Protein AF-A0A840FWU9-F1 (afdb_monomer)

Solvent-accessible surface area (backbone atoms only — not comparable to full-atom values): 63266 Å² total; per-residue (Å²): 133,86,79,81,81,83,75,70,73,48,68,44,84,84,71,54,86,64,38,44,60,66,53,86,59,51,76,35,62,38,34,20,49,49,28,60,60,25,28,55,56,52,47,47,51,52,36,50,74,71,72,44,57,54,36,37,37,37,24,20,29,78,29,62,57,50,25,51,41,68,56,54,53,60,69,53,39,69,68,47,50,71,66,46,37,46,79,50,84,28,61,31,33,34,58,11,31,47,50,49,42,55,42,22,47,41,53,78,40,94,83,47,93,43,60,14,30,28,30,38,35,37,23,14,31,74,33,48,68,68,13,41,69,38,47,36,52,33,32,56,48,17,13,18,67,63,17,7,23,33,38,39,36,15,22,35,42,70,32,63,72,48,97,55,60,40,76,55,66,67,58,36,56,77,49,67,30,36,30,34,30,48,53,40,49,60,33,43,37,49,51,48,48,46,25,31,56,50,4,28,67,14,10,30,30,21,37,32,55,39,43,34,72,38,33,50,15,32,35,59,34,58,38,49,66,42,53,54,58,65,68,68,49,72,53,69,66,57,36,27,69,76,62,70,58,71,78,57,96,89,56,53,38,45,69,83,92,73,73,98,51,72,61,54,58,55,45,45,55,52,24,50,52,38,44,53,39,46,38,73,72,49,57,73,50,40,77,76,26,72,38,94,77,23,43,35,35,36,38,25,32,24,47,41,39,29,25,50,51,43,29,36,55,60,52,70,48,49,64,68,56,41,20,74,76,13,32,30,32,38,38,41,27,44,52,32,75,61,60,60,71,61,52,52,60,67,40,53,62,25,59,34,32,43,40,43,54,59,36,70,75,56,55,60,54,51,50,50,61,68,34,71,81,39,57,77,83,56,39,44,48,76,29,25,56,30,42,95,88,66,47,84,59,43,64,53,69,57,59,84,47,33,62,77,40,35,58,59,52,42,52,53,41,22,71,79,29,64,89,36,80,91,54,32,76,38,64,75,45,39,68,68,29,45,76,60,80,73,75,85,56,86,39,78,76,56,56,62,48,58,49,66,54,29,53,28,46,61,64,58,69,57,59,63,46,91,97,48,44,33,35,26,18,72,65,76,46,43,49,38,55,80,60,87,33,56,33,43,76,80,62,59,87,32,45,51,58,42,64,49,55,64,50,48,77,79,49,88,63,78,48,44,34,27,37,37,41,47,56,44,34,68,43,35,26,51,56,18,51,43,51,32,38,76,68,57,28,40,34,34,40,37,33,37,38,28,84,42,41,54,91,57,75,49,46,71,49,80,73,95,82,48,74,43,56,50,48,40,53,47,46,76,59,59,43,74,41,46,36,41,31,17,88,61,48,73,74,45,68,89,49,53,87,64,35,52,91,79,54,44,82,37,50,52,87,48,48,58,63,54,49,54,58,56,60,74,43,80,28,28,31,38,36,39,39,40,45,64,36,34,69,52,54,50,50,33,34,74,72,66,78,35,89,72,75,57,55,47,73,45,48,43,44,86,62,37,53,32,56,39,47,34,26,67,62,28,58,30,72,25,59,37,81,37,84,47,101,91,46,60,18,44,39,59,42,78,87,61,48,60,76,66,64,48,43,70,70,18,70,49,70,24,35,32,37,36,31,59,41,42,75,43,78,50,74,12,55,46,70,87,40,48,68,63,50,52,53,54,48,68,67,48,80,77,52,77,86,74,83,82,86,61,61,48,30,34,37,39,21,15,44,27,79,52,48,53,64,55,51,40,51,29,54,36,44,14,33,45,26,44,63,27,23,23,28,33,24,57,49,63,38,85,16,74,37,60,5,43,26,45,24,21,30,36,36,26,81,46,60,89,66,61,51,54,57,68,71,50,37,32,51,28,48,22,34,44,13,65,22,41,67,43,38,48,27,70,85,46,47,28,16,38,25,63,79,63,16,35,33,44,32,20,69,58,88,72,86,45,61,56,47,50,73,36,66,80,60,71,72,45,63,69,56,33,49,48,37,45,26,70,41,17,31,66,94,30,52,47,76,48,51,35,42,63,50,21,34,53,40,63,40,43,54,74,48,12,53,40,17,45,50,19,23,37,32,48,70,50,64,44,87,64,60,68,68,25,44,55,48,25,43,49,72,69,64,63,64,38,72,60,48,56,50,27,23,47,49,14,25,30,54,61,70,38,48,70,64,48,56,70,53,54,71,79,84,80,85,83,73,87,60,70,84,83,72,62,58,68,67,58,55,50,53,52,46,33,55,50,32,28,70,64,69,33,61,69,62,17,49,54,52,51,54,52,42,51,55,42,40,59,56,58,72,68,37,78,87,38,72,90,84,39,58,37,41,54,24,34,46,54,22,48,46,52,48,77,59,56,83,42,76,32,48,47,18,32,61,62,56,74,48,63,45,56,50,55,47,56,67,49,30,37,74,70,69,44,47,31,40,34,32,55,56,78,92,78,33,67,55,60,96,92,42,78,56,58,68,44,80,40,59,56,70,51,54,64,53,24,47,57,41,28,70,48,40,81,34,63,88,42,97,77,24,75,70,53,72,40,72,69,48,46,50,48,56,50,48,40,56,50,48,54,52,48,53,55,56,45,62,76,71,63,40,48,91,38,38,70,55,47,17,53,57,31,37,42,60,64,63,48,20,54,39,72,71,54,21,51,50,29,40,55,43,39,50,56,53,44,44,52,50,43,18,71,60,40,57,91,80,29,67,79,66,80,78,68,79,80,68,68,78,59,84,90,45,73,69,76,84,74,78,130

InterPro domains:
  IPR002869 Pyruvate-flavodoxin oxidoreductase, central domain [G3DSA:3.40.920.10] (742-946)
  IPR002869 Pyruvate-flavodoxin oxidoreductase, central domain [SSF53323] (744-942)
  IPR002880 Pyruvate flavodoxin/ferredoxin oxidoreductase, pyrimidine binding domain [cd07034] (32-203)
  IPR009014 Transketolase C-terminal/Pyruvate-ferredoxin oxidoreductase domain II [SSF52922] (284-412)
  IPR019752 Pyruvate/ketoisovalerate oxidoreductase, catalytic domain [PF01558] (746-939)
  IPR029061 Thiamin diphosphate-binding fold [SSF52518] (27-226)
  IPR029061 Thiamin diphosphate-binding fold [SSF52518] (453-635)
  IPR046667 Domain of unknown function DUF6537 [PF20169] (970-1168)
  IPR051457 2-oxoacid:ferredoxin oxidoreductase [PTHR48084] (434-1137)

Organism: NCBI:txid1775474

Mean predicted aligned error: 9.03 Å

Sequence (1202 aa):
MNAPLNATAIRRPGYQLSDNIWAESGSVFLTGTQALIRVLVMQGRRDAQRGLHTQGFISGYRGSPLGMVDQAIWKAGERFKQTGIRFVPAVNEELAATQVLGTQRVESDPERTVDGVFAMWYGKGPGVDRAGDALKHGNAYGSSPHGGVLVVAGDDHGCVSSSMPHQSDHAFMAWRMPILQPSSVAEYLEFGLYGYELSRYSGAWVGMAALSEVVESAGTVDLDAINARVSAWEDADAVSAATGHHAPPDGLHYRWPDLPSLRIESRLEDKLAAVAAFTRRNSIDRHVIVSEHAKVGIVTCGKAHHDLMEVLRRLELSPEQLARAGVRLYKVGLSFPVEQTRIKAFAQGLEEILIVEEKGAVVETQLRDIFYNAPPDARPVLVGKHDREGQPLVSALGELRPSRLIELVAHWLAVHFPDNHDLGDHLQHVRDFTPPELLANASDAVKRLPYFCAGCPHNTSTKVPEGSTARAGIGCHFMANWMDRSTAGLIQMGGEGVDWISHAMFTKTPHVFQNLGDGTYYHSGYLAIRQAVAAKATLTYKILFNDAVAMTGGQPVDGVISVDAIARQVESEGVSKVVVVSDAIGKYDAIKDRFPSGTEFHDRAALDEVQRRLREMAGVTVLIYEQTCAAEKRRRRKKGELADPPKRLFINEAVCEGCGDCTVQSNCVAVLPHETPMGRKRKIDQTSCNKDYSCAKGFCPSFVGVTGGKLRRKSGALASGRDAFLHRVAALPYPAEHAWTAPYDLLVTGVGGTGVVTVGAVIAMAAHLEGKAASVLDFMGFAQKGGSVLSFVRLADSRERLHQVRIDTQQADAILACDVVVGASADALQTVRHGRTRVLANVHEIPVAESLRNPDADLHVDLLLEKMRFVAGDEQVETFDAQSLAEEFLGDTLAANIVAAGYAWQRGLVPLSLEALMHAIELNGVAVAANQSAFSLGRLAAGNPDALDALRAAPADAQASSLDERPLDVLIAEARRHLTGYQDAAWADRFEARIRSLREREATLQGGDASLPFTRNAARSLLKLMSYKDEYEVARLYTDGAFLQKLNEQFEGELKLEFHMAPPVLSRGAHGKAPAKIRIGSWMLPAMRWLAHGKRLRGTAFDIFGRTAERRMERELISHFDGLLEAMAGELSAGNQATAARIAALPLSIRGFGHVKLANFEAAKMQESELLHRFAPARYPKPERAPSAGQIRGIAIVAGAR

Nearest PDB structures (foldseek):
  5b46-assembly1_A  TM=6.171E-01  e=6.783E-09  Sulfurisphaera tokodaii str. 7
  5b48-assembly1_A  TM=6.187E-01  e=3.556E-08  Sulfurisphaera tokodaii str. 7
  3g2e-assembly1_D  TM=8.100E-01  e=2.684E-05  Campylobacter jejuni
  5b48-assembly1_B  TM=6.824E-01  e=2.692E-02  Sulfurisphaera tokodaii str. 7
  6gq0-assembly1_A  TM=2.709E-01  e=3.364E+00  Geobacillus stearothermophilus

pLDDT: mean 89.82, std 11.7, range [26.53, 98.81]

Structure (mmCIF, N/CA/C/O backbone):
data_AF-A0A840FWU9-F1
#
_entry.id   AF-A0A840FWU9-F1
#
loop_
_atom_site.group_PDB
_atom_site.id
_atom_site.type_symbol
_atom_site.label_atom_id
_atom_site.label_alt_id
_atom_site.label_comp_id
_atom_site.label_asym_id
_atom_site.label_entity_id
_atom_site.label_seq_id
_atom_site.pdbx_PDB_ins_code
_atom_site.Cartn_x
_atom_site.Cartn_y
_atom_site.Cartn_z
_atom_site.occupancy
_atom_site.B_iso_or_equiv
_atom_site.auth_seq_id
_atom_site.auth_comp_id
_atom_site.auth_asym_id
_atom_site.auth_atom_id
_atom_site.pdbx_PDB_model_num
ATOM 1 N N . MET A 1 1 ? -37.856 -26.104 -26.132 1.00 31.44 1 MET A N 1
ATOM 2 C CA . MET A 1 1 ? -38.905 -26.069 -25.095 1.00 31.44 1 MET A CA 1
ATOM 3 C C . MET A 1 1 ? -38.589 -24.909 -24.166 1.00 31.44 1 MET A C 1
ATOM 5 O O . MET A 1 1 ? -37.551 -24.934 -23.529 1.00 31.44 1 MET A O 1
ATOM 9 N N . ASN A 1 2 ? -39.420 -23.869 -24.256 1.00 32.81 2 ASN A N 1
ATOM 10 C CA . ASN A 1 2 ? -39.582 -22.669 -23.421 1.00 32.81 2 ASN A CA 1
ATOM 11 C C . ASN A 1 2 ? -38.426 -22.265 -22.485 1.00 32.81 2 ASN A C 1
ATOM 13 O O . ASN A 1 2 ? -38.410 -22.634 -21.315 1.00 32.81 2 ASN A O 1
ATOM 17 N N . ALA A 1 3 ? -37.529 -21.412 -22.992 1.00 28.97 3 ALA A N 1
ATOM 18 C CA . ALA A 1 3 ? -36.712 -20.537 -22.154 1.00 28.97 3 ALA A CA 1
ATOM 19 C C . ALA A 1 3 ? -37.634 -19.526 -21.438 1.00 28.97 3 ALA A C 1
ATOM 21 O O . ALA A 1 3 ? -38.495 -18.940 -22.105 1.00 28.97 3 ALA A O 1
ATOM 22 N N . PRO A 1 4 ? -37.510 -19.314 -20.117 1.00 43.06 4 PRO A N 1
ATOM 23 C CA . PRO A 1 4 ? -38.292 -18.294 -19.445 1.00 43.06 4 PRO A CA 1
ATOM 24 C C . PRO A 1 4 ? -37.805 -16.901 -19.863 1.00 43.06 4 PRO A C 1
ATOM 26 O O . PRO A 1 4 ? -36.611 -16.617 -19.906 1.00 43.06 4 PRO A O 1
ATOM 29 N N . LEU A 1 5 ? -38.773 -16.043 -20.183 1.00 37.81 5 LEU A N 1
ATOM 30 C CA . LEU A 1 5 ? -38.622 -14.611 -20.415 1.00 37.81 5 LEU A CA 1
ATOM 31 C C . LEU A 1 5 ? -37.963 -13.924 -19.201 1.00 37.81 5 LEU A C 1
ATOM 33 O O . LEU A 1 5 ? -38.525 -13.944 -18.111 1.00 37.81 5 LEU A O 1
ATOM 37 N N . ASN A 1 6 ? -36.795 -13.315 -19.432 1.00 40.97 6 ASN A N 1
ATOM 38 C CA . ASN A 1 6 ? -36.141 -12.211 -18.710 1.00 40.97 6 ASN A CA 1
ATOM 39 C C . ASN A 1 6 ? -36.716 -11.816 -17.331 1.00 40.97 6 ASN A C 1
ATOM 41 O O . ASN A 1 6 ? -37.368 -10.779 -17.198 1.00 40.97 6 ASN A O 1
ATOM 45 N N . ALA A 1 7 ? -36.374 -12.562 -16.280 1.00 49.09 7 ALA A N 1
ATOM 46 C CA . ALA A 1 7 ? -36.156 -11.949 -14.972 1.00 49.09 7 ALA A CA 1
ATOM 47 C C . ALA A 1 7 ? -34.676 -11.545 -14.921 1.00 49.09 7 ALA A C 1
ATOM 49 O O . ALA A 1 7 ? -33.810 -12.412 -15.008 1.00 49.09 7 ALA A O 1
ATOM 50 N N . THR A 1 8 ? -34.379 -10.246 -14.854 1.00 64.69 8 THR A N 1
ATOM 51 C CA . THR A 1 8 ? -32.996 -9.742 -14.808 1.00 64.69 8 THR A CA 1
ATOM 52 C C . THR A 1 8 ? -32.253 -10.362 -13.626 1.00 64.69 8 THR A C 1
ATOM 54 O O . THR A 1 8 ? -32.772 -10.345 -12.506 1.00 64.69 8 THR A O 1
ATOM 57 N N . ALA A 1 9 ? -31.035 -10.871 -13.836 1.00 79.62 9 ALA A N 1
ATOM 58 C CA . ALA A 1 9 ? -30.234 -11.460 -12.754 1.00 79.62 9 ALA A CA 1
ATOM 59 C C . ALA A 1 9 ? -29.844 -10.413 -11.688 1.00 79.62 9 ALA A C 1
ATOM 61 O O . ALA A 1 9 ? -29.590 -10.736 -10.525 1.00 79.62 9 ALA A O 1
ATOM 62 N N . ILE A 1 10 ? -29.843 -9.137 -12.081 1.00 91.06 10 ILE A N 1
ATOM 63 C CA . ILE A 1 10 ? -29.605 -7.981 -11.219 1.00 91.06 10 ILE A CA 1
ATOM 64 C C . ILE A 1 10 ? -30.772 -7.811 -10.231 1.00 91.06 10 ILE A C 1
ATOM 66 O O . ILE A 1 10 ? -31.902 -7.511 -10.617 1.00 91.06 10 ILE A O 1
ATOM 70 N N . ARG A 1 11 ? -30.481 -7.938 -8.931 1.00 93.50 11 ARG A N 1
ATOM 71 C CA . ARG A 1 11 ? -31.425 -7.713 -7.819 1.00 93.50 11 ARG A CA 1
ATOM 72 C C . ARG A 1 11 ? -31.440 -6.265 -7.331 1.00 93.50 11 ARG A C 1
ATOM 74 O O . ARG A 1 11 ? -32.389 -5.867 -6.663 1.00 93.50 11 ARG A O 1
ATOM 81 N N . ARG A 1 12 ? -30.403 -5.481 -7.649 1.00 91.62 12 ARG A N 1
ATOM 82 C CA . ARG A 1 12 ? -30.236 -4.079 -7.223 1.00 91.62 12 ARG A CA 1
ATOM 83 C C . ARG A 1 12 ? -30.043 -3.122 -8.419 1.00 91.62 12 ARG A C 1
ATOM 85 O O . ARG A 1 12 ? -29.027 -2.437 -8.479 1.00 91.62 12 ARG A O 1
ATOM 92 N N . PRO A 1 13 ? -30.989 -3.041 -9.377 1.00 88.75 13 PRO A N 1
ATOM 93 C CA . PRO A 1 13 ? -30.803 -2.278 -10.621 1.00 88.75 13 PRO A CA 1
ATOM 94 C C . PRO A 1 13 ? -30.761 -0.752 -10.433 1.00 88.75 13 PRO A C 1
ATOM 96 O O . PRO A 1 13 ? -30.300 -0.040 -11.316 1.00 88.75 13 PRO A O 1
ATOM 99 N N . GLY A 1 14 ? -31.256 -0.238 -9.301 1.00 90.69 14 GLY A N 1
ATOM 100 C CA . GLY A 1 14 ? -31.235 1.193 -8.973 1.00 90.69 14 GLY A CA 1
ATOM 101 C C . GLY A 1 14 ? -30.020 1.648 -8.158 1.00 90.69 14 GLY A C 1
ATOM 102 O O . GLY A 1 14 ? -29.966 2.821 -7.795 1.00 90.69 14 GLY A O 1
ATOM 103 N N . TYR A 1 15 ? -29.088 0.744 -7.834 1.00 94.12 15 TYR A N 1
ATOM 104 C CA . TYR A 1 15 ? -27.953 1.054 -6.965 1.00 94.12 15 TYR A CA 1
ATOM 105 C C . TYR A 1 15 ? -26.983 2.034 -7.629 1.00 94.12 15 TYR A C 1
ATOM 107 O O . TYR A 1 15 ? -26.571 1.851 -8.775 1.00 94.12 15 TYR A O 1
ATOM 115 N N . GLN A 1 16 ? -26.561 3.050 -6.882 1.00 94.12 16 GLN A N 1
ATOM 116 C CA . GLN A 1 16 ? -25.537 4.002 -7.296 1.00 94.12 16 GLN A CA 1
ATOM 117 C C . GLN A 1 16 ? -24.310 3.877 -6.399 1.00 94.12 16 GLN A C 1
ATOM 119 O O . GLN A 1 16 ? -24.413 3.641 -5.200 1.00 94.12 16 GLN A O 1
ATOM 124 N N . LEU A 1 17 ? -23.114 4.137 -6.939 1.00 92.38 17 LEU A N 1
ATOM 125 C CA . LEU A 1 17 ? -21.884 4.084 -6.136 1.00 92.38 17 LEU A CA 1
ATOM 126 C C . LEU A 1 17 ? -21.913 5.012 -4.916 1.00 92.38 17 LEU A C 1
ATOM 128 O O . LEU A 1 17 ? -21.218 4.742 -3.947 1.00 92.38 17 LEU A O 1
ATOM 132 N N . SER A 1 18 ? -22.683 6.100 -4.962 1.00 93.69 18 SER A N 1
ATOM 133 C CA . SER A 1 18 ? -22.841 7.038 -3.850 1.00 93.69 18 SER A CA 1
ATOM 134 C C . SER A 1 18 ? -23.669 6.478 -2.685 1.00 93.69 18 SER A C 1
ATOM 136 O O . SER A 1 18 ? -23.584 6.993 -1.569 1.00 93.69 18 SER A O 1
ATOM 138 N N . ASP A 1 19 ? -24.456 5.427 -2.911 1.00 95.62 19 ASP A N 1
ATOM 139 C CA . ASP A 1 19 ? -25.310 4.818 -1.885 1.00 95.62 19 ASP A CA 1
ATOM 140 C C . ASP A 1 19 ? -24.485 4.218 -0.744 1.00 95.62 19 ASP A C 1
ATOM 142 O O . ASP A 1 19 ? -24.936 4.204 0.403 1.00 95.62 19 ASP A O 1
ATOM 146 N N . ASN A 1 20 ? -23.225 3.863 -1.023 1.00 95.19 20 ASN A N 1
ATOM 147 C CA . ASN A 1 20 ? -22.248 3.424 -0.032 1.00 95.19 20 ASN A CA 1
ATOM 148 C C . ASN A 1 20 ? -22.148 4.355 1.190 1.00 95.19 20 ASN A C 1
ATOM 150 O O . ASN A 1 20 ? -22.031 3.871 2.312 1.00 95.19 20 ASN A O 1
ATOM 154 N N . ILE A 1 21 ? -22.256 5.674 1.007 1.00 95.88 21 ILE A N 1
ATOM 155 C CA . ILE A 1 21 ? -22.213 6.686 2.072 1.00 95.88 21 ILE A CA 1
ATOM 156 C C . ILE A 1 21 ? -23.624 7.174 2.406 1.00 95.88 21 ILE A C 1
ATOM 158 O O . ILE A 1 21 ? -23.925 7.438 3.569 1.00 95.88 21 ILE A O 1
ATOM 162 N N . TRP A 1 22 ? -24.494 7.307 1.402 1.00 96.31 22 TRP A N 1
ATOM 163 C CA . TRP A 1 22 ? -25.696 8.127 1.544 1.00 96.31 22 TRP A CA 1
ATOM 164 C C . TRP A 1 22 ? -26.998 7.369 1.765 1.00 96.31 22 TRP A C 1
ATOM 166 O O . TRP A 1 22 ? -27.897 7.959 2.373 1.00 96.31 22 TRP A O 1
ATOM 176 N N . ALA A 1 23 ? -27.107 6.113 1.317 1.00 96.12 23 ALA A N 1
ATOM 177 C CA . ALA A 1 23 ? -28.317 5.319 1.530 1.00 96.12 23 ALA A CA 1
ATOM 178 C C . ALA A 1 23 ? -28.631 5.219 3.025 1.00 96.12 23 ALA A C 1
ATOM 180 O O . ALA A 1 23 ? -27.715 5.182 3.845 1.00 96.12 23 ALA A O 1
ATOM 181 N N . GLU A 1 24 ? -29.905 5.217 3.393 1.00 94.44 24 GLU A N 1
ATOM 182 C CA . GLU A 1 24 ? -30.337 5.199 4.800 1.00 94.44 24 GLU A CA 1
ATOM 183 C C . GLU A 1 24 ? -30.674 3.789 5.293 1.00 94.44 24 GLU A C 1
ATOM 185 O O . GLU A 1 24 ? -30.497 3.495 6.474 1.00 94.44 24 GLU A O 1
ATOM 190 N N . SER A 1 25 ? -31.068 2.916 4.369 1.00 95.62 25 SER A N 1
ATOM 191 C CA . SER A 1 25 ? -31.527 1.547 4.596 1.00 95.62 25 SER A CA 1
ATOM 192 C C . SER A 1 25 ? -31.026 0.606 3.496 1.00 95.62 25 SER A C 1
ATOM 194 O O . SER A 1 25 ? -30.443 1.044 2.497 1.00 95.62 25 SER A O 1
ATOM 196 N N . GLY A 1 26 ? -31.262 -0.693 3.676 1.00 95.00 26 GLY A N 1
ATOM 197 C CA . GLY A 1 26 ? -30.932 -1.736 2.710 1.00 95.00 26 GLY A CA 1
ATOM 198 C C . GLY A 1 26 ? -29.462 -2.163 2.698 1.00 95.00 26 GLY A C 1
ATOM 199 O O . GLY A 1 26 ? -28.660 -1.815 3.566 1.00 95.00 26 GLY A O 1
ATOM 200 N N . SER A 1 27 ? -29.099 -2.969 1.695 1.00 95.31 27 SER A N 1
ATOM 201 C CA . SER A 1 27 ? -27.721 -3.442 1.523 1.00 95.31 27 SER A CA 1
ATOM 202 C C . SER A 1 27 ? -26.894 -2.470 0.686 1.00 95.31 27 SER A C 1
ATOM 204 O O . SER A 1 27 ? -27.303 -2.102 -0.412 1.00 95.31 27 SER A O 1
ATOM 206 N N . VAL A 1 28 ? -25.687 -2.153 1.147 1.00 97.06 28 VAL A N 1
ATOM 207 C CA . VAL A 1 28 ? -24.710 -1.315 0.436 1.00 97.06 28 VAL A CA 1
ATOM 208 C C . VAL A 1 28 ? -23.377 -2.037 0.275 1.00 97.06 28 VAL A C 1
ATOM 210 O O . VAL A 1 28 ? -23.066 -2.947 1.040 1.00 97.06 28 VAL A O 1
ATOM 213 N N . PHE A 1 29 ? -22.569 -1.620 -0.696 1.00 96.56 29 PHE A N 1
ATOM 214 C CA . PHE A 1 29 ? -21.186 -2.072 -0.848 1.00 96.56 29 PHE A CA 1
ATOM 215 C C . PHE A 1 29 ? -20.225 -0.917 -0.573 1.00 96.56 29 PHE A C 1
ATOM 217 O O . PHE A 1 29 ? -20.228 0.081 -1.300 1.00 96.56 29 PHE A O 1
ATOM 224 N N . LEU A 1 30 ? -19.411 -1.038 0.476 1.00 96.50 30 LEU A N 1
ATOM 225 C CA . LEU A 1 30 ? -18.507 0.024 0.921 1.00 96.50 30 LEU A CA 1
ATOM 226 C C . LEU A 1 30 ? -17.166 -0.514 1.424 1.00 96.50 30 LEU A C 1
ATOM 228 O O . LEU A 1 30 ? -17.070 -1.651 1.883 1.00 96.50 30 LEU A O 1
ATOM 232 N N . THR A 1 31 ? -16.139 0.331 1.347 1.00 96.19 31 THR A N 1
ATOM 233 C CA . THR A 1 31 ? -14.806 0.063 1.909 1.00 96.19 31 THR A CA 1
ATOM 234 C C . THR A 1 31 ? -14.752 0.379 3.405 1.00 96.19 31 THR A C 1
ATOM 236 O O . THR A 1 31 ? -15.536 1.197 3.893 1.00 96.19 31 THR A O 1
ATOM 239 N N . GLY A 1 32 ? -13.773 -0.171 4.130 1.00 95.75 32 GLY A N 1
ATOM 240 C CA . GLY A 1 32 ? -13.512 0.208 5.524 1.00 95.75 32 GLY A CA 1
ATOM 241 C C . GLY A 1 32 ? -13.265 1.714 5.694 1.00 95.75 32 GLY A C 1
ATOM 242 O O . GLY A 1 32 ? -13.830 2.344 6.586 1.00 95.75 32 GLY A O 1
ATOM 243 N N . THR A 1 33 ? -12.525 2.339 4.770 1.00 95.50 33 THR A N 1
ATOM 244 C CA . THR A 1 33 ? -12.352 3.808 4.739 1.00 95.50 33 THR A CA 1
ATOM 245 C C . THR A 1 33 ? -13.687 4.555 4.587 1.00 95.50 33 THR A C 1
ATOM 247 O O . THR A 1 33 ? -13.923 5.558 5.260 1.00 95.50 33 THR A O 1
ATOM 250 N N . GLN A 1 34 ? -14.576 4.084 3.705 1.00 97.19 34 GLN A N 1
ATOM 251 C CA . GLN A 1 34 ? -15.900 4.687 3.508 1.00 97.19 34 GLN A CA 1
ATOM 252 C C . GLN A 1 34 ? -16.805 4.483 4.728 1.00 97.19 34 GLN A C 1
ATOM 254 O O . GLN A 1 34 ? -17.596 5.368 5.047 1.00 97.19 34 GLN A O 1
ATOM 259 N N . ALA A 1 35 ? -16.670 3.359 5.434 1.00 97.94 35 ALA A N 1
ATOM 260 C CA . ALA A 1 35 ? -17.413 3.101 6.659 1.00 97.94 35 ALA A CA 1
ATOM 261 C C . ALA A 1 35 ? -17.079 4.122 7.761 1.00 97.94 35 ALA A C 1
ATOM 263 O O . ALA A 1 35 ? -17.999 4.635 8.393 1.00 97.94 35 ALA A O 1
ATOM 264 N N . LEU A 1 36 ? -15.807 4.511 7.927 1.00 97.38 36 LEU A N 1
ATOM 265 C CA . LEU A 1 36 ? -15.404 5.520 8.921 1.00 97.38 36 LEU A CA 1
ATOM 266 C C . LEU A 1 36 ? -16.085 6.879 8.692 1.00 97.38 36 LEU A C 1
ATOM 268 O O . LEU A 1 36 ? -16.639 7.466 9.618 1.00 97.38 36 LEU A O 1
ATOM 272 N N . ILE A 1 37 ? -16.119 7.370 7.451 1.00 97.00 37 ILE A N 1
ATOM 273 C CA . ILE A 1 37 ? -16.797 8.645 7.158 1.00 97.00 37 ILE A CA 1
ATOM 274 C C . ILE A 1 37 ? -18.324 8.512 7.234 1.00 97.00 37 ILE A C 1
ATOM 276 O O . ILE A 1 37 ? -19.016 9.467 7.588 1.00 97.00 37 ILE A O 1
ATOM 280 N N . ARG A 1 38 ? -18.860 7.325 6.929 1.00 97.75 38 ARG A N 1
ATOM 281 C CA . ARG A 1 38 ? -20.291 7.033 7.006 1.00 97.75 38 ARG A CA 1
ATOM 282 C C . ARG A 1 38 ? -20.789 7.011 8.450 1.00 97.75 38 ARG A C 1
ATOM 284 O O . ARG A 1 38 ? -21.890 7.499 8.687 1.00 97.75 38 ARG A O 1
ATOM 291 N N . VAL A 1 39 ? -19.996 6.512 9.402 1.00 98.19 39 VAL A N 1
ATOM 292 C CA . VAL A 1 39 ? -20.317 6.549 10.842 1.00 98.19 39 VAL A CA 1
ATOM 293 C C . VAL A 1 39 ? -20.695 7.963 11.285 1.00 98.19 39 VAL A C 1
ATOM 295 O O . VAL A 1 39 ? -21.719 8.136 11.936 1.00 98.19 39 VAL A O 1
ATOM 298 N N . LEU A 1 40 ? -19.938 8.982 10.868 1.00 98.19 40 LEU A N 1
ATOM 299 C CA . LEU A 1 40 ? -20.226 10.382 11.206 1.00 98.19 40 LEU A CA 1
ATOM 300 C C . LEU A 1 40 ? -21.565 10.859 10.621 1.00 98.19 40 LEU A C 1
ATOM 302 O O . LEU A 1 40 ? -22.330 11.549 11.291 1.00 98.19 40 LEU A O 1
ATOM 306 N N . VAL A 1 41 ? -21.868 10.476 9.375 1.00 97.69 41 VAL A N 1
ATOM 307 C CA . VAL A 1 41 ? -23.148 10.805 8.722 1.00 97.69 41 VAL A CA 1
ATOM 308 C C . VAL A 1 41 ? -24.312 10.117 9.438 1.00 97.69 41 VAL A C 1
ATOM 310 O O . VAL A 1 41 ? -25.358 10.729 9.651 1.00 97.69 41 VAL A O 1
ATOM 313 N N . MET A 1 42 ? -24.137 8.852 9.825 1.00 97.88 42 MET A N 1
ATOM 314 C CA . MET A 1 42 ? -25.137 8.102 10.585 1.00 97.88 42 MET A CA 1
ATOM 315 C C . MET A 1 42 ? -25.349 8.707 11.976 1.00 97.88 42 MET A C 1
ATOM 317 O O . MET A 1 42 ? -26.497 8.850 12.388 1.00 97.88 42 MET A O 1
ATOM 321 N N . GLN A 1 43 ? -24.282 9.124 12.660 1.00 98.06 43 GLN A N 1
ATOM 322 C CA . GLN A 1 43 ? -24.372 9.769 13.969 1.00 98.06 43 GLN A CA 1
ATOM 323 C C . GLN A 1 43 ? -25.157 11.083 13.895 1.00 98.06 43 GLN A C 1
ATOM 325 O O . GLN A 1 43 ? -26.145 11.241 14.606 1.00 98.06 43 GLN A O 1
ATOM 330 N N . GLY A 1 44 ? -24.806 11.979 12.965 1.00 97.19 44 GLY A N 1
ATOM 331 C CA . GLY A 1 44 ? -25.519 13.252 12.806 1.00 97.19 44 GLY A CA 1
ATOM 332 C C . GLY A 1 44 ? -27.007 13.077 12.473 1.00 97.19 44 GLY A C 1
ATOM 333 O O . GLY A 1 44 ? -27.852 13.807 12.986 1.00 97.19 44 GLY A O 1
ATOM 334 N N . ARG A 1 45 ? -27.358 12.064 11.668 1.00 95.75 45 ARG A N 1
ATOM 335 C CA . ARG A 1 45 ? -28.764 11.709 11.397 1.00 95.75 45 ARG A CA 1
ATOM 336 C C . ARG A 1 45 ? -29.495 11.237 12.655 1.00 95.75 45 ARG A C 1
ATOM 338 O O . ARG A 1 45 ? -30.637 11.634 12.868 1.00 95.75 45 ARG A O 1
ATOM 345 N N . ARG A 1 46 ? -28.853 10.404 13.477 1.00 95.56 46 ARG A N 1
ATOM 346 C CA . ARG A 1 46 ? -29.430 9.912 14.738 1.00 95.56 46 ARG A CA 1
ATOM 347 C C . ARG A 1 46 ? -29.653 11.039 15.737 1.00 95.56 46 ARG A C 1
ATOM 349 O O . ARG A 1 46 ? -30.696 11.077 16.379 1.00 95.56 46 ARG A O 1
ATOM 356 N N . ASP A 1 47 ? -28.717 11.975 15.823 1.00 96.94 47 ASP A N 1
ATOM 357 C CA . ASP A 1 47 ? -28.854 13.141 16.693 1.00 96.94 47 ASP A CA 1
ATOM 358 C C . ASP A 1 47 ? -30.012 14.037 16.251 1.00 96.94 47 ASP A C 1
ATOM 360 O O . ASP A 1 47 ? -30.865 14.384 17.068 1.00 96.94 47 ASP A O 1
ATOM 364 N N . ALA A 1 48 ? -30.138 14.295 14.946 1.00 96.00 48 ALA A N 1
ATOM 365 C CA . ALA A 1 48 ? -31.278 15.025 14.398 1.00 96.00 48 ALA A CA 1
ATOM 366 C C . ALA A 1 48 ? -32.621 14.318 14.680 1.00 96.00 48 ALA A C 1
ATOM 368 O O . ALA A 1 48 ? -33.602 14.976 15.020 1.00 96.00 48 ALA A O 1
ATOM 369 N N . GLN A 1 49 ? -32.671 12.982 14.599 1.00 95.19 49 GLN A N 1
ATOM 370 C CA . GLN A 1 49 ? -33.864 12.192 14.945 1.00 95.19 49 GLN A CA 1
ATOM 371 C C . GLN A 1 49 ? -34.226 12.273 16.436 1.00 95.19 49 GLN A C 1
ATOM 373 O O . GLN A 1 49 ? -35.401 12.173 16.781 1.00 95.19 49 GLN A O 1
ATOM 378 N N . ARG A 1 50 ? -33.236 12.480 17.312 1.00 94.75 50 ARG A N 1
ATOM 379 C CA . ARG A 1 50 ? -33.425 12.717 18.752 1.00 94.75 50 ARG A CA 1
ATOM 380 C C . ARG A 1 50 ? -33.708 14.185 19.094 1.00 94.75 50 ARG A C 1
ATOM 382 O O . ARG A 1 50 ? -33.882 14.505 20.264 1.00 94.75 50 ARG A O 1
ATOM 389 N N . GLY A 1 51 ? -33.758 15.072 18.098 1.00 96.44 51 GLY A N 1
ATOM 390 C CA . GLY A 1 51 ? -33.970 16.507 18.296 1.00 96.44 51 GLY A CA 1
ATOM 391 C C . GLY A 1 51 ? -32.746 17.263 18.822 1.00 96.44 51 GLY A C 1
ATOM 392 O O . GLY A 1 51 ? -32.901 18.388 19.287 1.00 96.44 51 GLY A O 1
ATOM 393 N N . LEU A 1 52 ? -31.548 16.673 18.751 1.00 95.69 52 LEU A N 1
ATOM 394 C CA . LEU A 1 52 ? -30.297 17.311 19.163 1.00 95.69 52 LEU A CA 1
ATOM 395 C C . LEU A 1 52 ? -29.712 18.145 18.016 1.00 95.69 52 LEU A C 1
ATOM 397 O O . LEU A 1 52 ? -29.551 17.659 16.893 1.00 95.69 52 LEU A O 1
ATOM 401 N N . HIS A 1 53 ? -29.324 19.387 18.303 1.00 96.50 53 HIS A N 1
ATOM 402 C CA . HIS A 1 53 ? -28.636 20.266 17.363 1.00 96.50 53 HIS A CA 1
ATOM 403 C C . HIS A 1 53 ? -27.112 20.131 17.510 1.00 96.50 53 HIS A C 1
ATOM 405 O O . HIS A 1 53 ? -26.406 21.063 17.898 1.00 96.50 53 HIS A O 1
ATOM 411 N N . THR A 1 54 ? -26.591 18.941 17.207 1.00 97.56 54 THR A N 1
ATOM 412 C CA . THR A 1 54 ? -25.149 18.641 17.226 1.00 97.56 54 THR A CA 1
ATOM 413 C C . THR A 1 54 ? -24.499 18.823 15.859 1.00 97.56 54 THR A C 1
ATOM 415 O O . THR A 1 54 ? -25.155 18.698 14.826 1.00 97.56 54 THR A O 1
ATOM 418 N N . GLN A 1 55 ? -23.181 19.021 15.842 1.00 97.69 55 GLN A N 1
ATOM 419 C CA . GLN A 1 55 ? -22.366 18.990 14.620 1.00 97.69 55 GLN A CA 1
ATOM 420 C C . GLN A 1 55 ? -21.291 17.905 14.704 1.00 97.69 55 GLN A C 1
ATOM 422 O O . GLN A 1 55 ? -20.944 17.445 15.790 1.00 97.69 55 GLN A O 1
ATOM 427 N N . GLY A 1 56 ? -20.739 17.517 13.554 1.00 97.81 56 GLY A N 1
ATOM 428 C CA . GLY A 1 56 ? -19.647 16.547 13.488 1.00 97.81 56 GLY A CA 1
ATOM 429 C C . GLY A 1 56 ? -18.292 17.210 13.264 1.00 97.81 56 GLY A C 1
ATOM 430 O O . GLY A 1 56 ? -18.190 18.192 12.529 1.00 97.81 56 GLY A O 1
ATOM 431 N N . PHE A 1 57 ? -17.231 16.638 13.823 1.00 98.56 57 PHE A N 1
ATOM 432 C CA . PHE A 1 57 ? -15.855 17.045 13.555 1.00 98.56 57 PHE A CA 1
ATOM 433 C C . PHE A 1 57 ? -14.962 15.839 13.271 1.00 98.56 57 PHE A C 1
ATOM 435 O O . PHE A 1 57 ? -15.068 14.800 13.914 1.00 98.56 57 PHE A O 1
ATOM 442 N N . ILE A 1 58 ? -14.054 15.972 12.313 1.00 98.25 58 ILE A N 1
ATOM 443 C CA . ILE A 1 58 ? -13.048 14.953 12.027 1.00 98.25 58 ILE A CA 1
ATOM 444 C C . ILE A 1 58 ? -11.698 15.614 11.774 1.00 98.25 58 ILE A C 1
ATOM 446 O O . ILE A 1 58 ? -11.598 16.589 11.025 1.00 98.25 58 ILE A O 1
ATOM 450 N N . SER A 1 59 ? -10.660 15.079 12.413 1.00 97.81 59 SER A N 1
ATOM 451 C CA . SER A 1 59 ? -9.275 15.500 12.220 1.00 97.81 59 SER A CA 1
ATOM 452 C C . SER A 1 59 ? -8.330 14.325 12.441 1.00 97.81 59 SER A C 1
ATOM 454 O O . SER A 1 59 ? -8.610 13.417 13.217 1.00 97.81 59 SER A O 1
ATOM 456 N N . GLY A 1 60 ? -7.202 14.330 11.749 1.00 95.81 60 GLY A N 1
ATOM 457 C CA . GLY A 1 60 ? -6.219 13.261 11.807 1.00 95.81 60 GLY A CA 1
ATOM 458 C C . GLY A 1 60 ? -5.048 13.562 10.893 1.00 95.81 60 GLY A C 1
ATOM 459 O O . GLY A 1 60 ? -5.006 14.618 10.251 1.00 95.81 60 GLY A O 1
ATOM 460 N N . TYR A 1 61 ? -4.109 12.623 10.837 1.00 93.25 61 TYR A N 1
ATOM 461 C CA . TYR A 1 61 ? -3.032 12.652 9.858 1.00 93.25 61 TYR A CA 1
ATOM 462 C C . TYR A 1 61 ? -2.989 11.351 9.065 1.00 93.25 61 TYR A C 1
ATOM 464 O O . TYR A 1 61 ? -3.162 10.244 9.579 1.00 93.25 61 TYR A O 1
ATOM 472 N N . ARG A 1 62 ? -2.755 11.505 7.767 1.00 87.62 62 ARG A N 1
ATOM 473 C CA . ARG A 1 62 ? -2.770 10.425 6.787 1.00 87.62 62 ARG A CA 1
ATOM 474 C C . ARG A 1 62 ? -1.605 9.449 6.994 1.00 87.62 62 ARG A C 1
ATOM 476 O O . ARG A 1 62 ? -0.434 9.814 6.943 1.00 87.62 62 ARG A O 1
ATOM 483 N N . GLY A 1 63 ? -1.922 8.166 7.095 1.00 87.19 63 GLY A N 1
ATOM 484 C CA . GLY A 1 63 ? -0.939 7.086 7.120 1.00 87.19 63 GLY A CA 1
ATOM 485 C C . GLY A 1 63 ? -1.616 5.754 6.840 1.00 87.19 63 GLY A C 1
ATOM 486 O O . GLY A 1 63 ? -2.734 5.549 7.294 1.00 87.19 63 GLY A O 1
ATOM 487 N N . SER A 1 64 ? -0.975 4.874 6.068 1.00 85.19 64 SER A N 1
ATOM 488 C CA . SER A 1 64 ? -1.513 3.533 5.789 1.00 85.19 64 SER A CA 1
ATOM 489 C C . SER A 1 64 ? -1.746 2.765 7.101 1.00 85.19 64 SER A C 1
ATOM 491 O O . SER A 1 64 ? -0.869 2.847 7.967 1.00 85.19 64 SER A O 1
ATOM 493 N N . PRO A 1 65 ? -2.893 2.081 7.286 1.00 89.62 65 PRO A N 1
ATOM 494 C CA . PRO A 1 65 ? -3.958 1.827 6.300 1.00 89.62 65 PRO A CA 1
ATOM 495 C C . PRO A 1 65 ? -5.009 2.954 6.157 1.00 89.62 65 PRO A C 1
ATOM 497 O O . PRO A 1 65 ? -5.793 2.970 5.214 1.00 89.62 65 PRO A O 1
ATOM 500 N N . LEU A 1 66 ? -5.017 3.958 7.038 1.00 92.56 66 LEU A N 1
ATOM 501 C CA . LEU A 1 66 ? -5.989 5.069 7.055 1.00 92.56 66 LEU A CA 1
ATOM 502 C C . LEU A 1 66 ? -5.672 6.213 6.069 1.00 92.56 66 LEU A C 1
ATOM 504 O O . LEU A 1 66 ? -6.303 7.269 6.096 1.00 92.56 66 LEU A O 1
ATOM 508 N N . GLY A 1 67 ? -4.706 6.028 5.164 1.00 87.69 67 GLY A N 1
ATOM 509 C CA . GLY A 1 67 ? -4.212 7.083 4.272 1.00 87.69 67 GLY A CA 1
ATOM 510 C C . GLY A 1 67 ? -5.254 7.637 3.292 1.00 87.69 67 GLY A C 1
ATOM 511 O O . GLY A 1 67 ? -5.047 8.712 2.733 1.00 87.69 67 GLY A O 1
ATOM 512 N N . MET A 1 68 ? -6.368 6.930 3.083 1.00 90.69 68 MET A N 1
ATOM 513 C CA . MET A 1 68 ? -7.411 7.290 2.117 1.00 90.69 68 MET A CA 1
ATOM 514 C C . MET A 1 68 ? -8.610 8.032 2.729 1.00 90.69 68 MET A C 1
ATOM 516 O O . MET A 1 68 ? -9.482 8.463 1.971 1.00 90.69 68 MET A O 1
ATOM 520 N N . VAL A 1 69 ? -8.658 8.219 4.055 1.00 93.88 69 VAL A N 1
ATOM 521 C CA . VAL A 1 69 ? -9.784 8.871 4.758 1.00 93.88 69 VAL A CA 1
ATOM 522 C C . VAL A 1 69 ? -10.028 10.284 4.221 1.00 93.88 69 VAL A C 1
ATOM 524 O O . VAL A 1 69 ? -11.124 10.576 3.742 1.00 93.88 69 VAL A O 1
ATOM 527 N N . ASP A 1 70 ? -8.994 11.124 4.171 1.00 92.56 70 ASP A N 1
ATOM 528 C CA . ASP A 1 70 ? -9.058 12.500 3.659 1.00 92.56 70 ASP A CA 1
ATOM 529 C C . ASP A 1 70 ? -9.605 12.545 2.227 1.00 92.56 70 ASP A C 1
ATOM 531 O O . ASP A 1 70 ? -10.459 13.364 1.885 1.00 92.56 70 ASP A O 1
ATOM 535 N N . GLN A 1 71 ? -9.139 11.623 1.377 1.00 90.19 71 GLN A N 1
ATOM 536 C CA . GLN A 1 71 ? -9.573 11.552 -0.016 1.00 90.19 71 GLN A CA 1
ATOM 537 C C . GLN A 1 71 ? -11.042 11.160 -0.134 1.00 90.19 71 GLN A C 1
ATOM 539 O O . GLN A 1 71 ? -11.735 11.679 -1.008 1.00 90.19 71 GLN A O 1
ATOM 544 N N . ALA A 1 72 ? -11.520 10.253 0.720 1.00 93.31 72 ALA A N 1
ATOM 545 C CA . ALA A 1 72 ? -12.923 9.866 0.745 1.00 93.31 72 ALA A CA 1
ATOM 546 C C . ALA A 1 72 ? -13.813 11.061 1.130 1.00 93.31 72 ALA A C 1
ATOM 548 O O . ALA A 1 72 ? -14.826 11.294 0.468 1.00 93.31 72 ALA A O 1
ATOM 549 N N . ILE A 1 73 ? -13.386 11.871 2.105 1.00 93.94 73 ILE A N 1
ATOM 550 C CA . ILE A 1 73 ? -14.079 13.103 2.509 1.00 93.94 73 ILE A CA 1
ATOM 551 C C . ILE A 1 73 ? -14.077 14.130 1.370 1.00 93.94 73 ILE A C 1
ATOM 553 O O . ILE A 1 73 ? -15.132 14.635 0.984 1.00 93.94 73 ILE A O 1
ATOM 557 N N . TRP A 1 74 ? -12.917 14.417 0.770 1.00 92.25 74 TRP A N 1
ATOM 558 C CA . TRP A 1 74 ? -12.829 15.372 -0.340 1.00 92.25 74 TRP A CA 1
ATOM 559 C C . TRP A 1 74 ? -13.634 14.928 -1.563 1.00 92.25 74 TRP A C 1
ATOM 561 O O . TRP A 1 74 ? -14.242 15.767 -2.226 1.00 92.25 74 TRP A O 1
ATOM 571 N N . LYS A 1 75 ? -13.686 13.620 -1.848 1.00 91.19 75 LYS A N 1
ATOM 572 C CA . LYS A 1 75 ? -14.511 13.058 -2.927 1.00 91.19 75 LYS A CA 1
ATOM 573 C C . LYS A 1 75 ? -16.007 13.182 -2.630 1.00 91.19 75 LYS A C 1
ATOM 575 O O . LYS A 1 75 ? -16.777 13.412 -3.558 1.00 91.19 75 LYS A O 1
ATOM 580 N N . ALA A 1 76 ? -16.419 13.040 -1.369 1.00 91.94 76 ALA A N 1
ATOM 581 C CA . ALA A 1 76 ? -17.802 13.267 -0.950 1.00 91.94 76 ALA A CA 1
ATOM 582 C C . ALA A 1 76 ? -18.220 14.746 -1.095 1.00 91.94 76 ALA A C 1
ATOM 584 O O . ALA A 1 76 ? -19.397 15.042 -1.317 1.00 91.94 76 ALA A O 1
ATOM 585 N N . GLY A 1 77 ? -17.249 15.664 -1.049 1.00 89.81 77 GLY A N 1
ATOM 586 C CA . GLY A 1 77 ? -17.397 17.045 -1.495 1.00 89.81 77 GLY A CA 1
ATOM 587 C C . GLY A 1 77 ? -18.406 17.846 -0.672 1.00 89.81 77 GLY A C 1
ATOM 588 O O . GLY A 1 77 ? -18.465 17.742 0.552 1.00 89.81 77 GLY A O 1
ATOM 589 N N . GLU A 1 78 ? -19.199 18.678 -1.348 1.00 90.56 78 GLU A N 1
ATOM 590 C CA . GLU A 1 78 ? -20.105 19.619 -0.679 1.00 90.56 78 GLU A CA 1
ATOM 591 C C . GLU A 1 78 ? -21.249 18.923 0.070 1.00 90.56 78 GLU A C 1
ATOM 593 O O . GLU A 1 78 ? -21.642 19.373 1.144 1.00 90.56 78 GLU A O 1
ATOM 598 N N . ARG A 1 79 ? -21.714 17.767 -0.423 1.00 92.25 79 ARG A N 1
ATOM 599 C CA . ARG A 1 79 ? -22.762 16.977 0.243 1.00 92.25 79 ARG A CA 1
ATOM 600 C C . ARG A 1 79 ? -22.346 16.550 1.655 1.00 92.25 79 ARG A C 1
ATOM 602 O O . ARG A 1 79 ? -23.185 16.528 2.545 1.00 92.25 79 ARG A O 1
ATOM 609 N N . PHE A 1 80 ? -21.057 16.280 1.881 1.00 92.62 80 PHE A N 1
ATOM 610 C CA . PHE A 1 80 ? -20.517 15.975 3.212 1.00 92.62 80 PHE A CA 1
ATOM 611 C C . PHE A 1 80 ? -20.458 17.194 4.132 1.00 92.62 80 PHE A C 1
ATOM 613 O O . PHE A 1 80 ? -20.727 17.083 5.320 1.00 92.62 80 PHE A O 1
ATOM 620 N N . LYS A 1 81 ? -20.182 18.389 3.605 1.00 88.88 81 LYS A N 1
ATOM 621 C CA . LYS A 1 81 ? -20.219 19.612 4.424 1.00 88.88 81 LYS A CA 1
ATOM 622 C C . LYS A 1 81 ? -21.640 20.013 4.818 1.00 88.88 81 LYS A C 1
ATOM 624 O O . LYS A 1 81 ? -21.830 20.604 5.883 1.00 88.88 81 LYS A O 1
ATOM 629 N N . GLN A 1 82 ? -22.617 19.708 3.963 1.00 92.56 82 GLN A N 1
ATOM 630 C CA . GLN A 1 82 ? -24.038 19.989 4.185 1.00 92.56 82 GLN A CA 1
ATOM 631 C C . GLN A 1 82 ? -24.653 19.133 5.297 1.00 92.56 82 GLN A C 1
ATOM 633 O O . GLN A 1 82 ? -25.650 19.546 5.877 1.00 92.56 82 GLN A O 1
ATOM 638 N N . THR A 1 83 ? -24.049 17.994 5.655 1.00 92.81 83 THR A N 1
ATOM 639 C CA . THR A 1 83 ? -24.498 17.202 6.814 1.00 92.81 83 THR A CA 1
ATOM 640 C C . THR A 1 83 ? -24.062 17.785 8.154 1.00 92.81 83 THR A C 1
ATOM 642 O O . THR A 1 83 ? -24.247 17.133 9.176 1.00 92.81 83 THR A O 1
ATOM 645 N N . GLY A 1 84 ? -23.417 18.957 8.165 1.00 92.81 84 GLY A N 1
ATOM 646 C CA . GLY A 1 84 ? -22.944 19.565 9.403 1.00 92.81 84 GLY A CA 1
ATOM 647 C C . GLY A 1 84 ? -21.596 19.036 9.907 1.00 92.81 84 GLY A C 1
ATOM 648 O O . GLY A 1 84 ? -21.094 19.444 10.952 1.00 92.81 84 GLY A O 1
ATOM 649 N N . ILE A 1 85 ? -20.945 18.155 9.146 1.00 96.50 85 ILE A N 1
ATOM 650 C CA . ILE A 1 85 ? -19.640 17.614 9.522 1.00 96.50 85 ILE A CA 1
ATOM 651 C C . ILE A 1 85 ? -18.537 18.547 9.008 1.00 96.50 85 ILE A C 1
ATOM 653 O O . ILE A 1 85 ? -18.520 18.965 7.844 1.00 96.50 85 ILE A O 1
ATOM 657 N N . ARG A 1 86 ? -17.598 18.895 9.887 1.00 96.56 86 ARG A N 1
ATOM 658 C CA . ARG A 1 86 ? -16.419 19.709 9.585 1.00 96.56 86 ARG A CA 1
ATOM 659 C C . ARG A 1 86 ? -15.176 18.832 9.593 1.00 96.56 86 ARG A C 1
ATOM 661 O O . ARG A 1 86 ? -14.868 18.182 10.583 1.00 96.56 86 ARG A O 1
ATOM 668 N N . PHE A 1 87 ? -14.461 18.828 8.474 1.00 95.75 87 PHE A N 1
ATOM 669 C CA . PHE A 1 87 ? -13.175 18.155 8.348 1.00 95.75 87 PHE A CA 1
ATOM 670 C C . PHE A 1 87 ? -12.058 19.190 8.346 1.00 95.75 87 PHE A C 1
ATOM 672 O O . PHE A 1 87 ? -12.062 20.091 7.503 1.00 95.75 87 PHE A O 1
ATOM 679 N N . VAL A 1 88 ? -11.107 19.039 9.267 1.00 94.50 88 VAL A N 1
ATOM 680 C CA . VAL A 1 88 ? -9.875 19.831 9.292 1.00 94.50 88 VAL A CA 1
ATOM 681 C C . VAL A 1 88 ? -8.690 18.867 9.314 1.00 94.50 88 VAL A C 1
ATOM 683 O O . VAL A 1 88 ? -8.423 18.270 10.361 1.00 94.50 88 VAL A O 1
ATOM 686 N N . PRO A 1 89 ? -7.981 18.673 8.188 1.00 91.75 89 PRO A N 1
ATOM 687 C CA . PRO A 1 89 ? -6.774 17.859 8.194 1.00 91.75 89 PRO A CA 1
ATOM 688 C C . PRO A 1 89 ? -5.719 18.534 9.077 1.00 91.75 89 PRO A C 1
ATOM 690 O O . PRO A 1 89 ? -5.547 19.756 9.033 1.00 91.75 89 PRO A O 1
ATOM 693 N N . ALA A 1 90 ? -5.043 17.755 9.918 1.00 92.75 90 ALA A N 1
ATOM 694 C CA . ALA A 1 90 ? -4.005 18.284 10.791 1.00 92.75 90 ALA A CA 1
ATOM 695 C C . ALA A 1 90 ? -2.627 18.172 10.140 1.00 92.75 90 ALA A C 1
ATOM 697 O O . ALA A 1 90 ? -2.409 17.370 9.241 1.00 92.75 90 ALA A O 1
ATOM 698 N N . VAL A 1 91 ? -1.671 18.951 10.643 1.00 92.12 91 VAL A N 1
ATOM 699 C CA . VAL A 1 91 ? -0.267 18.866 10.213 1.00 92.12 91 VAL A CA 1
ATOM 700 C C . VAL A 1 91 ? 0.403 17.586 10.721 1.00 92.12 91 VAL A C 1
ATOM 702 O O . VAL A 1 91 ? 1.281 17.046 10.055 1.00 92.12 91 VAL A O 1
ATOM 705 N N . ASN A 1 92 ? -0.018 17.096 11.889 1.00 93.56 92 ASN A N 1
ATOM 706 C CA . ASN A 1 92 ? 0.387 15.824 12.477 1.00 93.56 92 ASN A CA 1
ATOM 707 C C . ASN A 1 92 ? -0.717 15.280 13.407 1.00 93.56 92 ASN A C 1
ATOM 709 O O . ASN A 1 92 ? -1.714 15.950 13.688 1.00 93.56 92 ASN A O 1
ATOM 713 N N . GLU A 1 93 ? -0.527 14.057 13.888 1.00 95.75 93 GLU A N 1
ATOM 714 C CA . GLU A 1 93 ? -1.482 13.314 14.710 1.00 95.75 93 GLU A CA 1
ATOM 715 C C . GLU A 1 93 ? -1.774 13.969 16.073 1.00 95.75 93 GLU A C 1
ATOM 717 O O . GLU A 1 93 ? -2.911 13.954 16.550 1.00 95.75 93 GLU A O 1
ATOM 722 N N . GLU A 1 94 ? -0.764 14.584 16.686 1.00 96.31 94 GLU A N 1
ATOM 723 C CA . GLU A 1 94 ? -0.851 15.241 17.996 1.00 96.31 94 GLU A CA 1
ATOM 724 C C . GLU A 1 94 ? -1.727 16.505 17.942 1.00 96.31 94 GLU A C 1
ATOM 726 O O . GLU A 1 94 ? -2.617 16.715 18.774 1.00 96.31 94 GLU A O 1
ATOM 731 N N . LEU A 1 95 ? -1.543 17.325 16.903 1.00 96.88 95 LEU A N 1
ATOM 732 C CA . LEU A 1 95 ? -2.347 18.525 16.680 1.00 96.88 95 LEU A CA 1
ATOM 733 C C . LEU A 1 95 ? -3.781 18.180 16.260 1.00 96.88 95 LEU A C 1
ATOM 735 O O . LEU A 1 95 ? -4.703 18.926 16.586 1.00 96.88 95 LEU A O 1
ATOM 739 N N . ALA A 1 96 ? -4.005 17.044 15.590 1.00 97.62 96 ALA A N 1
ATOM 740 C CA . ALA A 1 96 ? -5.359 16.530 15.370 1.00 97.62 96 ALA A CA 1
ATOM 741 C C . ALA A 1 96 ? -6.061 16.208 16.697 1.00 97.62 96 ALA A C 1
ATOM 743 O O . ALA A 1 96 ? -7.199 16.627 16.907 1.00 97.62 96 ALA A O 1
ATOM 744 N N . ALA A 1 97 ? -5.385 15.503 17.612 1.00 98.31 97 ALA A N 1
ATOM 745 C CA . ALA A 1 97 ? -5.948 15.154 18.919 1.00 98.31 97 ALA A CA 1
ATOM 746 C C . ALA A 1 97 ? -6.272 16.412 19.740 1.00 98.31 97 ALA A C 1
ATOM 748 O O . ALA A 1 97 ? -7.340 16.517 20.344 1.00 98.31 97 ALA A O 1
ATOM 749 N N . THR A 1 98 ? -5.396 17.415 19.678 1.00 98.19 98 THR A N 1
ATOM 750 C CA . THR A 1 98 ? -5.616 18.714 20.329 1.00 98.19 98 THR A CA 1
ATOM 751 C C . THR A 1 98 ? -6.831 19.454 19.759 1.00 98.19 98 THR A C 1
ATOM 753 O O . THR A 1 98 ? -7.620 20.022 20.516 1.00 98.19 98 THR A O 1
ATOM 756 N N . GLN A 1 99 ? -7.032 19.423 18.437 1.00 98.12 99 GLN A N 1
ATOM 757 C CA . GLN A 1 99 ? -8.229 19.997 17.813 1.00 98.12 99 GLN A CA 1
ATOM 758 C C . GLN A 1 99 ? -9.507 19.280 18.261 1.00 98.12 99 GLN A C 1
ATOM 760 O O . GLN A 1 99 ? -10.489 19.941 18.598 1.00 98.12 99 GLN A O 1
ATOM 765 N N . VAL A 1 100 ? -9.481 17.944 18.328 1.00 98.50 100 VAL A N 1
ATOM 766 C CA . VAL A 1 100 ? -10.604 17.146 18.841 1.00 98.50 100 VAL A CA 1
ATOM 767 C C . VAL A 1 100 ? -10.929 17.530 20.284 1.00 98.50 100 VAL A C 1
ATOM 769 O O . VAL A 1 100 ? -12.092 17.795 20.578 1.00 98.50 100 VAL A O 1
ATOM 772 N N . LEU A 1 101 ? -9.932 17.691 21.159 1.00 97.56 101 LEU A N 1
ATOM 773 C CA . LEU A 1 101 ? -10.152 18.210 22.514 1.00 97.56 101 LEU A CA 1
ATOM 774 C C . LEU A 1 101 ? -10.823 19.590 22.506 1.00 97.56 101 LEU A C 1
ATOM 776 O O . LEU A 1 101 ? -11.728 19.825 23.301 1.00 97.56 101 LEU A O 1
ATOM 780 N N . GLY A 1 102 ? -10.438 20.480 21.589 1.00 97.12 102 GLY A N 1
ATOM 781 C CA . GLY A 1 102 ? -11.085 21.784 21.415 1.00 97.12 102 GLY A CA 1
ATOM 782 C C . GLY A 1 102 ? -12.594 21.683 21.168 1.00 97.12 102 GLY A C 1
ATOM 783 O O . GLY A 1 102 ? -13.363 22.433 21.765 1.00 97.12 102 GLY A O 1
ATOM 784 N N . THR A 1 103 ? -13.038 20.711 20.367 1.00 97.81 103 THR A N 1
ATOM 785 C CA . THR A 1 103 ? -14.472 20.511 20.083 1.00 97.81 103 THR A CA 1
ATOM 786 C C . THR A 1 103 ? -15.284 20.085 21.302 1.00 97.81 103 THR A C 1
ATOM 788 O O . THR A 1 103 ? -16.444 20.464 21.431 1.00 97.81 103 THR A O 1
ATOM 791 N N . GLN A 1 104 ? -14.668 19.364 22.242 1.00 97.62 104 GLN A N 1
ATOM 792 C CA . GLN A 1 104 ? -15.353 18.889 23.448 1.00 97.62 104 GLN A CA 1
ATOM 793 C C . GLN A 1 104 ? -15.602 20.008 24.466 1.00 97.62 104 GLN A C 1
ATOM 795 O O . GLN A 1 104 ? -16.393 19.838 25.389 1.00 97.62 104 GLN A O 1
ATOM 800 N N . ARG A 1 105 ? -14.978 21.177 24.268 1.00 95.75 105 ARG A N 1
ATOM 801 C CA . ARG A 1 105 ? -15.191 22.377 25.088 1.00 95.75 105 ARG A CA 1
ATOM 802 C C . ARG A 1 105 ? -16.459 23.138 24.712 1.00 95.75 105 ARG A C 1
ATOM 804 O O . ARG A 1 105 ? -16.970 23.883 25.543 1.00 95.75 105 ARG A O 1
ATOM 811 N N . VAL A 1 106 ? -16.960 22.952 23.487 1.00 96.38 106 VAL A N 1
ATOM 812 C CA . VAL A 1 106 ? -18.034 23.770 22.897 1.00 96.38 106 VAL A CA 1
ATOM 813 C C . VAL A 1 106 ? -19.288 23.771 23.761 1.00 96.38 106 VAL A C 1
ATOM 815 O O . VAL A 1 106 ? -19.861 24.823 23.990 1.00 96.38 106 VAL A O 1
ATOM 818 N N . GLU A 1 107 ? -19.695 22.625 24.302 1.00 94.81 107 GLU A N 1
ATOM 819 C CA . GLU A 1 107 ? -20.917 22.543 25.112 1.00 94.81 107 GLU A CA 1
ATOM 820 C C . GLU A 1 107 ? -20.845 23.390 26.401 1.00 94.81 107 GLU A C 1
ATOM 822 O O . GLU A 1 107 ? -21.856 23.925 26.856 1.00 94.81 107 GLU A O 1
ATOM 827 N N . SER A 1 108 ? -19.640 23.582 26.951 1.00 91.94 108 SER A N 1
ATOM 828 C CA . SER A 1 108 ? -19.406 24.435 28.126 1.00 91.94 108 SER A CA 1
ATOM 829 C C . SER A 1 108 ? -19.295 25.932 27.805 1.00 91.94 108 SER A C 1
ATOM 831 O O . SER A 1 108 ? -19.255 26.744 28.728 1.00 91.94 108 SER A O 1
ATOM 833 N N . ASP A 1 109 ? -19.251 26.303 26.524 1.00 94.06 109 ASP A N 1
ATOM 834 C CA . ASP A 1 109 ? -19.163 27.693 26.082 1.00 94.06 109 ASP A CA 1
ATOM 835 C C . ASP A 1 109 ? -20.548 28.375 26.159 1.00 94.06 109 ASP A C 1
ATOM 837 O O . ASP A 1 109 ? -21.507 27.880 25.554 1.00 94.06 109 ASP A O 1
ATOM 841 N N . PRO A 1 110 ? -20.698 29.502 26.883 1.00 94.06 110 PRO A N 1
ATOM 842 C CA . PRO A 1 110 ? -21.947 30.265 26.911 1.00 94.06 110 PRO A CA 1
ATOM 843 C C . PRO A 1 110 ? -22.390 30.792 25.537 1.00 94.06 110 PRO A C 1
ATOM 845 O O . PRO A 1 110 ? -23.583 31.011 25.336 1.00 94.06 110 PRO A O 1
ATOM 848 N N . GLU A 1 111 ? -21.456 30.986 24.600 1.00 96.06 111 GLU A N 1
ATOM 849 C CA . GLU A 1 111 ? -21.712 31.454 23.230 1.00 96.06 111 GLU A CA 1
ATOM 850 C C . GLU A 1 111 ? -21.779 30.299 22.214 1.00 96.06 111 GLU A C 1
ATOM 852 O O . GLU A 1 111 ? -21.683 30.509 20.999 1.00 96.06 111 GLU A O 1
ATOM 857 N N . ARG A 1 112 ? -21.953 29.056 22.687 1.00 95.81 112 ARG A N 1
ATOM 858 C CA . ARG A 1 112 ? -22.093 27.888 21.812 1.00 95.81 112 ARG A CA 1
ATOM 859 C C . ARG A 1 112 ? -23.238 28.062 20.815 1.00 95.81 112 ARG A C 1
ATOM 861 O O . ARG A 1 112 ? -24.318 28.551 21.132 1.00 95.81 112 ARG A O 1
ATOM 868 N N . THR A 1 113 ? -23.014 27.579 19.600 1.00 96.06 113 THR A N 1
ATOM 869 C CA . THR A 1 113 ? -24.005 27.619 18.509 1.00 96.06 113 THR A CA 1
ATOM 870 C C . THR A 1 113 ? -24.720 26.284 18.300 1.00 96.06 113 THR A C 1
ATOM 872 O O . THR A 1 113 ? -25.627 26.187 17.474 1.00 96.06 113 THR A O 1
ATOM 875 N N . VAL A 1 114 ? -24.290 25.247 19.018 1.00 97.44 114 VAL A N 1
ATOM 876 C CA . VAL A 1 114 ? -24.701 23.846 18.877 1.00 97.44 114 VAL A CA 1
ATOM 877 C C . VAL A 1 114 ? -24.710 23.198 20.259 1.00 97.44 114 VAL A C 1
ATOM 879 O O . VAL A 1 114 ? -23.991 23.654 21.150 1.00 97.44 114 VAL A O 1
ATOM 882 N N . ASP A 1 115 ? -25.489 22.133 20.434 1.00 96.88 115 ASP A N 1
ATOM 883 C CA . ASP A 1 115 ? -25.613 21.444 21.727 1.00 96.88 115 ASP A CA 1
ATOM 884 C C . ASP A 1 115 ? -24.336 20.678 22.096 1.00 96.88 115 ASP A C 1
ATOM 886 O O . ASP A 1 115 ? -23.970 20.582 23.261 1.00 96.88 115 ASP A O 1
ATOM 890 N N . GLY A 1 116 ? -23.621 20.176 21.090 1.00 97.06 116 GLY A N 1
ATOM 891 C CA . GLY A 1 116 ? -22.364 19.455 21.245 1.00 97.06 116 GLY A CA 1
ATOM 892 C C . GLY A 1 116 ? -21.732 19.143 19.892 1.00 97.06 116 GLY A C 1
ATOM 893 O O . GLY A 1 116 ? -22.351 19.316 18.836 1.00 97.06 116 GLY A O 1
ATOM 894 N N . VAL A 1 117 ? -20.479 18.688 19.918 1.00 98.50 117 VAL A N 1
ATOM 895 C CA . VAL A 1 117 ? -19.739 18.308 18.707 1.00 98.50 117 VAL A CA 1
ATOM 896 C C . VAL A 1 117 ? -19.217 16.886 18.853 1.00 98.50 117 VAL A C 1
ATOM 898 O O . VAL A 1 117 ? -18.312 16.638 19.652 1.00 98.50 117 VAL A O 1
ATOM 901 N N . PHE A 1 118 ? -19.779 15.945 18.091 1.00 98.69 118 PHE A N 1
ATOM 902 C CA . PHE A 1 118 ? -19.252 14.582 18.040 1.00 98.69 118 PHE A CA 1
ATOM 903 C C . PHE A 1 118 ? -17.999 14.561 17.170 1.00 98.69 118 PHE A C 1
ATOM 905 O O . PHE A 1 118 ? -17.989 15.119 16.070 1.00 98.69 118 PHE A O 1
ATOM 912 N N . ALA A 1 119 ? -16.922 13.953 17.664 1.00 98.56 119 ALA A N 1
ATOM 913 C CA . ALA A 1 119 ? -15.617 14.065 17.024 1.00 98.56 119 ALA A CA 1
ATOM 914 C C . ALA A 1 119 ? -14.964 12.713 16.720 1.00 98.56 119 ALA A C 1
ATOM 916 O O . ALA A 1 119 ? -15.061 11.764 17.496 1.00 98.56 119 ALA A O 1
ATOM 917 N N . MET A 1 120 ? -14.276 12.628 15.581 1.00 98.75 120 MET A N 1
ATOM 918 C CA . MET A 1 120 ? -13.417 11.502 15.217 1.00 98.75 120 MET A CA 1
ATOM 919 C C . MET A 1 120 ? -11.968 11.969 15.087 1.00 98.75 120 MET A C 1
ATOM 921 O O . MET A 1 120 ? -11.662 12.853 14.283 1.00 98.75 120 MET A O 1
ATOM 925 N N . TRP A 1 121 ? -11.079 11.333 15.845 1.00 98.62 121 TRP A N 1
ATOM 926 C CA . TRP A 1 121 ? -9.643 11.365 15.597 1.00 98.62 121 TRP A CA 1
ATOM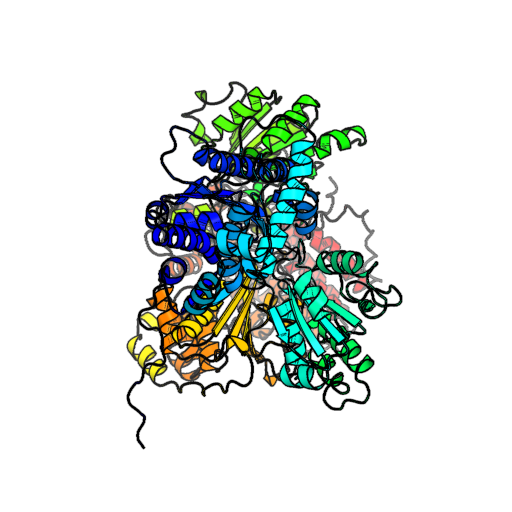 927 C C . TRP A 1 121 ? -9.232 10.133 14.788 1.00 98.62 121 TRP A C 1
ATOM 929 O O . TRP A 1 121 ? -9.744 9.044 15.047 1.00 98.62 121 TRP A O 1
ATOM 939 N N . TYR A 1 122 ? -8.299 10.273 13.845 1.00 98.06 122 TYR A N 1
ATOM 940 C CA . TYR A 1 122 ? -7.691 9.124 13.168 1.00 98.06 122 TYR A CA 1
ATOM 941 C C . TYR A 1 122 ? -6.176 9.275 12.987 1.00 98.06 122 TYR A C 1
ATOM 943 O O . TYR A 1 122 ? -5.666 10.351 12.665 1.00 98.06 122 TYR A O 1
ATOM 951 N N . GLY A 1 123 ? -5.456 8.166 13.139 1.00 96.00 123 GLY A N 1
ATOM 952 C CA . GLY A 1 123 ? -4.015 8.089 12.911 1.00 96.00 123 GLY A CA 1
ATOM 953 C C . GLY A 1 123 ? -3.556 6.639 12.795 1.00 96.00 123 GLY A C 1
ATOM 954 O O . GLY A 1 123 ? -4.173 5.738 13.359 1.00 96.00 123 GLY A O 1
ATOM 955 N N . LYS A 1 124 ? -2.485 6.386 12.036 1.00 92.75 124 LYS A N 1
ATOM 956 C CA . LYS A 1 124 ? -1.876 5.044 11.998 1.00 92.75 124 LYS A CA 1
ATOM 957 C C . LYS A 1 124 ? -1.207 4.713 13.337 1.00 92.75 124 LYS A C 1
ATOM 959 O O . LYS A 1 124 ? -0.903 5.633 14.090 1.00 92.75 124 LYS A O 1
ATOM 964 N N . GLY A 1 125 ? -0.861 3.449 13.561 1.00 92.00 125 GLY A N 1
ATOM 965 C CA . GLY A 1 125 ? -0.199 2.961 14.776 1.00 92.00 125 GLY A CA 1
ATOM 966 C C . GLY A 1 125 ? 0.892 3.885 15.353 1.00 92.00 125 GLY A C 1
ATOM 967 O O . GLY A 1 125 ? 0.662 4.501 16.387 1.00 92.00 125 GLY A O 1
ATOM 968 N N . PRO A 1 126 ? 2.016 4.136 14.651 1.00 91.62 126 PRO A N 1
ATOM 969 C CA . PRO A 1 126 ? 3.054 5.058 15.146 1.00 91.62 126 PRO A CA 1
ATOM 970 C C . PRO A 1 126 ? 2.588 6.509 15.377 1.00 91.62 126 PRO A C 1
ATOM 972 O O . PRO A 1 126 ? 3.239 7.284 16.073 1.00 91.62 126 PRO A O 1
ATOM 975 N N . GLY A 1 127 ? 1.485 6.908 14.746 1.00 93.44 127 GLY A N 1
ATOM 976 C CA . GLY A 1 127 ? 0.824 8.185 14.982 1.00 93.44 127 GLY A CA 1
ATOM 977 C C . GLY A 1 127 ? 0.091 8.236 16.327 1.00 93.44 127 GLY A C 1
ATOM 978 O O . GLY A 1 127 ? 0.034 9.299 16.939 1.00 93.44 127 GLY A O 1
ATOM 979 N N . VAL A 1 128 ? -0.402 7.092 16.818 1.00 95.81 128 VAL A N 1
ATOM 980 C CA . VAL A 1 128 ? -0.937 6.925 18.181 1.00 95.81 128 VAL A CA 1
ATOM 981 C C . VAL A 1 128 ? 0.176 7.128 19.206 1.00 95.81 128 VAL A C 1
ATOM 983 O O . VAL A 1 128 ? 0.003 7.931 20.120 1.00 95.81 128 VAL A O 1
ATOM 986 N N . ASP A 1 129 ? 1.340 6.499 19.007 1.00 94.62 129 ASP A N 1
ATOM 987 C CA . ASP A 1 129 ? 2.514 6.700 19.871 1.00 94.62 129 ASP A CA 1
ATOM 988 C C . ASP A 1 129 ? 2.930 8.174 19.912 1.00 94.62 129 ASP A C 1
ATOM 990 O O . ASP A 1 129 ? 3.181 8.743 20.974 1.00 94.62 129 ASP A O 1
ATOM 994 N N . ARG A 1 130 ? 2.957 8.818 18.739 1.00 92.94 130 ARG A N 1
ATOM 995 C CA . ARG A 1 130 ? 3.310 10.233 18.604 1.00 92.94 130 ARG A CA 1
ATOM 996 C C . ARG A 1 130 ? 2.308 11.160 19.298 1.00 92.94 130 ARG A C 1
ATOM 998 O O . ARG A 1 130 ? 2.717 12.149 19.894 1.00 92.94 130 ARG A O 1
ATOM 1005 N N . ALA A 1 131 ? 1.013 10.869 19.202 1.00 96.62 131 ALA A N 1
ATOM 1006 C CA . ALA A 1 131 ? -0.056 11.697 19.758 1.00 96.62 131 ALA A CA 1
ATOM 1007 C C . ALA A 1 131 ? -0.408 11.355 21.215 1.00 96.62 131 ALA A C 1
ATOM 1009 O O . ALA A 1 131 ? -1.365 11.918 21.751 1.00 96.62 131 ALA A O 1
ATOM 1010 N N . GLY A 1 132 ? 0.327 10.438 21.854 1.00 97.31 132 GLY A N 1
ATOM 1011 C CA . GLY A 1 132 ? -0.076 9.837 23.122 1.00 97.31 132 GLY A CA 1
ATOM 1012 C C . GLY A 1 132 ? -0.331 10.834 24.250 1.00 97.31 132 GLY A C 1
ATOM 1013 O O . GLY A 1 132 ? -1.292 10.668 25.000 1.00 97.31 132 GLY A O 1
ATOM 1014 N N . ASP A 1 133 ? 0.458 11.908 24.341 1.00 97.12 133 ASP A N 1
ATOM 1015 C CA . ASP A 1 133 ? 0.237 12.950 25.349 1.00 97.12 133 ASP A CA 1
ATOM 1016 C C . ASP A 1 133 ? -1.086 13.703 25.123 1.00 97.12 133 ASP A C 1
ATOM 1018 O O . ASP A 1 133 ? -1.908 13.814 26.036 1.00 97.12 133 ASP A O 1
ATOM 1022 N N . ALA A 1 134 ? -1.342 14.146 23.889 1.00 97.88 134 ALA A N 1
ATOM 1023 C CA . ALA A 1 134 ? -2.565 14.859 23.527 1.00 97.88 134 ALA A CA 1
ATOM 1024 C C . ALA A 1 134 ? -3.819 13.975 23.660 1.00 97.88 134 ALA A C 1
ATOM 1026 O O . ALA A 1 134 ? -4.849 14.435 24.157 1.00 97.88 134 ALA A O 1
ATOM 1027 N N . LEU A 1 135 ? -3.735 12.697 23.270 1.00 98.38 135 LEU A N 1
ATOM 1028 C CA . LEU A 1 135 ? -4.826 11.726 23.419 1.00 98.38 135 LEU A CA 1
ATOM 1029 C C . LEU A 1 135 ? -5.128 11.429 24.893 1.00 98.38 135 LEU A C 1
ATOM 1031 O O . LEU A 1 135 ? -6.296 11.407 25.289 1.00 98.38 135 LEU A O 1
ATOM 1035 N N . LYS A 1 136 ? -4.092 11.256 25.725 1.00 97.50 136 LYS A N 1
ATOM 1036 C CA . LYS A 1 136 ? -4.249 11.037 27.168 1.00 97.50 136 LYS A CA 1
ATOM 1037 C C . LYS A 1 136 ? -4.884 12.245 27.853 1.00 97.50 136 LYS A C 1
ATOM 1039 O O . LYS A 1 136 ? -5.818 12.066 28.632 1.00 97.50 136 LYS A O 1
ATOM 1044 N N . HIS A 1 137 ? -4.434 13.462 27.539 1.00 96.56 137 HIS A N 1
ATOM 1045 C CA . HIS A 1 137 ? -5.064 14.689 28.037 1.00 96.56 137 HIS A CA 1
ATOM 1046 C C . HIS A 1 137 ? -6.520 14.806 27.580 1.00 96.56 137 HIS A C 1
ATOM 1048 O O . HIS A 1 137 ? -7.389 15.146 28.382 1.00 96.56 137 HIS A O 1
ATOM 1054 N N . GLY A 1 138 ? -6.794 14.474 26.316 1.00 96.38 138 GLY A N 1
ATOM 1055 C CA . GLY A 1 138 ? -8.144 1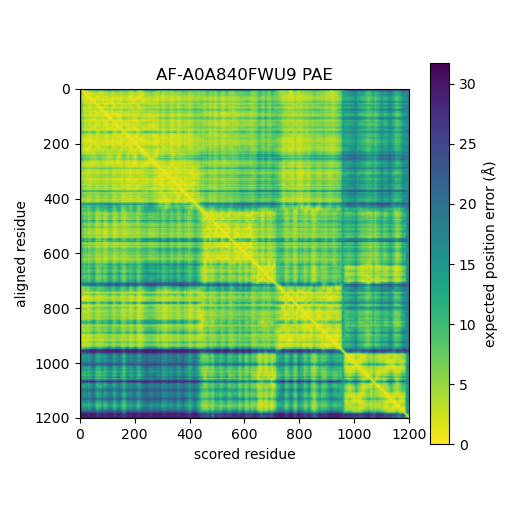4.400 25.768 1.00 96.38 138 GLY A CA 1
ATOM 1056 C C . GLY A 1 138 ? -9.067 13.514 26.604 1.00 96.38 138 GLY A C 1
ATOM 1057 O O . GLY A 1 138 ? -10.090 13.983 27.106 1.00 96.38 138 GLY A O 1
ATOM 1058 N N . ASN A 1 139 ? -8.664 12.258 26.825 1.00 97.69 139 ASN A N 1
ATOM 1059 C CA . ASN A 1 139 ? -9.438 11.313 27.629 1.00 97.69 139 ASN A CA 1
ATOM 1060 C C . ASN A 1 139 ? -9.571 11.753 29.094 1.00 97.69 139 ASN A C 1
ATOM 1062 O O . ASN A 1 139 ? -10.643 11.617 29.680 1.00 97.69 139 ASN A O 1
ATOM 1066 N N . ALA A 1 140 ? -8.508 12.299 29.690 1.00 96.00 140 ALA A N 1
ATOM 1067 C CA . ALA A 1 140 ? -8.508 12.739 31.082 1.00 96.00 140 ALA A CA 1
ATOM 1068 C C . ALA A 1 140 ? -9.540 13.849 31.335 1.00 96.00 140 ALA A C 1
ATOM 1070 O O . ALA A 1 140 ? -10.404 13.691 32.203 1.00 96.00 140 ALA A O 1
ATOM 1071 N N . TYR A 1 141 ? -9.529 14.914 30.525 1.00 95.31 141 TYR A N 1
ATOM 1072 C CA . TYR A 1 141 ? -10.526 15.985 30.637 1.00 95.31 141 TYR A CA 1
ATOM 1073 C C . TYR A 1 141 ? -11.926 15.507 30.239 1.00 95.31 141 TYR A C 1
ATOM 1075 O O . TYR A 1 141 ? -12.899 15.809 30.923 1.00 95.31 141 TYR A O 1
ATOM 1083 N N . GLY A 1 142 ? -12.022 14.672 29.203 1.00 95.81 142 GLY A N 1
ATOM 1084 C CA . GLY A 1 142 ? -13.246 13.983 28.807 1.00 95.81 142 GLY A CA 1
ATOM 1085 C C . GLY A 1 142 ? -13.947 14.550 27.582 1.00 95.81 142 GLY A C 1
ATOM 1086 O O . GLY A 1 142 ? -13.550 15.561 27.004 1.00 95.81 142 GLY A O 1
ATOM 1087 N N . SER A 1 143 ? -14.981 13.833 27.155 1.00 97.38 143 SER A N 1
ATOM 1088 C CA . SER A 1 143 ? -15.886 14.212 26.067 1.00 97.38 143 SER A CA 1
ATOM 1089 C C . SER A 1 143 ? -17.006 15.136 26.555 1.00 97.38 143 SER A C 1
ATOM 1091 O O . SER A 1 143 ? -17.282 15.210 27.755 1.00 97.38 143 SER A O 1
ATOM 1093 N N . SER A 1 144 ? -17.673 15.823 25.626 1.00 96.44 144 SER A N 1
ATOM 1094 C CA . SER A 1 144 ? -18.922 16.545 25.900 1.00 96.44 144 SER A CA 1
ATOM 1095 C C . SER A 1 144 ? -20.110 15.564 25.990 1.00 96.44 144 SER A C 1
ATOM 1097 O O . SER A 1 144 ? -20.107 14.569 25.254 1.00 96.44 144 SER A O 1
ATOM 1099 N N . PRO A 1 145 ? -21.112 15.823 26.858 1.00 95.19 145 PRO A N 1
ATOM 1100 C CA . PRO A 1 145 ? -22.300 14.974 27.008 1.00 95.19 145 PRO A CA 1
ATOM 1101 C C . PRO A 1 145 ? -23.069 14.722 25.705 1.00 95.19 145 PRO A C 1
ATOM 1103 O O . PRO A 1 145 ? -23.537 13.610 25.478 1.00 95.19 145 PRO A O 1
ATOM 1106 N N . HIS A 1 146 ? -23.172 15.723 24.824 1.00 96.81 146 HIS A N 1
ATOM 1107 C CA . HIS A 1 146 ? -23.857 15.598 23.529 1.00 96.81 146 HIS A CA 1
ATOM 1108 C C . HIS A 1 146 ? -22.893 15.442 22.343 1.00 96.81 146 HIS A C 1
ATOM 1110 O O . HIS A 1 146 ? -23.311 15.201 21.213 1.00 96.81 146 HIS A O 1
ATOM 1116 N N . GLY A 1 147 ? -21.588 15.568 22.573 1.00 95.88 147 GLY A N 1
ATOM 1117 C CA . GLY A 1 147 ? -20.548 15.373 21.573 1.00 95.88 147 GLY A CA 1
ATOM 1118 C C . GLY A 1 147 ? -20.143 13.909 21.480 1.00 95.88 147 GLY A C 1
ATOM 1119 O O . GLY A 1 147 ? -20.626 13.176 20.619 1.00 95.88 147 GLY A O 1
ATOM 1120 N N . GLY A 1 148 ? -19.286 13.467 22.398 1.00 97.62 148 GLY A N 1
ATOM 1121 C CA . GLY A 1 148 ? -18.628 12.162 22.330 1.00 97.62 148 GLY A CA 1
ATOM 1122 C C . GLY A 1 148 ? -17.417 12.153 21.384 1.00 97.62 148 GLY A C 1
ATOM 1123 O O . GLY A 1 148 ? -17.342 12.923 20.423 1.00 97.62 148 GLY A O 1
ATOM 1124 N N . VAL A 1 149 ? -16.452 11.267 21.653 1.00 98.75 149 VAL A N 1
ATOM 1125 C CA . VAL A 1 149 ? -15.202 11.153 20.883 1.00 98.75 149 VAL A CA 1
ATOM 1126 C C . VAL A 1 149 ? -14.865 9.705 20.552 1.00 98.75 149 VAL A C 1
ATOM 1128 O O . VAL A 1 149 ? -14.797 8.855 21.441 1.00 98.75 149 VAL A O 1
ATOM 1131 N N . LEU A 1 150 ? -14.558 9.472 19.275 1.00 98.69 150 LEU A N 1
ATOM 1132 C CA . LEU A 1 150 ? -14.039 8.215 18.745 1.00 98.69 150 LEU A CA 1
ATOM 1133 C C . LEU A 1 150 ? -12.583 8.396 18.281 1.00 98.69 150 LEU A C 1
ATOM 1135 O O . LEU A 1 150 ? -12.284 9.281 17.477 1.00 98.69 150 LEU A O 1
ATOM 1139 N N . VAL A 1 151 ? -11.675 7.557 18.777 1.00 98.75 151 VAL A N 1
ATOM 1140 C CA . VAL A 1 151 ? -10.231 7.576 18.496 1.00 98.75 151 VAL A CA 1
ATOM 1141 C C . VAL A 1 151 ? -9.876 6.347 17.660 1.00 98.75 151 VAL A C 1
ATOM 1143 O O . VAL A 1 151 ? -9.784 5.240 18.179 1.00 98.75 151 VAL A O 1
ATOM 1146 N N . VAL A 1 152 ? -9.689 6.528 16.354 1.00 98.44 152 VAL A N 1
ATOM 1147 C CA . VAL A 1 152 ? -9.479 5.431 15.397 1.00 98.44 152 VAL A CA 1
ATOM 1148 C C . VAL A 1 152 ? -7.986 5.188 15.162 1.00 98.44 152 VAL A C 1
ATOM 1150 O O . VAL A 1 152 ? -7.311 6.018 14.548 1.00 98.44 152 VAL A O 1
ATOM 1153 N N . ALA A 1 153 ? -7.478 4.038 15.609 1.00 97.19 153 ALA A N 1
ATOM 1154 C CA . ALA A 1 153 ? -6.083 3.628 15.425 1.00 97.19 153 ALA A CA 1
ATOM 1155 C C . ALA A 1 153 ? -5.920 2.661 14.247 1.00 97.19 153 ALA A C 1
ATOM 1157 O O . ALA A 1 153 ? -6.425 1.544 14.275 1.00 97.19 153 ALA A O 1
ATOM 1158 N N . GLY A 1 154 ? -5.197 3.085 13.211 1.00 95.19 154 GLY A N 1
ATOM 1159 C CA . GLY A 1 154 ? -4.895 2.272 12.033 1.00 95.19 154 GLY A CA 1
ATOM 1160 C C . GLY A 1 154 ? -3.718 1.329 12.268 1.00 95.19 154 GLY A C 1
ATOM 1161 O O . GLY A 1 154 ? -2.575 1.739 12.053 1.00 95.19 154 GLY A O 1
ATOM 1162 N N . ASP A 1 155 ? -3.989 0.091 12.674 1.00 93.31 155 ASP A N 1
ATOM 1163 C CA . ASP A 1 155 ? -2.965 -0.895 13.036 1.00 93.31 155 ASP A CA 1
ATOM 1164 C C . ASP A 1 155 ? -2.613 -1.850 11.886 1.00 93.31 155 ASP A C 1
ATOM 1166 O O . ASP A 1 155 ? -3.480 -2.426 11.227 1.00 93.31 155 ASP A O 1
ATOM 1170 N N . ASP A 1 156 ? -1.307 -2.049 11.676 1.00 90.69 156 ASP A N 1
ATOM 1171 C CA . ASP A 1 156 ? -0.735 -2.925 10.647 1.00 90.69 156 ASP A CA 1
ATOM 1172 C C . ASP A 1 156 ? 0.056 -4.066 11.302 1.00 90.69 156 ASP A C 1
ATOM 1174 O O . ASP A 1 156 ? 1.274 -3.996 11.483 1.00 90.69 156 ASP A O 1
ATOM 1178 N N . HIS A 1 157 ? -0.651 -5.131 11.682 1.00 91.12 157 HIS A N 1
ATOM 1179 C CA . HIS A 1 157 ? -0.062 -6.298 12.349 1.00 91.12 157 HIS A CA 1
ATOM 1180 C C . HIS A 1 157 ? 0.916 -7.063 11.446 1.00 91.12 157 HIS A C 1
ATOM 1182 O O . HIS A 1 157 ? 1.916 -7.605 11.927 1.00 91.12 157 HIS A O 1
ATOM 1188 N N . GLY A 1 158 ? 0.627 -7.101 10.141 1.00 86.44 158 GLY A N 1
ATOM 1189 C CA . GLY A 1 158 ? 1.425 -7.787 9.127 1.00 86.44 158 GLY A CA 1
ATOM 1190 C C . GLY A 1 158 ? 2.634 -6.990 8.633 1.00 86.44 158 GLY A C 1
ATOM 1191 O O . GLY A 1 158 ? 3.485 -7.563 7.957 1.00 86.44 158 GLY A O 1
ATOM 1192 N N . CYS A 1 159 ? 2.735 -5.698 8.976 1.00 87.56 159 CYS A N 1
ATOM 1193 C CA . CYS A 1 159 ? 3.776 -4.787 8.489 1.00 87.56 159 CYS A CA 1
ATOM 1194 C C . CYS A 1 159 ? 3.852 -4.753 6.949 1.00 87.56 159 CYS A C 1
ATOM 1196 O O . CYS A 1 159 ? 4.934 -4.758 6.358 1.00 87.56 159 CYS A O 1
ATOM 1198 N N . VAL A 1 160 ? 2.692 -4.736 6.287 1.00 79.12 160 VAL A N 1
ATOM 1199 C CA . VAL A 1 160 ? 2.611 -4.741 4.816 1.00 79.12 160 VAL A CA 1
ATOM 1200 C C . VAL A 1 160 ? 2.929 -3.358 4.242 1.00 79.12 160 VAL A C 1
ATOM 1202 O O . VAL A 1 160 ? 3.554 -3.233 3.186 1.00 79.12 160 VAL A O 1
ATOM 1205 N N . SER A 1 161 ? 2.519 -2.308 4.956 1.00 76.31 161 SER A N 1
ATOM 1206 C CA . SER A 1 161 ? 2.638 -0.908 4.526 1.00 76.31 161 SER A CA 1
ATOM 1207 C C . SER A 1 161 ? 3.312 -0.000 5.565 1.00 76.31 161 SER A C 1
ATOM 1209 O O . SER A 1 161 ? 3.606 1.166 5.282 1.00 76.31 161 SER A O 1
ATOM 1211 N N . SER A 1 162 ? 3.597 -0.537 6.754 1.00 80.56 162 SER A N 1
ATOM 1212 C CA . SER A 1 162 ? 4.265 0.149 7.862 1.00 80.56 162 SER A CA 1
ATOM 1213 C C . SER A 1 162 ? 5.770 -0.131 7.937 1.00 80.56 162 SER A C 1
ATOM 1215 O O . SER A 1 162 ? 6.303 -1.019 7.280 1.00 80.56 162 SER A O 1
ATOM 1217 N N . SER A 1 163 ? 6.480 0.668 8.739 1.00 79.62 163 SER A N 1
ATOM 1218 C CA . SER A 1 163 ? 7.914 0.490 9.022 1.00 79.62 163 SER A CA 1
ATOM 1219 C C . SER A 1 163 ? 8.201 -0.647 10.006 1.00 79.62 163 SER A C 1
ATOM 1221 O O . SER A 1 163 ? 9.330 -1.124 10.070 1.00 79.62 163 SER A O 1
ATOM 1223 N N . MET A 1 164 ? 7.201 -1.034 10.797 1.00 85.88 164 MET A N 1
ATOM 1224 C CA . MET A 1 164 ? 7.236 -2.132 11.759 1.00 85.88 164 MET A CA 1
ATOM 1225 C C . MET A 1 164 ? 5.802 -2.612 12.049 1.00 85.88 164 MET A C 1
ATOM 1227 O O . MET A 1 164 ? 4.872 -1.820 11.862 1.00 85.88 164 MET A O 1
ATOM 1231 N N . PRO A 1 165 ? 5.611 -3.859 12.526 1.00 91.50 165 PRO A N 1
ATOM 1232 C CA . PRO A 1 165 ? 4.334 -4.306 13.077 1.00 91.50 165 PRO A CA 1
ATOM 1233 C C . PRO A 1 165 ? 3.906 -3.418 14.251 1.00 91.50 165 PRO A C 1
ATOM 1235 O O . PRO A 1 165 ? 4.752 -3.061 15.074 1.00 91.50 165 PRO A O 1
ATOM 1238 N N . HIS A 1 166 ? 2.617 -3.105 14.362 1.00 92.00 166 HIS A N 1
ATOM 1239 C CA . HIS A 1 166 ? 2.094 -2.220 15.411 1.00 92.00 166 HIS A CA 1
ATOM 1240 C C . HIS A 1 166 ? 0.834 -2.787 16.081 1.00 92.00 166 HIS A C 1
ATOM 1242 O O . HIS A 1 166 ? 0.136 -3.573 15.453 1.00 92.00 166 HIS A O 1
ATOM 1248 N N . GLN A 1 167 ? 0.575 -2.407 17.336 1.00 93.75 167 GLN A N 1
ATOM 1249 C CA . GLN A 1 167 ? -0.664 -2.674 18.076 1.00 93.75 167 GLN A CA 1
ATOM 1250 C C . GLN A 1 167 ? -0.921 -1.515 19.054 1.00 93.75 167 GLN A C 1
ATOM 1252 O O . GLN A 1 167 ? -0.090 -1.258 19.926 1.00 93.75 167 GLN A O 1
ATOM 1257 N N . SER A 1 168 ? -2.058 -0.830 18.936 1.00 96.00 168 SER A N 1
ATOM 1258 C CA . SER A 1 168 ? -2.383 0.359 19.738 1.00 96.00 168 SER A CA 1
ATOM 1259 C C . SER A 1 168 ? -3.103 0.071 21.059 1.00 96.00 168 SER A C 1
ATOM 1261 O O . SER A 1 168 ? -3.129 0.946 21.927 1.00 96.00 168 SER A O 1
ATOM 1263 N N . ASP A 1 169 ? -3.652 -1.131 21.257 1.00 95.56 169 ASP A N 1
ATOM 1264 C CA . ASP A 1 169 ? -4.517 -1.445 22.406 1.00 95.56 169 ASP A CA 1
ATOM 1265 C C . ASP A 1 169 ? -3.858 -1.135 23.761 1.00 95.56 169 ASP A C 1
ATOM 1267 O O . ASP A 1 169 ? -4.443 -0.496 24.636 1.00 95.56 169 ASP A O 1
ATOM 1271 N N . HIS A 1 170 ? -2.592 -1.525 23.928 1.00 96.12 170 HIS A N 1
ATOM 1272 C CA . HIS A 1 170 ? -1.855 -1.305 25.172 1.00 96.12 170 HIS A CA 1
ATOM 1273 C C . HIS A 1 170 ? -1.666 0.185 25.504 1.00 96.12 170 HIS A C 1
ATOM 1275 O O . HIS A 1 170 ? -1.680 0.555 26.682 1.00 96.12 170 HIS A O 1
ATOM 1281 N N . ALA A 1 171 ? -1.532 1.049 24.492 1.00 96.81 171 ALA A N 1
ATOM 1282 C CA . ALA A 1 171 ? -1.447 2.493 24.697 1.00 96.81 171 ALA A CA 1
ATOM 1283 C C . ALA A 1 171 ? -2.780 3.045 25.223 1.00 96.81 171 ALA A C 1
ATOM 1285 O O . ALA A 1 171 ? -2.805 3.765 26.222 1.00 96.81 171 ALA A O 1
ATOM 1286 N N . PHE A 1 172 ? -3.900 2.629 24.626 1.00 97.81 172 PHE A N 1
ATOM 1287 C CA . PHE A 1 172 ? -5.237 3.012 25.084 1.00 97.81 172 PHE A CA 1
ATOM 1288 C C . PHE A 1 172 ? -5.522 2.555 26.522 1.00 97.81 172 PHE A C 1
ATOM 1290 O O . PHE A 1 172 ? -6.013 3.349 27.332 1.00 97.81 172 PHE A O 1
ATOM 1297 N N . MET A 1 173 ? -5.132 1.328 26.890 1.00 97.44 173 MET A N 1
ATOM 1298 C CA . MET A 1 173 ? -5.248 0.828 28.269 1.00 97.44 173 MET A CA 1
ATOM 1299 C C . MET A 1 173 ? -4.457 1.691 29.263 1.00 97.44 173 MET A C 1
ATOM 1301 O O . MET A 1 173 ? -4.960 2.028 30.340 1.00 97.44 173 MET A O 1
ATOM 1305 N N . ALA A 1 174 ? -3.235 2.095 28.897 1.00 96.75 174 ALA A N 1
ATOM 1306 C CA . ALA A 1 174 ? -2.398 2.972 29.719 1.00 96.75 174 ALA A CA 1
ATOM 1307 C C . ALA A 1 174 ? -3.017 4.368 29.926 1.00 96.75 174 ALA A C 1
ATOM 1309 O O . ALA A 1 174 ? -2.678 5.067 30.883 1.00 96.75 174 ALA A O 1
ATOM 1310 N N . TRP A 1 175 ? -3.943 4.775 29.055 1.00 96.62 175 TRP A N 1
ATOM 1311 C CA . TRP A 1 175 ? -4.688 6.031 29.161 1.00 96.62 175 TRP A CA 1
ATOM 1312 C C . TRP A 1 175 ? -6.073 5.870 29.788 1.00 96.62 175 TRP A C 1
ATOM 1314 O O . TRP A 1 175 ? -6.799 6.861 29.854 1.00 96.62 175 TRP A O 1
ATOM 1324 N N . ARG A 1 176 ? -6.442 4.664 30.250 1.00 97.56 176 ARG A N 1
ATOM 1325 C CA . ARG A 1 176 ? -7.789 4.333 30.756 1.00 97.56 176 ARG A CA 1
ATOM 1326 C C . ARG A 1 176 ? -8.889 4.615 29.721 1.00 97.56 176 ARG A C 1
ATOM 1328 O O . ARG A 1 176 ? -9.977 5.071 30.062 1.00 97.56 176 ARG A O 1
ATOM 1335 N N . MET A 1 177 ? -8.585 4.401 28.444 1.00 98.12 177 MET A N 1
ATOM 1336 C CA . MET A 1 177 ? -9.501 4.633 27.329 1.00 98.12 177 MET A CA 1
ATOM 1337 C C . MET A 1 177 ? -10.180 3.310 26.945 1.00 98.12 177 MET A C 1
ATOM 1339 O O . MET A 1 177 ? -9.451 2.359 26.673 1.00 98.12 177 MET A O 1
ATOM 1343 N N . PRO A 1 178 ? -11.524 3.209 26.913 1.00 98.50 178 PRO A N 1
ATOM 1344 C CA . PRO A 1 178 ? -12.216 2.012 26.439 1.00 98.50 178 PRO A CA 1
ATOM 1345 C C . PRO A 1 178 ? -11.851 1.668 24.993 1.00 98.50 178 PRO A C 1
ATOM 1347 O O . PRO A 1 178 ? -11.634 2.580 24.198 1.00 98.50 178 PRO A O 1
ATOM 1350 N N . ILE A 1 179 ? -11.805 0.380 24.646 1.00 98.50 179 ILE A N 1
ATOM 1351 C CA . ILE A 1 179 ? -11.289 -0.100 23.356 1.00 98.50 179 ILE A CA 1
ATOM 1352 C C . ILE A 1 179 ? -12.305 -1.001 22.664 1.00 98.50 179 ILE A C 1
ATOM 1354 O O . ILE A 1 179 ? -12.670 -2.062 23.168 1.00 98.50 179 ILE A O 1
ATOM 1358 N N . LEU A 1 180 ? -12.731 -0.581 21.478 1.00 98.56 180 LEU A N 1
ATOM 1359 C CA . LEU A 1 180 ? -13.601 -1.334 20.587 1.00 98.56 180 LEU A CA 1
ATOM 1360 C C . LEU A 1 180 ? -12.768 -2.114 19.572 1.00 98.56 180 LEU A C 1
ATOM 1362 O O . LEU A 1 180 ? -11.917 -1.532 18.895 1.00 98.56 180 LEU A O 1
ATOM 1366 N N . GLN A 1 181 ? -13.080 -3.402 19.411 1.00 96.75 181 GLN A N 1
ATOM 1367 C CA . GLN A 1 181 ? -12.379 -4.306 18.498 1.00 96.75 181 GLN A CA 1
ATOM 1368 C C . GLN A 1 181 ? -13.297 -4.807 17.371 1.00 96.75 181 GLN A C 1
ATOM 1370 O O . GLN A 1 181 ? -13.743 -5.958 17.384 1.00 96.75 181 GLN A O 1
ATOM 1375 N N . PRO A 1 182 ? -13.622 -3.965 16.376 1.00 96.88 182 PRO A N 1
ATOM 1376 C CA . PRO A 1 182 ? -14.396 -4.408 15.225 1.00 96.88 182 PRO A CA 1
ATOM 1377 C C . PRO A 1 182 ? -13.642 -5.471 14.418 1.00 96.88 182 PRO A C 1
ATOM 1379 O O . PRO A 1 182 ? -12.429 -5.413 14.226 1.00 96.88 182 PRO A O 1
ATOM 1382 N N . SER A 1 183 ? -14.387 -6.442 13.900 1.00 94.94 183 SER A N 1
ATOM 1383 C CA . SER A 1 183 ? -13.846 -7.555 13.106 1.00 94.94 183 SER A CA 1
ATOM 1384 C C . SER A 1 183 ? -14.184 -7.471 11.614 1.00 94.94 183 SER A C 1
ATOM 1386 O O . SER A 1 183 ? -13.638 -8.228 10.816 1.00 94.94 183 SER A O 1
ATOM 1388 N N . SER A 1 184 ? -15.080 -6.559 11.219 1.00 95.12 184 SER A N 1
ATOM 1389 C CA . SER A 1 184 ? -15.544 -6.399 9.835 1.00 95.12 184 SER A CA 1
ATOM 1390 C C . SER A 1 184 ? -15.950 -4.955 9.521 1.00 95.12 184 SER A C 1
ATOM 1392 O O . SER A 1 184 ? -16.215 -4.161 10.423 1.00 95.12 184 SER A O 1
ATOM 1394 N N . VAL A 1 185 ? -16.090 -4.631 8.228 1.00 95.44 185 VAL A N 1
ATOM 1395 C CA . VAL A 1 185 ? -16.566 -3.313 7.755 1.00 95.44 185 VAL A CA 1
ATOM 1396 C C . VAL A 1 185 ? -17.953 -2.966 8.315 1.00 95.44 185 VAL A C 1
ATOM 1398 O O . VAL A 1 185 ? -18.231 -1.810 8.621 1.00 95.44 185 VAL A O 1
ATOM 1401 N N . ALA A 1 186 ? -18.827 -3.959 8.501 1.00 95.38 186 ALA A N 1
ATOM 1402 C CA . ALA A 1 186 ? -20.138 -3.742 9.113 1.00 95.38 186 ALA A CA 1
ATOM 1403 C C . ALA A 1 186 ? -20.026 -3.314 10.585 1.00 95.38 186 ALA A C 1
ATOM 1405 O O . ALA A 1 186 ? -20.795 -2.474 11.048 1.00 95.38 186 ALA A O 1
ATOM 1406 N N . GLU A 1 187 ? -19.057 -3.870 11.313 1.00 97.19 187 GLU A N 1
ATOM 1407 C CA . GLU A 1 187 ? -18.819 -3.516 12.711 1.00 97.19 187 GLU A CA 1
ATOM 1408 C C . GLU A 1 187 ? -18.143 -2.158 12.863 1.00 97.19 187 GLU A C 1
ATOM 1410 O O . GLU A 1 187 ? -18.352 -1.533 13.889 1.00 97.19 187 GLU A O 1
ATOM 1415 N N . TYR A 1 188 ? -17.450 -1.617 11.852 1.00 97.81 188 TYR A N 1
ATOM 1416 C CA . TYR A 1 188 ? -17.044 -0.202 11.894 1.00 97.81 188 TYR A CA 1
ATOM 1417 C C . TYR A 1 188 ? -18.249 0.728 12.045 1.00 97.81 188 TYR A C 1
ATOM 1419 O O . TYR A 1 188 ? -18.172 1.702 12.787 1.00 97.81 188 TYR A O 1
ATOM 1427 N N . LEU A 1 189 ? -19.368 0.419 11.377 1.00 98.31 189 LEU A N 1
ATOM 1428 C CA . LEU A 1 189 ? -20.591 1.214 11.493 1.00 98.31 189 LEU A CA 1
ATOM 1429 C C . LEU A 1 189 ? -21.235 1.056 12.874 1.00 98.31 189 LEU A C 1
ATOM 1431 O O . LEU A 1 189 ? -21.503 2.043 13.551 1.00 98.31 189 LEU A O 1
ATOM 1435 N N . GLU A 1 190 ? -21.466 -0.188 13.294 1.00 98.06 190 GLU A N 1
ATOM 1436 C CA . GLU A 1 190 ? -22.115 -0.503 14.571 1.00 98.06 190 GLU A CA 1
ATOM 1437 C C . GLU A 1 190 ? -21.269 -0.055 15.768 1.00 98.06 190 GLU A C 1
ATOM 1439 O O . GLU A 1 190 ? -21.760 0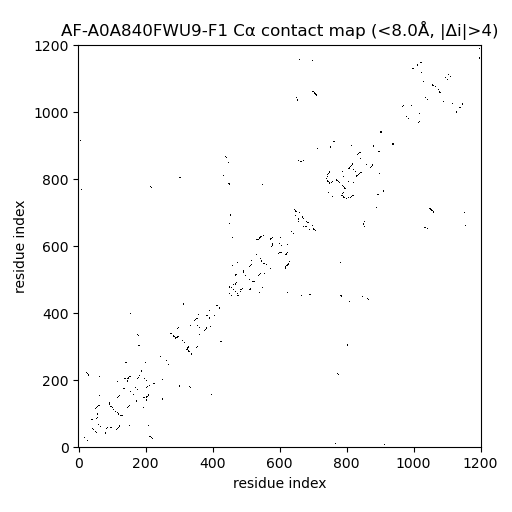.665 16.632 1.00 98.06 190 GLU A O 1
ATOM 1444 N N . PHE A 1 191 ? -19.988 -0.425 15.806 1.00 98.56 191 PHE A N 1
ATOM 1445 C CA . PHE A 1 191 ? -19.103 -0.108 16.924 1.00 98.56 191 PHE A CA 1
ATOM 1446 C C . PHE A 1 191 ? -18.709 1.370 16.909 1.00 98.56 191 PHE A C 1
ATOM 1448 O O . PHE A 1 191 ? -18.589 1.970 17.968 1.00 98.56 191 PHE A O 1
ATOM 1455 N N . GLY A 1 192 ? -18.591 2.006 15.739 1.00 98.38 192 GLY A N 1
ATOM 1456 C CA . GLY A 1 192 ? -18.374 3.451 15.662 1.00 98.38 192 GLY A CA 1
ATOM 1457 C C . GLY A 1 192 ? -19.516 4.248 16.303 1.00 98.38 192 GLY A C 1
ATOM 1458 O O . GLY A 1 192 ? -19.266 5.141 17.111 1.00 98.38 192 GLY A O 1
ATOM 1459 N N . LEU A 1 193 ? -20.771 3.885 16.008 1.00 98.56 193 LEU A N 1
ATOM 1460 C CA . LEU A 1 193 ? -21.949 4.478 16.659 1.00 98.56 193 LEU A CA 1
ATOM 1461 C C . LEU A 1 193 ? -21.993 4.154 18.156 1.00 98.56 193 LEU A C 1
ATOM 1463 O O . LEU A 1 193 ? -22.275 5.032 18.968 1.00 98.56 193 LEU A O 1
ATOM 1467 N N . TYR A 1 194 ? -21.657 2.918 18.526 1.00 98.69 194 TYR A N 1
ATOM 1468 C CA . TYR A 1 194 ? -21.550 2.507 19.924 1.00 98.69 194 TYR A CA 1
ATOM 1469 C C . TYR A 1 194 ? -20.528 3.352 20.692 1.00 98.69 194 TYR A C 1
ATOM 1471 O O . TYR A 1 194 ? -20.789 3.768 21.816 1.00 98.69 194 TYR A O 1
ATOM 1479 N N . GLY A 1 195 ? -19.383 3.652 20.074 1.00 98.50 195 GLY A N 1
ATOM 1480 C CA . GLY A 1 195 ? -18.334 4.472 20.667 1.00 98.50 195 GLY A CA 1
ATOM 1481 C C . GLY A 1 195 ? -18.797 5.889 20.995 1.00 98.50 195 GLY A C 1
ATOM 1482 O O . GLY A 1 195 ? -18.434 6.404 22.050 1.00 98.50 195 GLY A O 1
ATOM 1483 N N . TYR A 1 196 ? -19.652 6.498 20.166 1.00 98.62 196 TYR A N 1
ATOM 1484 C CA . TYR A 1 196 ? -20.246 7.796 20.496 1.00 98.62 196 TYR A CA 1
ATOM 1485 C C . TYR A 1 196 ? -21.187 7.716 21.696 1.00 98.62 196 TYR A C 1
ATOM 1487 O O . TYR A 1 196 ? -21.037 8.509 22.622 1.00 98.62 196 TYR A O 1
ATOM 1495 N N . GLU A 1 197 ? -22.105 6.749 21.729 1.00 98.31 197 GLU A N 1
ATOM 1496 C CA . GLU A 1 197 ? -23.043 6.591 22.852 1.00 98.31 197 GLU A CA 1
ATOM 1497 C C . GLU A 1 197 ? -22.297 6.257 24.156 1.00 98.31 197 GLU A C 1
ATOM 1499 O O . GLU A 1 197 ? -22.542 6.878 25.191 1.00 98.31 197 GLU A O 1
ATOM 1504 N N . LEU A 1 198 ? -21.309 5.356 24.100 1.00 98.69 198 LEU A N 1
ATOM 1505 C CA . LEU A 1 198 ? -20.459 5.022 25.243 1.00 98.69 198 LEU A CA 1
ATOM 1506 C C . LEU A 1 198 ? -19.665 6.245 25.725 1.00 98.69 198 LEU A C 1
ATOM 1508 O O . LEU A 1 198 ? -19.563 6.486 26.930 1.00 98.69 198 LEU A O 1
ATOM 1512 N N . SER A 1 199 ? -19.109 7.034 24.802 1.00 98.69 199 SER A N 1
ATOM 1513 C CA . SER A 1 199 ? -18.370 8.253 25.135 1.00 98.69 199 SER A CA 1
ATOM 1514 C C . SER A 1 199 ? -19.265 9.303 25.796 1.00 98.69 199 SER A C 1
ATOM 1516 O O . SER A 1 199 ? -18.850 9.939 26.766 1.00 98.69 199 SER A O 1
ATOM 1518 N N . ARG A 1 200 ? -20.500 9.464 25.309 1.00 98.06 200 ARG A N 1
ATOM 1519 C CA . ARG A 1 200 ? -21.503 10.386 25.863 1.00 98.06 200 ARG A CA 1
ATOM 1520 C C . ARG A 1 200 ? -22.025 9.960 27.228 1.00 98.06 200 ARG A C 1
ATOM 1522 O O . ARG A 1 200 ? -22.316 10.822 28.041 1.00 98.06 200 ARG A O 1
ATOM 1529 N N . TYR A 1 201 ? -22.106 8.661 27.505 1.00 98.38 201 TYR A N 1
ATOM 1530 C CA . TYR A 1 201 ? -22.483 8.173 28.832 1.00 98.38 201 TYR A CA 1
ATOM 1531 C C . TYR A 1 201 ? -21.337 8.304 29.843 1.00 98.38 201 TYR A C 1
ATOM 1533 O O . TYR A 1 201 ? -21.524 8.750 30.970 1.00 98.38 201 TYR A O 1
ATOM 1541 N N . SER A 1 202 ? -20.130 7.896 29.443 1.00 98.38 202 SER A N 1
ATOM 1542 C CA . SER A 1 202 ? -19.009 7.734 30.375 1.00 98.38 202 SER A CA 1
ATOM 1543 C C . SER A 1 202 ? -18.124 8.963 30.533 1.00 98.38 202 SER A C 1
ATOM 1545 O O . SER A 1 202 ? -17.327 9.016 31.463 1.00 98.38 202 SER A O 1
ATOM 1547 N N . GLY A 1 203 ? -18.176 9.926 29.610 1.00 97.88 203 GLY A N 1
ATOM 1548 C CA . GLY A 1 203 ? -17.205 11.021 29.556 1.00 97.88 203 GLY A CA 1
ATOM 1549 C C . GLY A 1 203 ? -15.801 10.584 29.112 1.00 97.88 203 GLY A C 1
ATOM 1550 O O . GLY A 1 203 ? -14.886 11.417 29.085 1.00 97.88 203 GLY A O 1
ATOM 1551 N N . ALA A 1 204 ? -15.599 9.301 28.790 1.00 98.44 204 ALA A N 1
ATOM 1552 C CA . ALA A 1 204 ? -14.355 8.782 28.237 1.00 98.44 204 ALA A CA 1
ATOM 1553 C C . ALA A 1 204 ? -14.295 9.022 26.728 1.00 98.44 204 ALA A C 1
ATOM 1555 O O . ALA A 1 204 ? -15.310 9.016 26.032 1.00 98.44 204 ALA A O 1
ATOM 1556 N N . TRP A 1 205 ? -13.095 9.210 26.201 1.00 98.69 205 TRP A N 1
ATOM 1557 C CA . TRP A 1 205 ? -12.856 9.027 24.772 1.00 98.69 205 TRP A CA 1
ATOM 1558 C C . TRP A 1 205 ? -12.813 7.528 24.494 1.00 98.69 205 TRP A C 1
ATOM 1560 O O . TRP A 1 205 ? -12.392 6.771 25.361 1.00 98.69 205 TRP A O 1
ATOM 1570 N N . VAL A 1 206 ? -13.263 7.084 23.324 1.00 98.81 206 VAL A N 1
ATOM 1571 C CA . VAL A 1 206 ? -13.343 5.651 23.014 1.00 98.81 206 VAL A CA 1
ATOM 1572 C C . VAL A 1 206 ? -12.375 5.312 21.891 1.00 98.81 206 VAL A C 1
ATOM 1574 O O . VAL A 1 206 ? -12.500 5.828 20.783 1.00 98.81 206 VAL A O 1
ATOM 1577 N N . GLY A 1 207 ? -11.404 4.452 22.182 1.00 98.44 207 GLY A N 1
ATOM 1578 C CA . GLY A 1 207 ? -10.488 3.873 21.210 1.00 98.44 207 GLY A CA 1
ATOM 1579 C C . GLY A 1 207 ? -11.197 2.843 20.337 1.00 98.44 207 GLY A C 1
ATOM 1580 O O . GLY A 1 207 ? -12.026 2.071 20.812 1.00 98.44 207 GLY A O 1
ATOM 1581 N N . MET A 1 208 ? -10.868 2.813 19.052 1.00 98.19 208 MET A N 1
ATOM 1582 C CA . MET A 1 208 ? -11.332 1.796 18.116 1.00 98.19 208 MET A CA 1
ATOM 1583 C C . MET A 1 208 ? -10.159 1.334 17.259 1.00 98.19 208 MET A C 1
ATOM 1585 O O . MET A 1 208 ? -9.570 2.130 16.520 1.00 98.19 208 MET A O 1
ATOM 1589 N N . ALA A 1 209 ? -9.835 0.046 17.347 1.00 95.69 209 ALA A N 1
ATOM 1590 C CA . ALA A 1 209 ? -8.822 -0.556 16.496 1.00 95.69 209 ALA A CA 1
ATOM 1591 C C . ALA A 1 209 ? -9.345 -0.672 15.059 1.00 95.69 209 ALA A C 1
ATOM 1593 O O . ALA A 1 209 ? -10.441 -1.178 14.809 1.00 95.69 209 ALA A O 1
ATOM 1594 N N . ALA A 1 210 ? -8.550 -0.211 14.101 1.00 95.50 210 ALA A N 1
ATOM 1595 C CA . ALA A 1 210 ? -8.844 -0.262 12.680 1.00 95.50 210 ALA A CA 1
ATOM 1596 C C . ALA A 1 210 ? -7.729 -1.021 11.951 1.00 95.50 210 ALA A C 1
ATOM 1598 O O . ALA A 1 210 ? -6.776 -0.434 11.439 1.00 95.50 210 ALA A O 1
ATOM 1599 N N . LEU A 1 211 ? -7.848 -2.348 11.924 1.00 93.12 211 LEU A N 1
ATOM 1600 C CA . LEU A 1 211 ? -6.838 -3.238 11.349 1.00 93.12 211 LEU A CA 1
ATOM 1601 C C . LEU A 1 211 ? -6.738 -3.077 9.827 1.00 93.12 211 LEU A C 1
ATOM 1603 O O . LEU A 1 211 ? -7.768 -2.961 9.156 1.00 93.12 211 LEU A O 1
ATOM 1607 N N . SER A 1 212 ? -5.520 -3.152 9.276 1.00 91.19 212 SER A N 1
ATOM 1608 C CA . SER A 1 212 ? -5.256 -3.030 7.831 1.00 91.19 212 SER A CA 1
ATOM 1609 C C . SER A 1 212 ? -6.209 -3.859 6.972 1.00 91.19 212 SER A C 1
ATOM 1611 O O . SER A 1 212 ? -6.817 -3.313 6.060 1.00 91.19 212 SER A O 1
ATOM 1613 N N . GLU A 1 213 ? -6.437 -5.136 7.297 1.00 90.44 213 GLU A N 1
ATOM 1614 C CA . GLU A 1 213 ? -7.342 -5.990 6.512 1.00 90.44 213 GLU A CA 1
ATOM 1615 C C . GLU A 1 213 ? -8.796 -5.510 6.492 1.00 90.44 213 GLU A C 1
ATOM 1617 O O . GLU A 1 213 ? -9.502 -5.680 5.501 1.00 90.44 213 GLU A O 1
ATOM 1622 N N . VAL A 1 214 ? -9.271 -4.898 7.575 1.00 92.75 214 VAL A N 1
ATOM 1623 C CA . VAL A 1 214 ? -10.645 -4.391 7.634 1.00 92.75 214 VAL A CA 1
ATOM 1624 C C . VAL A 1 214 ? -10.731 -3.028 6.942 1.00 92.75 214 VAL A C 1
ATOM 1626 O O . VAL A 1 214 ? -11.688 -2.765 6.220 1.00 92.75 214 VAL A O 1
ATOM 1629 N N . VAL A 1 215 ? -9.716 -2.170 7.098 1.00 93.19 215 VAL A N 1
ATOM 1630 C CA . VAL A 1 215 ? -9.660 -0.850 6.443 1.00 93.19 215 VAL A CA 1
ATOM 1631 C C . VAL A 1 215 ? -9.508 -0.960 4.922 1.00 93.19 215 VAL A C 1
ATOM 1633 O O . VAL A 1 215 ? -10.190 -0.230 4.194 1.00 93.19 215 VAL A O 1
ATOM 1636 N N . GLU A 1 216 ? -8.619 -1.841 4.456 1.00 91.56 216 GLU A N 1
ATOM 1637 C CA . GLU A 1 216 ? -8.280 -2.046 3.040 1.00 91.56 216 GLU A CA 1
ATOM 1638 C C . GLU A 1 216 ? -9.249 -2.991 2.319 1.00 91.56 216 GLU A C 1
ATOM 1640 O O . GLU A 1 216 ? -9.159 -3.146 1.101 1.00 91.56 216 GLU A O 1
ATOM 1645 N N . SER A 1 217 ? -10.206 -3.585 3.038 1.00 93.94 217 SER A N 1
ATOM 1646 C CA . SER A 1 217 ? -11.274 -4.365 2.420 1.00 93.94 217 SER A CA 1
ATOM 1647 C C . SER A 1 217 ? -12.511 -3.531 2.080 1.00 93.94 217 SER A C 1
ATOM 1649 O O . SER A 1 217 ? -12.770 -2.454 2.631 1.00 93.94 217 SER A O 1
ATOM 1651 N N . ALA A 1 218 ? -13.310 -4.058 1.158 1.00 95.38 218 ALA A N 1
ATOM 1652 C CA . ALA A 1 218 ? -14.692 -3.666 0.940 1.00 95.38 218 ALA A CA 1
ATOM 1653 C C . ALA A 1 218 ? -15.612 -4.870 1.080 1.00 95.38 218 ALA A C 1
ATOM 1655 O O . ALA A 1 218 ? -15.209 -6.005 0.825 1.00 95.38 218 ALA A O 1
ATOM 1656 N N . GLY A 1 219 ? -16.860 -4.620 1.468 1.00 95.38 219 GLY A N 1
ATOM 1657 C CA . GLY A 1 219 ? -17.837 -5.682 1.637 1.00 95.38 219 GLY A CA 1
ATOM 1658 C C . GLY A 1 219 ? -19.276 -5.221 1.482 1.00 95.38 219 GLY A C 1
ATOM 1659 O O . GLY A 1 219 ? -19.589 -4.033 1.584 1.00 95.38 219 GLY A O 1
ATOM 1660 N N . THR A 1 220 ? -20.158 -6.192 1.244 1.00 95.75 220 THR A N 1
ATOM 1661 C CA . THR A 1 220 ? -21.609 -5.976 1.307 1.00 95.75 220 THR A CA 1
ATOM 1662 C C . THR A 1 220 ? -22.060 -5.886 2.765 1.00 95.75 220 THR A C 1
ATOM 1664 O O . THR A 1 220 ? -21.804 -6.789 3.562 1.00 95.75 220 THR A O 1
ATOM 1667 N N . VAL A 1 221 ? -22.749 -4.802 3.112 1.00 95.94 221 VAL A N 1
ATOM 1668 C CA . VAL A 1 221 ? -23.209 -4.492 4.468 1.00 95.94 221 VAL A CA 1
ATOM 1669 C C . VAL A 1 221 ? -24.708 -4.231 4.465 1.00 95.94 221 VAL A C 1
ATOM 1671 O O . VAL A 1 221 ? -25.212 -3.492 3.627 1.00 95.94 221 VAL A O 1
ATOM 1674 N N . ASP A 1 222 ? -25.405 -4.836 5.422 1.00 95.94 222 ASP A N 1
ATOM 1675 C CA . ASP A 1 222 ? -26.831 -4.631 5.675 1.00 95.94 222 ASP A CA 1
ATOM 1676 C C . ASP A 1 222 ? -27.025 -3.514 6.710 1.00 95.94 222 ASP A C 1
ATOM 1678 O O . ASP A 1 222 ? -26.661 -3.671 7.881 1.00 95.94 222 ASP A O 1
ATOM 1682 N N . LEU A 1 223 ? -27.564 -2.379 6.260 1.00 97.38 223 LEU A N 1
ATOM 1683 C CA . LEU A 1 223 ? -27.806 -1.208 7.097 1.00 97.38 223 LEU A CA 1
ATOM 1684 C C . LEU A 1 223 ? -29.009 -1.386 8.017 1.00 97.38 223 LEU A C 1
ATOM 1686 O O . LEU A 1 223 ? -28.985 -0.868 9.130 1.00 97.38 223 LEU A O 1
ATOM 1690 N N . ASP A 1 224 ? -30.028 -2.128 7.591 1.00 97.44 224 ASP A N 1
ATOM 1691 C CA . ASP A 1 224 ? -31.249 -2.322 8.372 1.00 97.44 224 ASP A CA 1
ATOM 1692 C C . ASP A 1 224 ? -30.946 -3.167 9.606 1.00 97.44 224 ASP A C 1
ATOM 1694 O O . ASP A 1 224 ? -31.330 -2.813 10.721 1.00 97.44 224 ASP A O 1
ATOM 1698 N N . ALA A 1 225 ? -30.138 -4.216 9.435 1.00 96.00 225 ALA A N 1
ATOM 1699 C CA . ALA A 1 225 ? -29.662 -5.030 10.545 1.00 96.00 225 ALA A CA 1
ATOM 1700 C C . ALA A 1 225 ? -28.816 -4.222 11.550 1.00 96.00 225 ALA A C 1
ATOM 1702 O O . ALA A 1 225 ? -28.907 -4.449 12.757 1.00 96.00 225 ALA A O 1
ATOM 1703 N N . ILE A 1 226 ? -27.986 -3.286 11.074 1.00 97.25 226 ILE A N 1
ATOM 1704 C CA . ILE A 1 226 ? -27.190 -2.406 11.945 1.00 97.25 226 ILE A CA 1
ATOM 1705 C C . ILE A 1 226 ? -28.104 -1.429 12.684 1.00 97.25 226 ILE A C 1
ATOM 1707 O O . ILE A 1 226 ? -28.052 -1.359 13.909 1.00 97.25 226 ILE A O 1
ATOM 1711 N N . ASN A 1 227 ? -28.975 -0.719 11.966 1.00 96.81 227 ASN A N 1
ATOM 1712 C CA . ASN A 1 227 ? -29.898 0.252 12.549 1.00 96.81 227 ASN A CA 1
ATOM 1713 C C . ASN A 1 227 ? -30.817 -0.396 13.595 1.00 96.81 227 ASN A C 1
ATOM 1715 O O . ASN A 1 227 ? -31.056 0.206 14.642 1.00 96.81 227 ASN A O 1
ATOM 1719 N N . ALA A 1 228 ? -31.280 -1.629 13.362 1.00 97.00 228 ALA A N 1
ATOM 1720 C CA . ALA A 1 228 ? -32.077 -2.384 14.324 1.00 97.00 228 ALA A CA 1
ATOM 1721 C C . ALA A 1 228 ? -31.305 -2.669 15.624 1.00 97.00 228 ALA A C 1
ATOM 1723 O O . ALA A 1 228 ? -31.826 -2.410 16.706 1.00 97.00 228 ALA A O 1
ATOM 1724 N N . ARG A 1 229 ? -30.049 -3.138 15.535 1.00 95.94 229 ARG A N 1
ATOM 1725 C CA . ARG A 1 229 ? -29.208 -3.396 16.722 1.00 95.94 229 ARG A CA 1
ATOM 1726 C C . ARG A 1 229 ? -28.901 -2.121 17.499 1.00 95.94 229 ARG A C 1
ATOM 1728 O O . ARG A 1 229 ? -29.032 -2.098 18.714 1.00 95.94 229 ARG A O 1
ATOM 1735 N N . VAL A 1 230 ? -28.545 -1.057 16.789 1.00 96.25 230 VAL A N 1
ATOM 1736 C CA . VAL A 1 230 ? -28.238 0.252 17.376 1.00 96.25 230 VAL A CA 1
ATOM 1737 C C . VAL A 1 230 ? -29.476 0.863 18.056 1.00 96.25 230 VAL A C 1
ATOM 1739 O O . VAL A 1 230 ? -29.361 1.547 19.069 1.00 96.25 230 VAL A O 1
ATOM 1742 N N . SER A 1 231 ? -30.676 0.630 17.517 1.00 95.31 231 SER A N 1
ATOM 1743 C CA . SER A 1 231 ? -31.933 1.121 18.108 1.00 95.31 231 SER A CA 1
ATOM 1744 C C . SER A 1 231 ? -32.382 0.320 19.333 1.00 95.31 231 SER A C 1
ATOM 1746 O O . SER A 1 231 ? -33.271 0.773 20.044 1.00 95.31 231 SER A O 1
ATOM 1748 N N . ALA A 1 232 ? -31.791 -0.854 19.580 1.00 96.50 232 ALA A N 1
ATOM 1749 C CA . ALA A 1 232 ? -32.102 -1.691 20.736 1.00 96.50 232 ALA A CA 1
ATOM 1750 C C . ALA A 1 232 ? -31.318 -1.299 22.002 1.00 96.50 232 ALA A C 1
ATOM 1752 O O . ALA A 1 232 ? -31.572 -1.867 23.062 1.00 96.50 232 ALA A O 1
ATOM 1753 N N . TRP A 1 233 ? -30.360 -0.371 21.906 1.00 97.19 233 TRP A N 1
ATOM 1754 C CA . TRP A 1 233 ? -29.607 0.105 23.065 1.00 97.19 233 TRP A CA 1
ATOM 1755 C C . TRP A 1 233 ? -30.474 0.971 23.981 1.00 97.19 233 TRP A C 1
ATOM 1757 O O . TRP A 1 233 ? -31.210 1.843 23.522 1.00 97.19 233 TRP A O 1
ATOM 1767 N N . GLU A 1 234 ? -30.340 0.741 25.282 1.00 97.19 234 GLU A N 1
ATOM 1768 C CA . GLU A 1 234 ? -30.952 1.534 26.341 1.00 97.19 234 GLU A CA 1
ATOM 1769 C C . GLU A 1 234 ? -30.290 2.915 26.431 1.00 97.19 234 GLU A C 1
ATOM 1771 O O . GLU A 1 234 ? -29.075 3.053 26.251 1.00 97.19 234 GLU A O 1
ATOM 1776 N N . ASP A 1 235 ? -31.091 3.940 26.716 1.00 94.62 235 ASP A N 1
ATOM 1777 C CA . ASP A 1 235 ? -30.602 5.299 26.946 1.00 94.62 235 ASP A CA 1
ATOM 1778 C C . ASP A 1 235 ? -29.902 5.453 28.310 1.00 94.62 235 ASP A C 1
ATOM 1780 O O . ASP A 1 235 ? -29.876 4.544 29.144 1.00 94.62 235 ASP A O 1
ATOM 1784 N N . ALA A 1 236 ? -29.294 6.620 28.536 1.00 93.81 236 ALA A N 1
ATOM 1785 C CA . ALA A 1 236 ? -28.507 6.888 29.737 1.00 93.81 236 ALA A CA 1
ATOM 1786 C C . ALA A 1 236 ? -29.321 6.766 31.040 1.00 93.81 236 ALA A C 1
ATOM 1788 O O . ALA A 1 236 ? -28.797 6.273 32.045 1.00 93.81 236 ALA A O 1
ATOM 1789 N N . ASP A 1 237 ? -30.589 7.178 31.030 1.00 94.81 237 ASP A N 1
ATOM 1790 C CA . ASP A 1 237 ? -31.450 7.146 32.213 1.00 94.81 237 ASP A CA 1
ATOM 1791 C C . ASP A 1 237 ? -31.844 5.706 32.554 1.00 94.81 237 ASP A C 1
ATOM 1793 O O . ASP A 1 237 ? -31.725 5.287 33.709 1.00 94.81 237 ASP A O 1
ATOM 1797 N N . ALA A 1 238 ? -32.224 4.916 31.546 1.00 96.75 238 ALA A N 1
ATOM 1798 C CA . ALA A 1 238 ? -32.519 3.496 31.691 1.00 96.75 238 ALA A CA 1
ATOM 1799 C C . ALA A 1 238 ? -31.301 2.709 32.198 1.00 96.75 238 ALA A C 1
ATOM 1801 O O . ALA A 1 238 ? -31.426 1.928 33.146 1.00 96.75 238 ALA A O 1
ATOM 1802 N N . VAL A 1 239 ? -30.109 2.967 31.644 1.00 97.19 239 VAL A N 1
ATOM 1803 C CA . VAL A 1 239 ? -28.856 2.352 32.112 1.00 97.19 239 VAL A CA 1
ATOM 1804 C C . VAL A 1 239 ? -28.601 2.696 33.577 1.00 97.19 239 VAL A C 1
ATOM 1806 O O . VAL A 1 239 ? -28.312 1.806 34.382 1.00 97.19 239 VAL A O 1
ATOM 1809 N N . SER A 1 240 ? -28.721 3.970 33.951 1.00 95.50 240 SER A N 1
ATOM 1810 C CA . SER A 1 240 ? -28.440 4.427 35.317 1.00 95.50 240 SER A CA 1
ATOM 1811 C C . SER A 1 240 ? -29.441 3.845 36.317 1.00 95.50 240 SER A C 1
ATOM 1813 O O . SER A 1 240 ? -29.037 3.336 37.362 1.00 95.50 240 SER A O 1
ATOM 1815 N N . ALA A 1 241 ? -30.730 3.805 35.966 1.00 96.56 241 ALA A N 1
ATOM 1816 C CA . ALA A 1 241 ? -31.772 3.184 36.780 1.00 96.56 241 ALA A CA 1
ATOM 1817 C C . ALA A 1 241 ? -31.565 1.667 36.948 1.00 96.56 241 ALA A C 1
ATOM 1819 O O . ALA A 1 241 ? -31.716 1.142 38.051 1.00 96.56 241 ALA A O 1
ATOM 1820 N N . ALA A 1 242 ? -31.188 0.959 35.879 1.00 96.12 242 ALA A N 1
ATOM 1821 C CA . ALA A 1 242 ? -30.999 -0.492 35.904 1.00 96.12 242 ALA A CA 1
ATOM 1822 C C . ALA A 1 242 ? -29.713 -0.930 36.625 1.00 96.12 242 ALA A C 1
ATOM 1824 O O . ALA A 1 242 ? -29.643 -2.041 37.155 1.00 96.12 242 ALA A O 1
ATOM 1825 N N . THR A 1 243 ? -28.679 -0.088 36.623 1.00 96.25 243 THR A N 1
ATOM 1826 C CA . THR A 1 243 ? -27.363 -0.417 37.196 1.00 96.25 243 THR A CA 1
ATOM 1827 C C . THR A 1 243 ? -27.101 0.228 38.552 1.00 96.25 243 THR A C 1
ATOM 1829 O O . THR A 1 243 ? -26.190 -0.213 39.252 1.00 96.25 243 THR A O 1
ATOM 1832 N N . GLY A 1 244 ? -27.881 1.244 38.931 1.00 95.75 244 GLY A N 1
ATOM 1833 C CA . GLY A 1 244 ? -27.624 2.073 40.108 1.00 95.75 244 GLY A CA 1
ATOM 1834 C C . GLY A 1 244 ? -26.389 2.965 39.960 1.00 95.75 244 GLY A C 1
ATOM 1835 O O . GLY A 1 244 ? -25.843 3.426 40.961 1.00 95.75 244 GLY A O 1
ATOM 1836 N N . HIS A 1 245 ? -25.898 3.167 38.734 1.00 96.12 245 HIS A N 1
ATOM 1837 C CA . HIS A 1 245 ? -24.757 4.038 38.493 1.00 96.12 245 HIS A CA 1
ATOM 1838 C C . HIS A 1 245 ? -25.150 5.503 38.694 1.00 96.12 245 HIS A C 1
ATOM 1840 O O . HIS A 1 245 ? -26.144 5.980 38.146 1.00 96.12 245 HIS A O 1
ATOM 1846 N N . HIS A 1 246 ? -24.325 6.225 39.446 1.00 92.56 246 HIS A N 1
ATOM 1847 C CA . HIS A 1 246 ? -24.441 7.661 39.633 1.00 92.56 246 HIS A CA 1
ATOM 1848 C C . HIS A 1 246 ? -23.111 8.312 39.273 1.00 92.56 246 HIS A C 1
ATOM 1850 O O . HIS A 1 246 ? -22.065 7.924 39.798 1.00 92.56 246 HIS A O 1
ATOM 1856 N N . ALA A 1 247 ? -23.162 9.318 38.399 1.00 91.06 247 ALA A N 1
ATOM 1857 C CA . ALA A 1 247 ? -21.995 10.131 38.101 1.00 91.06 247 ALA A CA 1
ATOM 1858 C C . ALA A 1 247 ? -21.495 10.836 39.381 1.00 91.06 247 ALA A C 1
ATOM 1860 O O . ALA A 1 247 ? -22.306 11.200 40.242 1.00 91.06 247 ALA A O 1
ATOM 1861 N N . PRO A 1 248 ? -20.176 11.060 39.522 1.00 92.81 248 PRO A N 1
ATOM 1862 C CA . PRO A 1 248 ? -19.634 11.792 40.657 1.00 92.81 248 PRO A CA 1
ATOM 1863 C C . PRO A 1 248 ? -20.173 13.236 40.691 1.00 92.81 248 PRO A C 1
ATOM 1865 O O . PRO A 1 248 ? -20.522 13.779 39.640 1.00 92.81 248 PRO A O 1
ATOM 1868 N N . PRO A 1 249 ? -20.201 13.903 41.864 1.00 89.38 249 PRO A N 1
ATOM 1869 C CA . PRO A 1 249 ? -20.794 15.238 42.007 1.00 89.38 249 PRO A CA 1
ATOM 1870 C C . PRO A 1 249 ? -20.186 16.317 41.100 1.00 89.38 249 PRO A C 1
ATOM 1872 O O . PRO A 1 249 ? -20.870 17.261 40.718 1.00 89.38 249 PRO A O 1
ATOM 1875 N N . ASP A 1 250 ? -18.905 16.189 40.754 1.00 88.69 250 ASP A N 1
ATOM 1876 C CA . ASP A 1 250 ? -18.200 17.097 39.846 1.00 88.69 250 ASP A CA 1
ATOM 1877 C C . ASP A 1 250 ? -18.305 16.687 38.364 1.00 88.69 250 ASP A C 1
ATOM 1879 O O . ASP A 1 250 ? -17.809 17.411 37.502 1.00 88.69 250 ASP A O 1
ATOM 1883 N N . GLY A 1 251 ? -18.972 15.566 38.060 1.00 92.81 251 GLY A N 1
ATOM 1884 C CA . GLY A 1 251 ? -19.299 15.064 36.724 1.00 92.81 251 GLY A CA 1
ATOM 1885 C C . GLY A 1 251 ? -18.195 14.255 36.023 1.00 92.81 251 GLY A C 1
ATOM 1886 O O . GLY A 1 251 ? -17.034 14.221 36.431 1.00 92.81 251 GLY A O 1
ATOM 1887 N N . LEU A 1 252 ? -18.534 13.640 34.883 1.00 95.62 252 LEU A N 1
ATOM 1888 C CA . LEU A 1 252 ? -17.618 12.805 34.077 1.00 95.62 252 LEU A CA 1
ATOM 1889 C C . LEU A 1 252 ? -17.004 13.536 32.870 1.00 95.62 252 LEU A C 1
ATOM 1891 O O . LEU A 1 252 ? -15.866 13.273 32.489 1.00 95.62 252 LEU A O 1
ATOM 1895 N N . HIS A 1 253 ? -17.738 14.493 32.312 1.00 96.69 253 HIS A N 1
ATOM 1896 C CA . HIS A 1 253 ? -17.448 15.153 31.034 1.00 96.69 253 HIS A CA 1
ATOM 1897 C C . HIS A 1 253 ? -16.400 16.264 31.099 1.00 96.69 253 HIS A C 1
ATOM 1899 O O . HIS A 1 253 ? -15.920 16.597 32.181 1.00 96.69 253 HIS A O 1
ATOM 1905 N N . TYR A 1 254 ? -16.062 16.856 29.951 1.00 95.56 254 TYR A N 1
ATOM 1906 C CA . TYR A 1 254 ? -15.223 18.053 29.910 1.00 95.56 254 TYR A CA 1
ATOM 1907 C C . TYR A 1 254 ? -15.773 19.151 30.834 1.00 95.56 254 TYR A C 1
ATOM 1909 O O . TYR A 1 254 ? -16.968 19.449 30.825 1.00 95.56 254 TYR A O 1
ATOM 1917 N N . ARG A 1 255 ? -14.884 19.773 31.615 1.00 91.19 255 ARG A N 1
ATOM 1918 C CA . ARG A 1 255 ? -15.207 20.884 32.516 1.00 91.19 255 ARG A CA 1
ATOM 1919 C C . ARG A 1 255 ? -14.020 21.840 32.620 1.00 91.19 255 ARG A C 1
ATOM 1921 O O . ARG A 1 255 ? -12.872 21.415 32.511 1.00 91.19 255 ARG A O 1
ATOM 1928 N N . TRP A 1 256 ? -14.282 23.122 32.855 1.00 87.00 256 TRP A N 1
ATOM 1929 C CA . TRP A 1 256 ? -13.237 24.100 33.156 1.00 87.00 256 TRP A CA 1
ATOM 1930 C C . TRP A 1 256 ? -13.708 25.077 34.243 1.00 87.00 256 TRP A C 1
ATOM 1932 O O . TRP A 1 256 ? -14.838 25.557 34.151 1.00 87.00 256 TRP A O 1
ATOM 1942 N N . PRO A 1 257 ? -12.867 25.409 35.243 1.00 89.06 257 PRO A N 1
ATOM 1943 C CA . PRO A 1 257 ? -11.495 24.932 35.451 1.00 89.06 257 PRO A CA 1
ATOM 1944 C C . PRO A 1 257 ? -11.417 23.508 36.034 1.00 89.06 257 PRO A C 1
ATOM 1946 O O . PRO A 1 257 ? -12.155 23.169 36.952 1.00 89.06 257 PRO A O 1
ATOM 1949 N N . ASP A 1 258 ? -10.483 22.694 35.531 1.00 89.25 258 ASP A N 1
ATOM 1950 C CA . ASP A 1 258 ? -10.133 21.363 36.065 1.00 89.25 258 ASP A CA 1
ATOM 1951 C C . ASP A 1 258 ? -8.619 21.334 36.327 1.00 89.25 258 ASP A C 1
ATOM 1953 O O . ASP A 1 258 ? -7.815 20.911 35.497 1.00 89.25 258 ASP A O 1
ATOM 1957 N N . LEU A 1 259 ? -8.219 21.952 37.442 1.00 91.81 259 LEU A N 1
ATOM 1958 C CA . LEU A 1 259 ? -6.815 22.223 37.760 1.00 91.81 259 LEU A CA 1
ATOM 1959 C C . LEU A 1 259 ? -6.045 20.935 38.126 1.00 91.81 259 LEU A C 1
ATOM 1961 O O . LEU A 1 259 ? -6.643 20.008 38.684 1.00 91.81 259 LEU A O 1
ATOM 1965 N N . PRO A 1 260 ? -4.714 20.882 37.888 1.00 93.12 260 PRO A N 1
ATOM 1966 C CA . PRO A 1 260 ? -3.894 19.711 38.200 1.00 93.12 260 PRO A CA 1
ATOM 1967 C C . PRO A 1 260 ? -4.082 19.220 39.643 1.00 93.12 260 PRO A C 1
ATOM 1969 O O . PRO A 1 260 ? -3.778 19.935 40.598 1.00 93.12 260 PRO A O 1
ATOM 1972 N N . SER A 1 261 ? -4.600 18.000 39.802 1.00 93.62 261 SER A N 1
ATOM 1973 C CA . SER A 1 261 ? -4.873 17.376 41.102 1.00 93.62 261 SER A CA 1
ATOM 1974 C C . SER A 1 261 ? -5.100 15.864 40.963 1.00 93.62 261 SER A C 1
ATOM 1976 O O . SER A 1 261 ? -5.367 15.369 39.866 1.00 93.62 261 SER A O 1
ATOM 1978 N N . LEU A 1 262 ? -5.087 15.137 42.091 1.00 94.44 262 LEU A N 1
ATOM 1979 C CA . LEU A 1 262 ? -5.497 13.720 42.174 1.00 94.44 262 LEU A CA 1
ATOM 1980 C C . LEU A 1 262 ? -6.907 13.469 41.620 1.00 94.44 262 LEU A C 1
ATOM 1982 O O . LEU A 1 262 ? -7.244 12.340 41.260 1.00 94.44 262 LEU A O 1
ATOM 1986 N N . ARG A 1 263 ? -7.747 14.510 41.534 1.00 93.19 263 ARG A N 1
ATOM 1987 C CA . ARG A 1 263 ? -9.102 14.360 41.018 1.00 93.19 263 ARG A CA 1
ATOM 1988 C C . ARG A 1 263 ? -9.105 13.891 39.565 1.00 93.19 263 ARG A C 1
ATOM 1990 O O . ARG A 1 263 ? -9.906 13.021 39.244 1.00 93.19 263 ARG A O 1
ATOM 1997 N N . ILE A 1 264 ? -8.184 14.386 38.733 1.00 93.75 264 ILE A N 1
ATOM 1998 C CA . ILE A 1 264 ? -8.061 13.977 37.323 1.00 93.75 264 ILE A CA 1
ATOM 1999 C C . ILE A 1 264 ? -7.861 12.460 37.220 1.00 93.75 264 ILE A C 1
ATOM 2001 O O . ILE A 1 264 ? -8.516 11.807 36.414 1.00 93.75 264 ILE A O 1
ATOM 2005 N N . GLU A 1 265 ? -7.004 11.897 38.073 1.00 93.25 265 GLU A N 1
ATOM 2006 C CA . GLU A 1 265 ? -6.737 10.458 38.120 1.00 93.25 265 GLU A CA 1
ATOM 2007 C C . GLU A 1 265 ? -7.944 9.668 38.639 1.00 93.25 265 GLU A C 1
ATOM 2009 O O . GLU A 1 265 ? -8.428 8.783 37.940 1.00 93.25 265 GLU A O 1
ATOM 2014 N N . SER A 1 266 ? -8.493 10.024 39.809 1.00 95.00 266 SER A N 1
ATOM 2015 C CA . SER A 1 266 ? -9.666 9.321 40.370 1.00 95.00 266 SER A CA 1
ATOM 2016 C C . SER A 1 266 ? -10.874 9.331 39.428 1.00 95.00 266 SER A C 1
ATOM 2018 O O . SER A 1 266 ? -11.636 8.373 39.371 1.00 95.00 266 SER A O 1
ATOM 2020 N N . ARG A 1 267 ? -11.025 10.389 38.628 1.00 95.31 267 ARG A N 1
ATOM 2021 C CA . ARG A 1 267 ? -12.092 10.485 37.643 1.00 95.31 267 ARG A CA 1
ATOM 2022 C C . ARG A 1 267 ? -11.924 9.502 36.491 1.00 95.31 267 ARG A C 1
ATOM 2024 O O . ARG A 1 267 ? -12.928 9.057 35.955 1.00 95.31 267 ARG A O 1
ATOM 2031 N N . LEU A 1 268 ? -10.704 9.145 36.090 1.00 96.50 268 LEU A N 1
ATOM 2032 C CA . LEU A 1 268 ? -10.516 8.089 35.089 1.00 96.50 268 LEU A CA 1
ATOM 2033 C C . LEU A 1 268 ? -11.111 6.758 35.573 1.00 96.50 268 LEU A C 1
ATOM 2035 O O . LEU A 1 268 ? -11.708 6.038 34.777 1.00 96.50 268 LEU A O 1
ATOM 2039 N N . GLU A 1 269 ? -11.023 6.472 36.873 1.00 96.56 269 GLU A N 1
ATOM 2040 C CA . GLU A 1 269 ? -11.669 5.303 37.478 1.00 96.56 269 GLU A CA 1
ATOM 2041 C C . GLU A 1 269 ? -13.203 5.462 37.514 1.00 96.56 269 GLU A C 1
ATOM 2043 O O . GLU A 1 269 ? -13.919 4.533 37.139 1.00 96.56 269 GLU A O 1
ATOM 2048 N N . ASP A 1 270 ? -13.724 6.657 37.833 1.00 97.56 270 ASP A N 1
ATOM 2049 C CA . ASP A 1 270 ? -15.169 6.949 37.734 1.00 97.56 270 ASP A CA 1
ATOM 2050 C C . ASP A 1 270 ? -15.700 6.740 36.300 1.00 97.56 270 ASP A C 1
ATOM 2052 O O . ASP A 1 270 ? -16.785 6.188 36.100 1.00 97.56 270 ASP A O 1
ATOM 2056 N N . LYS A 1 271 ? -14.919 7.130 35.282 1.00 98.38 271 LYS A N 1
ATOM 2057 C CA . LYS A 1 271 ? -15.251 6.903 33.867 1.00 98.38 271 LYS A CA 1
ATOM 2058 C C . LYS A 1 271 ? -15.287 5.416 33.534 1.00 98.38 271 LYS A C 1
ATOM 2060 O O . LYS A 1 271 ? -16.217 4.978 32.863 1.00 98.38 271 LYS A O 1
ATOM 2065 N N . LEU A 1 272 ? -14.328 4.620 34.012 1.00 98.00 272 LEU A N 1
ATOM 2066 C CA . LEU A 1 272 ? -14.354 3.166 33.818 1.00 98.00 272 LEU A CA 1
ATOM 2067 C C . LEU A 1 272 ? -15.544 2.506 34.530 1.00 98.00 272 LEU A C 1
ATOM 2069 O O . LEU A 1 272 ? -16.140 1.580 33.978 1.00 98.00 272 LEU A O 1
ATOM 2073 N N . ALA A 1 273 ? -15.950 3.007 35.699 1.00 97.94 273 ALA A N 1
ATOM 2074 C CA . ALA A 1 273 ? -17.171 2.555 36.364 1.00 97.94 273 ALA A CA 1
ATOM 2075 C C . ALA A 1 273 ? -18.428 2.870 35.529 1.00 97.94 273 ALA A C 1
ATOM 2077 O O . ALA A 1 273 ? -19.316 2.024 35.412 1.00 97.94 273 ALA A O 1
ATOM 2078 N N . ALA A 1 274 ? -18.482 4.044 34.891 1.00 98.44 274 ALA A N 1
ATOM 2079 C CA . ALA A 1 274 ? -19.552 4.393 33.955 1.00 98.44 274 ALA A CA 1
ATOM 2080 C C . ALA A 1 274 ? -19.536 3.500 32.700 1.00 98.44 274 ALA A C 1
ATOM 2082 O O . ALA A 1 274 ? -20.580 3.033 32.248 1.00 98.44 274 ALA A O 1
ATOM 2083 N N . VAL A 1 275 ? -18.355 3.179 32.163 1.00 98.56 275 VAL A N 1
ATOM 2084 C CA . VAL A 1 275 ? -18.209 2.226 31.047 1.00 98.56 275 VAL A CA 1
ATOM 2085 C C . VAL A 1 275 ? -18.748 0.847 31.433 1.00 98.56 275 VAL A C 1
ATOM 2087 O O . VAL A 1 275 ? -19.507 0.249 30.670 1.00 98.56 275 VAL A O 1
ATOM 2090 N N . ALA A 1 276 ? -18.421 0.354 32.630 1.00 97.94 276 ALA A N 1
ATOM 2091 C CA . ALA A 1 276 ? -18.936 -0.916 33.139 1.00 97.94 276 ALA A CA 1
ATOM 2092 C C . ALA A 1 276 ? -20.470 -0.907 33.292 1.00 97.94 276 ALA A C 1
ATOM 2094 O O . ALA A 1 276 ? -21.131 -1.887 32.953 1.00 97.94 276 ALA A O 1
ATOM 2095 N N . ALA A 1 277 ? -21.055 0.206 33.749 1.00 98.06 277 ALA A N 1
ATOM 2096 C CA . ALA A 1 277 ? -22.506 0.357 33.843 1.00 98.06 277 ALA A CA 1
ATOM 2097 C C . ALA A 1 277 ? -23.183 0.321 32.461 1.00 98.06 277 ALA A C 1
ATOM 2099 O O . ALA A 1 277 ? -24.111 -0.460 32.247 1.00 98.06 277 ALA A O 1
ATOM 2100 N N . PHE A 1 278 ? -22.677 1.098 31.500 1.00 98.31 278 PHE A N 1
ATOM 2101 C CA . PHE A 1 278 ? -23.221 1.141 30.141 1.00 98.31 278 PHE A CA 1
ATOM 2102 C C . PHE A 1 278 ? -23.162 -0.218 29.446 1.00 98.31 278 PHE A C 1
ATOM 2104 O O . PHE A 1 278 ? -24.161 -0.714 28.928 1.00 98.31 278 PHE A O 1
ATOM 2111 N N . THR A 1 279 ? -21.996 -0.857 29.481 1.00 97.12 279 THR A N 1
ATOM 2112 C CA . THR A 1 279 ? -21.730 -2.120 28.772 1.00 97.12 279 THR A CA 1
ATOM 2113 C C . THR A 1 279 ? -22.520 -3.297 29.327 1.00 97.12 279 THR A C 1
ATOM 2115 O O . THR A 1 279 ? -22.900 -4.190 28.569 1.00 97.12 279 THR A O 1
ATOM 2118 N N . ARG A 1 280 ? -22.847 -3.281 30.624 1.00 96.38 280 ARG A N 1
ATOM 2119 C CA . ARG A 1 280 ? -23.707 -4.286 31.260 1.00 96.38 280 ARG A CA 1
ATOM 2120 C C . ARG A 1 280 ? -25.113 -4.342 30.651 1.00 96.38 280 ARG A C 1
ATOM 2122 O O . ARG A 1 280 ? -25.739 -5.402 30.659 1.00 96.38 280 ARG A O 1
ATOM 2129 N N . ARG A 1 281 ? -25.630 -3.213 30.158 1.00 96.50 281 ARG A N 1
ATOM 2130 C CA . ARG A 1 281 ? -26.958 -3.119 29.524 1.00 96.50 281 ARG A CA 1
ATOM 2131 C C . ARG A 1 281 ? -26.868 -3.151 28.004 1.00 96.50 281 ARG A C 1
ATOM 2133 O O . ARG A 1 281 ? -27.588 -3.908 27.364 1.00 96.50 281 ARG A O 1
ATOM 2140 N N . ASN A 1 282 ? -25.914 -2.413 27.449 1.00 97.44 282 ASN A N 1
ATOM 2141 C CA . ASN A 1 282 ? -25.715 -2.243 26.016 1.00 97.44 282 ASN A CA 1
ATOM 2142 C C . ASN A 1 282 ? -24.501 -3.039 25.529 1.00 97.44 282 ASN A C 1
ATOM 2144 O O . ASN A 1 282 ? -23.584 -2.490 24.938 1.00 97.44 282 ASN A O 1
ATOM 2148 N N . SER A 1 283 ? -24.442 -4.343 25.795 1.00 95.94 283 SER A N 1
ATOM 2149 C CA . SER A 1 283 ? -23.273 -5.120 25.374 1.00 95.94 283 SER A CA 1
ATOM 2150 C C . SER A 1 283 ? -23.249 -5.330 23.856 1.00 95.94 283 SER A C 1
ATOM 2152 O O . SER A 1 283 ? -24.221 -5.806 23.267 1.00 95.94 283 SER A O 1
ATOM 2154 N N . ILE A 1 284 ? -22.106 -5.031 23.237 1.00 96.88 284 ILE A N 1
ATOM 2155 C CA . ILE A 1 284 ? -21.790 -5.389 21.843 1.00 96.88 284 ILE A CA 1
ATOM 2156 C C . ILE A 1 284 ? -21.077 -6.744 21.725 1.00 96.88 284 ILE A C 1
ATOM 2158 O O . ILE A 1 284 ? -20.807 -7.210 20.615 1.00 96.88 284 ILE A O 1
ATOM 2162 N N . ASP A 1 285 ? -20.800 -7.399 22.853 1.00 97.38 285 ASP A N 1
ATOM 2163 C CA . ASP A 1 285 ? -20.264 -8.751 22.876 1.00 97.38 285 ASP A CA 1
ATOM 2164 C C . ASP A 1 285 ? -21.356 -9.767 22.526 1.00 97.38 285 ASP A C 1
ATOM 2166 O O . ASP A 1 285 ? -22.518 -9.651 22.940 1.00 97.38 285 ASP A O 1
ATOM 2170 N N . ARG A 1 286 ? -20.984 -10.826 21.807 1.00 96.00 286 ARG A N 1
ATOM 2171 C CA . ARG A 1 286 ? -21.937 -11.802 21.269 1.00 96.00 286 ARG A CA 1
ATOM 2172 C C . ARG A 1 286 ? -21.660 -13.200 21.804 1.00 96.00 286 ARG A C 1
ATOM 2174 O O . ARG A 1 286 ? -20.551 -13.711 21.680 1.00 96.00 286 ARG A O 1
ATOM 2181 N N . HIS A 1 287 ? -22.701 -13.850 22.319 1.00 96.56 287 HIS A N 1
ATOM 2182 C CA . HIS A 1 287 ? -22.706 -15.301 22.483 1.00 96.56 287 HIS A CA 1
ATOM 2183 C C . HIS A 1 287 ? -22.981 -15.921 21.113 1.00 96.56 287 HIS A C 1
ATOM 2185 O O . HIS A 1 287 ? -24.104 -15.869 20.621 1.00 96.56 287 HIS A O 1
ATOM 2191 N N . VAL A 1 288 ? -21.935 -16.434 20.474 1.00 96.94 288 VAL A N 1
ATOM 2192 C CA . VAL A 1 288 ? -22.009 -16.997 19.119 1.00 96.94 288 VAL A CA 1
ATOM 2193 C C . VAL A 1 288 ? -22.473 -18.447 19.175 1.00 96.94 288 VAL A C 1
ATOM 2195 O O . VAL A 1 288 ? -23.270 -18.868 18.345 1.00 96.94 288 VAL A O 1
ATOM 2198 N N . ILE A 1 289 ? -22.009 -19.192 20.182 1.00 97.44 289 ILE A N 1
ATOM 2199 C CA . ILE A 1 289 ? -22.451 -20.559 20.468 1.00 97.44 289 ILE A CA 1
ATOM 2200 C C . ILE A 1 289 ? -22.834 -20.627 21.943 1.00 97.44 289 ILE A C 1
ATOM 2202 O O . ILE A 1 289 ? -22.027 -20.296 22.818 1.00 97.44 289 ILE A O 1
ATOM 2206 N N . VAL A 1 290 ? -24.067 -21.058 22.207 1.00 96.56 290 VAL A N 1
ATOM 2207 C CA . VAL A 1 290 ? -24.630 -21.234 23.550 1.00 96.56 290 VAL A CA 1
ATOM 2208 C C . VAL A 1 290 ? -24.861 -22.721 23.794 1.00 96.56 290 VAL A C 1
ATOM 2210 O O . VAL A 1 290 ? -25.383 -23.420 22.932 1.00 96.56 290 VAL A O 1
ATOM 2213 N N . SER A 1 291 ? -24.473 -23.198 24.976 1.00 95.81 291 SER A N 1
ATOM 2214 C CA . SER A 1 291 ? -24.669 -24.585 25.399 1.00 95.81 291 SER A CA 1
ATOM 2215 C C . SER A 1 291 ? -24.819 -24.652 26.920 1.00 95.81 291 SER A C 1
ATOM 2217 O O . SER A 1 291 ? -24.004 -24.085 27.654 1.00 95.81 291 SER A O 1
ATOM 2219 N N . GLU A 1 292 ? -25.886 -25.288 27.407 1.00 92.06 292 GLU A N 1
ATOM 2220 C CA . GLU A 1 292 ? -26.203 -25.372 28.842 1.00 92.06 292 GLU A CA 1
ATOM 2221 C C . GLU A 1 292 ? -25.286 -26.355 29.581 1.00 92.06 292 GLU A C 1
ATOM 2223 O O . GLU A 1 292 ? -24.912 -26.105 30.722 1.00 92.06 292 GLU A O 1
ATOM 2228 N N . HIS A 1 293 ? -24.851 -27.420 28.907 1.00 92.88 293 HIS A N 1
ATOM 2229 C CA . HIS A 1 293 ? -23.981 -28.480 29.431 1.00 92.88 293 HIS A CA 1
ATOM 2230 C C . HIS A 1 293 ? -22.513 -28.318 29.013 1.00 92.88 293 HIS A C 1
ATOM 2232 O O . HIS A 1 293 ? -21.767 -29.295 28.941 1.00 92.88 293 HIS A O 1
ATOM 2238 N N . ALA A 1 294 ? -22.104 -27.091 28.691 1.00 95.25 294 ALA A N 1
ATOM 2239 C CA . ALA A 1 294 ? -20.758 -26.827 28.216 1.00 95.25 294 ALA A CA 1
ATOM 2240 C C . ALA A 1 294 ? -19.688 -27.097 29.274 1.00 95.25 294 ALA A C 1
ATOM 2242 O O . ALA A 1 294 ? -19.838 -26.687 30.423 1.00 95.25 294 ALA A O 1
ATOM 2243 N N . LYS A 1 295 ? -18.589 -27.724 28.848 1.00 94.19 295 LYS A N 1
ATOM 2244 C CA . LYS A 1 295 ? -17.397 -27.965 29.675 1.00 94.19 295 LYS A CA 1
ATOM 2245 C C . LYS A 1 295 ? -16.231 -27.063 29.310 1.00 94.19 295 LYS A C 1
ATOM 2247 O O . LYS A 1 295 ? -15.407 -26.755 30.161 1.00 94.19 295 LYS A O 1
ATOM 2252 N N . VAL A 1 296 ? -16.162 -26.623 28.057 1.00 97.38 296 VAL A N 1
ATOM 2253 C CA . VAL A 1 296 ? -15.098 -25.743 27.571 1.00 97.38 296 VAL A CA 1
ATOM 2254 C C . VAL A 1 296 ? -15.671 -24.567 26.793 1.00 97.38 296 VAL A C 1
ATOM 2256 O O . VAL A 1 296 ? -16.781 -24.621 26.252 1.00 97.38 296 VAL A O 1
ATOM 2259 N N . GLY A 1 297 ? -14.915 -23.477 26.749 1.00 98.00 297 GLY A N 1
ATOM 2260 C CA . GLY A 1 297 ? -15.298 -22.261 26.045 1.00 98.00 297 GLY A CA 1
ATOM 2261 C C . GLY A 1 297 ? -14.190 -21.740 25.149 1.00 98.00 297 GLY A C 1
ATOM 2262 O O . GLY A 1 297 ? -13.010 -21.949 25.404 1.00 98.00 297 GLY A O 1
ATOM 2263 N N . ILE A 1 298 ? -14.580 -21.008 24.116 1.00 98.69 298 ILE A N 1
ATOM 2264 C CA . ILE A 1 298 ? -13.672 -20.234 23.281 1.00 98.69 298 ILE A CA 1
ATOM 2265 C C . ILE A 1 298 ? -14.069 -18.760 23.376 1.00 98.69 298 ILE A C 1
ATOM 2267 O O . ILE A 1 298 ? -15.247 -18.413 23.263 1.00 98.69 298 ILE A O 1
ATOM 2271 N N . VAL A 1 299 ? -13.092 -17.884 23.580 1.00 98.75 299 VAL A N 1
ATOM 2272 C CA . VAL A 1 299 ? -13.256 -16.427 23.566 1.00 98.75 299 VAL A CA 1
ATOM 2273 C C . VAL A 1 299 ? -12.470 -15.873 22.386 1.00 98.75 299 VAL A C 1
ATOM 2275 O O . VAL A 1 299 ? -11.283 -16.139 22.247 1.00 98.75 299 VAL A O 1
ATOM 2278 N N . THR A 1 300 ? -13.126 -15.087 21.538 1.00 98.50 300 THR A N 1
ATOM 2279 C CA . THR A 1 300 ? -12.507 -14.424 20.379 1.00 98.50 300 THR A CA 1
ATOM 2280 C C . THR A 1 300 ? -12.599 -12.911 20.497 1.00 98.50 300 THR A C 1
ATOM 2282 O O . THR A 1 300 ? -13.558 -12.401 21.075 1.00 98.50 300 THR A O 1
ATOM 2285 N N . CYS A 1 301 ? -11.639 -12.185 19.923 1.00 97.12 301 CYS A N 1
ATOM 2286 C CA . CYS A 1 301 ? -11.633 -10.720 19.909 1.00 97.12 301 CYS A CA 1
ATOM 2287 C C . CYS A 1 301 ? -11.210 -10.178 18.534 1.00 97.12 301 CYS A C 1
ATOM 2289 O O . CYS A 1 301 ? -10.245 -10.661 17.938 1.00 97.12 301 CYS A O 1
ATOM 2291 N N . GLY A 1 302 ? -11.923 -9.168 18.024 1.00 93.94 302 GLY A N 1
ATOM 2292 C CA . GLY A 1 302 ? -11.598 -8.532 16.744 1.00 93.94 302 GLY A CA 1
ATOM 2293 C C . GLY A 1 302 ? -11.624 -9.485 15.551 1.00 93.94 302 GLY A C 1
ATOM 2294 O O . GLY A 1 302 ? -12.408 -10.436 15.507 1.00 93.94 302 GLY A O 1
ATOM 2295 N N . LYS A 1 303 ? -10.755 -9.226 14.564 1.00 92.81 303 LYS A N 1
ATOM 2296 C CA . LYS A 1 303 ? -10.610 -10.037 13.341 1.00 92.81 303 LYS A CA 1
ATOM 2297 C C . LYS A 1 303 ? -10.452 -11.535 13.630 1.00 92.81 303 LYS A C 1
ATOM 2299 O O . LYS A 1 303 ? -11.034 -12.339 12.904 1.00 92.81 303 LYS A O 1
ATOM 2304 N N . ALA A 1 304 ? -9.758 -11.899 14.711 1.00 95.50 304 ALA A N 1
ATOM 2305 C CA . ALA A 1 304 ? -9.489 -13.291 15.072 1.00 95.50 304 ALA A CA 1
ATOM 2306 C C . ALA A 1 304 ? -10.772 -14.131 15.238 1.00 95.50 304 ALA A C 1
ATOM 2308 O O . ALA A 1 304 ? -10.750 -15.347 15.061 1.00 95.50 304 ALA A O 1
ATOM 2309 N N . HIS A 1 305 ? -11.916 -13.486 15.504 1.00 97.25 305 HIS A N 1
ATOM 2310 C CA . HIS A 1 305 ? -13.225 -14.131 15.450 1.00 97.25 305 HIS A CA 1
ATOM 2311 C C . HIS A 1 305 ? -13.518 -14.750 14.078 1.00 97.25 305 HIS A C 1
ATOM 2313 O O . HIS A 1 305 ? -13.860 -15.924 13.989 1.00 97.25 305 HIS A O 1
ATOM 2319 N N . HIS A 1 306 ? -13.381 -13.973 13.004 1.00 95.56 306 HIS A N 1
ATOM 2320 C CA . HIS A 1 306 ? -13.646 -14.456 11.651 1.00 95.56 306 HIS A CA 1
ATOM 2321 C C . HIS A 1 306 ? -12.596 -15.463 11.179 1.00 95.56 306 HIS A C 1
ATOM 2323 O O . HIS A 1 306 ? -12.932 -16.366 10.415 1.00 95.56 306 HIS A O 1
ATOM 2329 N N . ASP A 1 307 ? -11.367 -15.368 11.688 1.00 95.62 307 ASP A N 1
ATOM 2330 C CA . ASP A 1 307 ? -10.350 -16.380 11.421 1.00 95.62 307 ASP A CA 1
ATOM 2331 C C . ASP A 1 307 ? -10.718 -17.722 12.084 1.00 95.62 307 ASP A C 1
ATOM 2333 O O . ASP A 1 307 ? -10.669 -18.766 11.434 1.00 95.62 307 ASP A O 1
ATOM 2337 N N . LEU A 1 308 ? -11.185 -17.710 13.341 1.00 97.19 308 LEU A N 1
ATOM 2338 C CA . LEU A 1 308 ? -11.687 -18.918 14.004 1.00 97.19 308 LEU A CA 1
ATOM 2339 C C . LEU A 1 308 ? -12.916 -19.495 13.290 1.00 97.19 308 LEU A C 1
ATOM 2341 O O . LEU A 1 308 ? -12.991 -20.704 13.095 1.00 97.19 308 LEU A O 1
ATOM 2345 N N . MET A 1 309 ? -13.879 -18.663 12.882 1.00 96.25 309 MET A N 1
ATOM 2346 C CA . MET A 1 309 ? -15.064 -19.156 12.166 1.00 96.25 309 MET A CA 1
ATOM 2347 C C . MET A 1 309 ? -14.686 -19.842 10.844 1.00 96.25 309 MET A C 1
ATOM 2349 O O . MET A 1 309 ? -15.267 -20.867 10.495 1.00 96.25 309 MET A O 1
ATOM 2353 N N . GLU A 1 310 ? -13.675 -19.332 10.131 1.00 94.88 310 GLU A N 1
ATOM 2354 C CA . GLU A 1 310 ? -13.131 -20.004 8.946 1.00 94.88 310 GLU A CA 1
ATOM 2355 C C . GLU A 1 310 ? -12.463 -21.341 9.300 1.00 94.88 310 GLU A C 1
ATOM 2357 O O . GLU A 1 310 ? -12.675 -22.321 8.588 1.00 94.88 310 GLU A O 1
ATOM 2362 N N . VAL A 1 311 ? -11.716 -21.417 10.408 1.00 95.19 311 VAL A N 1
ATOM 2363 C CA . VAL A 1 311 ? -11.152 -22.681 10.915 1.00 95.19 311 VAL A CA 1
ATOM 2364 C C . VAL A 1 311 ? -12.247 -23.707 11.192 1.00 95.19 311 VAL A C 1
ATOM 2366 O O . VAL A 1 311 ? -12.160 -24.824 10.691 1.00 95.19 311 VAL A O 1
ATOM 2369 N N . LEU A 1 312 ? -13.295 -23.334 11.931 1.00 94.69 312 LEU A N 1
ATOM 2370 C CA . LEU A 1 312 ? -14.405 -24.238 12.250 1.00 94.69 312 LEU A CA 1
ATOM 2371 C C . LEU A 1 312 ? -15.092 -24.743 10.976 1.00 94.69 312 LEU A C 1
ATOM 2373 O O . LEU A 1 312 ? -15.302 -25.942 10.822 1.00 94.69 312 LEU A O 1
ATOM 2377 N N . ARG A 1 313 ? -15.336 -23.853 10.006 1.00 92.38 313 ARG A N 1
ATOM 2378 C CA . ARG A 1 313 ? -15.880 -24.224 8.693 1.00 92.38 313 ARG A CA 1
ATOM 2379 C C . ARG A 1 313 ? -14.974 -25.208 7.946 1.00 92.38 313 ARG A C 1
ATOM 2381 O O . ARG A 1 313 ? -15.474 -26.119 7.294 1.00 92.38 313 ARG A O 1
ATOM 2388 N N . ARG A 1 314 ? -13.651 -25.019 8.001 1.00 91.44 314 ARG A N 1
ATOM 2389 C CA . ARG A 1 314 ? -12.656 -25.880 7.334 1.00 91.44 314 ARG A CA 1
ATOM 2390 C C . ARG A 1 314 ? -12.474 -27.231 8.010 1.00 91.44 314 ARG A C 1
ATOM 2392 O O . ARG A 1 314 ? -12.165 -28.190 7.314 1.00 91.44 314 ARG A O 1
ATOM 2399 N N . LEU A 1 315 ? -12.691 -27.295 9.317 1.00 92.44 315 LEU A N 1
ATOM 2400 C CA . LEU A 1 315 ? -12.816 -28.541 10.065 1.00 92.44 315 LEU A CA 1
ATOM 2401 C C . LEU A 1 315 ? -14.189 -29.200 9.863 1.00 92.44 315 LEU A C 1
ATOM 2403 O O . LEU A 1 315 ? -14.419 -30.262 10.417 1.00 92.44 315 LEU A O 1
ATOM 2407 N N . GLU A 1 316 ? -15.085 -28.598 9.071 1.00 91.94 316 GLU A N 1
ATOM 2408 C CA . GLU A 1 316 ? -16.455 -29.075 8.824 1.00 91.94 316 GLU A CA 1
ATOM 2409 C C . GLU A 1 316 ? -17.315 -29.140 10.100 1.00 91.94 316 GLU A C 1
ATOM 2411 O O . GLU A 1 316 ? -18.213 -29.969 10.234 1.00 91.94 316 GLU A O 1
ATOM 2416 N N . LEU A 1 317 ? -17.064 -28.215 11.031 1.00 92.56 317 LEU A N 1
ATOM 2417 C CA . LEU A 1 317 ? -17.763 -28.107 12.306 1.00 92.56 317 LEU A CA 1
ATOM 2418 C C . LEU A 1 317 ? -18.802 -26.989 12.273 1.00 92.56 317 LEU A C 1
ATOM 2420 O O . LEU A 1 317 ? -18.482 -25.806 12.129 1.00 92.56 317 LEU A O 1
ATOM 2424 N N . SER A 1 318 ? -20.064 -27.366 12.458 1.00 91.81 318 SER A N 1
ATOM 2425 C CA . SER A 1 318 ? -21.165 -26.419 12.624 1.00 91.81 318 SER A CA 1
ATOM 2426 C C . SER A 1 318 ? -21.265 -25.895 14.067 1.00 91.81 318 SER A C 1
ATOM 2428 O O . SER A 1 318 ? -20.947 -26.618 15.021 1.00 91.81 318 SER A O 1
ATOM 2430 N N . PRO A 1 319 ? -21.765 -24.660 14.263 1.00 93.62 319 PRO A N 1
ATOM 2431 C CA . PRO A 1 319 ? -22.114 -24.136 15.585 1.00 93.62 319 PRO A CA 1
ATOM 2432 C C . PRO A 1 319 ? -22.997 -25.087 16.405 1.00 93.62 319 PRO A C 1
ATOM 2434 O O . PRO A 1 319 ? -22.813 -25.227 17.613 1.00 93.62 319 PRO A O 1
ATOM 2437 N N . GLU A 1 320 ? -23.928 -25.784 15.753 1.00 94.06 320 GLU A N 1
ATOM 2438 C CA . GLU A 1 320 ? -24.858 -26.713 16.390 1.00 94.06 320 GLU A CA 1
ATOM 2439 C C . GLU A 1 320 ? -24.159 -27.985 16.890 1.00 94.06 320 GLU A C 1
ATOM 2441 O O . GLU A 1 320 ? -24.505 -28.485 17.963 1.00 94.06 320 GLU A O 1
ATOM 2446 N N . GLN A 1 321 ? -23.179 -28.513 16.145 1.00 93.81 321 GLN A N 1
ATOM 2447 C CA . GLN A 1 321 ? -22.354 -29.644 16.596 1.00 93.81 321 GLN A CA 1
ATOM 2448 C C . GLN A 1 321 ? -21.549 -29.269 17.843 1.00 93.81 321 GLN A C 1
ATOM 2450 O O . GLN A 1 321 ? -21.597 -29.982 18.845 1.00 93.81 321 GLN A O 1
ATOM 2455 N N . LEU A 1 322 ? -20.886 -28.111 17.818 1.00 95.00 322 LEU A N 1
ATOM 2456 C CA . LEU A 1 322 ? -20.116 -27.595 18.952 1.00 95.00 322 LEU A CA 1
ATOM 2457 C C . LEU A 1 322 ? -20.998 -27.374 20.190 1.00 95.00 322 LEU A C 1
ATOM 2459 O O . LEU A 1 322 ? -20.637 -27.792 21.292 1.00 95.00 322 LEU A O 1
ATOM 2463 N N . ALA A 1 323 ? -22.191 -26.794 20.018 1.00 95.44 323 ALA A N 1
ATOM 2464 C CA . ALA A 1 323 ? -23.142 -26.607 21.112 1.00 95.44 323 ALA A CA 1
ATOM 2465 C C . ALA A 1 323 ? -23.571 -27.942 21.744 1.00 95.44 323 ALA A C 1
ATOM 2467 O O . ALA A 1 323 ? -23.568 -28.075 22.971 1.00 95.44 323 ALA A O 1
ATOM 2468 N N . ARG A 1 324 ? -23.910 -28.947 20.918 1.00 93.81 324 ARG A N 1
ATOM 2469 C CA . ARG A 1 324 ? -24.295 -30.290 21.388 1.00 93.81 324 ARG A CA 1
ATOM 2470 C C . ARG A 1 324 ? -23.158 -31.013 22.095 1.00 93.81 324 ARG A C 1
ATOM 2472 O O . ARG A 1 324 ? -23.419 -31.706 23.072 1.00 93.81 324 ARG A O 1
ATOM 2479 N N . ALA A 1 325 ? -21.922 -30.836 21.646 1.00 92.56 325 ALA A N 1
ATOM 2480 C CA . ALA A 1 325 ? -20.761 -31.433 22.293 1.00 92.56 325 ALA A CA 1
ATOM 2481 C C . ALA A 1 325 ? -20.401 -30.773 23.635 1.00 92.56 325 ALA A C 1
ATOM 2483 O O . ALA A 1 325 ? -19.719 -31.387 24.449 1.00 92.56 325 ALA A O 1
ATOM 2484 N N . GLY A 1 326 ? -20.882 -29.552 23.892 1.00 94.81 326 GLY A N 1
ATOM 2485 C CA . GLY A 1 326 ? -20.598 -28.822 25.127 1.00 94.81 326 GLY A CA 1
ATOM 2486 C C . GLY A 1 326 ? -19.488 -27.776 24.986 1.00 94.81 326 GLY A C 1
ATOM 2487 O O . GLY A 1 326 ? -18.712 -27.577 25.923 1.00 94.81 326 GLY A O 1
ATOM 2488 N N . VAL A 1 327 ? -19.413 -27.098 23.837 1.00 97.12 327 VAL A N 1
ATOM 2489 C CA . VAL A 1 327 ? -18.525 -25.950 23.597 1.00 97.12 327 VAL A CA 1
ATOM 2490 C C . VAL A 1 327 ? -19.344 -24.659 23.547 1.00 97.12 327 VAL A C 1
ATOM 2492 O O . VAL A 1 327 ? -20.363 -24.588 22.857 1.00 97.12 327 VAL A O 1
ATOM 2495 N N . ARG A 1 328 ? -18.892 -23.611 24.245 1.00 98.06 328 ARG A N 1
ATOM 2496 C CA . ARG A 1 328 ? -19.408 -22.237 24.075 1.00 98.06 328 ARG A CA 1
ATOM 2497 C C . ARG A 1 328 ? -18.432 -21.383 23.272 1.00 98.06 328 ARG A C 1
ATOM 2499 O O . ARG A 1 328 ? -17.225 -21.566 23.369 1.00 98.06 328 ARG A O 1
ATOM 2506 N N . LEU A 1 329 ? -18.946 -20.391 22.546 1.00 98.44 329 LEU A N 1
ATOM 2507 C CA . LEU A 1 329 ? -18.133 -19.394 21.841 1.00 98.44 329 LEU A CA 1
ATOM 2508 C C . LEU A 1 329 ? -18.641 -17.988 22.152 1.00 98.44 329 LEU A C 1
ATOM 2510 O O . LEU A 1 329 ? -19.806 -17.669 21.900 1.00 98.44 329 LEU A O 1
ATOM 2514 N N . TYR A 1 330 ? -17.750 -17.148 22.668 1.00 98.50 330 TYR A N 1
ATOM 2515 C CA . TYR A 1 330 ? -18.000 -15.747 22.982 1.00 98.50 330 TYR A CA 1
ATOM 2516 C C . TYR A 1 330 ? -17.134 -14.844 22.107 1.00 98.50 330 TYR A C 1
ATOM 2518 O O . TYR A 1 330 ? -15.932 -15.066 21.951 1.00 98.50 330 TYR A O 1
ATOM 2526 N N . LYS A 1 331 ? -17.743 -13.813 21.528 1.00 98.25 331 LYS A N 1
ATOM 2527 C CA . LYS A 1 331 ? -17.054 -12.777 20.763 1.00 98.25 331 LYS A CA 1
ATOM 2528 C C . LYS A 1 331 ? -17.063 -11.479 21.554 1.00 98.25 331 LYS A C 1
ATOM 2530 O O . LYS A 1 331 ? -18.130 -10.917 21.790 1.00 98.25 331 LYS A O 1
ATOM 2535 N N . VAL A 1 332 ? -15.876 -10.996 21.888 1.00 98.44 332 VAL A N 1
ATOM 2536 C CA . VAL A 1 332 ? -15.652 -9.708 22.541 1.00 98.44 332 VAL A CA 1
ATOM 2537 C C . VAL A 1 332 ? -15.692 -8.595 21.492 1.00 98.44 332 VAL A C 1
ATOM 2539 O O . VAL A 1 332 ? -14.973 -8.653 20.492 1.00 98.44 332 VAL A O 1
ATOM 2542 N N . GLY A 1 333 ? -16.548 -7.599 21.716 1.00 96.88 333 GLY A N 1
ATOM 2543 C CA . GLY A 1 333 ? -16.603 -6.346 20.963 1.00 96.88 333 GLY A CA 1
ATOM 2544 C C . GLY A 1 333 ? -15.911 -5.194 21.697 1.00 96.88 333 GLY A C 1
ATOM 2545 O O . GLY A 1 333 ? -15.237 -4.392 21.051 1.00 96.88 333 GLY A O 1
ATOM 2546 N N . LEU A 1 334 ? -16.025 -5.138 23.031 1.00 98.06 334 LEU A N 1
ATOM 2547 C CA . LEU A 1 334 ? -15.277 -4.208 23.888 1.00 98.06 334 LEU A CA 1
ATOM 2548 C C . LEU A 1 334 ? -14.113 -4.949 24.564 1.00 98.06 334 LEU A C 1
ATOM 2550 O O . LEU A 1 334 ? -14.306 -5.671 25.540 1.00 98.06 334 LEU A O 1
ATOM 2554 N N . SER A 1 335 ? -12.898 -4.778 24.042 1.00 97.50 335 SER A N 1
ATOM 2555 C CA . SER A 1 335 ? -11.707 -5.489 24.526 1.00 97.50 335 SER A CA 1
ATOM 2556 C C . SER A 1 335 ? -11.155 -4.918 25.830 1.00 97.50 335 SER A C 1
ATOM 2558 O O . SER A 1 335 ? -10.507 -5.646 26.581 1.00 97.50 335 SER A O 1
ATOM 2560 N N . PHE A 1 336 ? -11.423 -3.646 26.134 1.00 98.25 336 PHE A N 1
ATOM 2561 C CA . PHE A 1 336 ? -11.071 -3.035 27.412 1.00 98.25 336 PHE A CA 1
ATOM 2562 C C . PHE A 1 336 ? -12.070 -1.936 27.813 1.00 98.25 336 PHE A C 1
ATOM 2564 O O . PHE A 1 336 ? -12.397 -1.089 26.981 1.00 98.25 336 PHE A O 1
ATOM 2571 N N . PRO A 1 337 ? -12.499 -1.887 29.086 1.00 97.94 337 PRO A N 1
ATOM 2572 C CA . PRO A 1 337 ? -12.481 -3.012 30.021 1.00 97.94 337 PRO A CA 1
ATOM 2573 C C . PRO A 1 337 ? -13.430 -4.124 29.537 1.00 97.94 337 PRO A C 1
ATOM 2575 O O . PRO A 1 337 ? -14.509 -3.830 29.027 1.00 97.94 337 PRO A O 1
ATOM 2578 N N . VAL A 1 338 ? -13.053 -5.394 29.710 1.00 97.50 338 VAL A N 1
ATOM 2579 C CA . VAL A 1 338 ? -13.953 -6.528 29.413 1.00 97.50 338 VAL A CA 1
ATOM 2580 C C . VAL A 1 338 ? -15.206 -6.458 30.298 1.00 97.50 338 VAL A C 1
ATOM 2582 O O . VAL A 1 338 ? -15.108 -6.241 31.510 1.00 97.50 338 VAL A O 1
ATOM 2585 N N . GLU A 1 339 ? -16.391 -6.676 29.715 1.00 95.94 339 GLU A N 1
ATOM 2586 C CA . GLU A 1 339 ? -17.654 -6.672 30.461 1.00 95.94 339 GLU A CA 1
ATOM 2587 C C . GLU A 1 339 ? -17.727 -7.893 31.394 1.00 95.94 339 GLU A C 1
ATOM 2589 O O . GLU A 1 339 ? -17.821 -9.051 30.976 1.00 95.94 339 GLU A O 1
ATOM 2594 N N . GLN A 1 340 ? -17.635 -7.627 32.697 1.00 94.44 340 GLN A N 1
ATOM 2595 C CA . GLN A 1 340 ? -17.398 -8.677 33.681 1.00 94.44 340 GLN A CA 1
ATOM 2596 C C . GLN A 1 340 ? -18.612 -9.574 33.934 1.00 94.44 340 GLN A C 1
ATOM 2598 O O . GLN A 1 340 ? -18.430 -10.740 34.285 1.00 94.44 340 GLN A O 1
ATOM 2603 N N . THR A 1 341 ? -19.842 -9.064 33.835 1.00 94.12 341 THR A N 1
ATOM 2604 C CA . THR A 1 341 ? -21.026 -9.845 34.223 1.00 94.12 341 THR A CA 1
ATOM 2605 C C . THR A 1 341 ? -21.300 -10.975 33.235 1.00 94.12 341 THR A C 1
ATOM 2607 O O . THR A 1 341 ? -21.507 -12.117 33.649 1.00 94.12 341 THR A O 1
ATOM 2610 N N . ARG A 1 342 ? -21.203 -10.697 31.935 1.00 95.12 342 ARG A N 1
ATOM 2611 C CA . ARG A 1 342 ? -21.383 -11.667 30.854 1.00 95.12 342 ARG A CA 1
ATOM 2612 C C . ARG A 1 342 ? -20.215 -12.630 30.756 1.00 95.12 342 ARG A C 1
ATOM 2614 O O . ARG A 1 342 ? -20.466 -13.818 30.582 1.00 95.12 342 ARG A O 1
ATOM 2621 N N . ILE A 1 343 ? -18.965 -12.181 30.927 1.00 95.75 343 ILE A N 1
ATOM 2622 C CA . ILE A 1 343 ? -17.823 -13.107 30.856 1.00 95.75 343 ILE A CA 1
ATOM 2623 C C . ILE A 1 343 ? -17.800 -14.081 32.043 1.00 95.75 343 ILE A C 1
ATOM 2625 O O . ILE A 1 343 ? -17.497 -15.259 31.863 1.00 95.75 343 ILE A O 1
ATOM 2629 N N . LYS A 1 344 ? -18.200 -13.635 33.244 1.00 95.44 344 LYS A N 1
ATOM 2630 C CA . LYS A 1 344 ? -18.378 -14.519 34.409 1.00 95.44 344 LYS A CA 1
ATOM 2631 C C . LYS A 1 344 ? -19.517 -15.514 34.181 1.00 95.44 344 LYS A C 1
ATOM 2633 O O . LYS A 1 344 ? -19.343 -16.694 34.462 1.00 95.44 344 LYS A O 1
ATOM 2638 N N . ALA A 1 345 ? -20.643 -15.067 33.618 1.00 94.38 345 ALA A N 1
ATOM 2639 C CA . ALA A 1 345 ? -21.751 -15.955 33.259 1.00 94.38 345 ALA A CA 1
ATOM 2640 C C . ALA A 1 345 ? -21.357 -16.973 32.173 1.00 94.38 345 ALA A C 1
ATOM 2642 O O . ALA A 1 345 ? -21.714 -18.144 32.259 1.00 94.38 345 ALA A O 1
ATOM 2643 N N . PHE A 1 346 ? -20.575 -16.554 31.175 1.00 96.25 346 PHE A N 1
ATOM 2644 C CA . PHE A 1 346 ? -20.024 -17.436 30.146 1.00 96.25 346 PHE A CA 1
ATOM 2645 C C . PHE A 1 346 ? -19.115 -18.518 30.743 1.00 96.25 346 PHE A C 1
ATOM 2647 O O . PHE A 1 346 ? -19.243 -19.685 30.368 1.00 96.25 346 PHE A O 1
ATOM 2654 N N . ALA A 1 347 ? -18.240 -18.129 31.677 1.00 95.75 347 ALA A N 1
ATOM 2655 C CA . ALA A 1 347 ? -17.267 -18.999 32.333 1.00 95.75 347 ALA A CA 1
ATOM 2656 C C . ALA A 1 347 ? -17.882 -19.996 33.325 1.00 95.75 347 ALA A C 1
ATOM 2658 O O . ALA A 1 347 ? -17.228 -20.966 33.704 1.00 95.75 347 ALA A O 1
ATOM 2659 N N . GLN A 1 348 ? -19.126 -19.779 33.755 1.00 93.75 348 GLN A N 1
ATOM 2660 C CA . GLN A 1 348 ? -19.754 -20.622 34.761 1.00 93.75 348 GLN A CA 1
ATOM 2661 C C . GLN A 1 348 ? -19.905 -22.069 34.271 1.00 93.75 348 GLN A C 1
ATOM 2663 O O . GLN A 1 348 ? -20.544 -22.328 33.244 1.00 93.75 348 GLN A O 1
ATOM 2668 N N . GLY A 1 349 ? -19.326 -22.998 35.039 1.00 92.75 349 GLY A N 1
ATOM 2669 C CA . GLY A 1 349 ? -19.302 -24.432 34.745 1.00 92.75 349 GLY A CA 1
ATOM 2670 C C . GLY A 1 349 ? -18.226 -24.870 33.747 1.00 92.75 349 GLY A C 1
ATOM 2671 O O . GLY A 1 349 ? -18.138 -26.061 33.468 1.00 92.75 349 GLY A O 1
ATOM 2672 N N . LEU A 1 350 ? -17.413 -23.946 33.219 1.00 96.25 350 LEU A N 1
ATOM 2673 C CA . LEU A 1 350 ? -16.330 -24.290 32.301 1.00 96.25 350 LEU A CA 1
ATOM 2674 C C . LEU A 1 350 ? -15.080 -24.738 33.065 1.00 96.25 350 LEU A C 1
ATOM 2676 O O . LEU A 1 350 ? -14.659 -24.104 34.029 1.00 96.25 350 LEU A O 1
ATOM 2680 N N . GLU A 1 351 ? -14.458 -25.806 32.584 1.00 95.75 351 GLU A N 1
ATOM 2681 C CA . GLU A 1 351 ? -13.169 -26.312 33.053 1.00 95.75 351 GLU A CA 1
ATOM 2682 C C . GLU A 1 351 ? -12.012 -25.535 32.409 1.00 95.75 351 GLU A C 1
ATOM 2684 O O . GLU A 1 351 ? -11.003 -25.259 33.058 1.00 95.75 351 GLU A O 1
ATOM 2689 N N . GLU A 1 352 ? -12.163 -25.143 31.139 1.00 97.19 352 GLU A N 1
ATOM 2690 C CA . GLU A 1 352 ? -11.153 -24.401 30.384 1.00 97.19 352 GLU A CA 1
ATOM 2691 C C . GLU A 1 352 ? -11.762 -23.408 29.386 1.00 97.19 352 GLU A C 1
ATOM 2693 O O . GLU A 1 352 ? -12.809 -23.657 28.782 1.00 97.19 352 GLU A O 1
ATOM 2698 N N . ILE A 1 353 ? -11.063 -22.289 29.183 1.00 98.19 353 ILE A N 1
ATOM 2699 C CA . ILE A 1 353 ? -11.338 -21.308 28.137 1.00 98.19 353 ILE A CA 1
ATOM 2700 C C . ILE A 1 353 ? -10.097 -21.132 27.256 1.00 98.19 353 ILE A C 1
ATOM 2702 O O . ILE A 1 353 ? -9.027 -20.793 27.762 1.00 98.19 353 ILE A O 1
ATOM 2706 N N . LEU A 1 354 ? -10.270 -21.289 25.941 1.00 98.62 354 LEU A N 1
ATOM 2707 C CA . LEU A 1 354 ? -9.291 -20.918 24.918 1.00 98.62 354 LEU A CA 1
ATOM 2708 C C . LEU A 1 354 ? -9.533 -19.477 24.444 1.00 98.62 354 LEU A C 1
ATOM 2710 O O . LEU A 1 354 ? -10.596 -19.166 23.909 1.00 98.62 354 LEU A O 1
ATOM 2714 N N . ILE A 1 355 ? -8.547 -18.597 24.606 1.00 98.62 355 ILE A N 1
ATOM 2715 C CA . ILE A 1 355 ? -8.592 -17.206 24.152 1.00 98.62 355 ILE A CA 1
ATOM 2716 C C . ILE A 1 355 ? -7.850 -17.072 22.818 1.00 98.62 355 ILE A C 1
ATOM 2718 O O . ILE A 1 355 ? -6.654 -17.340 22.715 1.00 98.62 355 ILE A O 1
ATOM 2722 N N . VAL A 1 356 ? -8.561 -16.594 21.798 1.00 98.38 356 VAL A N 1
ATOM 2723 C CA . VAL A 1 356 ? -8.045 -16.331 20.453 1.00 98.38 356 VAL A CA 1
ATOM 2724 C C . VAL A 1 356 ? -8.160 -14.832 20.163 1.00 98.38 356 VAL A C 1
ATOM 2726 O O . VAL A 1 356 ? -9.209 -14.317 19.769 1.00 98.38 356 VAL A O 1
ATOM 2729 N N . GLU A 1 357 ? -7.059 -14.117 20.377 1.00 95.94 357 GLU A N 1
ATOM 2730 C CA . GLU A 1 357 ? -6.930 -12.679 20.119 1.00 95.94 357 GLU A CA 1
ATOM 2731 C C . GLU A 1 357 ? -5.655 -12.370 19.325 1.00 95.94 357 GLU A C 1
ATOM 2733 O O . GLU A 1 357 ? -4.678 -13.115 19.390 1.00 95.94 357 GLU A O 1
ATOM 2738 N N . GLU A 1 358 ? -5.652 -11.271 18.575 1.00 92.69 358 GLU A N 1
ATOM 2739 C CA . GLU A 1 358 ? -4.499 -10.809 17.792 1.00 92.69 358 GLU A CA 1
ATOM 2740 C C . GLU A 1 358 ? -3.361 -10.269 18.676 1.00 92.69 358 GLU A C 1
ATOM 2742 O O . GLU A 1 358 ? -3.607 -9.687 19.725 1.00 92.69 358 GLU A O 1
ATOM 2747 N N . LYS A 1 359 ? -2.106 -10.403 18.216 1.00 92.88 359 LYS A N 1
ATOM 2748 C CA . LYS A 1 359 ? -0.915 -9.754 18.810 1.00 92.88 359 LYS A CA 1
ATOM 2749 C C . LYS A 1 359 ? -0.749 -9.988 20.324 1.00 92.88 359 LYS A C 1
ATOM 2751 O O . LYS A 1 359 ? -0.835 -11.134 20.753 1.00 92.88 359 LYS A O 1
ATOM 2756 N N . GLY A 1 360 ? -0.363 -8.985 21.113 1.00 93.94 360 GLY A N 1
ATOM 2757 C CA . GLY A 1 360 ? -0.178 -9.108 22.561 1.00 93.94 360 GLY A CA 1
ATOM 2758 C C . GLY A 1 360 ? -1.501 -9.343 23.294 1.00 93.94 360 GLY A C 1
ATOM 2759 O O . GLY A 1 360 ? -2.551 -8.908 22.833 1.00 93.94 360 GLY A O 1
ATOM 2760 N N . ALA A 1 361 ? -1.448 -10.043 24.431 1.00 95.94 361 ALA A N 1
ATOM 2761 C CA . ALA A 1 361 ? -2.626 -10.400 25.222 1.00 95.94 361 ALA A CA 1
ATOM 2762 C C . ALA A 1 361 ? -3.270 -9.180 25.906 1.00 95.94 361 ALA A C 1
ATOM 2764 O O . ALA A 1 361 ? -2.685 -8.600 26.829 1.00 95.94 361 ALA A O 1
ATOM 2765 N N . VAL A 1 362 ? -4.500 -8.842 25.513 1.00 96.94 362 VAL A N 1
ATOM 2766 C CA . VAL A 1 362 ? -5.328 -7.794 26.130 1.00 96.94 362 VAL A CA 1
ATOM 2767 C C . VAL A 1 362 ? -6.493 -8.426 26.883 1.00 96.94 362 VAL A C 1
ATOM 2769 O O . VAL A 1 362 ? -6.688 -8.155 28.071 1.00 96.94 362 VAL A O 1
ATOM 2772 N N . VAL A 1 363 ? -7.250 -9.289 26.208 1.00 98.12 363 VAL A N 1
ATOM 2773 C CA . VAL A 1 363 ? -8.411 -9.982 26.770 1.00 98.12 363 VAL A CA 1
ATOM 2774 C C . VAL A 1 363 ? -7.942 -11.064 27.739 1.00 98.12 363 VAL A C 1
ATOM 2776 O O . VAL A 1 363 ? -8.369 -11.066 28.891 1.00 98.12 363 VAL A O 1
ATOM 2779 N N . GLU A 1 364 ? -6.994 -11.919 27.343 1.00 97.75 364 GLU A N 1
ATOM 2780 C CA . GLU A 1 364 ? -6.472 -12.995 28.197 1.00 97.75 364 GLU A CA 1
ATOM 2781 C C . GLU A 1 364 ? -5.933 -12.466 29.535 1.00 97.75 364 GLU A C 1
ATOM 2783 O O . GLU A 1 364 ? -6.252 -13.013 30.592 1.00 97.75 364 GLU A O 1
ATOM 2788 N N . THR A 1 365 ? -5.165 -11.373 29.511 1.00 96.88 365 THR A N 1
ATOM 2789 C CA . THR A 1 365 ? -4.593 -10.761 30.722 1.00 96.88 365 THR A CA 1
ATOM 2790 C C . THR A 1 365 ? -5.682 -10.281 31.684 1.00 96.88 365 THR A C 1
ATOM 2792 O O . THR A 1 365 ? -5.579 -10.504 32.890 1.00 96.88 365 THR A O 1
ATOM 2795 N N . GLN A 1 366 ? -6.752 -9.668 31.166 1.00 97.56 366 GLN A N 1
ATOM 2796 C CA . GLN A 1 366 ? -7.884 -9.225 31.984 1.00 97.56 366 GLN A CA 1
ATOM 2797 C C . GLN A 1 366 ? -8.677 -10.403 32.551 1.00 97.56 366 GLN A C 1
ATOM 2799 O O . GLN A 1 366 ? -9.037 -10.373 33.724 1.00 97.56 366 GLN A O 1
ATOM 2804 N N . LEU A 1 367 ? -8.929 -11.457 31.764 1.00 97.44 367 LEU A N 1
ATOM 2805 C CA . LEU A 1 367 ? -9.603 -12.651 32.284 1.00 97.44 367 LEU A CA 1
ATOM 2806 C C . LEU A 1 367 ? -8.782 -13.301 33.403 1.00 97.44 367 LEU A C 1
ATOM 2808 O O . LEU A 1 367 ? -9.355 -13.676 34.425 1.00 97.44 367 LEU A O 1
ATOM 2812 N N . ARG A 1 368 ? -7.453 -13.389 33.252 1.00 95.88 368 ARG A N 1
ATOM 2813 C CA . ARG A 1 368 ? -6.573 -13.900 34.314 1.00 95.88 368 ARG A CA 1
ATOM 2814 C C . ARG A 1 368 ? -6.765 -13.117 35.610 1.00 95.88 368 ARG A C 1
ATOM 2816 O O . ARG A 1 368 ? -6.965 -13.744 36.643 1.00 95.88 368 ARG A O 1
ATOM 2823 N N . ASP A 1 369 ? -6.780 -11.787 35.553 1.00 95.50 369 ASP A N 1
ATOM 2824 C CA . ASP A 1 369 ? -7.010 -10.939 36.731 1.00 95.50 369 ASP A CA 1
ATOM 2825 C C . ASP A 1 369 ? -8.418 -11.132 37.331 1.00 95.50 369 ASP A C 1
ATOM 2827 O O . ASP A 1 369 ? -8.565 -11.381 38.529 1.00 95.50 369 ASP A O 1
ATOM 2831 N N . ILE A 1 370 ? -9.457 -11.141 36.485 1.00 95.06 370 ILE A N 1
ATOM 2832 C CA . ILE A 1 370 ? -10.859 -11.338 36.895 1.00 95.06 370 ILE A CA 1
ATOM 2833 C C . ILE A 1 370 ? -11.054 -12.667 37.645 1.00 95.06 370 ILE A C 1
ATOM 2835 O O . ILE A 1 370 ? -11.797 -12.710 38.631 1.00 95.06 370 ILE A O 1
ATOM 2839 N N . PHE A 1 371 ? -10.419 -13.749 37.184 1.00 96.00 371 PHE A N 1
ATOM 2840 C CA . PHE A 1 371 ? -10.614 -15.093 37.733 1.00 96.00 371 PHE A CA 1
ATOM 2841 C C . PHE A 1 371 ? -9.569 -15.502 38.783 1.00 96.00 371 PHE A C 1
ATOM 2843 O O . PHE A 1 371 ? -9.814 -16.452 39.528 1.00 96.00 371 PHE A O 1
ATOM 2850 N N . TYR A 1 372 ? -8.447 -14.783 38.929 1.00 93.69 372 TYR A N 1
ATOM 2851 C CA . TYR A 1 372 ? -7.366 -15.155 39.856 1.00 93.69 372 TYR A CA 1
ATOM 2852 C C . TYR A 1 372 ? -7.830 -15.299 41.312 1.00 93.69 372 TYR A C 1
ATOM 2854 O O . TYR A 1 372 ? -7.372 -16.193 42.024 1.00 93.69 372 TYR A O 1
ATOM 2862 N N . ASN A 1 373 ? -8.767 -14.452 41.748 1.00 92.00 373 ASN A N 1
ATOM 2863 C CA . ASN A 1 373 ? -9.364 -14.497 43.087 1.00 92.00 373 ASN A CA 1
ATOM 2864 C C . ASN A 1 373 ? -10.788 -15.090 43.103 1.00 92.00 373 ASN A C 1
ATOM 2866 O O . ASN A 1 373 ? -11.428 -15.097 44.153 1.00 92.00 373 ASN A O 1
ATOM 2870 N N . ALA A 1 374 ? -11.297 -15.602 41.976 1.00 90.75 374 ALA A N 1
ATOM 2871 C CA . ALA A 1 374 ? -12.622 -16.223 41.917 1.00 90.75 374 ALA A CA 1
ATOM 2872 C C . ALA A 1 374 ? -12.647 -17.568 42.673 1.00 90.75 374 ALA A C 1
ATOM 2874 O O . ALA A 1 374 ? -11.615 -18.242 42.725 1.00 90.75 374 ALA A O 1
ATOM 2875 N N . PRO A 1 375 ? -13.785 -17.997 43.246 1.00 90.12 375 PRO A N 1
ATOM 2876 C CA . PRO A 1 375 ? -13.917 -19.322 43.858 1.00 90.12 375 PRO A CA 1
ATOM 2877 C C . PRO A 1 375 ? -13.448 -20.455 42.922 1.00 90.12 375 PRO A C 1
ATOM 2879 O O . PRO A 1 375 ? -13.607 -20.315 41.708 1.00 90.12 375 PRO A O 1
ATOM 2882 N N . PRO A 1 376 ? -12.864 -21.561 43.433 1.00 86.88 376 PRO A N 1
ATOM 2883 C CA . PRO A 1 376 ? -12.335 -22.639 42.588 1.00 86.88 376 PRO A CA 1
ATOM 2884 C C . PRO A 1 376 ? -13.344 -23.214 41.582 1.00 86.88 376 PRO A C 1
ATOM 2886 O O . PRO A 1 376 ? -12.974 -23.539 40.463 1.00 86.88 376 PRO A O 1
ATOM 2889 N N . ASP A 1 377 ? -14.620 -23.290 41.959 1.00 85.38 377 ASP A N 1
ATOM 2890 C CA . ASP A 1 377 ? -15.748 -23.750 41.138 1.00 85.38 377 ASP A CA 1
ATOM 2891 C C . ASP A 1 377 ? -16.179 -22.755 40.043 1.00 85.38 377 ASP A C 1
ATOM 2893 O O . ASP A 1 377 ? -16.916 -23.112 39.127 1.00 85.38 377 ASP A O 1
ATOM 2897 N N . ALA A 1 378 ? -15.697 -21.514 40.110 1.00 86.06 378 ALA A N 1
ATOM 2898 C CA . ALA A 1 378 ? -15.936 -20.453 39.134 1.00 86.06 378 ALA A CA 1
ATOM 2899 C C . ALA A 1 378 ? -14.652 -20.028 38.396 1.00 86.06 378 ALA A C 1
ATOM 2901 O O . ALA A 1 378 ? -14.630 -18.981 37.744 1.00 86.06 378 ALA A O 1
ATOM 2902 N N . ARG A 1 379 ? -13.569 -20.805 38.534 1.00 92.88 379 ARG A N 1
ATOM 2903 C CA . ARG A 1 379 ? -12.235 -20.477 38.025 1.00 92.88 379 ARG A CA 1
ATOM 2904 C C . ARG A 1 379 ? -11.803 -21.482 36.947 1.00 92.88 379 ARG A C 1
ATOM 2906 O O . ARG A 1 379 ? -11.145 -22.468 37.282 1.00 92.88 379 ARG A O 1
ATOM 2913 N N . PRO A 1 380 ? -12.129 -21.235 35.665 1.00 94.75 380 PRO A N 1
ATOM 2914 C CA . PRO A 1 380 ? -11.639 -22.072 34.578 1.00 94.75 380 PRO A CA 1
ATOM 2915 C C . PRO A 1 380 ? -10.126 -21.918 34.407 1.00 94.75 380 PRO A C 1
ATOM 2917 O O . PRO A 1 380 ? -9.541 -20.875 34.719 1.00 94.75 380 PRO A O 1
ATOM 2920 N N . VAL A 1 381 ? -9.497 -22.939 33.831 1.00 96.06 381 VAL A N 1
ATOM 2921 C CA . VAL A 1 381 ? -8.158 -22.813 33.255 1.00 96.06 381 VAL A CA 1
ATOM 2922 C C . VAL A 1 381 ? -8.233 -21.868 32.053 1.00 96.06 381 VAL A C 1
ATOM 2924 O O . VAL A 1 381 ? -9.152 -21.956 31.243 1.00 96.06 381 VAL A O 1
ATOM 2927 N N . LEU A 1 382 ? -7.281 -20.946 31.934 1.00 97.38 382 LEU A N 1
ATOM 2928 C CA . LEU A 1 382 ? -7.214 -20.006 30.816 1.00 97.38 382 LEU A CA 1
ATOM 2929 C C . LEU A 1 382 ? -5.992 -20.334 29.966 1.00 97.38 382 LEU A C 1
ATOM 2931 O O . LEU A 1 382 ? -4.866 -20.242 30.454 1.00 97.38 382 LEU A O 1
ATOM 2935 N N . VAL A 1 383 ? -6.225 -20.681 28.703 1.00 97.75 383 VAL A N 1
ATOM 2936 C CA . VAL A 1 383 ? -5.179 -20.902 27.700 1.00 97.75 383 VAL A CA 1
ATOM 2937 C C . VAL A 1 383 ? -5.374 -19.928 26.546 1.00 97.75 383 VAL A C 1
ATOM 2939 O O . VAL A 1 383 ? -6.494 -19.551 26.219 1.00 97.75 383 VAL A O 1
ATOM 2942 N N . GLY A 1 384 ? -4.293 -19.479 25.927 1.00 97.38 384 GLY A N 1
ATOM 2943 C CA . GLY A 1 384 ? -4.363 -18.460 24.882 1.00 97.38 384 GLY A CA 1
ATOM 2944 C C . GLY A 1 384 ? -3.010 -18.294 24.233 1.00 97.38 384 GLY A C 1
ATOM 2945 O O . GLY A 1 384 ? -2.603 -19.142 23.449 1.00 97.38 384 GLY A O 1
ATOM 2946 N N . LYS A 1 385 ? -2.265 -17.248 24.593 1.00 97.25 385 LYS A N 1
ATOM 2947 C CA . LYS A 1 385 ? -0.868 -17.078 24.166 1.00 97.25 385 LYS A CA 1
ATOM 2948 C C . LYS A 1 385 ? 0.031 -18.204 24.643 1.00 97.25 385 LYS A C 1
ATOM 2950 O O . LYS A 1 385 ? 0.968 -18.569 23.936 1.00 97.25 385 LYS A O 1
ATOM 2955 N N . HIS A 1 386 ? -0.283 -18.752 25.811 1.00 96.56 386 HIS A N 1
ATOM 2956 C CA . HIS A 1 386 ? 0.387 -19.917 26.362 1.00 96.56 386 HIS A CA 1
ATOM 2957 C C . HIS A 1 386 ? -0.633 -20.988 26.757 1.00 96.56 386 HIS A C 1
ATOM 2959 O O . HIS A 1 386 ? -1.788 -20.664 27.051 1.00 96.56 386 HIS A O 1
ATOM 2965 N N . ASP A 1 387 ? -0.202 -22.244 26.747 1.00 95.31 387 ASP A N 1
ATOM 2966 C CA . ASP A 1 387 ? -0.955 -23.385 27.266 1.00 95.31 387 ASP A CA 1
ATOM 2967 C C . ASP A 1 387 ? -0.819 -23.527 28.799 1.00 95.31 387 ASP A C 1
ATOM 2969 O O . ASP A 1 387 ? -0.353 -22.614 29.493 1.00 95.31 387 ASP A O 1
ATOM 2973 N N . ARG A 1 388 ? -1.259 -24.672 29.341 1.00 93.00 388 ARG A N 1
ATOM 2974 C CA . ARG A 1 388 ? -1.240 -24.972 30.783 1.00 93.00 388 ARG A CA 1
ATOM 2975 C C . ARG A 1 388 ? 0.179 -25.110 31.333 1.00 93.00 388 ARG A C 1
ATOM 2977 O O . ARG A 1 388 ? 0.430 -24.773 32.489 1.00 93.00 388 ARG A O 1
ATOM 2984 N N . GLU A 1 389 ? 1.095 -25.596 30.507 1.00 94.44 389 GLU A N 1
ATOM 2985 C CA . GLU A 1 389 ? 2.504 -25.826 30.809 1.00 94.44 389 GLU A CA 1
ATOM 2986 C C . GLU A 1 389 ? 3.364 -24.572 30.569 1.00 94.44 389 GLU A C 1
ATOM 2988 O O . GLU A 1 389 ? 4.576 -24.582 30.806 1.00 94.44 389 GLU A O 1
ATOM 2993 N N . GLY A 1 390 ? 2.746 -23.479 30.111 1.00 93.44 390 GLY A N 1
ATOM 2994 C CA . GLY A 1 390 ? 3.411 -22.219 29.803 1.00 93.44 390 GLY A CA 1
ATOM 2995 C C . GLY A 1 390 ? 4.147 -22.218 28.462 1.00 93.44 390 GLY A C 1
ATOM 2996 O O . GLY A 1 390 ? 4.945 -21.311 28.221 1.00 93.44 390 GLY A O 1
ATOM 2997 N N . GLN A 1 391 ? 3.910 -23.203 27.592 1.00 95.88 391 GLN A N 1
ATOM 2998 C CA . GLN A 1 391 ? 4.448 -23.211 26.233 1.00 95.88 391 GLN A CA 1
ATOM 2999 C C . GLN A 1 391 ? 3.619 -22.302 25.315 1.00 95.88 391 GLN A C 1
ATOM 3001 O O . GLN A 1 391 ? 2.424 -22.120 25.550 1.00 95.88 391 GLN A O 1
ATOM 3006 N N . PRO A 1 392 ? 4.217 -21.706 24.268 1.00 96.12 392 PRO A N 1
ATOM 3007 C CA . PRO A 1 392 ? 3.483 -20.886 23.307 1.00 96.12 392 PRO A CA 1
ATOM 3008 C C . PRO A 1 392 ? 2.371 -21.667 22.591 1.00 96.12 392 PRO A C 1
ATOM 3010 O O . PRO A 1 392 ? 2.620 -22.751 22.072 1.00 96.12 392 PRO A O 1
ATOM 3013 N N . LEU A 1 393 ? 1.175 -21.077 22.505 1.00 95.69 393 LEU A N 1
ATOM 3014 C CA . LEU A 1 393 ? -0.011 -21.678 21.884 1.00 95.69 393 LEU A CA 1
ATOM 3015 C C . LEU A 1 393 ? -0.539 -20.780 20.745 1.00 95.69 393 LEU A C 1
ATOM 3017 O O . LEU A 1 393 ? -0.169 -20.969 19.587 1.00 95.69 393 LEU A O 1
ATOM 3021 N N . VAL A 1 394 ? -1.328 -19.740 21.036 1.00 96.88 394 VAL A N 1
ATOM 3022 C CA . VAL A 1 394 ? -1.737 -18.724 20.047 1.00 96.88 394 VAL A CA 1
ATOM 3023 C C . VAL A 1 394 ? -0.636 -17.670 19.908 1.00 96.88 394 VAL A C 1
ATOM 3025 O O . VAL A 1 394 ? -0.308 -16.961 20.856 1.00 96.88 394 VAL A O 1
ATOM 3028 N N . SER A 1 395 ? -0.067 -17.502 18.714 1.00 93.75 395 SER A N 1
ATOM 3029 C CA . SER A 1 395 ? 1.067 -16.584 18.537 1.00 93.75 395 SER A CA 1
ATOM 3030 C C . SER A 1 395 ? 0.726 -15.122 18.870 1.00 93.75 395 SER A C 1
ATOM 3032 O O . SER A 1 395 ? -0.337 -14.605 18.520 1.00 93.75 395 SER A O 1
ATOM 3034 N N . ALA A 1 396 ? 1.664 -14.426 19.517 1.00 93.19 396 ALA A N 1
ATOM 3035 C CA . ALA A 1 396 ? 1.656 -12.964 19.642 1.00 93.19 396 ALA A CA 1
ATOM 3036 C C . ALA A 1 396 ? 2.432 -12.263 18.503 1.00 93.19 396 ALA A C 1
ATOM 3038 O O . ALA A 1 396 ? 2.469 -11.028 18.408 1.00 93.19 396 ALA A O 1
ATOM 3039 N N . LEU A 1 397 ? 3.089 -13.046 17.639 1.00 91.94 397 LEU A N 1
ATOM 3040 C CA . LEU A 1 397 ? 3.986 -12.568 16.592 1.00 91.94 397 LEU A CA 1
ATOM 3041 C C . LEU A 1 397 ? 3.350 -12.678 15.204 1.00 91.94 397 LEU A C 1
ATOM 3043 O O . LEU A 1 397 ? 2.807 -13.707 14.807 1.00 91.94 397 LEU A O 1
ATOM 3047 N N . GLY A 1 398 ? 3.516 -11.610 14.423 1.00 88.19 398 GLY A N 1
ATOM 3048 C CA . GLY A 1 398 ? 2.856 -11.458 13.131 1.00 88.19 398 GLY A CA 1
ATOM 3049 C C . GLY A 1 398 ? 1.335 -11.351 13.253 1.00 88.19 398 GLY A C 1
ATOM 3050 O O . GLY A 1 398 ? 0.795 -11.123 14.330 1.00 88.19 398 GLY A O 1
ATOM 3051 N N . GLU A 1 399 ? 0.680 -11.487 12.113 1.00 89.69 399 GLU A N 1
ATOM 3052 C CA . GLU A 1 399 ? -0.774 -11.488 11.947 1.00 89.69 399 GLU A CA 1
ATOM 3053 C C . GLU A 1 399 ? -1.319 -12.917 12.141 1.00 89.69 399 GLU A C 1
ATOM 3055 O O . GLU A 1 399 ? -0.681 -13.876 11.671 1.00 89.69 399 GLU A O 1
ATOM 3060 N N . LEU A 1 400 ? -2.456 -13.093 12.829 1.00 92.12 400 LEU A N 1
ATOM 3061 C CA . LEU A 1 400 ? -3.144 -14.387 12.842 1.00 92.12 400 LEU A CA 1
ATOM 3062 C C . LEU A 1 400 ? -3.888 -14.595 11.529 1.00 92.12 400 LEU A C 1
ATOM 3064 O O . LEU A 1 400 ? -4.311 -13.670 10.836 1.00 92.12 400 LEU A O 1
ATOM 3068 N N . ARG A 1 401 ? -3.995 -15.868 11.171 1.00 91.81 401 ARG A N 1
ATOM 3069 C CA . ARG A 1 401 ? -4.718 -16.350 10.001 1.00 91.81 401 ARG A CA 1
ATOM 3070 C C . ARG A 1 401 ? -5.278 -17.727 10.334 1.00 91.81 401 ARG A C 1
ATOM 3072 O O . ARG A 1 401 ? -4.670 -18.417 11.162 1.00 91.81 401 ARG A O 1
ATOM 3079 N N . PRO A 1 402 ? -6.368 -18.166 9.696 1.00 94.00 402 PRO A N 1
ATOM 3080 C CA . PRO A 1 402 ? -6.899 -19.509 9.881 1.00 94.00 402 PRO A CA 1
ATOM 3081 C C . PRO A 1 402 ? -5.839 -20.607 9.778 1.00 94.00 402 PRO A C 1
ATOM 3083 O O . PRO A 1 402 ? -5.838 -21.526 10.591 1.00 94.00 402 PRO A O 1
ATOM 3086 N N . SER A 1 403 ? -4.898 -20.503 8.835 1.00 92.69 403 SER A N 1
ATOM 3087 C CA . SER A 1 403 ? -3.840 -21.505 8.626 1.00 92.69 403 SER A CA 1
ATOM 3088 C C . SER A 1 403 ? -2.894 -21.648 9.818 1.00 92.69 403 SER A C 1
ATOM 3090 O O . SER A 1 403 ? -2.312 -22.707 10.024 1.00 92.69 403 SER A O 1
ATOM 3092 N N . ARG A 1 404 ? -2.775 -20.606 10.648 1.00 91.81 404 ARG A N 1
ATOM 3093 C CA . ARG A 1 404 ? -1.992 -20.616 11.893 1.00 91.81 404 ARG A CA 1
ATOM 3094 C C . ARG A 1 404 ? -2.788 -21.102 13.103 1.00 91.81 404 ARG A C 1
ATOM 3096 O O . ARG A 1 404 ? -2.199 -21.342 14.150 1.00 91.81 404 ARG A O 1
ATOM 3103 N N . LEU A 1 405 ? -4.111 -21.190 12.979 1.00 94.38 405 LEU A N 1
ATOM 3104 C CA . LEU A 1 405 ? -5.021 -21.563 14.060 1.00 94.38 405 LEU A CA 1
ATOM 3105 C C . LEU A 1 405 ? -5.578 -22.981 13.894 1.00 94.38 405 LEU A C 1
ATOM 3107 O O . LEU A 1 405 ? -5.917 -23.601 14.895 1.00 94.38 405 LEU A O 1
ATOM 3111 N N . ILE A 1 406 ? -5.682 -23.503 12.667 1.00 94.19 406 ILE A N 1
ATOM 3112 C CA . ILE A 1 406 ? -6.413 -24.750 12.401 1.00 94.19 406 ILE A CA 1
ATOM 3113 C C . ILE A 1 406 ? -5.849 -25.957 13.151 1.00 94.19 406 ILE A C 1
ATOM 3115 O O . ILE A 1 406 ? -6.616 -26.706 13.748 1.00 94.19 406 ILE A O 1
ATOM 3119 N N . GLU A 1 407 ? -4.526 -26.122 13.159 1.00 93.12 407 GLU A N 1
ATOM 3120 C CA . GLU A 1 407 ? -3.858 -27.247 13.814 1.00 93.12 407 GLU A CA 1
ATOM 3121 C C . GLU A 1 407 ? -4.078 -27.170 15.326 1.00 93.12 407 GLU A C 1
ATOM 3123 O O . GLU A 1 407 ? -4.567 -28.115 15.938 1.00 93.12 407 GLU A O 1
ATOM 3128 N N . LEU A 1 408 ? -3.832 -25.993 15.904 1.00 93.94 408 LEU A N 1
ATOM 3129 C CA . LEU A 1 408 ? -4.061 -25.697 17.315 1.00 93.94 408 LEU A CA 1
ATOM 3130 C C . LEU A 1 408 ? -5.500 -26.000 17.738 1.00 93.94 408 LEU A C 1
ATOM 3132 O O . LEU A 1 408 ? -5.714 -26.702 18.722 1.00 93.94 408 LEU A O 1
ATOM 3136 N N . VAL A 1 409 ? -6.488 -25.480 17.006 1.00 94.94 409 VAL A N 1
ATOM 3137 C CA . VAL A 1 409 ? -7.908 -25.643 17.347 1.00 94.94 409 VAL A CA 1
ATOM 3138 C C . VAL A 1 409 ? -8.333 -27.102 17.205 1.00 94.94 409 VAL A C 1
ATOM 3140 O O . VAL A 1 409 ? -9.032 -27.610 18.078 1.00 94.94 409 VAL A O 1
ATOM 3143 N N . ALA A 1 410 ? -7.885 -27.796 16.155 1.00 93.88 410 ALA A N 1
ATOM 3144 C CA . ALA A 1 410 ? -8.186 -29.211 15.963 1.00 93.88 410 ALA A CA 1
ATOM 3145 C C . ALA A 1 410 ? -7.593 -30.076 17.086 1.00 93.88 410 ALA A C 1
ATOM 3147 O O . ALA A 1 410 ? -8.295 -30.914 17.648 1.00 93.88 410 ALA A O 1
ATOM 3148 N N . HIS A 1 411 ? -6.336 -29.834 17.472 1.00 92.69 411 HIS A N 1
ATOM 3149 C CA . HIS A 1 411 ? -5.713 -30.524 18.602 1.00 92.69 411 HIS A CA 1
ATOM 3150 C C . HIS A 1 411 ? -6.412 -30.215 19.925 1.00 92.69 411 HIS A C 1
ATOM 3152 O O . HIS A 1 411 ? -6.669 -31.130 20.704 1.00 92.69 411 HIS A O 1
ATOM 3158 N N . TRP A 1 412 ? -6.762 -28.951 20.167 1.00 94.25 412 TRP A N 1
ATOM 3159 C CA . TRP A 1 412 ? -7.481 -28.546 21.371 1.00 94.25 412 TRP A CA 1
ATOM 3160 C C . TRP A 1 412 ? -8.843 -29.249 21.483 1.00 94.25 412 TRP A C 1
ATOM 3162 O O . TRP A 1 412 ? -9.166 -29.801 22.533 1.00 94.25 412 TRP A O 1
ATOM 3172 N N . LEU A 1 413 ? -9.611 -29.315 20.388 1.00 93.94 413 LEU A N 1
ATOM 3173 C CA . LEU A 1 413 ? -10.877 -30.053 20.343 1.00 93.94 413 LEU A CA 1
ATOM 3174 C C . LEU A 1 413 ? -10.677 -31.558 20.573 1.00 93.94 413 LEU A C 1
ATOM 3176 O O . LEU A 1 413 ? -11.407 -32.147 21.367 1.00 93.94 413 LEU A O 1
ATOM 3180 N N . ALA A 1 414 ? -9.674 -32.171 19.943 1.00 92.00 414 ALA A N 1
ATOM 3181 C CA . ALA A 1 414 ? -9.393 -33.598 20.092 1.00 92.00 414 ALA A CA 1
ATOM 3182 C C . ALA A 1 414 ? -8.990 -33.984 21.527 1.00 92.00 414 ALA A C 1
ATOM 3184 O O . ALA A 1 414 ? -9.363 -35.053 22.003 1.00 92.00 414 ALA A O 1
ATOM 3185 N N . VAL A 1 415 ? -8.267 -33.113 22.238 1.00 91.69 415 VAL A N 1
ATOM 3186 C CA . VAL A 1 415 ? -7.878 -33.342 23.641 1.00 91.69 415 VAL A CA 1
ATOM 3187 C C . VAL A 1 415 ? -9.086 -33.304 24.578 1.00 91.69 415 VAL A C 1
ATOM 3189 O O . VAL A 1 415 ? -9.177 -34.130 25.485 1.00 91.69 415 VAL A O 1
ATOM 3192 N N . HIS A 1 416 ? -10.016 -32.370 24.370 1.00 92.44 416 HIS A N 1
ATOM 3193 C CA . HIS A 1 416 ? -11.198 -32.224 25.231 1.00 92.44 416 HIS A CA 1
ATOM 3194 C C . HIS A 1 416 ? -12.334 -33.188 24.878 1.00 92.44 416 HIS A C 1
ATOM 3196 O O . HIS A 1 416 ? -13.170 -33.495 25.729 1.00 92.44 416 HIS A O 1
ATOM 3202 N N . PHE A 1 417 ? -12.359 -33.694 23.644 1.00 92.75 417 PHE A N 1
ATOM 3203 C CA . PHE A 1 417 ? -13.409 -34.578 23.139 1.00 92.75 417 PHE A CA 1
ATOM 3204 C C . PHE A 1 417 ? -12.856 -35.818 22.403 1.00 92.75 417 PHE A C 1
ATOM 3206 O O . PHE A 1 417 ? -13.273 -36.081 21.274 1.00 92.75 417 PHE A O 1
ATOM 3213 N N . PRO A 1 418 ? -11.959 -36.614 23.021 1.00 87.06 418 PRO A N 1
ATOM 3214 C CA . PRO A 1 418 ? -11.248 -37.701 22.338 1.00 87.06 418 PRO A CA 1
ATOM 3215 C C . PRO A 1 418 ? -12.174 -38.828 21.858 1.00 87.06 418 PRO A C 1
ATOM 3217 O O . PRO A 1 418 ? -11.945 -39.401 20.798 1.00 87.06 418 PRO A O 1
ATOM 3220 N N . ASP A 1 419 ? -13.246 -39.107 22.605 1.00 85.81 419 ASP A N 1
ATOM 3221 C CA . ASP A 1 419 ? -14.222 -40.158 22.282 1.00 85.81 419 ASP A CA 1
ATOM 3222 C C . ASP A 1 419 ? -15.440 -39.627 21.499 1.00 85.81 419 ASP A C 1
ATOM 3224 O O . ASP A 1 419 ? -16.392 -40.366 21.235 1.00 85.81 419 ASP A O 1
ATOM 3228 N N . ASN A 1 420 ? -15.461 -38.333 21.153 1.00 84.69 420 ASN A N 1
ATOM 3229 C CA . ASN A 1 420 ? -16.570 -37.735 20.418 1.00 84.69 420 ASN A CA 1
ATOM 3230 C C . ASN A 1 420 ? -16.323 -37.836 18.912 1.00 84.69 420 ASN A C 1
ATOM 3232 O O . ASN A 1 420 ? -15.498 -37.108 18.363 1.00 84.69 420 ASN A O 1
ATOM 3236 N N . HIS A 1 421 ? -17.095 -38.685 18.239 1.00 77.19 421 HIS A N 1
ATOM 3237 C CA . HIS A 1 421 ? -17.010 -38.873 16.790 1.00 77.19 421 HIS A CA 1
ATOM 3238 C C . HIS A 1 421 ? -17.238 -37.573 15.990 1.00 77.19 421 HIS A C 1
ATOM 3240 O O . HIS A 1 421 ? -16.688 -37.429 14.906 1.00 77.19 421 HIS A O 1
ATOM 3246 N N . ASP A 1 422 ? -18.016 -36.618 16.513 1.00 76.62 422 ASP A N 1
ATOM 3247 C CA . ASP A 1 422 ? -18.312 -35.351 15.829 1.00 76.62 422 ASP A CA 1
ATOM 3248 C C . ASP A 1 422 ? -17.194 -34.299 15.968 1.00 76.62 422 ASP A C 1
ATOM 3250 O O . ASP A 1 422 ? -17.266 -33.280 15.291 1.00 76.62 422 ASP A O 1
ATOM 3254 N N . LEU A 1 423 ? -16.220 -34.464 16.878 1.00 79.50 423 LEU A N 1
ATOM 3255 C CA . LEU A 1 423 ? -15.181 -33.447 17.145 1.00 79.50 423 LEU A CA 1
ATOM 3256 C C . LEU A 1 423 ? -13.746 -33.991 17.171 1.00 79.50 423 LEU A C 1
ATOM 3258 O O . LEU A 1 423 ? -12.824 -33.272 16.791 1.00 79.50 423 LEU A O 1
ATOM 3262 N N . GLY A 1 424 ? -13.537 -35.227 17.629 1.00 69.94 424 GLY A N 1
ATOM 3263 C CA . GLY A 1 424 ? -12.210 -35.807 17.856 1.00 69.94 424 GLY A CA 1
ATOM 3264 C C . GLY A 1 424 ? -11.495 -36.306 16.595 1.00 69.94 424 GLY A C 1
ATOM 3265 O O . GLY A 1 424 ? -10.270 -36.401 16.597 1.00 69.94 424 GLY A O 1
ATOM 3266 N N . ASP A 1 425 ? -12.225 -36.572 15.507 1.00 73.38 425 ASP A N 1
ATOM 3267 C CA . ASP A 1 425 ? -11.704 -37.169 14.265 1.00 73.38 425 ASP A CA 1
ATOM 3268 C C . ASP A 1 425 ? -11.716 -36.177 13.092 1.00 73.38 425 ASP A C 1
ATOM 3270 O O . ASP A 1 425 ? -12.216 -36.484 12.020 1.00 73.38 425 ASP A O 1
ATOM 3274 N N . HIS A 1 426 ? -11.244 -34.940 13.296 1.00 80.44 426 HIS A N 1
ATOM 3275 C CA . HIS A 1 426 ? -11.183 -33.911 12.237 1.00 80.44 426 HIS A CA 1
ATOM 3276 C C . HIS A 1 426 ? -9.752 -33.496 11.853 1.00 80.44 426 HIS A C 1
ATOM 3278 O O . HIS A 1 426 ? -9.555 -32.637 10.987 1.00 80.44 426 HIS A O 1
ATOM 3284 N N . LEU A 1 427 ? -8.729 -34.119 12.452 1.00 80.06 427 LEU A N 1
ATOM 3285 C CA . LEU A 1 427 ? -7.313 -33.815 12.197 1.00 80.06 427 LEU A CA 1
ATOM 3286 C C . LEU A 1 427 ? -6.900 -34.055 10.734 1.00 80.06 427 LEU A C 1
ATOM 3288 O O . LEU A 1 427 ? -5.974 -33.414 10.238 1.00 80.06 427 LEU A O 1
ATOM 3292 N N . GLN A 1 428 ? -7.601 -34.924 10.003 1.00 81.94 428 GLN A N 1
ATOM 3293 C CA . GLN A 1 428 ? -7.393 -35.136 8.569 1.00 81.94 428 GLN A CA 1
ATOM 3294 C C . GLN A 1 428 ? -7.637 -33.869 7.739 1.00 81.94 428 GLN A C 1
ATOM 3296 O O . GLN A 1 428 ? -6.944 -33.664 6.742 1.00 81.94 428 GLN A O 1
ATOM 3301 N N . HIS A 1 429 ? -8.550 -32.987 8.163 1.00 84.38 429 HIS A N 1
ATOM 3302 C CA . HIS A 1 429 ? -8.876 -31.756 7.435 1.00 84.38 429 HIS A CA 1
ATOM 3303 C C . HIS A 1 429 ? -7.796 -30.671 7.582 1.00 84.38 429 HIS A C 1
ATOM 3305 O O . HIS A 1 429 ? -7.750 -29.738 6.778 1.00 84.38 429 HIS A O 1
ATOM 3311 N N . VAL A 1 430 ? -6.893 -30.805 8.564 1.00 84.75 430 VAL A N 1
ATOM 3312 C CA . VAL A 1 430 ? -5.767 -29.880 8.785 1.00 84.75 430 VAL A CA 1
ATOM 3313 C C . VAL A 1 430 ? -4.801 -29.903 7.600 1.00 84.75 430 VAL A C 1
ATOM 3315 O O . VAL A 1 430 ? -4.363 -28.850 7.141 1.00 84.75 430 VAL A O 1
ATOM 3318 N N . ARG A 1 431 ? -4.504 -31.095 7.060 1.00 78.94 431 ARG A N 1
ATOM 3319 C CA . ARG A 1 431 ? -3.529 -31.286 5.965 1.00 78.94 431 ARG A CA 1
ATOM 3320 C C . ARG A 1 431 ? -3.904 -30.521 4.694 1.00 78.94 431 ARG A C 1
ATOM 3322 O O . ARG A 1 431 ? -3.038 -29.984 4.009 1.00 78.94 431 ARG A O 1
ATOM 3329 N N . ASP A 1 432 ? -5.199 -30.397 4.429 1.00 78.00 432 ASP A N 1
ATOM 3330 C CA . ASP A 1 432 ? -5.742 -29.671 3.275 1.00 78.00 432 ASP A CA 1
ATOM 3331 C C . ASP A 1 432 ? -5.744 -28.141 3.473 1.00 78.00 432 ASP A C 1
ATOM 3333 O O . ASP A 1 432 ? -6.379 -27.406 2.709 1.00 78.00 432 ASP A O 1
ATOM 3337 N N . PHE A 1 433 ? -5.085 -27.660 4.531 1.00 84.81 433 PHE A N 1
ATOM 3338 C CA . PHE A 1 433 ? -5.032 -26.260 4.945 1.00 84.81 433 PHE A CA 1
ATOM 3339 C C . PHE A 1 433 ? -3.657 -25.819 5.480 1.00 84.81 433 PHE A C 1
ATOM 3341 O O . PHE A 1 433 ? -3.517 -24.730 6.038 1.00 84.81 433 PHE A O 1
ATOM 3348 N N . THR A 1 434 ? -2.627 -26.647 5.296 1.00 83.44 434 THR A N 1
ATOM 3349 C CA . THR A 1 434 ? -1.221 -26.298 5.555 1.00 83.44 434 THR A CA 1
ATOM 3350 C C . THR A 1 434 ? -0.538 -25.805 4.279 1.00 83.44 434 THR A C 1
ATOM 3352 O O . THR A 1 434 ? -0.983 -26.175 3.191 1.00 83.44 434 THR A O 1
ATOM 3355 N N . PRO A 1 435 ? 0.521 -24.973 4.351 1.00 83.00 435 PRO A N 1
ATOM 3356 C CA . PRO A 1 435 ? 1.175 -24.454 3.151 1.00 83.00 435 PRO A CA 1
ATOM 3357 C C . PRO A 1 435 ? 1.597 -25.587 2.203 1.00 83.00 435 PRO A C 1
ATOM 3359 O O . PRO A 1 435 ? 2.209 -26.551 2.672 1.00 83.00 435 PRO A O 1
ATOM 3362 N N . PRO A 1 436 ? 1.264 -25.512 0.900 1.00 85.44 436 PRO A N 1
ATOM 3363 C CA . PRO A 1 436 ? 1.679 -26.529 -0.054 1.00 85.44 436 PRO A CA 1
ATOM 3364 C C . PRO A 1 436 ? 3.200 -26.507 -0.238 1.00 85.44 436 PRO A C 1
ATOM 3366 O O . PRO A 1 436 ? 3.853 -25.477 -0.047 1.00 85.44 436 PRO A O 1
ATOM 3369 N N . GLU A 1 437 ? 3.764 -27.640 -0.654 1.00 90.19 437 GLU A N 1
ATOM 3370 C CA . GLU A 1 437 ? 5.152 -27.684 -1.106 1.00 90.19 437 GLU A CA 1
ATOM 3371 C C . GLU A 1 437 ? 5.322 -26.778 -2.333 1.00 90.19 437 GLU A C 1
ATOM 3373 O O . GLU A 1 437 ? 4.521 -26.809 -3.269 1.00 90.19 437 GLU A O 1
ATOM 3378 N N . LEU A 1 438 ? 6.368 -25.952 -2.323 1.00 91.75 438 LEU A N 1
ATOM 3379 C CA . LEU A 1 438 ? 6.684 -25.048 -3.421 1.00 91.75 438 LEU A CA 1
ATOM 3380 C C . LEU A 1 438 ? 7.916 -25.559 -4.165 1.00 91.75 438 LEU A C 1
ATOM 3382 O O . LEU A 1 438 ? 8.953 -25.819 -3.554 1.00 91.75 438 LEU A O 1
ATOM 3386 N N . LEU A 1 439 ? 7.821 -25.639 -5.492 1.00 92.81 439 LEU A N 1
ATOM 3387 C CA . LEU A 1 439 ? 8.951 -25.989 -6.346 1.00 92.81 439 LEU A CA 1
ATOM 3388 C C . LEU A 1 439 ? 10.020 -24.887 -6.295 1.00 92.81 439 LEU A C 1
ATOM 3390 O O . LEU A 1 439 ? 9.774 -23.757 -6.721 1.00 92.81 439 LEU A O 1
ATOM 3394 N N . ALA A 1 440 ? 11.218 -25.229 -5.825 1.00 93.50 440 ALA A N 1
ATOM 3395 C CA . ALA A 1 440 ? 12.391 -24.363 -5.907 1.00 93.50 440 ALA A CA 1
ATOM 3396 C C . ALA A 1 440 ? 13.095 -24.555 -7.259 1.00 93.50 440 ALA A C 1
ATOM 3398 O O . ALA A 1 440 ? 13.478 -25.670 -7.617 1.00 93.50 440 ALA A O 1
ATOM 3399 N N . ASN A 1 441 ? 13.278 -23.475 -8.019 1.00 92.31 441 ASN A N 1
ATOM 3400 C CA . ASN A 1 441 ? 13.964 -23.493 -9.316 1.00 92.31 441 ASN A CA 1
ATOM 3401 C C . ASN A 1 441 ? 14.617 -22.125 -9.605 1.00 92.31 441 ASN A C 1
ATOM 3403 O O . ASN A 1 441 ? 14.536 -21.191 -8.808 1.00 92.31 441 ASN A O 1
ATOM 3407 N N . ALA A 1 442 ? 15.281 -21.967 -10.755 1.00 88.69 442 ALA A N 1
ATOM 3408 C CA . ALA A 1 442 ? 16.033 -20.741 -11.061 1.00 88.69 442 ALA A CA 1
ATOM 3409 C C . ALA A 1 442 ? 15.177 -19.452 -11.061 1.00 88.69 442 ALA A C 1
ATOM 3411 O O . ALA A 1 442 ? 15.714 -18.362 -10.858 1.00 88.69 442 ALA A O 1
ATOM 3412 N N . SER A 1 443 ? 13.850 -19.556 -11.216 1.00 88.25 443 SER A N 1
ATOM 3413 C CA . SER A 1 443 ? 12.949 -18.399 -11.160 1.00 88.25 443 SER A CA 1
ATOM 3414 C C . SER A 1 443 ? 12.777 -17.807 -9.752 1.00 88.25 443 SER A C 1
ATOM 3416 O O . SER A 1 443 ? 12.228 -16.717 -9.623 1.00 88.25 443 SER A O 1
ATOM 3418 N N . ASP A 1 444 ? 13.278 -18.452 -8.686 1.00 87.06 444 ASP A N 1
ATOM 3419 C CA . ASP A 1 444 ? 13.273 -17.906 -7.310 1.00 87.06 444 ASP A CA 1
ATOM 3420 C C . ASP A 1 444 ? 14.007 -16.558 -7.178 1.00 87.06 444 ASP A C 1
ATOM 3422 O O . ASP A 1 444 ? 13.743 -15.768 -6.261 1.00 87.06 444 ASP A O 1
ATOM 3426 N N . ALA A 1 445 ? 14.924 -16.274 -8.106 1.00 85.44 445 ALA A N 1
ATOM 3427 C CA . ALA A 1 445 ? 15.613 -14.992 -8.197 1.00 85.44 445 ALA A CA 1
ATOM 3428 C C . ALA A 1 445 ? 14.707 -13.857 -8.715 1.00 85.44 445 ALA A C 1
ATOM 3430 O O . ALA A 1 445 ? 14.934 -12.689 -8.384 1.00 85.44 445 ALA A O 1
ATOM 3431 N N . VAL A 1 446 ? 13.657 -14.180 -9.480 1.00 87.62 446 VAL A N 1
ATOM 3432 C CA . VAL A 1 446 ? 12.793 -13.204 -10.154 1.00 87.62 446 VAL A CA 1
ATOM 3433 C C . VAL A 1 446 ? 11.766 -12.659 -9.167 1.00 87.62 446 VAL A C 1
ATOM 3435 O O . VAL A 1 446 ? 10.800 -13.321 -8.797 1.00 87.62 446 VAL A O 1
ATOM 3438 N N . LYS A 1 447 ? 11.969 -11.412 -8.724 1.00 84.12 447 LYS A N 1
ATOM 3439 C CA . LYS A 1 447 ? 11.108 -10.761 -7.722 1.00 84.12 447 LYS A CA 1
ATOM 3440 C C . LYS A 1 447 ? 10.604 -9.395 -8.173 1.00 84.12 447 LYS A C 1
ATOM 3442 O O . LYS A 1 447 ? 11.333 -8.573 -8.734 1.00 84.12 447 LYS A O 1
ATOM 3447 N N . ARG A 1 448 ? 9.350 -9.101 -7.821 1.00 86.06 448 ARG A N 1
ATOM 3448 C CA . ARG A 1 448 ? 8.707 -7.786 -7.978 1.00 86.06 448 ARG A CA 1
ATOM 3449 C C . ARG A 1 448 ? 9.086 -6.850 -6.826 1.00 86.06 448 ARG A C 1
ATOM 3451 O O . ARG A 1 448 ? 8.288 -6.582 -5.935 1.00 86.06 448 ARG A O 1
ATOM 3458 N N . LEU A 1 449 ? 10.322 -6.349 -6.835 1.00 82.12 449 LEU A N 1
ATOM 3459 C CA . LEU A 1 449 ? 10.771 -5.378 -5.830 1.00 82.12 449 LEU A CA 1
ATOM 3460 C C . LEU A 1 449 ? 10.124 -3.993 -6.047 1.00 82.12 449 LEU A C 1
ATOM 3462 O O . LEU A 1 449 ? 10.081 -3.523 -7.189 1.00 82.12 449 LEU A O 1
ATOM 3466 N N . PRO A 1 450 ? 9.683 -3.301 -4.975 1.00 80.44 450 PRO A N 1
ATOM 3467 C CA . PRO A 1 450 ? 9.197 -1.924 -5.052 1.00 80.44 450 PRO A CA 1
ATOM 3468 C C . PRO A 1 450 ? 10.193 -0.999 -5.768 1.00 80.44 450 PRO A C 1
ATOM 3470 O O . PRO A 1 450 ? 11.363 -0.921 -5.386 1.00 80.44 450 PRO A O 1
ATOM 3473 N N . TYR A 1 451 ? 9.733 -0.259 -6.787 1.00 85.44 451 TYR A N 1
ATOM 3474 C CA . TYR A 1 451 ? 10.601 0.614 -7.588 1.00 85.44 451 TYR A CA 1
ATOM 3475 C C . TYR A 1 451 ? 10.025 2.000 -7.900 1.00 85.44 451 TYR A C 1
ATOM 3477 O O . TYR A 1 451 ? 8.823 2.242 -7.807 1.00 85.44 451 TYR A O 1
ATOM 3485 N N . PHE A 1 452 ? 10.894 2.944 -8.276 1.00 89.00 452 PHE A N 1
ATOM 3486 C CA . PHE A 1 452 ? 10.471 4.300 -8.614 1.00 89.00 452 PHE A CA 1
ATOM 3487 C C . PHE A 1 452 ? 9.670 4.350 -9.919 1.00 89.00 452 PHE A C 1
ATOM 3489 O O . PHE A 1 452 ? 10.010 3.713 -10.915 1.00 89.00 452 PHE A O 1
ATOM 3496 N N . CYS A 1 453 ? 8.626 5.186 -9.928 1.00 88.75 453 CYS A N 1
ATOM 3497 C CA . CYS A 1 453 ? 7.833 5.471 -11.123 1.00 88.75 453 CYS A CA 1
ATOM 3498 C C . CYS A 1 453 ? 8.708 5.993 -12.282 1.00 88.75 453 CYS A C 1
ATOM 3500 O O . CYS A 1 453 ? 9.735 6.644 -12.069 1.00 88.75 453 CYS A O 1
ATOM 3502 N N . ALA A 1 454 ? 8.257 5.804 -13.525 1.00 88.38 454 ALA A N 1
ATOM 3503 C CA . ALA A 1 454 ? 8.908 6.398 -14.692 1.00 88.38 454 ALA A CA 1
ATOM 3504 C C . ALA A 1 454 ? 9.026 7.926 -14.533 1.00 88.38 454 ALA A C 1
ATOM 3506 O O . ALA A 1 454 ? 8.039 8.602 -14.243 1.00 88.38 454 ALA A O 1
ATOM 3507 N N . GLY A 1 455 ? 10.231 8.478 -14.700 1.00 89.00 455 GLY A N 1
ATOM 3508 C CA . GLY A 1 455 ? 10.503 9.911 -14.523 1.00 89.00 455 GLY A CA 1
ATOM 3509 C C . GLY A 1 455 ? 10.388 10.440 -13.086 1.00 89.00 455 GLY A C 1
ATOM 3510 O O . GLY A 1 455 ? 10.217 11.644 -12.900 1.00 89.00 455 GLY A O 1
ATOM 3511 N N . CYS A 1 456 ? 10.438 9.566 -12.073 1.00 91.62 456 CYS A N 1
ATOM 3512 C CA . CYS A 1 456 ? 10.391 9.955 -10.662 1.00 91.62 456 CYS A CA 1
ATOM 3513 C C . CYS A 1 456 ? 11.559 10.889 -10.287 1.00 91.62 456 CYS A C 1
ATOM 3515 O O . CYS A 1 456 ? 12.702 10.567 -10.621 1.00 91.62 456 CYS A O 1
ATOM 3517 N N . PRO A 1 457 ? 11.321 11.987 -9.541 1.00 92.81 457 PRO A N 1
ATOM 3518 C CA . PRO A 1 457 ? 12.400 12.862 -9.072 1.00 92.81 457 PRO A CA 1
ATOM 3519 C C . PRO A 1 457 ? 13.420 12.139 -8.178 1.00 92.81 457 PRO A C 1
ATOM 3521 O O . PRO A 1 457 ? 14.617 12.420 -8.261 1.00 92.81 457 PRO A O 1
ATOM 3524 N N . HIS A 1 458 ? 12.981 11.121 -7.426 1.00 93.25 458 HIS A N 1
ATOM 3525 C CA . HIS A 1 458 ? 13.855 10.295 -6.587 1.00 93.25 458 HIS A CA 1
ATOM 3526 C C . HIS A 1 458 ? 14.968 9.590 -7.374 1.00 93.25 458 HIS A C 1
ATOM 3528 O O . HIS A 1 458 ? 16.044 9.374 -6.830 1.00 93.25 458 HIS A O 1
ATOM 3534 N N . ASN A 1 459 ? 14.774 9.298 -8.669 1.00 91.44 459 ASN A N 1
ATOM 3535 C CA . ASN A 1 459 ? 15.821 8.686 -9.498 1.00 91.44 459 ASN A CA 1
ATOM 3536 C C . ASN A 1 459 ? 17.101 9.531 -9.558 1.00 91.44 459 ASN A C 1
ATOM 3538 O O . ASN A 1 459 ? 18.185 8.982 -9.755 1.00 91.44 459 ASN A O 1
ATOM 3542 N N . THR A 1 460 ? 16.977 10.854 -9.413 1.00 91.44 460 THR A N 1
ATOM 3543 C CA . THR A 1 460 ? 18.118 11.774 -9.369 1.00 91.44 460 THR A CA 1
ATOM 3544 C C . THR A 1 460 ? 18.372 12.264 -7.949 1.00 91.44 460 THR A C 1
ATOM 3546 O O . THR A 1 460 ? 19.520 12.234 -7.512 1.00 91.44 460 THR A O 1
ATOM 3549 N N . SER A 1 461 ? 17.328 12.668 -7.216 1.00 93.81 461 SER A N 1
ATOM 3550 C CA . SER A 1 461 ? 17.491 13.302 -5.906 1.00 93.81 461 SER A CA 1
ATOM 3551 C C . SER A 1 461 ? 18.097 12.377 -4.854 1.00 93.81 461 SER A C 1
ATOM 3553 O O . SER A 1 461 ? 18.783 12.880 -3.977 1.00 93.81 461 SER A O 1
ATOM 3555 N N . THR A 1 462 ? 17.946 11.049 -4.936 1.00 94.62 462 THR A N 1
ATOM 3556 C CA . THR A 1 462 ? 18.536 10.130 -3.940 1.00 94.62 462 THR A CA 1
ATOM 3557 C C . THR A 1 462 ? 19.988 9.753 -4.230 1.00 94.62 462 THR A C 1
ATOM 3559 O O . THR A 1 462 ? 20.625 9.110 -3.400 1.00 94.62 462 THR A O 1
ATOM 3562 N N . LYS A 1 463 ? 20.556 10.160 -5.375 1.00 93.94 463 LYS A N 1
ATOM 3563 C CA . LYS A 1 463 ? 21.984 9.952 -5.655 1.00 93.94 463 LYS A CA 1
ATOM 3564 C C . LYS A 1 463 ? 22.826 10.879 -4.770 1.00 93.94 463 LYS A C 1
ATOM 3566 O O . LYS A 1 463 ? 22.506 12.060 -4.622 1.00 93.94 463 LYS A O 1
ATOM 3571 N N . VAL A 1 464 ? 23.916 10.350 -4.224 1.00 95.12 464 VAL A N 1
ATOM 3572 C CA . VAL A 1 464 ? 24.917 11.099 -3.449 1.00 95.12 464 VAL A CA 1
ATOM 3573 C C . VAL A 1 464 ? 26.296 11.005 -4.103 1.00 95.12 464 VAL A C 1
ATOM 3575 O O . VAL A 1 464 ? 26.518 10.070 -4.881 1.00 95.12 464 VAL A O 1
ATOM 3578 N N . PRO A 1 465 ? 27.211 11.948 -3.809 1.00 94.81 465 PRO A N 1
ATOM 3579 C CA . PRO A 1 465 ? 28.581 11.889 -4.296 1.00 94.81 465 PRO A CA 1
ATOM 3580 C C . PRO A 1 465 ? 29.301 10.608 -3.875 1.00 94.81 465 PRO A C 1
ATOM 3582 O O . PRO A 1 465 ? 28.996 9.995 -2.851 1.00 94.81 4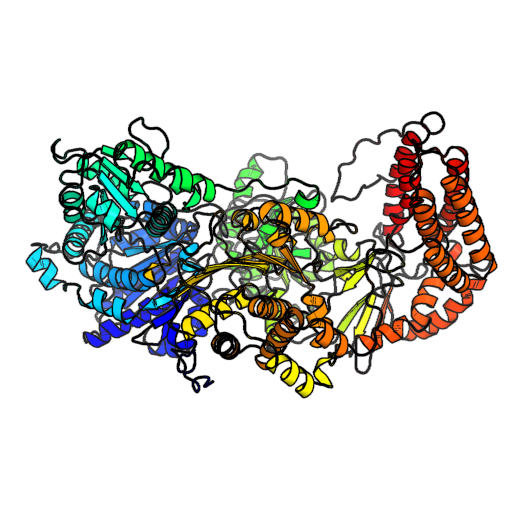65 PRO A O 1
ATOM 3585 N N . GLU A 1 466 ? 30.307 10.228 -4.653 1.00 91.06 466 GLU A N 1
ATOM 3586 C CA . GLU A 1 466 ? 31.202 9.130 -4.299 1.00 91.06 466 GLU A CA 1
ATOM 3587 C C . GLU A 1 466 ? 31.866 9.367 -2.929 1.00 91.06 466 GLU A C 1
ATOM 3589 O O . GLU A 1 466 ? 32.261 10.491 -2.593 1.00 91.06 466 GLU A O 1
ATOM 3594 N N . GLY A 1 467 ? 31.950 8.302 -2.127 1.00 90.50 467 GLY A N 1
ATOM 3595 C CA . GLY A 1 467 ? 32.442 8.343 -0.746 1.00 90.50 467 GLY A CA 1
ATOM 3596 C C . GLY A 1 467 ? 31.438 8.876 0.282 1.00 90.50 467 GLY A C 1
ATOM 3597 O O . GLY A 1 467 ? 31.742 8.887 1.470 1.00 90.50 467 GLY A O 1
ATOM 3598 N N . SER A 1 468 ? 30.243 9.303 -0.135 1.00 94.06 468 SER A N 1
ATOM 3599 C CA . SER A 1 468 ? 29.194 9.773 0.773 1.00 94.06 468 SER A CA 1
ATOM 3600 C C . SER A 1 468 ? 28.126 8.716 1.031 1.00 94.06 468 SER A C 1
ATOM 3602 O O . SER A 1 468 ? 27.873 7.838 0.206 1.00 94.06 468 SER A O 1
ATOM 3604 N N . THR A 1 469 ? 27.455 8.843 2.176 1.00 94.62 469 THR A N 1
ATOM 3605 C CA . THR A 1 469 ? 26.262 8.053 2.496 1.00 94.62 469 THR A CA 1
ATOM 3606 C C . THR A 1 469 ? 25.066 8.965 2.722 1.00 94.62 469 THR A C 1
ATOM 3608 O O . THR A 1 469 ? 25.212 10.118 3.139 1.00 94.62 469 THR A O 1
ATOM 3611 N N . ALA A 1 470 ? 23.882 8.443 2.425 1.00 95.94 470 ALA A N 1
ATOM 3612 C CA . ALA A 1 470 ? 22.622 9.061 2.781 1.00 95.94 470 ALA A CA 1
ATOM 3613 C C . ALA A 1 470 ? 21.883 8.240 3.838 1.00 95.94 470 ALA A C 1
ATOM 3615 O O . ALA A 1 470 ? 22.078 7.029 3.976 1.00 95.94 470 ALA A O 1
ATOM 3616 N N . ARG A 1 471 ? 20.991 8.907 4.555 1.00 95.44 471 ARG A N 1
ATOM 3617 C CA . ARG A 1 471 ? 19.958 8.284 5.370 1.00 95.44 471 ARG A CA 1
ATOM 3618 C C . ARG A 1 471 ? 18.623 8.339 4.639 1.00 95.44 471 ARG A C 1
ATOM 3620 O O . ARG A 1 471 ? 18.340 9.299 3.907 1.00 95.44 471 ARG A O 1
ATOM 3627 N N . ALA A 1 472 ? 17.839 7.272 4.756 1.00 92.56 472 ALA A N 1
ATOM 3628 C CA . ALA A 1 472 ? 16.505 7.248 4.173 1.00 92.56 472 ALA A CA 1
ATOM 3629 C C . ALA A 1 472 ? 15.557 8.145 4.981 1.00 92.56 472 ALA A C 1
ATOM 3631 O O . ALA A 1 472 ? 15.658 8.227 6.202 1.00 92.56 472 ALA A O 1
ATOM 3632 N N . GLY A 1 473 ? 14.633 8.805 4.288 1.00 91.00 473 GLY A N 1
ATOM 3633 C CA . GLY A 1 473 ? 13.440 9.378 4.910 1.00 91.00 473 GLY A CA 1
ATOM 3634 C C . GLY A 1 473 ? 12.252 8.426 4.777 1.00 91.00 473 GLY A C 1
ATOM 3635 O O . GLY A 1 473 ? 12.309 7.455 4.011 1.00 91.00 473 GLY A O 1
ATOM 3636 N N . ILE A 1 474 ? 11.155 8.726 5.471 1.00 87.69 474 ILE A N 1
ATOM 3637 C CA . ILE A 1 474 ? 9.890 8.007 5.288 1.00 87.69 474 ILE A CA 1
ATOM 3638 C C . ILE A 1 474 ? 9.325 8.222 3.868 1.00 87.69 474 ILE A C 1
ATOM 3640 O O . ILE A 1 474 ? 9.572 9.231 3.198 1.00 87.69 474 ILE A O 1
ATOM 3644 N N . GLY A 1 475 ? 8.572 7.233 3.379 1.00 86.38 475 GLY A N 1
ATOM 3645 C CA . GLY A 1 475 ? 7.948 7.236 2.057 1.00 86.38 475 GLY A CA 1
ATOM 3646 C C . GLY A 1 475 ? 8.872 6.696 0.962 1.00 86.38 475 GLY A C 1
ATOM 3647 O O . GLY A 1 475 ? 9.671 5.790 1.195 1.00 86.38 475 GLY A O 1
ATOM 3648 N N . CYS A 1 476 ? 8.784 7.255 -0.251 1.00 89.06 476 CYS A N 1
ATOM 3649 C CA . CYS A 1 476 ? 9.541 6.765 -1.409 1.00 89.06 476 CYS A CA 1
ATOM 3650 C C . CYS A 1 476 ? 11.062 6.772 -1.166 1.00 89.06 476 CYS A C 1
ATOM 3652 O O . CYS A 1 476 ? 11.779 5.964 -1.747 1.00 89.06 476 CYS A O 1
ATOM 3654 N N . HIS A 1 477 ? 11.577 7.640 -0.290 1.00 92.12 477 HIS A N 1
ATOM 3655 C CA . HIS A 1 477 ? 12.995 7.661 0.070 1.00 92.12 477 HIS A CA 1
ATOM 3656 C C . HIS A 1 477 ? 13.493 6.326 0.638 1.00 92.12 477 HIS A C 1
ATOM 3658 O O . HIS A 1 477 ? 14.629 5.951 0.348 1.00 92.12 477 HIS A O 1
ATOM 3664 N N . PHE A 1 478 ? 12.653 5.577 1.361 1.00 89.69 478 PHE A N 1
ATOM 3665 C CA . PHE A 1 478 ? 13.013 4.257 1.884 1.00 89.69 478 PHE A CA 1
ATOM 3666 C C . PHE A 1 478 ? 13.361 3.265 0.772 1.00 89.69 478 PHE A C 1
ATOM 3668 O O . PHE A 1 478 ? 14.289 2.471 0.909 1.00 89.69 478 PHE A O 1
ATOM 3675 N N . MET A 1 479 ? 12.710 3.380 -0.389 1.00 88.31 479 MET A N 1
ATOM 3676 C CA . MET A 1 479 ? 12.959 2.492 -1.524 1.00 88.31 479 MET A CA 1
ATOM 3677 C C . MET A 1 479 ? 14.381 2.629 -2.085 1.00 88.31 479 MET A C 1
ATOM 3679 O O . MET A 1 479 ? 14.877 1.711 -2.735 1.00 88.31 479 MET A O 1
ATOM 3683 N N . ALA A 1 480 ? 15.066 3.750 -1.819 1.00 90.44 480 ALA A N 1
ATOM 3684 C CA . ALA A 1 480 ? 16.457 3.943 -2.220 1.00 90.44 480 ALA A CA 1
ATOM 3685 C C . ALA A 1 480 ? 17.413 2.931 -1.559 1.00 90.44 480 ALA A C 1
ATOM 3687 O O . ALA A 1 480 ? 18.459 2.640 -2.146 1.00 90.44 480 ALA A O 1
ATOM 3688 N N . ASN A 1 481 ? 17.036 2.351 -0.410 1.00 88.00 481 ASN A N 1
ATOM 3689 C CA . ASN A 1 481 ? 17.786 1.278 0.252 1.00 88.00 481 ASN A CA 1
ATOM 3690 C C . ASN A 1 481 ? 17.940 0.036 -0.649 1.00 88.00 481 ASN A C 1
ATOM 3692 O O . ASN A 1 481 ? 18.948 -0.659 -0.565 1.00 88.00 481 ASN A O 1
ATOM 3696 N N . TRP A 1 482 ? 17.004 -0.210 -1.576 1.00 84.38 482 TRP A N 1
ATOM 3697 C CA . TRP A 1 482 ? 17.063 -1.338 -2.520 1.00 84.38 482 TRP A CA 1
ATOM 3698 C C . TRP A 1 482 ? 17.707 -0.992 -3.877 1.00 84.38 482 TRP A C 1
ATOM 3700 O O . TRP A 1 482 ? 17.769 -1.842 -4.766 1.00 84.38 482 TRP A O 1
ATOM 3710 N N . MET A 1 483 ? 18.177 0.248 -4.078 1.00 82.94 483 MET A N 1
ATOM 3711 C CA . MET A 1 483 ? 18.549 0.775 -5.405 1.00 82.94 483 MET A CA 1
ATOM 3712 C C . MET A 1 483 ? 20.037 1.098 -5.600 1.00 82.94 483 MET A C 1
ATOM 3714 O O . MET A 1 483 ? 20.368 1.845 -6.520 1.00 82.94 483 MET A O 1
ATOM 3718 N N . ASP A 1 484 ? 20.927 0.566 -4.760 1.00 79.56 484 ASP A N 1
ATOM 3719 C CA . ASP A 1 484 ? 22.364 0.889 -4.767 1.00 79.56 484 ASP A CA 1
ATOM 3720 C C . ASP A 1 484 ? 22.609 2.411 -4.861 1.00 79.56 484 ASP A C 1
ATOM 3722 O O . ASP A 1 484 ? 23.118 2.971 -5.839 1.00 79.56 484 ASP A O 1
ATOM 3726 N N . ARG A 1 485 ? 22.132 3.115 -3.830 1.00 86.31 485 ARG A N 1
ATOM 3727 C CA . ARG A 1 485 ? 22.189 4.581 -3.712 1.00 86.31 485 ARG A CA 1
ATOM 3728 C C . ARG A 1 485 ? 23.049 5.055 -2.542 1.00 86.31 485 ARG A C 1
ATOM 3730 O O . ARG A 1 485 ? 22.944 6.217 -2.167 1.00 86.31 485 ARG A O 1
ATOM 3737 N N . SER A 1 486 ? 23.847 4.172 -1.935 1.00 91.75 486 SER A N 1
ATOM 3738 C CA . SER A 1 486 ? 24.571 4.452 -0.681 1.00 91.75 486 SER A CA 1
ATOM 3739 C C . SER A 1 486 ? 23.659 5.053 0.400 1.00 91.75 486 SER A C 1
ATOM 3741 O O . SER A 1 486 ? 24.066 5.926 1.162 1.00 91.75 486 SER A O 1
ATOM 3743 N N . THR A 1 487 ? 22.393 4.632 0.411 1.00 92.00 487 THR A N 1
ATOM 3744 C CA . THR A 1 487 ? 21.371 5.051 1.372 1.00 92.00 487 THR A CA 1
ATOM 3745 C C . THR A 1 487 ? 21.156 3.909 2.354 1.00 92.00 487 THR A C 1
ATOM 3747 O O . THR A 1 487 ? 21.149 2.753 1.933 1.00 92.00 487 THR A O 1
ATOM 3750 N N . ALA A 1 488 ? 21.039 4.231 3.639 1.00 90.31 488 ALA A N 1
ATOM 3751 C CA . ALA A 1 488 ? 20.807 3.256 4.697 1.00 90.31 488 ALA A CA 1
ATOM 3752 C C . ALA A 1 488 ? 19.907 3.830 5.799 1.00 90.31 488 ALA A C 1
ATOM 3754 O O . ALA A 1 488 ? 19.720 5.044 5.901 1.00 90.31 488 ALA A O 1
ATOM 3755 N N . GLY A 1 489 ? 19.412 2.948 6.663 1.00 86.19 489 GLY A N 1
ATOM 3756 C CA . GLY A 1 489 ? 18.628 3.311 7.839 1.00 86.19 489 GLY A CA 1
ATOM 3757 C C . GLY A 1 489 ? 17.149 3.559 7.549 1.00 86.19 489 GLY A C 1
ATOM 3758 O O . GLY A 1 489 ? 16.710 3.625 6.398 1.00 86.19 489 GLY A O 1
ATOM 3759 N N . LEU A 1 490 ? 16.394 3.656 8.638 1.00 85.69 490 LEU A N 1
ATOM 3760 C CA . LEU A 1 490 ? 14.983 4.010 8.706 1.00 85.69 490 LEU A CA 1
ATOM 3761 C C . LEU A 1 490 ? 14.736 4.559 10.113 1.00 85.69 490 LEU A C 1
ATOM 3763 O O . LEU A 1 490 ? 15.194 3.960 11.082 1.00 85.69 490 LEU A O 1
ATOM 3767 N N . ILE A 1 491 ? 14.045 5.689 10.216 1.00 90.50 491 ILE A N 1
ATOM 3768 C CA . ILE A 1 491 ? 13.768 6.372 11.483 1.00 90.50 491 ILE A CA 1
ATOM 3769 C C . ILE A 1 491 ? 12.320 6.864 11.481 1.00 90.50 491 ILE A C 1
ATOM 3771 O O . ILE A 1 491 ? 11.705 6.960 10.416 1.00 90.50 491 ILE A O 1
ATOM 3775 N N . GLN A 1 492 ? 11.753 7.136 12.656 1.00 91.31 492 GLN A N 1
ATOM 3776 C CA . GLN A 1 492 ? 10.381 7.623 12.773 1.00 91.31 492 GLN A CA 1
ATOM 3777 C C . GLN A 1 492 ? 10.183 8.966 12.055 1.00 91.31 492 GLN A C 1
ATOM 3779 O O . GLN A 1 492 ? 11.082 9.808 12.011 1.00 91.31 492 GLN A O 1
ATOM 3784 N N . MET A 1 493 ? 8.972 9.174 11.535 1.00 89.50 493 MET A N 1
ATOM 3785 C CA . MET A 1 493 ? 8.586 10.393 10.825 1.00 89.50 493 MET A CA 1
ATOM 3786 C C . MET A 1 493 ? 8.710 11.627 11.733 1.00 89.50 493 MET A C 1
ATOM 3788 O O . MET A 1 493 ? 8.112 11.686 12.810 1.00 89.50 493 MET A O 1
ATOM 3792 N N . GLY A 1 494 ? 9.491 12.610 11.291 1.00 90.50 494 GLY A N 1
ATOM 3793 C CA . GLY A 1 494 ? 9.837 13.814 12.043 1.00 90.50 494 GLY A CA 1
ATOM 3794 C C . GLY A 1 494 ? 11.143 13.716 12.837 1.00 90.50 494 GLY A C 1
ATOM 3795 O O . GLY A 1 494 ? 11.563 14.722 13.399 1.00 90.50 494 GLY A O 1
ATOM 3796 N N . GLY A 1 495 ? 11.780 12.541 12.895 1.00 93.75 495 GLY A N 1
ATOM 3797 C CA . GLY A 1 495 ? 13.086 12.325 13.531 1.00 93.75 495 GLY A CA 1
ATOM 3798 C C . GLY A 1 495 ? 14.255 12.241 12.545 1.00 93.75 495 GLY A C 1
ATOM 3799 O O . GLY A 1 495 ? 15.399 12.076 12.968 1.00 93.75 495 GLY A O 1
ATOM 3800 N N . GLU A 1 496 ? 13.987 12.331 11.240 1.00 94.69 496 GLU A N 1
ATOM 3801 C CA . GLU A 1 496 ? 14.988 12.223 10.178 1.00 94.69 496 GLU A CA 1
ATOM 3802 C C . GLU A 1 496 ? 16.205 13.128 10.416 1.00 94.69 496 GLU A C 1
ATOM 3804 O O . GLU A 1 496 ? 16.068 14.343 10.493 1.00 94.69 496 GLU A O 1
ATOM 3809 N N . GLY A 1 497 ? 17.404 12.542 10.485 1.00 94.62 497 GLY A N 1
ATOM 3810 C CA . GLY A 1 497 ? 18.681 13.252 10.616 1.00 94.62 497 GLY A CA 1
ATOM 3811 C C . GLY A 1 497 ? 19.112 13.541 12.054 1.00 94.62 497 GLY A C 1
ATOM 3812 O O . GLY A 1 497 ? 20.279 13.865 12.279 1.00 94.62 497 GLY A O 1
ATOM 3813 N N . VAL A 1 498 ? 18.220 13.391 13.037 1.00 96.69 498 VAL A N 1
ATOM 3814 C CA . VAL A 1 498 ? 18.542 13.603 14.460 1.00 96.69 498 VAL A CA 1
ATOM 3815 C C . VAL A 1 498 ? 19.415 12.472 15.007 1.00 96.69 498 VAL A C 1
ATOM 3817 O O . VAL A 1 498 ? 20.304 12.725 15.815 1.00 96.69 498 VAL A O 1
ATOM 3820 N N . ASP A 1 499 ? 19.240 11.242 14.518 1.00 95.19 499 ASP A N 1
ATOM 3821 C CA . ASP A 1 499 ? 20.091 10.092 14.861 1.00 95.19 499 ASP A CA 1
ATOM 3822 C C . ASP A 1 499 ? 21.573 10.358 14.546 1.00 95.19 499 ASP A C 1
ATOM 3824 O O . ASP A 1 499 ? 22.469 9.959 15.297 1.00 95.19 499 ASP A O 1
ATOM 3828 N N . TRP A 1 500 ? 21.838 11.099 13.464 1.00 96.00 500 TRP A N 1
ATOM 3829 C CA . TRP A 1 500 ? 23.189 11.476 13.073 1.00 96.00 500 TRP A CA 1
ATOM 3830 C C . TRP A 1 500 ? 23.874 12.377 14.098 1.00 96.00 500 TRP A C 1
ATOM 3832 O O . TRP A 1 500 ? 25.084 12.264 14.257 1.00 96.00 500 TRP A O 1
ATOM 3842 N N . ILE A 1 501 ? 23.136 13.224 14.821 1.00 96.00 501 ILE A N 1
ATOM 3843 C CA . ILE A 1 501 ? 23.710 14.110 15.845 1.00 96.00 501 ILE A CA 1
ATOM 3844 C C . ILE A 1 501 ? 24.509 13.287 16.857 1.00 96.00 501 ILE A C 1
ATOM 3846 O O . ILE A 1 501 ? 25.670 13.587 17.123 1.00 96.00 501 ILE A O 1
ATOM 3850 N N . SER A 1 502 ? 23.901 12.223 17.384 1.00 95.44 502 SER A N 1
ATOM 3851 C CA . SER A 1 502 ? 24.545 11.334 18.350 1.00 95.44 502 SER A CA 1
ATOM 3852 C C . SER A 1 502 ? 25.551 10.399 17.680 1.00 95.44 502 SER A C 1
ATOM 3854 O O . SER A 1 502 ? 26.639 10.200 18.210 1.00 95.44 502 SER A O 1
ATOM 3856 N N . HIS A 1 503 ? 25.237 9.852 16.501 1.00 95.44 503 HIS A N 1
ATOM 3857 C CA . HIS A 1 503 ? 26.144 8.951 15.781 1.00 95.44 503 HIS A CA 1
ATOM 3858 C C . HIS A 1 503 ? 27.468 9.648 15.419 1.00 95.44 503 HIS A C 1
ATOM 3860 O O . HIS A 1 503 ? 28.537 9.081 15.643 1.00 95.44 503 HIS A O 1
ATOM 3866 N N . ALA A 1 504 ? 27.418 10.890 14.928 1.00 95.44 504 ALA A N 1
ATOM 3867 C CA . ALA A 1 504 ? 28.581 11.679 14.520 1.00 95.44 504 ALA A CA 1
ATOM 3868 C C . ALA A 1 504 ? 29.629 11.830 15.635 1.00 95.44 504 ALA A C 1
ATOM 3870 O O . ALA A 1 504 ? 30.819 11.915 15.345 1.00 95.44 504 ALA A O 1
ATOM 3871 N N . MET A 1 505 ? 29.212 11.810 16.905 1.00 95.25 505 MET A N 1
ATOM 3872 C CA . MET A 1 505 ? 30.114 11.918 18.058 1.00 95.25 505 MET A CA 1
ATOM 3873 C C . MET A 1 505 ? 31.022 10.690 18.234 1.00 95.25 505 MET A C 1
ATOM 3875 O O . MET A 1 505 ? 32.060 10.786 18.884 1.00 95.25 505 MET A O 1
ATOM 3879 N N . PHE A 1 506 ? 30.655 9.543 17.653 1.00 97.12 506 PHE A N 1
ATOM 3880 C CA . PHE A 1 506 ? 31.324 8.253 17.865 1.00 97.12 506 PHE A CA 1
ATOM 3881 C C . PHE A 1 506 ? 31.836 7.611 16.566 1.00 97.12 506 PHE A C 1
ATOM 3883 O O . PHE A 1 506 ? 32.160 6.424 16.535 1.00 97.12 506 PHE A O 1
ATOM 3890 N N . THR A 1 507 ? 31.931 8.379 15.478 1.00 95.19 507 THR A N 1
ATOM 3891 C CA . THR A 1 507 ? 32.425 7.907 14.176 1.00 95.19 507 THR A CA 1
ATOM 3892 C C . THR A 1 507 ? 33.412 8.891 13.557 1.00 95.19 507 THR A C 1
ATOM 3894 O O . THR A 1 507 ? 33.418 10.076 13.866 1.00 95.19 507 THR A O 1
ATOM 3897 N N . LYS A 1 508 ? 34.256 8.397 12.643 1.00 94.19 508 LYS A N 1
ATOM 3898 C CA . LYS A 1 508 ? 35.164 9.230 11.832 1.00 94.19 508 LYS A CA 1
ATOM 3899 C C . LYS A 1 508 ? 34.501 9.779 10.567 1.00 94.19 508 LYS A C 1
ATOM 3901 O O . LYS A 1 508 ? 35.143 10.498 9.809 1.00 94.19 508 LYS A O 1
ATOM 3906 N N . THR A 1 509 ? 33.254 9.394 10.298 1.00 93.31 509 THR A N 1
ATOM 3907 C CA . THR A 1 509 ? 32.510 9.887 9.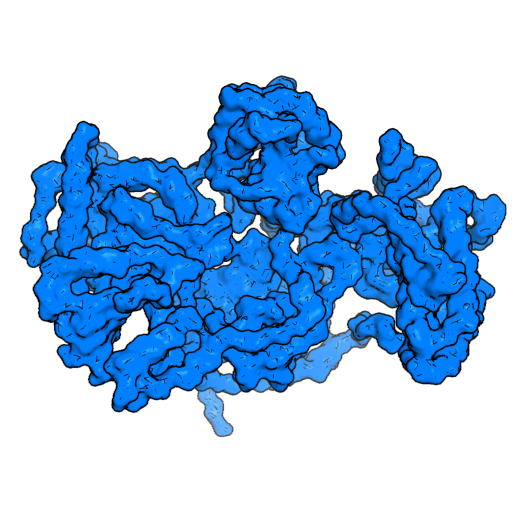136 1.00 93.31 509 THR A CA 1
ATOM 3908 C C . THR A 1 509 ? 32.154 11.360 9.371 1.00 93.31 509 THR A C 1
ATOM 3910 O O . THR A 1 509 ? 31.413 11.640 10.309 1.00 93.31 509 THR A O 1
ATOM 3913 N N . PRO A 1 510 ? 32.656 12.306 8.559 1.00 92.75 510 PRO A N 1
ATOM 3914 C CA . PRO A 1 510 ? 32.533 13.734 8.865 1.00 92.75 510 PRO A CA 1
ATOM 3915 C C . PRO A 1 510 ? 31.147 14.306 8.542 1.00 92.75 510 PRO A C 1
ATOM 3917 O O . PRO A 1 510 ? 30.759 15.334 9.088 1.00 92.75 510 PRO A O 1
ATOM 3920 N N . HIS A 1 511 ? 30.414 13.668 7.627 1.00 97.00 511 HIS A N 1
ATOM 3921 C CA . HIS A 1 511 ? 29.183 14.206 7.055 1.00 97.00 511 HIS A CA 1
ATOM 3922 C C . HIS A 1 511 ? 28.298 13.093 6.486 1.00 97.00 511 HIS A C 1
ATOM 3924 O O . HIS A 1 511 ? 28.798 12.100 5.946 1.00 97.00 511 HIS A O 1
ATOM 3930 N N . VAL A 1 512 ? 26.981 13.292 6.561 1.00 97.12 512 VAL A N 1
ATOM 3931 C CA . VAL A 1 512 ? 25.978 12.483 5.856 1.00 97.12 512 VAL A CA 1
ATOM 3932 C C . VAL A 1 512 ? 24.928 13.365 5.182 1.00 97.12 512 VAL A C 1
ATOM 3934 O O . VAL A 1 512 ? 24.695 14.513 5.567 1.00 97.12 512 VAL A O 1
ATOM 3937 N N . PHE A 1 513 ? 24.237 12.800 4.193 1.00 98.06 513 PHE A N 1
ATOM 3938 C CA . PHE A 1 513 ? 23.042 13.406 3.610 1.00 98.06 513 PHE A CA 1
ATOM 3939 C C . PHE A 1 513 ? 21.773 12.820 4.242 1.00 98.06 513 PHE A C 1
ATOM 3941 O O . PHE A 1 513 ? 21.598 11.607 4.243 1.00 98.06 513 PHE A O 1
ATOM 3948 N N . GLN A 1 514 ? 20.845 13.648 4.712 1.00 97.56 514 GLN A N 1
ATOM 3949 C CA . GLN A 1 514 ? 19.528 13.192 5.168 1.00 97.56 514 GLN A CA 1
ATOM 3950 C C . GLN A 1 514 ? 18.488 13.477 4.088 1.00 97.56 514 GLN A C 1
ATOM 3952 O O . GLN A 1 514 ? 18.233 14.637 3.776 1.00 97.56 514 GLN A O 1
ATOM 3957 N N . ASN A 1 515 ? 17.866 12.445 3.515 1.00 97.00 515 ASN A N 1
ATOM 3958 C CA . ASN A 1 515 ? 16.743 12.663 2.604 1.00 97.00 515 ASN A CA 1
ATOM 3959 C C . ASN A 1 515 ? 15.467 12.981 3.398 1.00 97.00 515 ASN A C 1
ATOM 3961 O O . ASN A 1 515 ? 15.166 12.300 4.378 1.00 97.00 515 ASN A O 1
ATOM 3965 N N . LEU A 1 516 ? 14.709 13.981 2.954 1.00 95.56 516 LEU A N 1
ATOM 3966 C CA . LEU A 1 516 ? 13.470 14.423 3.590 1.00 95.56 516 LEU A CA 1
ATOM 3967 C C . LEU A 1 516 ? 12.457 14.834 2.512 1.00 95.56 516 LEU A C 1
ATOM 3969 O O . LEU A 1 516 ? 12.822 15.498 1.548 1.00 95.56 516 LEU A O 1
ATOM 3973 N N . GLY A 1 517 ? 11.191 14.433 2.633 1.00 93.62 517 GLY A N 1
ATOM 3974 C CA . GLY A 1 517 ? 10.123 14.934 1.754 1.00 93.62 517 GLY A CA 1
ATOM 3975 C C . GLY A 1 517 ? 9.558 16.265 2.254 1.00 93.62 517 GLY A C 1
ATOM 3976 O O . GLY A 1 517 ? 9.611 16.533 3.449 1.00 93.62 517 GLY A O 1
ATOM 3977 N N . ASP A 1 518 ? 8.973 17.069 1.371 1.00 91.88 518 ASP A N 1
ATOM 3978 C CA . ASP A 1 518 ? 8.204 18.276 1.724 1.00 91.88 518 ASP A CA 1
ATOM 3979 C C . ASP A 1 518 ? 7.044 17.999 2.696 1.00 91.88 518 ASP A C 1
ATOM 3981 O O . ASP A 1 518 ? 6.885 18.720 3.679 1.00 91.88 518 ASP A O 1
ATOM 3985 N N . GLY A 1 519 ? 6.286 16.919 2.488 1.00 90.44 519 GLY A N 1
ATOM 3986 C CA . GLY A 1 519 ? 5.231 16.500 3.418 1.00 90.44 519 GLY A CA 1
ATOM 3987 C C . GLY A 1 519 ? 5.769 16.150 4.811 1.00 90.44 519 GLY A C 1
ATOM 3988 O O . GLY A 1 519 ? 5.189 16.548 5.816 1.00 90.44 519 GLY A O 1
ATOM 3989 N N . THR A 1 520 ? 6.915 15.467 4.884 1.00 90.88 520 THR A N 1
ATOM 3990 C CA . THR A 1 520 ? 7.567 15.140 6.161 1.00 90.88 520 THR A CA 1
ATOM 3991 C C . THR A 1 520 ? 8.169 16.368 6.827 1.00 90.88 520 THR A C 1
ATOM 3993 O O . THR A 1 520 ? 8.063 16.521 8.042 1.00 90.88 520 THR A O 1
ATOM 3996 N N . TYR A 1 521 ? 8.784 17.252 6.039 1.00 94.00 521 TYR A N 1
ATOM 3997 C CA . TYR A 1 521 ? 9.291 18.534 6.510 1.00 94.00 521 TYR A CA 1
ATOM 3998 C C . TYR A 1 521 ? 8.182 19.324 7.206 1.00 94.00 521 TYR A C 1
ATOM 4000 O O . TYR A 1 521 ? 8.379 19.752 8.343 1.00 94.00 521 TYR A O 1
ATOM 4008 N N . TYR A 1 522 ? 7.017 19.437 6.558 1.00 92.06 522 TYR A N 1
ATOM 4009 C CA . TYR A 1 522 ? 5.874 20.163 7.102 1.00 92.06 522 TYR A CA 1
ATOM 4010 C C . TYR A 1 522 ? 5.245 19.463 8.312 1.00 92.06 522 TYR A C 1
ATOM 4012 O O . TYR A 1 522 ? 4.911 20.132 9.283 1.00 92.06 522 TYR A O 1
ATOM 4020 N N . HIS A 1 523 ? 5.145 18.127 8.293 1.00 92.06 523 HIS A N 1
ATOM 4021 C CA . HIS A 1 523 ? 4.593 17.345 9.407 1.00 92.06 523 HIS A CA 1
ATOM 4022 C C . HIS A 1 523 ? 5.351 17.568 10.714 1.00 92.06 523 HIS A C 1
ATOM 4024 O O . HIS A 1 523 ? 4.737 17.869 11.736 1.00 92.06 523 HIS A O 1
ATOM 4030 N N . SER A 1 524 ? 6.677 17.390 10.702 1.00 91.56 524 SER A N 1
ATOM 4031 C CA . SER A 1 524 ? 7.543 17.538 11.889 1.00 91.56 524 SER A CA 1
ATOM 4032 C C . SER A 1 524 ? 9.043 17.592 11.585 1.00 91.56 524 SER A C 1
ATOM 4034 O O . SER A 1 524 ? 9.825 17.933 12.470 1.00 91.56 524 SER A O 1
ATOM 4036 N N . GLY A 1 525 ? 9.479 17.285 10.359 1.00 93.88 525 GLY A N 1
ATOM 4037 C CA . GLY A 1 525 ? 10.900 17.259 9.987 1.00 93.88 525 GLY A CA 1
ATOM 4038 C C . GLY A 1 525 ? 11.597 18.616 10.124 1.00 93.88 525 GLY A C 1
ATOM 4039 O O . GLY A 1 525 ? 12.810 18.680 10.302 1.00 93.88 525 GLY A O 1
ATOM 4040 N N . TYR A 1 526 ? 10.841 19.712 10.120 1.00 93.94 526 TYR A N 1
ATOM 4041 C CA . TYR A 1 526 ? 11.366 21.022 10.484 1.00 93.94 526 TYR A CA 1
ATOM 4042 C C . TYR A 1 526 ? 11.947 21.073 11.914 1.00 93.94 526 TYR A C 1
ATOM 4044 O O . TYR A 1 526 ? 13.011 21.659 12.119 1.00 93.94 526 TYR A O 1
ATOM 4052 N N . LEU A 1 527 ? 11.315 20.408 12.892 1.00 95.56 527 LEU A N 1
ATOM 4053 C CA . LEU A 1 527 ? 11.833 20.333 14.264 1.00 95.56 527 LEU A CA 1
ATOM 4054 C C . LEU A 1 527 ? 13.144 19.534 14.335 1.00 95.56 527 LEU A C 1
ATOM 4056 O O . LEU A 1 527 ? 14.036 19.894 15.102 1.00 95.56 527 LEU A O 1
ATOM 4060 N N . ALA A 1 528 ? 13.304 18.502 13.500 1.00 96.69 528 ALA A N 1
ATOM 4061 C CA . ALA A 1 528 ? 14.566 17.771 13.375 1.00 96.69 528 ALA A CA 1
ATOM 4062 C C . ALA A 1 528 ? 15.706 18.659 12.848 1.00 96.69 528 ALA A C 1
ATOM 4064 O O . ALA A 1 528 ? 16.819 18.620 13.378 1.00 96.69 528 ALA A O 1
ATOM 4065 N N . ILE A 1 529 ? 15.430 19.509 11.852 1.00 97.88 529 ILE A N 1
ATOM 4066 C CA . ILE A 1 529 ? 16.408 20.481 11.340 1.00 97.88 529 ILE A CA 1
ATOM 4067 C C . ILE A 1 529 ? 16.796 21.472 12.441 1.00 97.88 529 ILE A C 1
ATOM 4069 O O . ILE A 1 529 ? 17.988 21.663 12.681 1.00 97.88 529 ILE A O 1
ATOM 4073 N N . ARG A 1 530 ? 15.813 22.037 13.157 1.00 97.81 530 ARG A N 1
ATOM 4074 C CA . ARG A 1 530 ? 16.046 22.917 14.314 1.00 97.81 530 ARG A CA 1
ATOM 4075 C C . ARG A 1 530 ? 16.956 22.258 15.354 1.00 97.81 530 ARG A C 1
ATOM 4077 O O . ARG A 1 530 ? 17.942 22.858 15.779 1.00 97.81 530 ARG A O 1
ATOM 4084 N N . GLN A 1 531 ? 16.670 21.010 15.732 1.00 97.94 531 GLN A N 1
ATOM 4085 C CA . GLN A 1 531 ? 17.484 20.261 16.694 1.00 97.94 531 GLN A CA 1
ATOM 4086 C C . GLN A 1 531 ? 18.916 20.032 16.187 1.00 97.94 531 GLN A C 1
ATOM 4088 O O . GLN A 1 531 ? 19.874 20.174 16.948 1.00 97.94 531 GLN A O 1
ATOM 4093 N N . ALA A 1 532 ? 19.085 19.703 14.906 1.00 98.06 532 ALA A N 1
ATOM 4094 C CA . ALA A 1 532 ? 20.402 19.519 14.307 1.00 98.06 532 ALA A CA 1
ATOM 4095 C C . ALA A 1 532 ? 21.228 20.814 14.283 1.00 98.06 532 ALA A C 1
ATOM 4097 O O . ALA A 1 532 ? 22.431 20.771 14.554 1.00 98.06 532 ALA A O 1
ATOM 4098 N N . VAL A 1 533 ? 20.590 21.960 14.009 1.00 98.25 533 VAL A N 1
ATOM 4099 C CA . VAL A 1 533 ? 21.247 23.275 14.064 1.00 98.25 533 VAL A CA 1
ATOM 4100 C C . VAL A 1 533 ? 21.650 23.606 15.499 1.00 98.25 533 VAL A C 1
ATOM 4102 O O . VAL A 1 533 ? 22.807 23.952 15.741 1.00 98.25 533 VAL A O 1
ATOM 4105 N N . ALA A 1 534 ? 20.742 23.422 16.463 1.00 97.81 534 ALA A N 1
ATOM 4106 C CA . ALA A 1 534 ? 21.021 23.652 17.880 1.00 97.81 534 ALA A CA 1
ATOM 4107 C C . ALA A 1 534 ? 22.201 22.802 18.386 1.00 97.81 534 ALA A C 1
ATOM 4109 O O . ALA A 1 534 ? 23.050 23.288 19.134 1.00 97.81 534 ALA A O 1
ATOM 4110 N N . ALA A 1 535 ? 22.299 21.552 17.924 1.00 97.62 535 ALA A N 1
ATOM 4111 C CA . ALA A 1 535 ? 23.396 20.646 18.251 1.00 97.62 535 ALA A CA 1
ATOM 4112 C C . ALA A 1 535 ? 24.686 20.894 17.446 1.00 97.62 535 ALA A C 1
ATOM 4114 O O . ALA A 1 535 ? 25.677 20.197 17.663 1.00 97.62 535 ALA A O 1
ATOM 4115 N N . LYS A 1 536 ? 24.691 21.861 16.516 1.00 96.56 536 LYS A N 1
ATOM 4116 C CA . LYS A 1 536 ? 25.815 22.164 15.610 1.00 96.56 536 LYS A CA 1
ATOM 4117 C C . LYS A 1 536 ? 26.301 20.934 14.831 1.00 96.56 536 LYS A C 1
ATOM 4119 O O . LYS A 1 536 ? 27.494 20.787 14.564 1.00 96.56 536 LYS A O 1
ATOM 4124 N N . ALA A 1 537 ? 25.382 20.037 14.477 1.00 97.25 537 ALA A N 1
ATOM 4125 C CA . ALA A 1 537 ? 25.713 18.831 13.732 1.00 97.25 537 ALA A CA 1
ATOM 4126 C C . ALA A 1 537 ? 26.151 19.169 12.298 1.00 97.25 537 ALA A C 1
ATOM 4128 O O . ALA A 1 537 ? 25.696 20.153 11.715 1.00 97.25 537 ALA A O 1
ATOM 4129 N N . THR A 1 538 ? 27.022 18.339 11.717 1.00 98.00 538 THR A N 1
ATOM 4130 C CA . THR A 1 538 ? 27.488 18.502 10.330 1.00 98.00 538 THR A CA 1
ATOM 4131 C C . THR A 1 538 ? 26.808 17.481 9.423 1.00 98.00 538 THR A C 1
ATOM 4133 O O . THR A 1 538 ? 27.129 16.292 9.453 1.00 98.00 538 THR A O 1
ATOM 4136 N N . LEU A 1 539 ? 25.822 17.942 8.652 1.00 98.19 539 LEU A N 1
ATOM 4137 C CA . LEU A 1 539 ? 25.038 17.148 7.701 1.00 98.19 539 LEU A CA 1
ATOM 4138 C C . LEU A 1 539 ? 24.311 18.049 6.697 1.00 98.19 539 LEU A C 1
ATOM 4140 O O . LEU A 1 539 ? 24.091 19.237 6.940 1.00 98.19 539 LEU A O 1
ATOM 4144 N N . THR A 1 540 ? 23.884 17.461 5.580 1.00 98.56 540 THR A N 1
ATOM 4145 C CA . THR A 1 540 ? 23.041 18.145 4.591 1.00 98.56 540 THR A CA 1
ATOM 4146 C C . THR A 1 540 ? 21.655 17.522 4.550 1.00 98.56 540 THR A C 1
ATOM 4148 O O . THR A 1 540 ? 21.510 16.360 4.164 1.00 98.56 540 THR A O 1
ATOM 4151 N N . TYR A 1 541 ? 20.623 18.305 4.855 1.00 98.44 541 TYR A N 1
ATOM 4152 C CA . TYR A 1 541 ? 19.239 17.919 4.592 1.00 98.44 541 TYR A CA 1
ATOM 4153 C C . TYR A 1 541 ? 18.911 18.124 3.116 1.00 98.44 541 TYR A C 1
ATOM 4155 O O . TYR A 1 541 ? 19.050 19.220 2.575 1.00 98.44 541 TYR A O 1
ATOM 4163 N N . LYS A 1 542 ? 18.456 17.063 2.457 1.00 97.94 542 LYS A N 1
ATOM 4164 C CA . LYS A 1 542 ? 17.987 17.063 1.073 1.00 97.94 542 LYS A CA 1
ATOM 4165 C C . LYS A 1 542 ? 16.468 17.022 1.080 1.00 97.94 542 LYS A C 1
ATOM 4167 O O . LYS A 1 542 ? 15.881 15.944 1.150 1.00 97.94 542 LYS A O 1
ATOM 4172 N N . ILE A 1 543 ? 15.855 18.200 1.022 1.00 97.56 543 ILE A N 1
ATOM 4173 C CA . ILE A 1 543 ? 14.402 18.356 1.007 1.00 97.56 543 ILE A CA 1
ATOM 4174 C C . ILE A 1 543 ? 13.922 18.187 -0.432 1.00 97.56 543 ILE A C 1
ATOM 4176 O O . ILE A 1 543 ? 14.149 19.055 -1.273 1.00 97.56 543 ILE A O 1
ATOM 4180 N N . LEU A 1 544 ? 13.271 17.069 -0.733 1.00 96.19 544 LEU A N 1
ATOM 4181 C CA . LEU A 1 544 ? 12.597 16.865 -2.007 1.00 96.19 544 LEU A CA 1
ATOM 4182 C C . LEU A 1 544 ? 11.218 17.535 -1.969 1.00 96.19 544 LEU A C 1
ATOM 4184 O O . LEU A 1 544 ? 10.290 17.003 -1.361 1.00 96.19 544 LEU A O 1
ATOM 4188 N N . PHE A 1 545 ? 11.087 18.663 -2.665 1.00 95.00 545 PHE A N 1
ATOM 4189 C CA . PHE A 1 545 ? 9.810 19.328 -2.910 1.00 95.00 545 PHE A CA 1
ATOM 4190 C C . PHE A 1 545 ? 9.165 18.739 -4.165 1.00 95.00 545 PHE A C 1
ATOM 4192 O O . PHE A 1 545 ? 9.636 18.964 -5.285 1.00 95.00 545 PHE A O 1
ATOM 4199 N N . ASN A 1 546 ? 8.116 17.941 -3.983 1.00 90.38 546 ASN A N 1
ATOM 4200 C CA . ASN A 1 546 ? 7.440 17.226 -5.063 1.00 90.38 546 ASN A CA 1
ATOM 4201 C C . ASN A 1 546 ? 5.951 17.587 -5.203 1.00 90.38 546 ASN A C 1
ATOM 4203 O O . ASN A 1 546 ? 5.320 17.080 -6.140 1.00 90.38 546 ASN A O 1
ATOM 4207 N N . ASP A 1 547 ? 5.436 18.467 -4.333 1.00 86.12 547 ASP A N 1
ATOM 4208 C CA . ASP A 1 547 ? 4.081 19.033 -4.361 1.00 86.12 547 ASP A CA 1
ATOM 4209 C C . ASP A 1 547 ? 2.959 17.991 -4.147 1.00 86.12 547 ASP A C 1
ATOM 4211 O O . ASP A 1 547 ? 1.809 18.199 -4.540 1.00 86.12 547 ASP A O 1
ATOM 4215 N N . ALA A 1 548 ? 3.277 16.823 -3.570 1.00 83.38 548 ALA A N 1
ATOM 4216 C CA . ALA A 1 548 ? 2.282 15.791 -3.277 1.00 83.38 548 ALA A CA 1
ATOM 4217 C C . ALA A 1 548 ? 2.744 14.772 -2.224 1.00 83.38 548 ALA A C 1
ATOM 4219 O O . ALA A 1 548 ? 3.819 14.176 -2.329 1.00 83.38 548 ALA A O 1
ATOM 4220 N N . VAL A 1 549 ? 1.846 14.394 -1.309 1.00 80.12 549 VAL A N 1
ATOM 4221 C CA . VAL A 1 549 ? 2.038 13.203 -0.467 1.00 80.12 549 VAL A CA 1
ATOM 4222 C C . VAL A 1 549 ? 1.763 11.956 -1.314 1.00 80.12 549 VAL A C 1
ATOM 4224 O O . VAL A 1 549 ? 0.653 11.435 -1.405 1.00 80.12 549 VAL A O 1
ATOM 4227 N N . ALA A 1 550 ? 2.792 11.529 -2.046 1.00 74.88 550 ALA A N 1
ATOM 4228 C CA . ALA A 1 550 ? 2.645 10.610 -3.169 1.00 74.88 550 ALA A CA 1
ATOM 4229 C C . ALA A 1 550 ? 2.178 9.202 -2.757 1.00 74.88 550 ALA A C 1
ATOM 4231 O O . ALA A 1 550 ? 1.218 8.688 -3.330 1.00 74.88 550 ALA A O 1
ATOM 4232 N N . MET A 1 551 ? 2.834 8.586 -1.766 1.00 74.62 551 MET A N 1
ATOM 4233 C CA . MET A 1 551 ? 2.598 7.180 -1.395 1.00 74.62 551 MET A CA 1
ATOM 4234 C C . MET A 1 551 ? 1.226 6.902 -0.784 1.00 74.62 551 MET A C 1
ATOM 4236 O O . MET A 1 551 ? 0.759 5.770 -0.865 1.00 74.62 551 MET A O 1
ATOM 4240 N N . THR A 1 552 ? 0.551 7.912 -0.241 1.00 66.12 552 THR A N 1
ATOM 4241 C CA . THR A 1 552 ? -0.799 7.775 0.322 1.00 66.12 552 THR A CA 1
ATOM 4242 C C . THR A 1 552 ? -1.900 8.161 -0.671 1.00 66.12 552 THR A C 1
ATOM 4244 O O . THR A 1 552 ? -3.067 8.185 -0.302 1.00 66.12 552 THR A O 1
ATOM 4247 N N . GLY A 1 553 ? -1.559 8.416 -1.943 1.00 69.38 553 GLY A N 1
ATOM 4248 C CA . GLY A 1 553 ? -2.512 8.557 -3.055 1.00 69.38 553 GLY A CA 1
ATOM 4249 C C . GLY A 1 553 ? -2.488 9.910 -3.784 1.00 69.38 553 GLY A C 1
ATOM 4250 O O . GLY A 1 553 ? -3.283 10.131 -4.708 1.00 69.38 553 GLY A O 1
ATOM 4251 N N . GLY A 1 554 ? -1.520 10.775 -3.464 1.00 74.81 554 GLY A N 1
ATOM 4252 C CA . GLY A 1 554 ? -1.262 12.029 -4.181 1.00 74.81 554 GLY A CA 1
ATOM 4253 C C . GLY A 1 554 ? -2.078 13.211 -3.665 1.00 74.81 554 GLY A C 1
ATOM 4254 O O . GLY A 1 554 ? -2.458 14.078 -4.445 1.00 74.81 554 GLY A O 1
ATOM 4255 N N . GLN A 1 555 ? -2.378 13.221 -2.370 1.00 79.44 555 GLN A N 1
ATOM 4256 C CA . GLN A 1 555 ? -2.995 14.343 -1.673 1.00 79.44 555 GLN A CA 1
ATOM 4257 C C . GLN A 1 555 ? -2.047 15.560 -1.633 1.00 79.44 555 GLN A C 1
ATOM 4259 O O . GLN A 1 555 ? -0.826 15.370 -1.573 1.00 79.44 555 GLN A O 1
ATOM 4264 N N . PRO A 1 556 ? -2.570 16.799 -1.595 1.00 78.12 556 PRO A N 1
ATOM 4265 C CA . PRO A 1 556 ? -1.756 17.992 -1.351 1.00 78.12 556 PRO A CA 1
ATOM 4266 C C . PRO A 1 556 ? -1.153 17.967 0.061 1.00 78.12 556 PRO A C 1
ATOM 4268 O O . PRO A 1 556 ? -1.741 17.373 0.964 1.00 78.12 556 PRO A O 1
ATOM 4271 N N . VAL A 1 557 ? 0.006 18.596 0.270 1.00 77.94 557 VAL A N 1
ATOM 4272 C CA . VAL A 1 557 ? 0.546 18.820 1.626 1.00 77.94 557 VAL A CA 1
ATOM 4273 C C . VAL A 1 557 ? -0.438 19.696 2.413 1.00 77.94 557 VAL A C 1
ATOM 4275 O O . VAL A 1 557 ? -1.090 20.558 1.825 1.00 77.94 557 VAL A O 1
ATOM 4278 N N . ASP A 1 558 ? -0.600 19.437 3.711 1.00 71.56 558 ASP A N 1
ATOM 4279 C CA . ASP A 1 558 ? -1.444 20.267 4.576 1.00 71.56 558 ASP A CA 1
ATOM 4280 C C . ASP A 1 558 ? -0.883 21.700 4.595 1.00 71.56 558 ASP A C 1
ATOM 4282 O O . ASP A 1 558 ? 0.304 21.891 4.812 1.00 71.56 558 ASP A O 1
ATOM 4286 N N . GLY A 1 559 ? -1.697 22.717 4.297 1.00 71.25 559 GLY A N 1
ATOM 4287 C CA . GLY A 1 559 ? -1.251 24.119 4.249 1.00 71.25 559 GLY A CA 1
ATOM 4288 C C . GLY A 1 559 ? -0.514 24.561 2.969 1.00 71.25 559 GLY A C 1
ATOM 4289 O O . GLY A 1 559 ? -0.315 23.808 2.019 1.00 71.25 559 GLY A O 1
ATOM 4290 N N . VAL A 1 560 ? -0.142 25.847 2.919 1.00 72.06 560 VAL A N 1
ATOM 4291 C CA . VAL A 1 560 ? 0.575 26.452 1.781 1.00 72.06 560 VAL A CA 1
ATOM 4292 C C . VAL A 1 560 ? 2.076 26.406 2.059 1.00 72.06 560 VAL A C 1
ATOM 4294 O O . VAL A 1 560 ? 2.595 27.231 2.808 1.00 72.06 560 VAL A O 1
ATOM 4297 N N . ILE A 1 561 ? 2.778 25.455 1.445 1.00 85.12 561 ILE A N 1
ATOM 4298 C CA . ILE A 1 561 ? 4.243 25.387 1.457 1.00 85.12 561 ILE A CA 1
ATOM 4299 C C . ILE A 1 561 ? 4.791 25.687 0.060 1.00 85.12 561 ILE A C 1
ATOM 4301 O O . ILE A 1 561 ? 4.281 25.207 -0.950 1.00 85.12 561 ILE A O 1
ATOM 4305 N N . SER A 1 562 ? 5.840 26.500 -0.006 1.00 93.00 562 SER A N 1
ATOM 4306 C CA . SER A 1 562 ? 6.544 26.833 -1.243 1.00 93.00 562 SER A CA 1
ATOM 4307 C C . SER A 1 562 ? 8.052 26.773 -1.024 1.00 93.00 562 SER A C 1
ATOM 4309 O O . SER A 1 562 ? 8.537 26.832 0.105 1.00 93.00 562 SER A O 1
ATOM 4311 N N . VAL A 1 563 ? 8.815 26.657 -2.110 1.00 95.62 563 VAL A N 1
ATOM 4312 C CA . VAL A 1 563 ? 10.281 26.541 -2.040 1.00 95.62 563 VAL A CA 1
ATOM 4313 C C . VAL A 1 563 ? 10.919 27.771 -1.382 1.00 95.62 563 VAL A C 1
ATOM 4315 O O . VAL A 1 563 ? 11.846 27.619 -0.591 1.00 95.62 563 VAL A O 1
ATOM 4318 N N . ASP A 1 564 ? 10.403 28.976 -1.645 1.00 95.81 564 ASP A N 1
ATOM 4319 C CA . ASP A 1 564 ? 10.864 30.209 -0.995 1.00 95.81 564 ASP A CA 1
ATOM 4320 C C . ASP A 1 564 ? 10.496 30.264 0.493 1.00 95.81 564 ASP A C 1
ATOM 4322 O O . ASP A 1 564 ? 11.315 30.695 1.305 1.00 95.81 564 ASP A O 1
ATOM 4326 N N . ALA A 1 565 ? 9.310 29.770 0.867 1.00 95.12 565 ALA A N 1
ATOM 4327 C CA . ALA A 1 565 ? 8.902 29.681 2.267 1.00 95.12 565 ALA A CA 1
ATOM 4328 C C . ALA A 1 565 ? 9.807 28.721 3.052 1.00 95.12 565 ALA A C 1
ATOM 4330 O O . ALA A 1 565 ? 10.308 29.101 4.107 1.00 95.12 565 ALA A O 1
ATOM 4331 N N . ILE A 1 566 ? 10.100 27.532 2.502 1.00 96.38 566 ILE A N 1
ATOM 4332 C CA . ILE A 1 566 ? 11.056 26.585 3.101 1.00 96.38 566 ILE A CA 1
ATOM 4333 C C . ILE A 1 566 ? 12.417 27.254 3.266 1.00 96.38 566 ILE A C 1
ATOM 4335 O O . ILE A 1 566 ? 12.988 27.194 4.349 1.00 96.38 566 ILE A O 1
ATOM 4339 N N . ALA A 1 567 ? 12.933 27.904 2.215 1.00 97.56 567 ALA A N 1
ATOM 4340 C CA . ALA A 1 567 ? 14.243 28.549 2.244 1.00 97.56 567 ALA A CA 1
ATOM 4341 C C . ALA A 1 567 ? 14.348 29.606 3.355 1.00 97.56 567 ALA A C 1
ATOM 4343 O O . ALA A 1 567 ? 15.325 29.597 4.099 1.00 97.56 567 ALA A O 1
ATOM 4344 N N . ARG A 1 568 ? 13.334 30.470 3.505 1.00 96.25 568 ARG A N 1
ATOM 4345 C CA . ARG A 1 568 ? 13.257 31.452 4.603 1.00 96.25 568 ARG A CA 1
ATOM 4346 C C . ARG A 1 568 ? 13.177 30.786 5.967 1.00 96.25 568 ARG A C 1
ATOM 4348 O O . ARG A 1 568 ? 13.864 31.196 6.892 1.00 96.25 568 ARG A O 1
ATOM 4355 N N . GLN A 1 569 ? 12.343 29.761 6.087 1.00 95.94 569 GLN A N 1
ATOM 4356 C CA . GLN A 1 569 ? 12.113 29.098 7.358 1.00 95.94 569 GLN A CA 1
ATOM 4357 C C . GLN A 1 569 ? 13.390 28.405 7.853 1.00 95.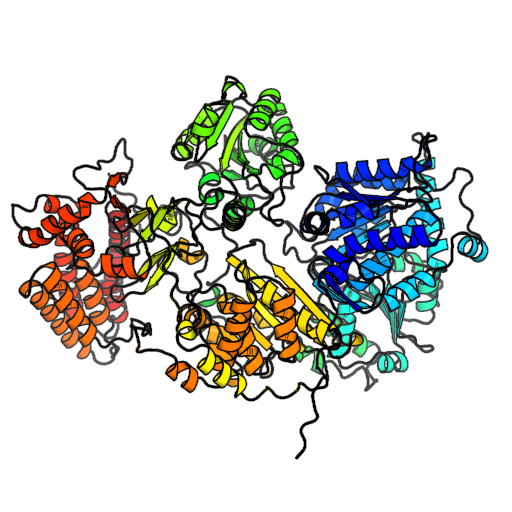94 569 GLN A C 1
ATOM 4359 O O . GLN A 1 569 ? 13.794 28.615 8.991 1.00 95.94 569 GLN A O 1
ATOM 4364 N N . VAL A 1 570 ? 14.085 27.650 6.996 1.00 97.00 570 VAL A N 1
ATOM 4365 C CA . VAL A 1 570 ? 15.350 27.009 7.394 1.00 97.00 570 VAL A CA 1
ATOM 4366 C C . VAL A 1 570 ? 16.475 28.020 7.620 1.00 97.00 570 VAL A C 1
ATOM 4368 O O . VAL A 1 570 ? 17.295 27.809 8.507 1.00 97.00 570 VAL A O 1
ATOM 4371 N N . GLU A 1 571 ? 16.519 29.124 6.867 1.00 97.06 571 GLU A N 1
ATOM 4372 C CA . GLU A 1 571 ? 17.489 30.199 7.109 1.00 97.06 571 GLU A CA 1
ATOM 4373 C C . GLU A 1 571 ? 17.277 30.840 8.482 1.00 97.06 571 GLU A C 1
ATOM 4375 O O . GLU A 1 571 ? 18.242 30.969 9.234 1.00 97.06 571 GLU A O 1
ATOM 4380 N N . SER A 1 572 ? 16.022 31.089 8.870 1.00 96.06 572 SER A N 1
ATOM 4381 C CA . SER A 1 572 ? 15.689 31.619 10.196 1.00 96.06 572 SER A CA 1
ATOM 4382 C C . SER A 1 572 ? 16.055 30.680 11.353 1.00 96.06 572 SER A C 1
ATOM 4384 O O . SER A 1 572 ? 16.321 31.143 12.458 1.00 96.06 572 SER A O 1
ATOM 4386 N N . GLU A 1 573 ? 16.129 29.368 11.101 1.00 96.38 573 GLU A N 1
ATOM 4387 C CA . GLU A 1 573 ? 16.627 28.389 12.079 1.00 96.38 573 GLU A CA 1
ATOM 4388 C C . GLU A 1 573 ? 18.149 28.427 12.252 1.00 96.38 573 GLU A C 1
ATOM 4390 O O . GLU A 1 573 ? 18.659 27.862 13.214 1.00 96.38 573 GLU A O 1
ATOM 4395 N N . GLY A 1 574 ? 18.883 29.081 11.346 1.00 96.56 574 GLY A N 1
ATOM 4396 C CA . GLY A 1 574 ? 20.339 29.203 11.406 1.00 96.56 574 GLY A CA 1
ATOM 4397 C C . GLY A 1 574 ? 21.106 28.163 10.587 1.00 96.56 574 GLY A C 1
ATOM 4398 O O . GLY A 1 574 ? 22.262 27.868 10.904 1.00 96.56 574 GLY A O 1
ATOM 4399 N N . VAL A 1 575 ? 20.506 27.588 9.536 1.00 97.56 575 VAL A N 1
ATOM 4400 C CA . VAL A 1 575 ? 21.259 26.714 8.617 1.00 97.56 575 VAL A CA 1
ATOM 4401 C C . VAL A 1 575 ? 22.369 27.499 7.915 1.00 97.56 575 VAL A C 1
ATOM 4403 O O . VAL A 1 575 ? 22.178 28.624 7.459 1.00 97.56 575 VAL A O 1
ATOM 4406 N N . SER A 1 576 ? 23.546 26.893 7.781 1.00 97.44 576 SER A N 1
ATOM 4407 C CA . SER A 1 576 ? 24.743 27.568 7.269 1.00 97.44 576 SER A CA 1
ATOM 4408 C C . SER A 1 576 ? 24.661 27.880 5.773 1.00 97.44 576 SER A C 1
ATOM 4410 O O . SER A 1 576 ? 25.319 28.800 5.288 1.00 97.44 576 SER A O 1
ATOM 4412 N N . LYS A 1 577 ? 23.871 27.105 5.018 1.00 98.19 577 LYS A N 1
ATOM 4413 C CA . LYS A 1 577 ? 23.673 27.319 3.582 1.00 98.19 577 LYS A CA 1
ATOM 4414 C C . LYS A 1 577 ? 22.360 26.727 3.081 1.00 98.19 577 LYS A C 1
ATOM 4416 O O . LYS A 1 577 ? 22.038 25.589 3.417 1.00 98.19 577 LYS A O 1
ATOM 4421 N N . VAL A 1 578 ? 21.677 27.465 2.201 1.00 98.25 578 VAL A N 1
ATOM 4422 C CA . VAL A 1 578 ? 20.505 27.001 1.442 1.00 98.25 578 VAL A CA 1
ATOM 4423 C C . VAL A 1 578 ? 20.824 26.983 -0.052 1.00 98.25 578 VAL A C 1
ATOM 4425 O O . VAL A 1 578 ? 21.342 27.958 -0.604 1.00 98.25 578 VAL A O 1
ATOM 4428 N N . VAL A 1 579 ? 20.510 25.871 -0.715 1.00 98.44 579 VAL A N 1
ATOM 4429 C CA . VAL A 1 579 ? 20.648 25.714 -2.167 1.00 98.44 579 VAL A CA 1
ATOM 4430 C C . VAL A 1 579 ? 19.359 25.161 -2.762 1.00 98.44 579 VAL A C 1
ATOM 4432 O O . VAL A 1 579 ? 18.842 24.155 -2.286 1.00 98.44 579 VAL A O 1
ATOM 4435 N N . VAL A 1 580 ? 18.868 25.782 -3.831 1.00 98.38 580 VAL A N 1
ATOM 4436 C CA . VAL A 1 580 ? 17.722 25.317 -4.616 1.00 98.38 580 VAL A CA 1
ATOM 4437 C C . VAL A 1 580 ? 18.221 24.659 -5.898 1.00 98.38 580 VAL A C 1
ATOM 4439 O O . VAL A 1 580 ? 18.975 25.252 -6.673 1.00 98.38 580 VAL A O 1
ATOM 4442 N N . VAL A 1 581 ? 17.775 23.429 -6.132 1.00 97.81 581 VAL A N 1
ATOM 4443 C CA . VAL A 1 581 ? 18.060 22.644 -7.334 1.00 97.81 581 VAL A CA 1
ATOM 4444 C C . VAL A 1 581 ? 16.738 22.286 -8.007 1.00 97.81 581 VAL A C 1
ATOM 4446 O O . VAL A 1 581 ? 15.861 21.736 -7.352 1.00 97.81 581 VAL A O 1
ATOM 4449 N N . SER A 1 582 ? 16.580 22.564 -9.303 1.00 95.44 582 SER A N 1
ATOM 4450 C CA . SER A 1 582 ? 15.331 22.277 -10.035 1.00 95.44 582 SER A CA 1
ATOM 4451 C C . SER A 1 582 ? 15.593 21.851 -11.483 1.00 95.44 582 SER A C 1
ATOM 4453 O O . SER A 1 582 ? 16.628 22.188 -12.064 1.00 95.44 582 SER A O 1
ATOM 4455 N N . ASP A 1 583 ? 14.658 21.103 -12.082 1.00 89.44 583 ASP A N 1
ATOM 4456 C CA . ASP A 1 583 ? 14.651 20.804 -13.523 1.00 89.44 583 ASP A CA 1
ATOM 4457 C C . ASP A 1 583 ? 14.162 21.982 -14.385 1.00 89.44 583 ASP A C 1
ATOM 4459 O O . ASP A 1 583 ? 14.269 21.934 -15.611 1.00 89.44 583 ASP A O 1
ATOM 4463 N N . ALA A 1 584 ? 13.661 23.040 -13.746 1.00 90.50 584 ALA A N 1
ATOM 4464 C CA . ALA A 1 584 ? 13.189 24.266 -14.376 1.00 90.50 584 ALA A CA 1
ATOM 4465 C C . ALA A 1 584 ? 13.620 25.505 -13.568 1.00 90.50 584 ALA A C 1
ATOM 4467 O O . ALA A 1 584 ? 12.792 26.346 -13.221 1.00 90.50 584 ALA A O 1
ATOM 4468 N N . ILE A 1 585 ? 14.919 25.623 -13.263 1.00 94.12 585 ILE A N 1
ATOM 4469 C CA . ILE A 1 585 ? 15.453 26.635 -12.332 1.00 94.12 585 ILE A CA 1
ATOM 4470 C C . ILE A 1 585 ? 15.104 28.091 -12.700 1.00 94.12 585 ILE A C 1
ATOM 4472 O O . ILE A 1 585 ? 14.872 28.904 -11.809 1.00 94.12 585 ILE A O 1
ATOM 4476 N N . GLY A 1 586 ? 14.969 28.410 -13.994 1.00 93.50 586 GLY A N 1
ATOM 4477 C CA . GLY A 1 586 ? 14.621 29.760 -14.461 1.00 93.50 586 GLY A CA 1
ATOM 4478 C C . GLY A 1 586 ? 13.248 30.262 -13.993 1.00 93.50 586 GLY A C 1
ATOM 4479 O O . GLY A 1 586 ? 13.004 31.463 -13.972 1.00 93.50 586 GLY A O 1
ATOM 4480 N N . LYS A 1 587 ? 12.346 29.379 -13.534 1.00 92.25 587 LYS A N 1
ATOM 4481 C CA . LYS A 1 587 ? 11.045 29.807 -12.986 1.00 92.25 587 LYS A CA 1
ATOM 4482 C C . LYS A 1 587 ? 11.167 30.636 -11.705 1.00 92.25 587 LYS A C 1
ATOM 4484 O O . LYS A 1 587 ? 10.233 31.350 -11.358 1.00 92.25 587 LYS A O 1
ATOM 4489 N N . TYR A 1 588 ? 12.299 30.534 -11.008 1.00 95.25 588 TYR A N 1
ATOM 4490 C CA . TYR A 1 588 ? 12.554 31.304 -9.796 1.00 95.25 588 TYR A CA 1
ATOM 4491 C C . TYR A 1 588 ? 13.119 32.695 -10.087 1.00 95.25 588 TYR A C 1
ATOM 4493 O O . TYR A 1 588 ? 13.117 33.517 -9.181 1.00 95.25 588 TYR A O 1
ATOM 4501 N N . ASP A 1 589 ? 13.554 32.995 -11.321 1.00 93.88 589 ASP A N 1
ATOM 4502 C CA . ASP A 1 589 ? 14.174 34.285 -11.665 1.00 93.88 589 ASP A CA 1
ATOM 4503 C C . ASP A 1 589 ? 13.271 35.479 -11.328 1.00 93.88 589 ASP A C 1
ATOM 4505 O O . ASP A 1 589 ? 13.757 36.484 -10.814 1.00 93.88 589 ASP A O 1
ATOM 4509 N N . ALA A 1 590 ? 11.960 35.338 -11.538 1.00 94.19 590 ALA A N 1
ATOM 4510 C CA . ALA A 1 590 ? 10.965 36.371 -11.248 1.00 94.19 590 ALA A CA 1
ATOM 4511 C C . ALA A 1 590 ? 10.628 36.532 -9.753 1.00 94.19 590 ALA A C 1
ATOM 4513 O O . ALA A 1 590 ? 9.912 37.462 -9.402 1.00 94.19 590 ALA A O 1
ATOM 4514 N N . ILE A 1 591 ? 11.087 35.617 -8.892 1.00 94.69 591 ILE A N 1
ATOM 4515 C CA . ILE A 1 591 ? 10.771 35.597 -7.456 1.00 94.69 591 ILE A CA 1
ATOM 4516 C C . ILE A 1 591 ? 12.016 35.443 -6.573 1.00 94.69 591 ILE A C 1
ATOM 4518 O O . ILE A 1 591 ? 11.900 35.041 -5.418 1.00 94.69 591 ILE A O 1
ATOM 4522 N N . LYS A 1 592 ? 13.224 35.715 -7.089 1.00 93.94 592 LYS A N 1
ATOM 4523 C CA . LYS A 1 592 ? 14.481 35.578 -6.322 1.00 93.94 592 LYS A CA 1
ATOM 4524 C C . LYS A 1 592 ? 14.523 36.474 -5.088 1.00 93.94 592 LYS A C 1
ATOM 4526 O O . LYS A 1 592 ? 15.083 36.076 -4.074 1.00 93.94 592 LYS A O 1
ATOM 4531 N N . ASP A 1 593 ? 13.903 37.643 -5.163 1.00 94.25 593 ASP A N 1
ATOM 4532 C CA . ASP A 1 593 ? 13.707 38.584 -4.056 1.00 94.25 593 ASP A CA 1
ATOM 4533 C C . ASP A 1 593 ? 12.881 37.986 -2.905 1.00 94.25 593 ASP A C 1
ATOM 4535 O O . ASP A 1 593 ? 12.991 38.416 -1.756 1.00 94.25 593 ASP A O 1
ATOM 4539 N N . ARG A 1 594 ? 12.092 36.938 -3.180 1.00 95.62 594 ARG A N 1
ATOM 4540 C CA . ARG A 1 594 ? 11.389 36.186 -2.142 1.00 95.62 594 ARG A CA 1
ATOM 4541 C C . ARG A 1 594 ? 12.296 35.222 -1.376 1.00 95.62 594 ARG A C 1
ATOM 4543 O O . ARG A 1 594 ? 11.875 34.737 -0.335 1.00 95.62 594 ARG A O 1
ATOM 4550 N N . PHE A 1 595 ? 13.522 34.952 -1.804 1.00 97.56 595 PHE A N 1
ATOM 4551 C CA . PHE A 1 595 ? 14.431 34.038 -1.105 1.00 97.56 595 PHE A CA 1
ATOM 4552 C C . PHE A 1 595 ? 15.394 34.782 -0.168 1.00 97.56 595 PHE A C 1
ATOM 4554 O O . PHE A 1 595 ? 15.669 35.962 -0.387 1.00 97.56 595 PHE A O 1
ATOM 4561 N N . PRO A 1 596 ? 15.959 34.111 0.855 1.00 96.56 596 PRO A N 1
ATOM 4562 C CA . PRO A 1 596 ? 17.090 34.656 1.601 1.00 96.56 596 PRO A CA 1
ATOM 4563 C C . PRO A 1 596 ? 18.250 35.008 0.666 1.00 96.56 596 PRO A C 1
ATOM 4565 O O . PRO A 1 596 ? 18.550 34.244 -0.258 1.00 96.56 596 PRO A O 1
ATOM 4568 N N . SER A 1 597 ? 18.939 36.120 0.928 1.00 92.00 597 SER A N 1
ATOM 4569 C CA . SER A 1 597 ? 19.991 36.665 0.051 1.00 92.00 597 SER A CA 1
ATOM 4570 C C . SER A 1 597 ? 21.143 35.689 -0.221 1.00 92.00 597 SER A C 1
ATOM 4572 O O . SER A 1 597 ? 21.747 35.725 -1.290 1.00 92.00 597 SER A O 1
ATOM 4574 N N . GLY A 1 598 ? 21.427 34.780 0.718 1.00 91.12 598 GLY A N 1
ATOM 4575 C CA . GLY A 1 598 ? 22.454 33.744 0.588 1.00 91.12 598 GLY A CA 1
ATOM 4576 C C . GLY A 1 598 ? 22.050 32.507 -0.229 1.00 91.12 598 GLY A C 1
ATOM 4577 O O . GLY A 1 598 ? 22.875 31.594 -0.366 1.00 91.12 598 GLY A O 1
ATOM 4578 N N . THR A 1 599 ? 20.818 32.440 -0.747 1.00 97.44 599 THR A N 1
ATOM 4579 C CA . THR A 1 599 ? 20.298 31.272 -1.478 1.00 97.44 599 THR A CA 1
ATOM 4580 C C . THR A 1 599 ? 20.924 31.158 -2.862 1.00 97.44 599 THR A C 1
ATOM 4582 O O . THR A 1 599 ? 20.933 32.108 -3.642 1.00 97.44 599 THR A O 1
ATOM 4585 N N . GLU A 1 600 ? 21.412 29.967 -3.200 1.00 97.06 600 GLU A N 1
ATOM 4586 C CA . GLU A 1 600 ? 21.915 29.673 -4.543 1.00 97.06 600 GLU A CA 1
ATOM 4587 C C . GLU A 1 600 ? 20.911 28.872 -5.372 1.00 97.06 600 GLU A C 1
ATOM 4589 O O . GLU A 1 600 ? 20.176 28.046 -4.836 1.00 97.06 600 GLU A O 1
ATOM 4594 N N . PHE A 1 601 ? 20.936 29.065 -6.691 1.00 97.88 601 PHE A N 1
ATOM 4595 C CA . PHE A 1 601 ? 20.013 28.444 -7.640 1.00 97.88 601 PHE A CA 1
ATOM 4596 C C . PHE A 1 601 ? 20.799 27.688 -8.706 1.00 97.88 601 PHE A C 1
ATOM 4598 O O . PHE A 1 601 ? 21.612 28.284 -9.410 1.00 97.88 601 PHE A O 1
ATOM 4605 N N . HIS A 1 602 ? 20.546 26.387 -8.841 1.00 97.50 602 HIS A N 1
ATOM 4606 C CA . HIS A 1 602 ? 21.279 25.517 -9.760 1.00 97.50 602 HIS A CA 1
ATOM 4607 C C . HIS A 1 602 ? 20.337 24.621 -10.569 1.00 97.50 602 HIS A C 1
ATOM 4609 O O . HIS A 1 602 ? 19.315 24.146 -10.074 1.00 97.50 602 HIS A O 1
ATOM 4615 N N . ASP A 1 603 ? 20.697 24.345 -11.824 1.00 95.00 603 ASP A N 1
ATOM 4616 C CA . ASP A 1 603 ? 20.024 23.301 -12.604 1.00 95.00 603 ASP A CA 1
ATOM 4617 C C . ASP A 1 603 ? 20.297 21.921 -11.985 1.00 95.00 603 ASP A C 1
ATOM 4619 O O . ASP A 1 603 ? 21.388 21.656 -11.471 1.00 95.00 603 ASP A O 1
ATOM 4623 N N . ARG A 1 604 ? 19.336 20.997 -12.085 1.00 92.06 604 ARG A N 1
ATOM 4624 C CA . ARG A 1 604 ? 19.492 19.612 -11.604 1.00 92.06 604 ARG A CA 1
ATOM 4625 C C . ARG A 1 604 ? 20.740 18.885 -12.116 1.00 92.06 604 ARG A C 1
ATOM 4627 O O . ARG A 1 604 ? 21.171 17.922 -11.485 1.00 92.06 604 ARG A O 1
ATOM 4634 N N . ALA A 1 605 ? 21.313 19.286 -13.251 1.00 89.44 605 ALA A N 1
ATOM 4635 C CA . ALA A 1 605 ? 22.554 18.727 -13.776 1.00 89.44 605 ALA A CA 1
ATOM 4636 C C . ALA A 1 605 ? 23.778 19.021 -12.889 1.00 89.44 605 ALA A C 1
ATOM 4638 O O . ALA A 1 605 ? 24.719 18.231 -12.898 1.00 89.44 605 ALA A O 1
ATOM 4639 N N . ALA A 1 606 ? 23.747 20.095 -12.095 1.00 94.44 606 ALA A N 1
ATOM 4640 C CA . ALA A 1 606 ? 24.815 20.478 -11.171 1.00 94.44 606 ALA A CA 1
ATOM 4641 C C . ALA A 1 606 ? 24.719 19.783 -9.796 1.00 94.44 606 ALA A C 1
ATOM 4643 O O . ALA A 1 606 ? 25.527 20.055 -8.912 1.00 94.44 606 ALA A O 1
ATOM 4644 N N . LEU A 1 607 ? 23.757 18.868 -9.596 1.00 95.50 607 LEU A N 1
ATOM 4645 C CA . LEU A 1 607 ? 23.485 18.250 -8.291 1.00 95.50 607 LEU A CA 1
ATOM 4646 C C . LEU A 1 607 ? 24.727 17.608 -7.640 1.00 95.50 607 LEU A C 1
ATOM 4648 O O . LEU A 1 607 ? 24.927 17.770 -6.440 1.00 95.50 607 LEU A O 1
ATOM 4652 N N . ASP A 1 608 ? 25.550 16.869 -8.392 1.00 95.00 608 ASP A N 1
ATOM 4653 C CA . ASP A 1 608 ? 26.753 16.222 -7.831 1.00 95.00 608 ASP A CA 1
ATOM 4654 C C . ASP A 1 608 ? 27.780 17.254 -7.339 1.00 95.00 608 ASP A C 1
ATOM 4656 O O . ASP A 1 608 ? 28.278 17.148 -6.221 1.00 95.00 608 ASP A O 1
ATOM 4660 N N . GLU A 1 609 ? 28.032 18.293 -8.137 1.00 95.81 609 GLU A N 1
ATOM 4661 C CA . GLU A 1 609 ? 28.954 19.383 -7.803 1.00 95.81 609 GLU A CA 1
ATOM 4662 C C . GLU A 1 609 ? 28.493 20.149 -6.558 1.00 95.81 609 GLU A C 1
ATOM 4664 O O . GLU A 1 609 ? 29.270 20.351 -5.622 1.00 95.81 609 GLU A O 1
ATOM 4669 N N . VAL A 1 610 ? 27.205 20.506 -6.508 1.00 97.62 610 VAL A N 1
ATOM 4670 C CA . VAL A 1 610 ? 26.598 21.172 -5.351 1.00 97.62 610 VAL A CA 1
ATOM 4671 C C . VAL A 1 610 ? 26.741 20.309 -4.099 1.00 97.62 610 VAL A C 1
ATOM 4673 O O . VAL A 1 610 ? 27.204 20.803 -3.075 1.00 97.62 610 VAL A O 1
ATOM 4676 N N . GLN A 1 611 ? 26.396 19.021 -4.171 1.00 98.12 611 GLN A N 1
ATOM 4677 C CA . GLN A 1 611 ? 26.489 18.118 -3.021 1.00 98.12 611 GLN A CA 1
ATOM 4678 C C . GLN A 1 611 ? 27.927 17.949 -2.521 1.00 98.12 611 GLN A C 1
ATOM 4680 O O . GLN A 1 611 ? 28.138 17.963 -1.311 1.00 98.12 611 GLN A O 1
ATOM 4685 N N . ARG A 1 612 ? 28.919 17.822 -3.417 1.00 97.38 612 ARG A N 1
ATOM 4686 C CA . ARG A 1 612 ? 30.338 17.740 -3.023 1.00 97.38 612 ARG A CA 1
ATOM 4687 C C . ARG A 1 612 ? 30.762 18.966 -2.228 1.00 97.38 612 ARG A C 1
ATOM 4689 O O . ARG A 1 612 ? 31.399 18.811 -1.199 1.00 97.38 612 ARG A O 1
ATOM 4696 N N . ARG A 1 613 ? 30.362 20.163 -2.659 1.00 97.25 613 ARG A N 1
ATOM 4697 C CA . ARG A 1 613 ? 30.656 21.398 -1.926 1.00 97.25 613 ARG A CA 1
ATOM 4698 C C . ARG A 1 613 ? 29.936 21.464 -0.577 1.00 97.25 613 ARG A C 1
ATOM 4700 O O . ARG A 1 613 ? 30.561 21.847 0.402 1.00 97.25 613 ARG A O 1
ATOM 4707 N N . LEU A 1 614 ? 28.655 21.087 -0.515 1.00 97.88 614 LEU A N 1
ATOM 4708 C CA . LEU A 1 614 ? 27.883 21.097 0.738 1.00 97.88 614 LEU A CA 1
ATOM 4709 C C . LEU A 1 614 ? 28.429 20.108 1.778 1.00 97.88 614 LEU A C 1
ATOM 4711 O O . LEU A 1 614 ? 28.386 20.401 2.966 1.00 97.88 614 LEU A O 1
ATOM 4715 N N . ARG A 1 615 ? 28.974 18.967 1.340 1.00 96.50 615 ARG A N 1
ATOM 4716 C CA . ARG A 1 615 ? 29.594 17.966 2.221 1.00 96.50 615 ARG A CA 1
ATOM 4717 C C . ARG A 1 615 ? 30.805 18.496 2.989 1.00 96.50 615 ARG A C 1
ATOM 4719 O O . ARG A 1 615 ? 31.039 18.060 4.108 1.00 96.50 615 ARG A O 1
ATOM 4726 N N . GLU A 1 616 ? 31.572 19.404 2.389 1.00 96.56 616 GLU A N 1
ATOM 4727 C CA . GLU A 1 616 ? 32.774 19.981 3.010 1.00 96.56 616 GLU A CA 1
ATOM 4728 C C . GLU A 1 616 ? 32.450 21.185 3.921 1.00 96.56 616 GLU A C 1
ATOM 4730 O O . GLU A 1 616 ? 33.351 21.781 4.510 1.00 96.56 616 GLU A O 1
ATOM 4735 N N . MET A 1 617 ? 31.175 21.579 4.037 1.00 96.44 617 MET A N 1
ATOM 4736 C CA . MET A 1 617 ? 30.743 22.669 4.914 1.00 96.44 617 MET A CA 1
ATOM 4737 C C . MET A 1 617 ? 30.431 22.139 6.315 1.00 96.44 617 MET A C 1
ATOM 4739 O O . MET A 1 617 ? 29.610 21.239 6.474 1.00 96.44 617 MET A O 1
ATOM 4743 N N . ALA A 1 618 ? 31.049 22.738 7.334 1.00 95.69 618 ALA A N 1
ATOM 4744 C CA . ALA A 1 618 ? 30.694 22.481 8.726 1.00 95.69 618 ALA A CA 1
ATOM 4745 C C . ALA A 1 618 ? 29.297 23.038 9.053 1.00 95.69 618 ALA A C 1
ATOM 4747 O O . ALA A 1 618 ? 28.904 24.087 8.538 1.00 95.69 618 ALA A O 1
ATOM 4748 N N . GLY A 1 619 ? 28.583 22.360 9.951 1.00 97.25 619 GLY A N 1
ATOM 4749 C CA . GLY A 1 619 ? 27.224 22.729 10.349 1.00 97.25 619 GLY A CA 1
ATOM 4750 C C . GLY A 1 619 ? 26.136 22.144 9.445 1.00 97.25 619 GLY A C 1
ATOM 4751 O O . GLY A 1 619 ? 26.379 21.285 8.592 1.00 97.25 619 GLY A O 1
ATOM 4752 N N . VAL A 1 620 ? 24.899 22.591 9.662 1.00 98.56 620 VAL A N 1
ATOM 4753 C CA . VAL A 1 620 ? 23.732 22.086 8.933 1.00 98.56 620 VAL A CA 1
ATOM 4754 C C . VAL A 1 620 ? 23.551 22.871 7.643 1.00 98.56 620 VAL A C 1
ATOM 4756 O O . VAL A 1 620 ? 23.417 24.093 7.659 1.00 98.56 620 VAL A O 1
ATOM 4759 N N . THR A 1 621 ? 23.480 22.167 6.519 1.00 98.69 621 THR A N 1
ATOM 4760 C CA . THR A 1 621 ? 23.146 22.756 5.215 1.00 98.69 621 THR A CA 1
ATOM 4761 C C . THR A 1 621 ? 21.857 22.158 4.659 1.00 98.69 621 THR A C 1
ATOM 4763 O O . THR A 1 621 ? 21.488 21.030 4.988 1.00 98.69 621 THR A O 1
ATOM 4766 N N . VAL A 1 622 ? 21.155 22.908 3.810 1.00 98.62 622 VAL A N 1
ATOM 4767 C CA . VAL A 1 622 ? 19.895 22.479 3.193 1.00 98.62 622 VAL A CA 1
ATOM 4768 C C . VAL A 1 622 ? 19.990 22.581 1.676 1.00 98.62 622 VAL A C 1
ATOM 4770 O O . VAL A 1 622 ? 20.296 23.633 1.116 1.00 98.62 622 VAL A O 1
ATOM 4773 N N . LEU A 1 623 ? 19.676 21.476 1.007 1.00 98.62 623 LEU A N 1
ATOM 4774 C CA . LEU A 1 623 ? 19.474 21.392 -0.432 1.00 98.62 623 LEU A CA 1
ATOM 4775 C C . LEU A 1 623 ? 17.993 21.115 -0.690 1.00 98.62 623 LEU A C 1
ATOM 4777 O O . LEU A 1 623 ? 17.507 20.024 -0.400 1.00 98.62 623 LEU A O 1
ATOM 4781 N N . ILE A 1 624 ? 17.283 22.085 -1.262 1.00 98.38 624 ILE A N 1
ATOM 4782 C CA . ILE A 1 624 ? 15.901 21.917 -1.707 1.00 98.38 624 ILE A CA 1
ATOM 4783 C C . ILE A 1 624 ? 15.932 21.437 -3.157 1.00 98.38 624 ILE A C 1
ATOM 4785 O O . ILE A 1 624 ? 16.269 22.194 -4.067 1.00 98.38 624 ILE A O 1
ATOM 4789 N N . TYR A 1 625 ? 15.620 20.162 -3.371 1.00 97.81 625 TYR A N 1
ATOM 4790 C CA . TYR A 1 625 ? 15.479 19.572 -4.695 1.00 97.81 625 TYR A CA 1
ATOM 4791 C C . TYR A 1 625 ? 14.016 19.673 -5.110 1.00 97.81 625 TYR A C 1
ATOM 4793 O O . TYR A 1 625 ? 13.180 18.945 -4.585 1.00 97.81 625 TYR A O 1
ATOM 4801 N N . GLU A 1 626 ? 13.687 20.556 -6.042 1.00 95.62 626 GLU A N 1
ATOM 4802 C CA . GLU A 1 626 ? 12.314 20.747 -6.487 1.00 95.62 626 GLU A CA 1
ATOM 4803 C C . GLU A 1 626 ? 12.059 20.080 -7.839 1.00 95.62 626 GLU A C 1
ATOM 4805 O O . GLU A 1 626 ? 12.681 20.413 -8.848 1.00 95.62 626 GLU A O 1
ATOM 4810 N N . GLN A 1 627 ? 11.124 19.129 -7.839 1.00 92.81 627 GLN A N 1
ATOM 4811 C CA . GLN A 1 627 ? 10.591 18.498 -9.041 1.00 92.81 627 GLN A CA 1
ATOM 4812 C C . GLN A 1 627 ? 9.295 17.744 -8.697 1.00 92.81 627 GLN A C 1
ATOM 4814 O O . GLN A 1 627 ? 9.293 16.835 -7.865 1.00 92.81 627 GLN A O 1
ATOM 4819 N N . THR A 1 628 ? 8.202 18.053 -9.403 1.00 90.94 628 THR A N 1
ATOM 4820 C CA . THR A 1 628 ? 6.873 17.457 -9.173 1.00 90.94 628 THR A CA 1
ATOM 4821 C C . THR A 1 628 ? 6.878 15.925 -9.201 1.00 90.94 628 THR A C 1
ATOM 4823 O O . THR A 1 628 ? 7.490 15.301 -10.079 1.00 90.94 628 THR A O 1
ATOM 4826 N N . CYS A 1 629 ? 6.112 15.310 -8.293 1.00 91.31 629 CYS A N 1
ATOM 4827 C CA . CYS A 1 629 ? 5.868 13.871 -8.263 1.00 91.31 629 CYS A CA 1
ATOM 4828 C C . CYS A 1 629 ? 5.413 13.345 -9.636 1.00 91.31 629 CYS A C 1
ATOM 4830 O O . CYS A 1 629 ? 4.463 13.839 -10.240 1.00 91.31 629 CYS A O 1
ATOM 4832 N N . ALA A 1 630 ? 6.066 12.290 -10.129 1.00 89.94 630 ALA A N 1
ATOM 4833 C CA . ALA A 1 630 ? 5.824 11.765 -11.471 1.00 89.94 630 ALA A CA 1
ATOM 4834 C C . ALA A 1 630 ? 4.416 11.165 -11.659 1.00 89.94 630 ALA A C 1
ATOM 4836 O O . ALA A 1 630 ? 3.843 11.256 -12.748 1.00 89.94 630 ALA A O 1
ATOM 4837 N N . ALA A 1 631 ? 3.841 10.562 -10.613 1.00 86.62 631 ALA A N 1
ATOM 4838 C CA . ALA A 1 631 ? 2.476 10.040 -10.658 1.00 86.62 631 ALA A CA 1
ATOM 4839 C C . ALA A 1 631 ? 1.447 11.176 -10.764 1.00 86.62 631 ALA A C 1
ATOM 4841 O O . ALA A 1 631 ? 0.557 11.120 -11.614 1.00 86.62 631 ALA A O 1
ATOM 4842 N N . GLU A 1 632 ? 1.628 12.231 -9.970 1.00 86.94 632 GLU A N 1
ATOM 4843 C CA . GLU A 1 632 ? 0.742 13.393 -9.958 1.00 86.94 632 GLU A CA 1
ATOM 4844 C C . GLU A 1 632 ? 0.886 14.225 -11.239 1.00 86.94 632 GLU A C 1
ATOM 4846 O O . GLU A 1 632 ? -0.108 14.578 -11.870 1.00 86.94 632 GLU A O 1
ATOM 4851 N N . LYS A 1 633 ? 2.117 14.396 -11.741 1.00 88.44 633 LYS A N 1
ATOM 4852 C CA . LYS A 1 633 ? 2.398 15.013 -13.048 1.00 88.44 633 LYS A CA 1
ATOM 4853 C C . LYS A 1 633 ? 1.594 14.354 -14.175 1.00 88.44 633 LYS A C 1
ATOM 4855 O O . LYS A 1 633 ? 1.045 15.043 -15.033 1.00 88.44 633 LYS A O 1
ATOM 4860 N N . ARG A 1 634 ? 1.494 13.017 -14.173 1.00 84.81 634 ARG A N 1
ATOM 4861 C CA . ARG A 1 634 ? 0.678 12.260 -15.139 1.00 84.81 634 ARG A CA 1
ATOM 4862 C C . ARG A 1 634 ? -0.819 12.495 -14.930 1.00 84.81 634 ARG A C 1
ATOM 4864 O O . ARG A 1 634 ? -1.536 12.671 -15.914 1.00 84.81 634 ARG A O 1
ATOM 4871 N N . ARG A 1 635 ? -1.289 12.496 -13.677 1.00 84.31 635 ARG A N 1
ATOM 4872 C CA . ARG A 1 635 ? -2.700 12.717 -13.322 1.00 84.31 635 ARG A CA 1
ATOM 4873 C C . ARG A 1 635 ? -3.175 14.102 -13.775 1.00 84.31 635 ARG A C 1
ATOM 4875 O O . ARG A 1 635 ? -4.155 14.174 -14.513 1.00 84.31 635 ARG A O 1
ATOM 4882 N N . ARG A 1 636 ? -2.434 15.163 -13.440 1.00 87.12 636 ARG A N 1
ATOM 4883 C CA . ARG A 1 636 ? -2.734 16.552 -13.834 1.00 87.12 636 ARG A CA 1
ATOM 4884 C C . ARG A 1 636 ? -2.718 16.742 -15.351 1.00 87.12 636 ARG A C 1
ATOM 4886 O O . ARG A 1 636 ? -3.630 17.344 -15.901 1.00 87.12 636 ARG A O 1
ATOM 4893 N N . ARG A 1 637 ? -1.758 16.135 -16.066 1.00 88.50 637 ARG A N 1
ATOM 4894 C CA . ARG A 1 637 ? -1.749 16.130 -17.546 1.00 88.50 637 ARG A CA 1
ATOM 4895 C C . ARG A 1 637 ? -2.982 15.453 -18.143 1.00 88.50 637 ARG A C 1
ATOM 4897 O O . ARG A 1 637 ? -3.562 15.982 -19.083 1.00 88.50 637 ARG A O 1
ATOM 4904 N N . LYS A 1 638 ? -3.411 14.308 -17.594 1.00 83.25 638 LYS A N 1
ATOM 4905 C CA . LYS A 1 638 ? -4.628 13.608 -18.049 1.00 83.25 638 LYS A CA 1
ATOM 4906 C C . LYS A 1 638 ? -5.892 14.448 -17.820 1.00 83.25 638 LYS A C 1
ATOM 4908 O O . LYS A 1 638 ? -6.807 14.373 -18.630 1.00 83.25 638 LYS A O 1
ATOM 4913 N N . LYS A 1 639 ? -5.927 15.239 -16.743 1.00 83.44 639 LYS A N 1
ATOM 4914 C CA . LYS A 1 639 ? -7.013 16.181 -16.430 1.00 83.44 639 LYS A CA 1
ATOM 4915 C C . LYS A 1 639 ? -6.929 17.519 -17.182 1.00 83.44 639 LYS A C 1
ATOM 4917 O O . LYS A 1 639 ? -7.868 18.297 -17.112 1.00 83.44 639 LYS A O 1
ATOM 4922 N N . GLY A 1 640 ? -5.826 17.800 -17.880 1.00 86.38 640 GLY A N 1
ATOM 4923 C CA . GLY A 1 640 ? -5.591 19.089 -18.543 1.00 86.38 640 GLY A CA 1
ATOM 4924 C C . GLY A 1 640 ? -5.106 20.217 -17.619 1.00 86.38 640 GLY A C 1
ATOM 4925 O O . GLY A 1 640 ? -4.973 21.347 -18.067 1.00 86.38 640 GLY A O 1
ATOM 4926 N N . GLU A 1 641 ? -4.792 19.920 -16.356 1.00 87.19 641 GLU A N 1
ATOM 4927 C CA . GLU A 1 641 ? -4.332 20.884 -15.338 1.00 87.19 641 GLU A CA 1
ATOM 4928 C C . GLU A 1 641 ? -2.832 21.218 -15.458 1.00 87.19 641 GLU A C 1
ATOM 4930 O O . GLU A 1 641 ? -2.344 22.173 -14.861 1.00 87.19 641 GLU A O 1
ATOM 4935 N N . LEU A 1 642 ? -2.071 20.420 -16.215 1.00 86.19 642 LEU A N 1
ATOM 4936 C CA . LEU A 1 642 ? -0.650 20.647 -16.476 1.00 86.19 642 LEU A CA 1
ATOM 4937 C C . LEU A 1 642 ? -0.350 20.433 -17.958 1.00 86.19 642 LEU A C 1
ATOM 4939 O O . LEU A 1 642 ? -0.786 19.439 -18.541 1.00 86.19 642 LEU A O 1
ATOM 4943 N N . ALA A 1 643 ? 0.456 21.321 -18.545 1.00 85.69 643 ALA A N 1
ATOM 4944 C CA . ALA A 1 643 ? 0.863 21.214 -19.941 1.00 85.69 643 ALA A CA 1
ATOM 4945 C C . ALA A 1 643 ? 1.548 19.865 -20.226 1.00 85.69 643 ALA A C 1
ATOM 4947 O O . ALA A 1 643 ? 2.492 19.447 -19.536 1.00 85.69 643 ALA A O 1
ATOM 4948 N N . ASP A 1 644 ? 1.078 19.181 -21.269 1.00 84.62 644 ASP A N 1
ATOM 4949 C CA . ASP A 1 644 ? 1.717 17.976 -21.776 1.00 84.62 644 ASP A CA 1
ATOM 4950 C C . ASP A 1 644 ? 2.745 18.351 -22.855 1.00 84.62 644 ASP A C 1
ATOM 4952 O O . ASP A 1 644 ? 2.363 18.876 -23.902 1.00 84.62 644 ASP A O 1
ATOM 4956 N N . PRO A 1 645 ? 4.054 18.109 -22.644 1.00 86.31 645 PRO A N 1
ATOM 4957 C CA . PRO A 1 645 ? 5.060 18.455 -23.633 1.00 86.31 645 PRO A CA 1
ATOM 4958 C C . PRO A 1 645 ? 4.786 17.747 -24.970 1.00 86.31 645 PRO A C 1
ATOM 4960 O O . PRO A 1 645 ? 4.604 16.521 -24.978 1.00 86.31 645 PRO A O 1
ATOM 4963 N N . PRO A 1 646 ? 4.846 18.462 -26.109 1.00 87.81 646 PRO A N 1
ATOM 4964 C CA . PRO A 1 646 ? 4.608 17.889 -27.437 1.00 87.81 646 PRO A CA 1
ATOM 4965 C C . PRO A 1 646 ? 5.785 17.039 -27.939 1.00 87.81 646 PRO A C 1
ATOM 4967 O O . PRO A 1 646 ? 5.812 16.641 -29.101 1.00 87.81 646 PRO A O 1
ATOM 4970 N N . LYS A 1 647 ? 6.781 16.799 -27.079 1.00 90.69 647 LYS A N 1
ATOM 4971 C CA . LYS A 1 647 ? 7.990 16.043 -27.372 1.00 90.69 647 LYS A CA 1
ATOM 4972 C C . LYS A 1 647 ? 7.908 14.643 -26.768 1.00 90.69 647 LYS A C 1
ATOM 4974 O O . LYS A 1 647 ? 7.533 14.459 -25.609 1.00 90.69 647 LYS A O 1
ATOM 4979 N N . ARG A 1 648 ? 8.310 13.649 -27.552 1.00 92.62 648 ARG A N 1
ATOM 4980 C CA . ARG A 1 648 ? 8.498 12.253 -27.144 1.00 92.62 648 ARG A CA 1
ATOM 4981 C C . ARG A 1 648 ? 9.892 11.793 -27.544 1.00 92.62 648 ARG A C 1
ATOM 4983 O O . ARG A 1 648 ? 10.505 12.366 -28.437 1.00 92.62 648 ARG A O 1
ATOM 4990 N N . LEU A 1 649 ? 10.414 10.793 -26.845 1.00 93.50 649 LEU A N 1
ATOM 4991 C CA . LEU A 1 649 ? 11.650 10.127 -27.245 1.00 93.50 649 LEU A CA 1
ATOM 4992 C C . LEU A 1 649 ? 11.301 8.801 -27.900 1.00 93.50 649 LEU A C 1
ATOM 4994 O O . LEU A 1 649 ? 10.441 8.076 -27.406 1.00 93.50 649 LEU A O 1
ATOM 4998 N N . PHE A 1 650 ? 12.011 8.495 -28.971 1.00 94.25 650 PHE A N 1
ATOM 4999 C CA . PHE A 1 650 ? 11.974 7.244 -29.703 1.00 94.25 650 PHE A CA 1
ATOM 5000 C C . PHE A 1 650 ? 13.379 6.637 -29.704 1.00 94.25 650 PHE A C 1
ATOM 5002 O O . PHE A 1 650 ? 14.371 7.369 -29.725 1.00 94.25 650 PHE A O 1
ATOM 5009 N N . ILE A 1 651 ? 13.468 5.310 -29.658 1.00 94.56 651 ILE A N 1
ATOM 5010 C CA . ILE A 1 651 ? 14.733 4.586 -29.788 1.00 94.56 651 ILE A CA 1
ATOM 5011 C C . ILE A 1 651 ? 14.688 3.842 -31.117 1.00 94.56 651 ILE A C 1
ATOM 5013 O O . ILE A 1 651 ? 13.856 2.958 -31.290 1.00 94.56 651 ILE A O 1
ATOM 5017 N N . ASN A 1 652 ? 15.594 4.175 -32.038 1.00 94.81 652 ASN A N 1
ATOM 5018 C CA . ASN A 1 652 ? 15.812 3.358 -33.226 1.00 94.81 652 ASN A CA 1
ATOM 5019 C C . ASN A 1 652 ? 16.511 2.055 -32.802 1.00 94.81 652 ASN A C 1
ATOM 5021 O O . ASN A 1 652 ? 17.725 2.028 -32.578 1.00 94.81 652 ASN A O 1
ATOM 5025 N N . GLU A 1 653 ? 15.738 0.982 -32.650 1.00 93.06 653 GLU A N 1
ATOM 5026 C CA . GLU A 1 653 ? 16.216 -0.332 -32.206 1.00 93.06 653 GLU A CA 1
ATOM 5027 C C . GLU A 1 653 ? 17.295 -0.927 -33.115 1.00 93.06 653 GLU A C 1
ATOM 5029 O O . GLU A 1 653 ? 18.196 -1.601 -32.618 1.00 93.06 653 GLU A O 1
ATOM 5034 N N . ALA A 1 654 ? 17.274 -0.598 -34.413 1.00 91.62 654 ALA A N 1
ATOM 5035 C CA . ALA A 1 654 ? 18.290 -1.044 -35.355 1.00 91.62 654 ALA A CA 1
ATOM 5036 C C . ALA A 1 654 ? 19.662 -0.450 -35.002 1.00 91.62 654 ALA A C 1
ATOM 5038 O O . ALA A 1 654 ? 20.677 -1.136 -35.086 1.00 91.62 654 ALA A O 1
ATOM 5039 N N . VAL A 1 655 ? 19.697 0.793 -34.502 1.00 94.25 655 VAL A N 1
ATOM 5040 C CA . VAL A 1 655 ? 20.910 1.465 -34.002 1.00 94.25 655 VAL A CA 1
ATOM 5041 C C . VAL A 1 655 ? 21.213 1.084 -32.552 1.00 94.25 655 VAL A C 1
ATOM 5043 O O . VAL A 1 655 ? 22.377 1.010 -32.165 1.00 94.25 655 VAL A O 1
ATOM 5046 N N . CYS A 1 656 ? 20.208 0.783 -31.733 1.00 94.31 656 CYS A N 1
ATOM 5047 C CA . CYS A 1 656 ? 20.396 0.399 -30.335 1.00 94.31 656 CYS A CA 1
ATOM 5048 C C . CYS A 1 656 ? 21.302 -0.839 -30.188 1.00 94.31 656 CYS A C 1
ATOM 5050 O O . CYS A 1 656 ? 21.171 -1.815 -30.917 1.00 94.31 656 CYS A O 1
ATOM 5052 N N . GLU A 1 657 ? 22.221 -0.822 -29.225 1.00 92.12 657 GLU A N 1
ATOM 5053 C CA . GLU A 1 657 ? 23.069 -1.984 -28.907 1.00 92.12 657 GLU A CA 1
ATOM 5054 C C . GLU A 1 657 ? 22.557 -2.783 -27.704 1.00 92.12 657 GLU A C 1
ATOM 5056 O O . GLU A 1 657 ? 23.193 -3.743 -27.299 1.00 92.12 657 GLU A O 1
ATOM 5061 N N . GLY A 1 658 ? 21.440 -2.384 -27.087 1.00 90.62 658 GLY A N 1
ATOM 5062 C CA . GLY A 1 658 ? 20.901 -3.078 -25.912 1.00 90.62 658 GLY A CA 1
ATOM 5063 C C . GLY A 1 658 ? 21.728 -2.918 -24.628 1.00 90.62 658 GLY A C 1
ATOM 5064 O O . GLY A 1 658 ? 21.390 -3.529 -23.624 1.00 90.62 658 GLY A O 1
ATOM 5065 N N . CYS A 1 659 ? 22.760 -2.063 -24.610 1.00 90.50 659 CYS A N 1
ATOM 5066 C CA . CYS A 1 659 ? 23.732 -1.954 -23.508 1.00 90.50 659 CYS A CA 1
ATOM 5067 C C . CYS A 1 659 ? 23.163 -1.538 -22.141 1.00 90.50 659 CYS A C 1
ATOM 5069 O O . CYS A 1 659 ? 23.857 -1.653 -21.141 1.00 90.50 659 CYS A O 1
ATOM 5071 N N . GLY A 1 660 ? 21.941 -1.003 -22.081 1.00 89.75 660 GLY A N 1
ATOM 5072 C CA . GLY A 1 660 ? 21.315 -0.594 -20.821 1.00 89.75 660 GLY A CA 1
ATOM 5073 C C . GLY A 1 660 ? 21.830 0.719 -20.220 1.00 89.75 660 GLY A C 1
ATOM 5074 O O . GLY A 1 660 ? 21.268 1.173 -19.237 1.00 89.75 660 GLY A O 1
ATOM 5075 N N . ASP A 1 661 ? 22.795 1.426 -20.813 1.00 90.31 661 ASP A N 1
ATOM 5076 C CA . ASP A 1 661 ? 23.268 2.692 -20.217 1.00 90.31 661 ASP A CA 1
ATOM 5077 C C . ASP A 1 661 ? 22.130 3.729 -20.051 1.00 90.31 661 ASP A C 1
ATOM 5079 O O . ASP A 1 661 ? 22.042 4.439 -19.055 1.00 90.31 661 ASP A O 1
ATOM 5083 N N . CYS A 1 662 ? 21.141 3.737 -20.950 1.00 91.06 662 CYS A N 1
ATOM 5084 C CA . CYS A 1 662 ? 19.930 4.543 -20.763 1.00 91.06 662 CYS A CA 1
ATOM 5085 C C . CYS A 1 662 ? 19.139 4.219 -19.474 1.00 91.06 662 CYS A C 1
ATOM 5087 O O . CYS A 1 662 ? 18.579 5.147 -18.881 1.00 91.06 662 CYS A O 1
ATOM 5089 N N . THR A 1 663 ? 19.106 2.962 -19.010 1.00 89.06 663 THR A N 1
ATOM 5090 C CA . THR A 1 663 ? 18.504 2.574 -17.721 1.00 89.06 663 THR A CA 1
ATOM 5091 C C . THR A 1 663 ? 19.439 2.892 -16.560 1.00 89.06 663 THR A C 1
ATOM 5093 O O . THR A 1 663 ? 18.960 3.406 -15.559 1.00 89.06 663 THR A O 1
ATOM 5096 N N . VAL A 1 664 ? 20.759 2.738 -16.709 1.00 87.12 664 VAL A N 1
ATOM 5097 C CA . VAL A 1 664 ? 21.748 3.158 -15.692 1.00 87.12 664 VAL A CA 1
ATOM 5098 C C . VAL A 1 664 ? 21.639 4.660 -15.393 1.00 87.12 664 VAL A C 1
ATOM 5100 O O . VAL A 1 664 ? 21.603 5.081 -14.231 1.00 87.12 664 VAL A O 1
ATOM 5103 N N . GLN A 1 665 ? 21.516 5.488 -16.435 1.00 87.25 665 GLN A N 1
ATOM 5104 C CA . GLN A 1 665 ? 21.402 6.938 -16.277 1.00 87.25 665 GLN A CA 1
ATOM 5105 C C . GLN A 1 665 ? 20.052 7.363 -15.686 1.00 87.25 665 GLN A C 1
ATOM 5107 O O . GLN A 1 665 ? 20.013 8.203 -14.781 1.00 87.25 665 GLN A O 1
ATOM 5112 N N . SER A 1 666 ? 18.948 6.802 -16.194 1.00 88.44 666 SER A N 1
ATOM 5113 C CA . SER A 1 666 ? 17.588 7.270 -15.876 1.00 88.44 666 SER A CA 1
ATOM 5114 C C . SER A 1 666 ? 16.881 6.519 -14.760 1.00 88.44 666 SER A C 1
ATOM 5116 O O . SER A 1 666 ? 15.975 7.075 -14.142 1.00 88.44 666 SER A O 1
ATOM 5118 N N . ASN A 1 667 ? 17.264 5.267 -14.529 1.00 89.19 667 ASN A N 1
ATOM 5119 C CA . ASN A 1 667 ? 16.601 4.343 -13.624 1.00 89.19 667 ASN A CA 1
ATOM 5120 C C . ASN A 1 667 ? 15.089 4.200 -13.903 1.00 89.19 667 ASN A C 1
ATOM 5122 O O . ASN A 1 667 ? 14.265 4.155 -12.991 1.00 89.19 667 ASN A O 1
ATOM 5126 N N . CYS A 1 668 ? 14.713 4.237 -15.186 1.00 88.38 668 CYS A N 1
ATOM 5127 C CA . CYS A 1 668 ? 13.334 4.421 -15.624 1.00 88.38 668 CYS A CA 1
ATOM 5128 C C . CYS A 1 668 ? 12.681 3.113 -16.085 1.00 88.38 668 CYS A C 1
ATOM 5130 O O . CYS A 1 668 ? 13.067 2.551 -17.107 1.00 88.38 668 CYS A O 1
ATOM 5132 N N . VAL A 1 669 ? 11.602 2.720 -15.403 1.00 87.31 669 VAL A N 1
ATOM 5133 C CA . VAL A 1 669 ? 10.768 1.546 -15.732 1.00 87.31 669 VAL A CA 1
ATOM 5134 C C . VAL A 1 669 ? 10.029 1.636 -17.076 1.00 87.31 669 VAL A C 1
ATOM 5136 O O . VAL A 1 669 ? 9.487 0.641 -17.530 1.00 87.31 669 VAL A O 1
ATOM 5139 N N . ALA A 1 670 ? 10.001 2.801 -17.736 1.00 88.25 670 ALA A N 1
ATOM 5140 C CA . ALA A 1 670 ? 9.409 2.942 -19.075 1.00 88.25 670 ALA A CA 1
ATOM 5141 C C . ALA A 1 670 ? 10.388 2.605 -20.217 1.00 88.25 670 ALA A C 1
ATOM 5143 O O . ALA A 1 670 ? 10.010 2.676 -21.385 1.00 88.25 670 ALA A O 1
ATOM 5144 N N . VAL A 1 671 ? 11.651 2.290 -19.909 1.00 90.50 671 VAL A N 1
ATOM 5145 C CA . VAL A 1 671 ? 12.616 1.783 -20.891 1.00 90.50 671 VAL A CA 1
ATOM 5146 C C . VAL A 1 671 ? 12.600 0.261 -20.817 1.00 90.50 671 VAL A C 1
ATOM 5148 O O . VAL A 1 671 ? 13.192 -0.329 -19.917 1.00 90.50 671 VAL A O 1
ATOM 5151 N N . LEU A 1 672 ? 11.904 -0.365 -21.760 1.00 87.94 672 LEU A N 1
ATOM 5152 C CA . LEU A 1 672 ? 11.676 -1.805 -21.769 1.00 87.94 672 LEU A CA 1
ATOM 5153 C C . LEU A 1 672 ? 12.750 -2.523 -22.604 1.00 87.94 672 LEU A C 1
ATOM 5155 O O . LEU A 1 672 ? 13.246 -1.949 -23.586 1.00 87.94 672 LEU A O 1
ATOM 5159 N N . PRO A 1 673 ? 13.136 -3.762 -22.245 1.00 88.38 673 PRO A N 1
ATOM 5160 C CA . PRO A 1 673 ? 13.791 -4.656 -23.192 1.00 88.38 673 PRO A CA 1
ATOM 5161 C C . PRO A 1 673 ? 12.882 -4.885 -24.410 1.00 88.38 673 PRO A C 1
ATOM 5163 O O . PRO A 1 673 ? 11.657 -4.777 -24.333 1.00 88.38 673 PRO A O 1
ATOM 5166 N N . HIS A 1 674 ? 13.497 -5.139 -25.557 1.00 86.69 674 HIS A N 1
ATOM 5167 C CA . HIS A 1 674 ? 12.792 -5.479 -26.783 1.00 86.69 674 HIS A CA 1
ATOM 5168 C C . HIS A 1 674 ? 13.608 -6.502 -27.563 1.00 86.69 674 HIS A C 1
ATOM 5170 O O . HIS A 1 674 ? 14.711 -6.184 -28.008 1.00 86.69 674 HIS A O 1
ATOM 5176 N N . GLU A 1 675 ? 13.092 -7.718 -27.702 1.00 84.75 675 GLU A N 1
ATOM 5177 C CA . GLU A 1 675 ? 13.751 -8.755 -28.489 1.00 84.75 675 GLU A CA 1
ATOM 5178 C C . GLU A 1 675 ? 13.641 -8.467 -29.985 1.00 84.75 675 GLU A C 1
ATOM 5180 O O . GLU A 1 675 ? 12.579 -8.108 -30.486 1.00 84.75 675 GLU A O 1
ATOM 5185 N N . THR A 1 676 ? 14.762 -8.601 -30.696 1.00 84.25 676 THR A N 1
ATOM 5186 C CA . THR A 1 676 ? 14.833 -8.422 -32.153 1.00 84.25 676 THR A CA 1
ATOM 5187 C C . THR A 1 676 ? 15.711 -9.513 -32.763 1.00 84.25 676 THR A C 1
ATOM 5189 O O . THR A 1 676 ? 16.586 -10.034 -32.067 1.00 84.25 676 THR A O 1
ATOM 5192 N N . PRO A 1 677 ? 15.601 -9.805 -34.073 1.00 78.75 677 PRO A N 1
ATOM 5193 C CA . PRO A 1 677 ? 16.489 -10.754 -34.752 1.00 78.75 677 PRO A CA 1
ATOM 5194 C C . PRO A 1 677 ? 17.992 -10.486 -34.567 1.00 78.75 677 PRO A C 1
ATOM 5196 O O . PRO A 1 677 ? 18.788 -11.418 -34.633 1.00 78.75 677 PRO A O 1
ATOM 5199 N N . MET A 1 678 ? 18.375 -9.231 -34.293 1.00 77.94 678 MET A N 1
ATOM 5200 C CA . MET A 1 678 ? 19.754 -8.787 -34.032 1.00 77.94 678 MET A CA 1
ATOM 5201 C C . MET A 1 678 ? 20.107 -8.767 -32.529 1.00 77.94 678 MET A C 1
ATOM 5203 O O . MET A 1 678 ? 21.013 -8.037 -32.104 1.00 77.94 678 MET A O 1
ATOM 5207 N N . GLY A 1 679 ? 19.364 -9.518 -31.715 1.00 82.88 679 GLY A N 1
ATOM 5208 C CA . GLY A 1 679 ? 19.482 -9.610 -30.260 1.00 82.88 679 GLY A CA 1
ATOM 5209 C C . GLY A 1 679 ? 18.667 -8.558 -29.506 1.00 82.88 679 GLY A C 1
ATOM 5210 O O . GLY A 1 679 ? 18.059 -7.665 -30.100 1.00 82.88 679 GLY A O 1
ATOM 5211 N N . ARG A 1 680 ? 18.701 -8.637 -28.174 1.00 87.06 680 ARG A N 1
ATOM 5212 C CA . ARG A 1 680 ? 17.971 -7.748 -27.264 1.00 87.06 680 ARG A CA 1
ATOM 5213 C C . ARG A 1 680 ? 18.337 -6.270 -27.444 1.00 87.06 680 ARG A C 1
ATOM 5215 O O . ARG A 1 680 ? 19.506 -5.878 -27.372 1.00 87.06 680 ARG A O 1
ATOM 5222 N N . LYS A 1 681 ? 17.320 -5.429 -27.637 1.00 91.62 681 LYS A N 1
ATOM 5223 C CA . LYS A 1 681 ? 17.370 -3.962 -27.784 1.00 91.62 681 LYS A CA 1
ATOM 5224 C C . LYS A 1 681 ? 16.546 -3.285 -26.690 1.00 91.62 681 LYS A C 1
ATOM 5226 O O . LYS A 1 681 ? 16.120 -3.917 -25.726 1.00 91.62 681 LYS A O 1
ATOM 5231 N N . ARG A 1 682 ? 16.363 -1.967 -26.808 1.00 92.00 682 ARG A N 1
ATOM 5232 C CA . ARG A 1 682 ? 15.540 -1.163 -25.897 1.00 92.00 682 ARG A CA 1
ATOM 5233 C C . ARG A 1 682 ? 14.471 -0.410 -26.667 1.00 92.00 682 ARG A C 1
ATOM 5235 O O . ARG A 1 682 ? 14.770 0.150 -27.718 1.00 92.00 682 ARG A O 1
ATOM 5242 N N . LYS A 1 683 ? 13.275 -0.327 -26.089 1.00 92.06 683 LYS A N 1
ATOM 5243 C CA . LYS A 1 683 ? 12.180 0.528 -26.557 1.00 92.06 683 LYS A CA 1
ATOM 5244 C C . LYS A 1 683 ? 11.656 1.393 -25.415 1.00 92.06 683 LYS A C 1
ATOM 5246 O O . LYS A 1 683 ? 11.854 1.079 -24.243 1.00 92.06 683 LYS A O 1
ATOM 5251 N N . ILE A 1 684 ? 11.005 2.501 -25.753 1.00 90.88 684 ILE A N 1
ATOM 5252 C CA . ILE A 1 684 ? 10.317 3.341 -24.767 1.00 90.88 684 ILE A CA 1
ATOM 5253 C C . ILE A 1 684 ? 8.834 3.003 -24.817 1.00 90.88 684 ILE A C 1
ATOM 5255 O O . ILE A 1 684 ? 8.207 3.162 -25.864 1.00 90.88 684 ILE A O 1
ATOM 5259 N N . ASP A 1 685 ? 8.275 2.605 -23.679 1.00 87.50 685 ASP A N 1
ATOM 5260 C CA . ASP A 1 685 ? 6.831 2.536 -23.497 1.00 87.50 685 ASP A CA 1
ATOM 5261 C C . ASP A 1 685 ? 6.253 3.960 -23.507 1.00 87.50 685 ASP A C 1
ATOM 5263 O O . ASP A 1 685 ? 6.404 4.738 -22.558 1.00 87.50 685 ASP A O 1
ATOM 5267 N N . GLN A 1 686 ? 5.593 4.312 -24.611 1.00 86.75 686 GLN A N 1
ATOM 5268 C CA . GLN A 1 686 ? 5.019 5.639 -24.825 1.00 86.75 686 GLN A CA 1
ATOM 5269 C C . GLN A 1 686 ? 3.791 5.923 -23.952 1.00 86.75 686 GLN A C 1
ATOM 5271 O O . GLN A 1 686 ? 3.448 7.099 -23.765 1.00 86.75 686 GLN A O 1
ATOM 5276 N N . THR A 1 687 ? 3.161 4.878 -23.415 1.00 79.75 687 THR A N 1
ATOM 5277 C CA . THR A 1 687 ? 1.983 4.941 -22.545 1.00 79.75 687 THR A CA 1
ATOM 5278 C C . THR A 1 687 ? 2.394 5.211 -21.099 1.00 79.75 687 THR A C 1
ATOM 5280 O O . THR A 1 687 ? 1.756 6.014 -20.407 1.00 79.75 687 THR A O 1
ATOM 5283 N N . SER A 1 688 ? 3.493 4.598 -20.650 1.00 81.56 688 SER A N 1
ATOM 5284 C CA . SER A 1 688 ? 4.025 4.768 -19.289 1.00 81.56 688 SER A CA 1
ATOM 5285 C C . SER A 1 688 ? 5.011 5.934 -19.140 1.00 81.56 688 SER A C 1
ATOM 5287 O O . SER A 1 688 ? 5.227 6.417 -18.025 1.00 81.56 688 SER A O 1
ATOM 5289 N N . CYS A 1 689 ? 5.621 6.408 -20.231 1.00 88.31 689 CYS A N 1
ATOM 5290 C CA . CYS A 1 689 ? 6.631 7.467 -20.197 1.00 88.31 689 CYS A CA 1
ATOM 5291 C C . CYS A 1 689 ? 6.086 8.813 -19.677 1.00 88.31 689 CYS A C 1
ATOM 5293 O O . CYS A 1 689 ? 5.164 9.402 -20.238 1.00 88.31 689 CYS A O 1
ATOM 5295 N N . ASN A 1 690 ? 6.752 9.366 -18.656 1.00 88.50 690 ASN A N 1
ATOM 5296 C CA . ASN A 1 690 ? 6.423 10.669 -18.062 1.00 88.50 690 ASN A CA 1
ATOM 5297 C C . ASN A 1 690 ? 7.187 11.864 -18.661 1.00 88.50 690 ASN A C 1
ATOM 5299 O O . ASN A 1 690 ? 7.031 12.996 -18.187 1.00 88.50 690 ASN A O 1
ATOM 5303 N N . LYS A 1 691 ? 7.960 11.639 -19.732 1.00 90.25 691 LYS A N 1
ATOM 5304 C CA . LYS A 1 691 ? 8.633 12.691 -20.514 1.00 90.25 691 LYS A CA 1
ATOM 5305 C C . LYS A 1 691 ? 9.610 13.548 -19.684 1.00 90.25 691 LYS A C 1
ATOM 5307 O O . LYS A 1 691 ? 9.599 14.771 -19.782 1.00 90.25 691 LYS A O 1
ATOM 5312 N N . ASP A 1 692 ? 10.428 12.915 -18.836 1.00 88.56 692 ASP A N 1
ATOM 5313 C CA . ASP A 1 692 ? 11.520 13.583 -18.092 1.00 88.56 692 ASP A CA 1
ATOM 5314 C C . ASP A 1 692 ? 12.841 13.661 -18.892 1.00 88.56 692 ASP A C 1
ATOM 5316 O O . ASP A 1 692 ? 13.762 14.399 -18.530 1.00 88.56 692 ASP A O 1
ATOM 5320 N N . TYR A 1 693 ? 12.907 12.873 -19.973 1.00 91.12 693 TYR A N 1
ATOM 5321 C CA . TYR A 1 693 ? 13.991 12.737 -20.945 1.00 91.12 693 TYR A CA 1
ATOM 5322 C C . TYR A 1 693 ? 15.348 12.297 -20.379 1.00 91.12 693 TYR A C 1
ATOM 5324 O O . TYR A 1 693 ? 16.345 12.315 -21.102 1.00 91.12 693 TYR A O 1
ATOM 5332 N N . SER A 1 694 ? 15.411 11.845 -19.123 1.00 90.25 694 SER A N 1
ATOM 5333 C CA . SER A 1 694 ? 16.673 11.474 -18.466 1.00 90.25 694 SER A CA 1
ATOM 5334 C C . SER A 1 694 ? 17.354 10.283 -19.146 1.00 90.25 694 SER A C 1
ATOM 5336 O O . SER A 1 694 ? 18.580 10.202 -19.165 1.00 90.25 694 SER A O 1
ATOM 5338 N N . CYS A 1 695 ? 16.581 9.389 -19.770 1.00 91.81 695 CYS A N 1
ATOM 5339 C CA . CYS A 1 695 ? 17.096 8.248 -20.536 1.00 91.81 695 CYS A CA 1
ATOM 5340 C C . CYS A 1 695 ? 17.929 8.673 -21.752 1.00 91.81 695 CYS A C 1
ATOM 5342 O O . CYS A 1 695 ? 18.875 7.974 -22.114 1.00 91.81 695 CYS A O 1
ATOM 5344 N N . ALA A 1 696 ? 17.668 9.858 -22.318 1.00 92.31 696 ALA A N 1
ATOM 5345 C CA . ALA A 1 696 ? 18.469 10.407 -23.404 1.00 92.31 696 ALA A CA 1
ATOM 5346 C C . ALA A 1 696 ? 19.880 10.824 -22.962 1.00 92.31 696 ALA A C 1
ATOM 5348 O O . ALA A 1 696 ? 20.687 11.121 -23.836 1.00 92.31 696 ALA A O 1
ATOM 5349 N N . LYS A 1 697 ? 20.207 10.832 -21.659 1.00 89.12 697 LYS A N 1
ATOM 5350 C CA . LYS A 1 697 ? 21.587 11.022 -21.176 1.00 89.12 697 LYS A CA 1
ATOM 5351 C C . LYS A 1 697 ? 22.478 9.810 -21.451 1.00 89.12 697 LYS A C 1
ATOM 5353 O O . LYS A 1 697 ? 23.688 9.982 -21.515 1.00 89.12 697 LYS A O 1
ATOM 5358 N N . GLY A 1 698 ? 21.894 8.624 -21.657 1.00 89.31 698 GLY A N 1
ATOM 5359 C CA . GLY A 1 698 ? 22.666 7.432 -21.998 1.00 89.31 698 GLY A CA 1
ATOM 5360 C C . GLY A 1 698 ? 23.455 7.628 -23.295 1.00 89.31 698 GLY A C 1
ATOM 5361 O O . GLY A 1 698 ? 22.930 8.181 -24.268 1.00 89.31 698 GLY A O 1
ATOM 5362 N N . PHE A 1 699 ? 24.707 7.186 -23.326 1.00 90.69 699 PHE A N 1
ATOM 5363 C CA . PHE A 1 699 ? 25.650 7.366 -24.422 1.00 90.69 699 PHE A CA 1
ATOM 5364 C C . PHE A 1 699 ? 25.335 6.416 -25.589 1.00 90.69 699 PHE A C 1
ATOM 5366 O O . PHE A 1 699 ? 25.988 5.404 -25.831 1.00 90.69 699 PHE A O 1
ATOM 5373 N N . CYS A 1 700 ? 24.255 6.734 -26.302 1.00 90.81 700 CYS A N 1
ATOM 5374 C CA . CYS A 1 700 ? 23.749 5.965 -27.431 1.00 90.81 700 CYS A CA 1
ATOM 5375 C C . CYS A 1 700 ? 23.156 6.900 -28.506 1.00 90.81 700 CYS A C 1
ATOM 5377 O O . CYS A 1 700 ? 22.322 7.748 -28.157 1.00 90.81 700 CYS A O 1
ATOM 5379 N N . PRO A 1 701 ? 23.534 6.741 -29.792 1.00 92.56 701 PRO A N 1
ATOM 5380 C CA . PRO A 1 701 ? 23.032 7.551 -30.903 1.00 92.56 701 PRO A CA 1
ATOM 5381 C C . PRO A 1 701 ? 21.646 7.117 -31.410 1.00 92.56 701 PRO A C 1
ATOM 5383 O O . PRO A 1 701 ? 21.155 7.680 -32.382 1.00 92.56 701 PRO A O 1
ATOM 5386 N N . SER A 1 702 ? 21.006 6.121 -30.783 1.00 94.62 702 SER A N 1
ATOM 5387 C CA . SER A 1 702 ? 19.681 5.606 -31.179 1.00 94.62 702 SER A CA 1
ATOM 5388 C C . SER A 1 702 ? 18.504 6.504 -30.776 1.00 94.62 702 SER A C 1
ATOM 5390 O O . SER A 1 702 ? 17.385 6.285 -31.231 1.00 94.62 702 SER A O 1
ATOM 5392 N N . PHE A 1 703 ? 18.729 7.489 -29.902 1.00 94.88 703 PHE A N 1
ATOM 5393 C CA . PHE A 1 703 ? 17.670 8.350 -29.383 1.00 94.88 703 PHE A CA 1
ATOM 5394 C C . PHE A 1 703 ? 17.285 9.442 -30.384 1.00 94.88 703 PHE A C 1
ATOM 5396 O O . PHE A 1 703 ? 18.115 10.273 -30.766 1.00 94.88 703 PHE A O 1
ATOM 5403 N N . VAL A 1 704 ? 15.995 9.498 -30.706 1.00 94.50 704 VAL A N 1
ATOM 5404 C CA . VAL A 1 704 ? 15.380 10.536 -31.535 1.00 94.50 704 VAL A CA 1
ATOM 5405 C C . VAL A 1 704 ? 14.278 11.229 -30.738 1.00 94.50 704 VAL A C 1
ATOM 5407 O O . VAL A 1 704 ? 13.361 10.593 -30.227 1.00 94.50 704 VAL A O 1
ATOM 5410 N N . GLY A 1 705 ? 14.368 12.546 -30.607 1.00 93.94 705 GLY A N 1
ATOM 5411 C CA . GLY A 1 705 ? 13.281 13.397 -30.152 1.00 93.9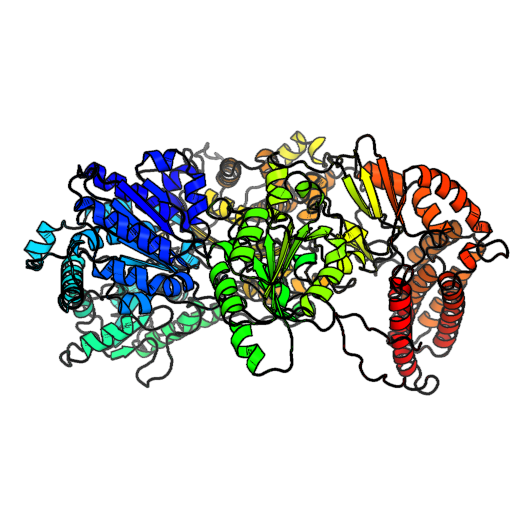4 705 GLY A CA 1
ATOM 5412 C C . GLY A 1 705 ? 12.284 13.618 -31.282 1.00 93.94 705 GLY A C 1
ATOM 5413 O O . GLY A 1 705 ? 12.666 14.055 -32.361 1.00 93.94 705 GLY A O 1
ATOM 5414 N N . VAL A 1 706 ? 11.016 13.331 -31.021 1.00 92.50 706 VAL A N 1
ATOM 5415 C CA . VAL A 1 706 ? 9.896 13.553 -31.936 1.00 92.50 706 VAL A CA 1
ATOM 5416 C C . VAL A 1 706 ? 9.040 14.660 -31.342 1.00 92.50 706 VAL A C 1
ATOM 5418 O O . VAL A 1 706 ? 8.469 14.482 -30.266 1.00 92.50 706 VAL A O 1
ATOM 5421 N N . THR A 1 707 ? 8.970 15.803 -32.016 1.00 91.38 707 THR A N 1
ATOM 5422 C CA . THR A 1 707 ? 8.168 16.960 -31.603 1.00 91.38 707 THR A CA 1
ATOM 5423 C C . THR A 1 707 ? 7.020 17.164 -32.587 1.00 91.38 707 THR A C 1
ATOM 5425 O O . THR A 1 707 ? 7.231 17.091 -33.795 1.00 91.38 707 THR A O 1
ATOM 5428 N N . GLY A 1 708 ? 5.812 17.426 -32.081 1.00 81.38 708 GLY A N 1
ATOM 5429 C CA . GLY A 1 708 ? 4.614 17.677 -32.902 1.00 81.38 708 GLY A CA 1
ATOM 5430 C C . GLY A 1 708 ? 3.838 16.416 -33.303 1.00 81.38 708 GLY A C 1
ATOM 5431 O O . GLY A 1 708 ? 2.655 16.511 -33.616 1.00 81.38 708 GLY A O 1
ATOM 5432 N N . GLY A 1 709 ? 4.459 15.237 -33.200 1.00 79.31 709 GLY A N 1
ATOM 5433 C CA . GLY A 1 709 ? 3.807 13.950 -33.439 1.00 79.31 709 GLY A CA 1
ATOM 5434 C C . GLY A 1 709 ? 2.889 13.515 -32.298 1.00 79.31 709 GLY A C 1
ATOM 5435 O O . GLY A 1 709 ? 3.297 13.486 -31.131 1.00 79.31 709 GLY A O 1
ATOM 5436 N N . LYS A 1 710 ? 1.658 13.122 -32.633 1.00 81.44 710 LYS A N 1
ATOM 5437 C CA . LYS A 1 710 ? 0.764 12.398 -31.716 1.00 81.44 710 LYS A CA 1
ATOM 5438 C C . LYS A 1 710 ? 0.975 10.900 -31.897 1.00 81.44 710 LYS A C 1
ATOM 5440 O O . LYS A 1 710 ? 1.404 10.466 -32.958 1.00 81.44 710 LYS A O 1
ATOM 5445 N N . LEU A 1 711 ? 0.716 10.110 -30.855 1.00 80.81 711 LEU A N 1
ATOM 5446 C CA . LEU A 1 711 ? 0.695 8.656 -31.021 1.00 80.81 711 LEU A CA 1
ATOM 5447 C C . LEU A 1 711 ? -0.443 8.318 -31.973 1.00 80.81 711 LEU A C 1
ATOM 5449 O O . LEU A 1 711 ? -1.580 8.723 -31.720 1.00 80.81 711 LEU A O 1
ATOM 5453 N N . ARG A 1 712 ? -0.125 7.597 -33.046 1.00 78.12 712 ARG A N 1
ATOM 5454 C CA . ARG A 1 712 ? -1.133 7.108 -33.974 1.00 78.12 712 ARG A CA 1
ATOM 5455 C C . ARG A 1 712 ? -2.041 6.161 -33.199 1.00 78.12 712 ARG A C 1
ATOM 5457 O O . ARG A 1 712 ? -1.572 5.198 -32.593 1.00 78.12 712 ARG A O 1
ATOM 5464 N N . ARG A 1 713 ? -3.343 6.450 -33.178 1.00 64.69 713 ARG A N 1
ATOM 5465 C CA . ARG A 1 713 ? -4.320 5.508 -32.628 1.00 64.69 713 ARG A CA 1
ATOM 5466 C C . ARG A 1 713 ? -4.402 4.348 -33.607 1.00 64.69 713 ARG A C 1
ATOM 5468 O O . ARG A 1 713 ? -4.981 4.507 -34.679 1.00 64.69 713 ARG A O 1
ATOM 5475 N N . LYS A 1 714 ? -3.813 3.200 -33.261 1.00 60.09 714 LYS A N 1
ATOM 5476 C CA . LYS A 1 714 ? -4.121 1.956 -33.968 1.00 60.09 714 LYS A CA 1
ATOM 5477 C C . LYS A 1 714 ? -5.632 1.774 -33.849 1.00 60.09 714 LYS A C 1
ATOM 5479 O O . LYS A 1 714 ? -6.159 1.627 -32.749 1.00 60.09 714 LYS A O 1
ATOM 5484 N N . SER A 1 715 ? -6.343 1.879 -34.964 1.00 56.91 715 SER A N 1
ATOM 5485 C CA . SER A 1 715 ? -7.709 1.379 -35.042 1.00 56.91 715 SER A CA 1
ATOM 5486 C C . SER A 1 715 ? -7.528 -0.133 -34.991 1.00 56.91 715 SER A C 1
ATOM 5488 O O . SER A 1 715 ? -7.180 -0.726 -36.006 1.00 56.91 715 SER A O 1
ATOM 5490 N N . GLY A 1 716 ? -7.565 -0.727 -33.793 1.00 60.19 716 GLY A N 1
ATOM 5491 C CA . GLY A 1 716 ? -7.378 -2.172 -33.652 1.00 60.19 716 GLY A CA 1
ATOM 5492 C C . GLY A 1 716 ? -8.387 -2.930 -34.517 1.00 60.19 716 GLY A C 1
ATOM 5493 O O . GLY A 1 716 ? -9.343 -2.330 -35.019 1.00 60.19 716 GLY A O 1
ATOM 5494 N N . ALA A 1 717 ? -8.202 -4.237 -34.708 1.00 60.53 717 ALA A N 1
ATOM 5495 C CA . ALA A 1 717 ? -9.021 -5.031 -35.637 1.00 60.53 717 ALA A CA 1
ATOM 5496 C C . ALA A 1 717 ? -10.552 -4.908 -35.414 1.00 60.53 717 ALA A C 1
ATOM 5498 O O . ALA A 1 717 ? -11.341 -5.130 -36.330 1.00 60.53 717 ALA A O 1
ATOM 5499 N N . LEU A 1 718 ? -10.994 -4.465 -34.229 1.00 65.81 718 LEU A N 1
ATOM 5500 C CA . LEU A 1 718 ? -12.402 -4.188 -33.921 1.00 65.81 718 LEU A CA 1
ATOM 5501 C C . LEU A 1 718 ? -12.976 -2.910 -34.558 1.00 65.81 718 LEU A C 1
ATOM 5503 O O . LEU A 1 718 ? -14.195 -2.744 -34.581 1.00 65.81 718 LEU A O 1
ATOM 5507 N N . ALA A 1 719 ? -12.149 -2.003 -35.080 1.00 62.34 719 ALA A N 1
ATOM 5508 C CA . ALA A 1 719 ? -12.611 -0.739 -35.653 1.00 62.34 719 ALA A CA 1
ATOM 5509 C C . ALA A 1 719 ? -13.339 -0.907 -37.000 1.00 62.34 719 ALA A C 1
ATOM 5511 O O . ALA A 1 719 ? -14.244 -0.130 -37.296 1.00 62.34 719 ALA A O 1
ATOM 5512 N N . SER A 1 720 ? -12.979 -1.917 -37.798 1.00 55.97 720 SER A N 1
ATOM 5513 C CA . SER A 1 720 ? -13.528 -2.171 -39.142 1.00 55.97 720 SER A CA 1
ATOM 5514 C C . SER A 1 720 ? -14.537 -3.330 -39.205 1.00 55.97 720 SER A C 1
ATOM 5516 O O . SER A 1 720 ? -14.989 -3.680 -40.291 1.00 55.97 720 SER A O 1
ATOM 5518 N N . GLY A 1 721 ? -14.929 -3.908 -38.062 1.00 68.44 721 GLY A N 1
ATOM 5519 C CA . GLY A 1 721 ? -15.796 -5.096 -38.008 1.00 68.44 721 GLY A CA 1
ATOM 5520 C C . GLY A 1 721 ? -16.604 -5.250 -36.717 1.00 68.44 721 GLY A C 1
ATOM 5521 O O . GLY A 1 721 ? -16.945 -6.371 -36.340 1.00 68.44 721 GLY A O 1
ATOM 5522 N N . ARG A 1 722 ? -16.895 -4.143 -36.019 1.00 74.75 722 ARG A N 1
ATOM 5523 C CA . ARG A 1 722 ? -17.517 -4.147 -34.684 1.00 74.75 722 ARG A CA 1
ATOM 5524 C C . ARG A 1 722 ? -18.825 -4.938 -34.614 1.00 74.75 722 ARG A C 1
ATOM 5526 O O . ARG A 1 722 ? -19.002 -5.700 -33.671 1.00 74.75 722 ARG A O 1
ATOM 5533 N N . ASP A 1 723 ? -19.709 -4.801 -35.599 1.00 77.31 723 ASP A N 1
ATOM 5534 C CA . ASP A 1 723 ? -21.006 -5.493 -35.586 1.00 77.31 723 ASP A CA 1
ATOM 5535 C C . ASP A 1 723 ? -20.848 -7.009 -35.759 1.00 77.31 723 ASP A C 1
ATOM 5537 O O . ASP A 1 723 ? -21.469 -7.789 -35.038 1.00 77.31 723 ASP A O 1
ATOM 5541 N N . ALA A 1 724 ? -19.946 -7.441 -36.648 1.00 78.06 724 ALA A N 1
ATOM 5542 C CA . ALA A 1 724 ? -19.615 -8.855 -36.826 1.00 78.06 724 ALA A CA 1
ATOM 5543 C C . ALA A 1 724 ? -18.954 -9.447 -35.570 1.00 78.06 724 ALA A C 1
ATOM 5545 O O . ALA A 1 724 ? -19.267 -10.570 -35.174 1.00 78.06 724 ALA A O 1
ATOM 5546 N N . PHE A 1 725 ? -18.075 -8.683 -34.915 1.00 83.88 725 PHE A N 1
ATOM 5547 C CA . PHE A 1 725 ? -17.486 -9.049 -33.628 1.00 83.88 725 PHE A CA 1
ATOM 5548 C C . PHE A 1 725 ? -18.553 -9.213 -32.538 1.00 83.88 725 PHE A C 1
ATOM 5550 O O . PHE A 1 725 ? -18.610 -10.259 -31.897 1.00 83.88 725 PHE A O 1
ATOM 5557 N N . LEU A 1 726 ? -19.430 -8.221 -32.357 1.00 84.00 726 LEU A N 1
ATOM 5558 C CA . LEU A 1 726 ? -20.494 -8.272 -31.353 1.00 84.00 726 LEU A CA 1
ATOM 5559 C C . LEU A 1 726 ? -21.459 -9.434 -31.608 1.00 84.00 726 LEU A C 1
ATOM 5561 O O . LEU A 1 726 ? -21.866 -10.101 -30.660 1.00 84.00 726 LEU A O 1
ATOM 5565 N N . HIS A 1 727 ? -21.774 -9.727 -32.872 1.00 85.25 727 HIS A N 1
ATOM 5566 C CA . HIS A 1 727 ? -22.612 -10.869 -33.225 1.00 85.25 727 HIS A CA 1
ATOM 5567 C C . HIS A 1 727 ? -21.958 -12.208 -32.850 1.00 85.25 727 HIS A C 1
ATOM 5569 O O . HIS A 1 727 ? -22.614 -13.070 -32.269 1.00 85.25 727 HIS A O 1
ATOM 5575 N N . ARG A 1 728 ? -20.649 -12.366 -33.100 1.00 86.62 728 ARG A N 1
ATOM 5576 C CA . ARG A 1 728 ? -19.889 -13.558 -32.681 1.00 86.62 728 ARG A CA 1
ATOM 5577 C C . ARG A 1 728 ? -19.829 -13.698 -31.163 1.00 86.62 728 ARG A C 1
ATOM 5579 O O . ARG A 1 728 ? -20.026 -14.796 -30.660 1.00 86.62 728 ARG A O 1
ATOM 5586 N N . VAL A 1 729 ? -19.608 -12.600 -30.439 1.00 89.06 729 VAL A N 1
ATOM 5587 C CA . VAL A 1 729 ? -19.614 -12.585 -28.966 1.00 89.06 729 VAL A CA 1
ATOM 5588 C C . VAL A 1 729 ? -20.990 -12.965 -28.411 1.00 89.06 729 VAL A C 1
ATOM 5590 O O . VAL A 1 729 ? -21.073 -13.708 -27.434 1.00 89.06 729 VAL A O 1
ATOM 5593 N N . ALA A 1 730 ? -22.072 -12.483 -29.027 1.00 87.62 730 ALA A N 1
ATOM 5594 C CA . ALA A 1 730 ? -23.440 -12.811 -28.627 1.00 87.62 730 ALA A CA 1
ATOM 5595 C C . ALA A 1 730 ? -23.803 -14.285 -28.882 1.00 87.62 730 ALA A C 1
ATOM 5597 O O . ALA A 1 730 ? -24.641 -14.830 -28.172 1.00 87.62 730 ALA A O 1
ATOM 5598 N N . ALA A 1 731 ? -23.162 -14.933 -29.861 1.00 90.19 731 ALA A N 1
ATOM 5599 C CA . ALA A 1 731 ? -23.363 -16.346 -30.179 1.00 90.19 731 ALA A CA 1
ATOM 5600 C C . ALA A 1 731 ? -22.592 -17.314 -29.258 1.00 90.19 731 ALA A C 1
ATOM 5602 O O . ALA A 1 731 ? -22.771 -18.527 -29.370 1.00 90.19 731 ALA A O 1
ATOM 5603 N N . LEU A 1 732 ? -21.722 -16.813 -28.371 1.00 92.00 732 LEU A N 1
ATOM 5604 C CA . LEU A 1 732 ? -20.962 -17.659 -27.450 1.00 92.00 732 LEU A CA 1
ATOM 5605 C C . LEU A 1 732 ? -21.885 -18.312 -26.409 1.00 92.00 732 LEU A C 1
ATOM 5607 O O . LEU A 1 732 ? -22.754 -17.630 -25.855 1.00 92.00 732 LEU A O 1
ATOM 5611 N N . PRO A 1 733 ? -21.671 -19.598 -26.076 1.00 92.44 733 PRO A N 1
ATOM 5612 C CA . PRO A 1 733 ? -22.405 -20.239 -24.996 1.00 92.44 733 PRO A CA 1
ATOM 5613 C C . PRO A 1 733 ? -22.087 -19.552 -23.667 1.00 92.44 733 PRO A C 1
ATOM 5615 O O . PRO A 1 733 ? -20.969 -19.087 -23.441 1.00 92.44 733 PRO A O 1
ATOM 5618 N N . TYR A 1 734 ? -23.069 -19.485 -22.776 1.00 92.00 734 TYR A N 1
ATOM 5619 C CA . TYR A 1 734 ? -22.842 -18.968 -21.432 1.00 92.00 734 TYR A CA 1
ATOM 5620 C C . TYR A 1 734 ? -22.188 -20.071 -20.583 1.00 92.00 734 TYR A C 1
ATOM 5622 O O . TYR A 1 734 ? -22.497 -21.249 -20.788 1.00 92.00 734 TYR A O 1
ATOM 5630 N N . PRO A 1 735 ? -21.287 -19.722 -19.648 1.00 93.31 735 PRO A N 1
ATOM 5631 C CA . PRO A 1 735 ? -20.786 -20.674 -18.662 1.00 93.31 735 PRO A CA 1
ATOM 5632 C C . PRO A 1 735 ? -21.935 -21.298 -17.859 1.00 93.31 735 PRO A C 1
ATOM 5634 O O . PRO A 1 735 ? -22.979 -20.671 -17.672 1.00 93.31 735 PRO A O 1
ATOM 5637 N N . ALA A 1 736 ? -21.733 -22.521 -17.367 1.00 89.25 736 ALA A N 1
ATOM 5638 C CA . ALA A 1 736 ? -22.693 -23.167 -16.476 1.00 89.25 736 ALA A CA 1
ATOM 5639 C C . ALA A 1 736 ? -22.862 -22.373 -15.169 1.00 89.25 736 ALA A C 1
ATOM 5641 O O . ALA A 1 736 ? -21.918 -21.741 -14.688 1.00 89.25 736 ALA A O 1
ATOM 5642 N N . GLU A 1 737 ? -24.061 -22.427 -14.586 1.00 87.19 737 GLU A N 1
ATOM 5643 C CA . GLU A 1 737 ? -24.316 -21.813 -13.283 1.00 87.19 737 GLU A CA 1
ATOM 5644 C C . GLU A 1 737 ? -23.475 -22.475 -12.186 1.00 87.19 737 GLU A C 1
ATOM 5646 O O . GLU A 1 737 ? -23.266 -23.690 -12.172 1.00 87.19 737 GLU A O 1
ATOM 5651 N N . HIS A 1 738 ? -22.999 -21.661 -11.246 1.00 91.12 738 HIS A N 1
ATOM 5652 C CA . HIS A 1 738 ? -22.227 -22.141 -10.109 1.00 91.12 738 HIS A CA 1
ATOM 5653 C C . HIS A 1 738 ? -23.149 -22.643 -8.989 1.00 91.12 738 HIS A C 1
ATOM 5655 O O . HIS A 1 738 ? -24.065 -21.934 -8.566 1.00 91.12 738 HIS A O 1
ATOM 5661 N N . ALA A 1 739 ? -22.879 -23.846 -8.480 1.00 91.25 739 ALA A N 1
ATOM 5662 C CA . ALA A 1 739 ? -23.578 -24.415 -7.333 1.00 91.25 739 ALA A CA 1
ATOM 5663 C C . ALA A 1 739 ? -22.888 -24.007 -6.021 1.00 91.25 739 ALA A C 1
ATOM 5665 O O . ALA A 1 739 ? -21.760 -24.412 -5.749 1.00 91.25 739 ALA A O 1
ATOM 5666 N N . TRP A 1 740 ? -23.583 -23.228 -5.194 1.00 91.50 740 TRP A N 1
ATOM 5667 C CA . TRP A 1 740 ? -23.040 -22.675 -3.952 1.00 91.50 740 TRP A CA 1
ATOM 5668 C C . TRP A 1 740 ? -23.106 -23.687 -2.802 1.00 91.50 740 TRP A C 1
ATOM 5670 O O . TRP A 1 740 ? -24.159 -23.907 -2.204 1.00 91.50 740 TRP A O 1
ATOM 5680 N N . THR A 1 741 ? -21.970 -24.293 -2.465 1.00 89.25 741 THR A N 1
ATOM 5681 C CA . THR A 1 741 ? -21.811 -25.141 -1.264 1.00 89.25 741 THR A CA 1
ATOM 5682 C C . THR A 1 741 ? -20.885 -24.509 -0.222 1.00 89.25 741 THR A C 1
ATOM 5684 O O . THR A 1 741 ? -20.983 -24.812 0.967 1.00 89.25 741 THR A O 1
ATOM 5687 N N . ALA A 1 742 ? -20.035 -23.580 -0.652 1.00 91.19 742 ALA A N 1
ATOM 5688 C CA . ALA A 1 742 ? -19.081 -22.817 0.142 1.00 91.19 742 ALA A CA 1
ATOM 5689 C C . ALA A 1 742 ? -18.860 -21.439 -0.522 1.00 91.19 742 ALA A C 1
ATOM 5691 O O . ALA A 1 742 ? -19.380 -21.213 -1.620 1.00 91.19 742 ALA A O 1
ATOM 5692 N N . PRO A 1 743 ? -18.118 -20.512 0.111 1.00 94.88 743 PRO A N 1
ATOM 5693 C CA . PRO A 1 743 ? -17.612 -19.331 -0.583 1.00 94.88 743 PRO A CA 1
ATOM 5694 C C . PRO A 1 743 ? -16.806 -19.708 -1.825 1.00 94.88 743 PRO A C 1
ATOM 5696 O O . PRO A 1 743 ? -16.130 -20.736 -1.824 1.00 94.88 743 PRO A O 1
ATOM 5699 N N . TYR A 1 744 ? -16.867 -18.851 -2.841 1.00 97.06 744 TYR A N 1
ATOM 5700 C CA . TYR A 1 744 ? -16.019 -18.928 -4.019 1.00 97.06 744 TYR A CA 1
ATOM 5701 C C . TYR A 1 744 ? -14.870 -17.929 -3.901 1.00 97.06 744 TYR A C 1
ATOM 5703 O O . TYR A 1 744 ? -15.102 -16.715 -3.831 1.00 97.06 744 TYR A O 1
ATOM 5711 N N . ASP A 1 745 ? -13.644 -18.443 -3.905 1.00 97.31 745 ASP A N 1
ATOM 5712 C CA . ASP A 1 745 ? -12.428 -17.687 -3.624 1.00 97.31 745 ASP A CA 1
ATOM 5713 C C . ASP A 1 745 ? -11.619 -17.445 -4.910 1.00 97.31 745 ASP A C 1
ATOM 5715 O O . ASP A 1 745 ? -10.988 -18.350 -5.461 1.00 97.31 745 ASP A O 1
ATOM 5719 N N . LEU A 1 746 ? -11.626 -16.200 -5.396 1.00 98.12 746 LEU A N 1
ATOM 5720 C CA . LEU A 1 746 ? -10.904 -15.760 -6.590 1.00 98.12 746 LEU A CA 1
ATOM 5721 C C . LEU A 1 746 ? -9.742 -14.837 -6.209 1.00 98.12 746 LEU A C 1
ATOM 5723 O O . LEU A 1 746 ? -9.943 -13.709 -5.754 1.00 98.12 746 LEU A O 1
ATOM 5727 N N . LEU A 1 747 ? -8.515 -15.280 -6.469 1.00 98.25 747 LEU A N 1
ATOM 5728 C CA . LEU A 1 747 ? -7.327 -14.443 -6.326 1.00 98.25 747 LEU A CA 1
ATOM 5729 C C . LEU A 1 747 ? -6.991 -13.773 -7.662 1.00 98.25 747 LEU A C 1
ATOM 5731 O O . LEU A 1 747 ? -6.714 -14.449 -8.651 1.00 98.25 747 LEU A O 1
ATOM 5735 N N . VAL A 1 748 ? -6.945 -12.443 -7.697 1.00 97.94 748 VAL A N 1
ATOM 5736 C CA . VAL A 1 748 ? -6.434 -11.692 -8.852 1.00 97.94 748 VAL A CA 1
ATOM 5737 C C . VAL A 1 748 ? -5.048 -11.160 -8.515 1.00 97.94 748 VAL A C 1
ATOM 5739 O O . VAL A 1 748 ? -4.881 -10.389 -7.569 1.00 97.94 748 VAL A O 1
ATOM 5742 N N . THR A 1 749 ? -4.040 -11.549 -9.293 1.00 96.50 749 THR A N 1
ATOM 5743 C CA . THR A 1 749 ? -2.657 -11.109 -9.073 1.00 96.50 749 THR A CA 1
ATOM 5744 C C . THR A 1 749 ? -2.181 -10.215 -10.205 1.00 96.50 749 THR A C 1
ATOM 5746 O O . THR A 1 749 ? -2.567 -10.389 -11.360 1.00 96.50 749 THR A O 1
ATOM 5749 N N . GLY A 1 750 ? -1.331 -9.237 -9.898 1.00 93.56 750 GLY A N 1
ATOM 5750 C CA . GLY A 1 750 ? -0.693 -8.446 -10.941 1.00 93.56 750 GLY A CA 1
ATOM 5751 C C . GLY A 1 750 ? 0.165 -7.303 -10.422 1.00 93.56 750 GLY A C 1
ATOM 5752 O O . GLY A 1 750 ? 0.586 -7.280 -9.268 1.00 93.56 750 GLY A O 1
ATOM 5753 N N . VAL A 1 751 ? 0.436 -6.333 -11.294 1.00 89.31 751 VAL A N 1
ATOM 5754 C CA . VAL A 1 751 ? 1.353 -5.225 -11.001 1.00 89.31 751 VAL A CA 1
ATOM 5755 C C . VAL A 1 751 ? 0.592 -3.954 -10.623 1.00 89.31 751 VAL A C 1
ATOM 5757 O O . VAL A 1 751 ? -0.372 -3.562 -11.289 1.00 89.31 751 VAL A O 1
ATOM 5760 N N . GLY A 1 752 ? 1.063 -3.250 -9.593 1.00 85.56 752 GLY A N 1
ATOM 5761 C CA . GLY A 1 752 ? 0.503 -1.972 -9.155 1.00 85.56 752 GLY A CA 1
ATOM 5762 C C . GLY A 1 752 ? 0.382 -0.963 -10.300 1.00 85.56 752 GLY A C 1
ATOM 5763 O O . GLY A 1 752 ? 1.324 -0.744 -11.069 1.00 85.56 752 GLY A O 1
ATOM 5764 N N . GLY A 1 753 ? -0.792 -0.339 -10.418 1.00 80.00 753 GLY A N 1
ATOM 5765 C CA . GLY A 1 753 ? -1.096 0.645 -11.459 1.00 80.00 753 GLY A CA 1
ATOM 5766 C C . GLY A 1 753 ? -1.530 0.080 -12.819 1.00 80.00 753 GLY A C 1
ATOM 5767 O O . GLY A 1 753 ? -1.692 0.881 -13.740 1.00 80.00 753 GLY A O 1
ATOM 5768 N N . THR A 1 754 ? -1.735 -1.238 -12.947 1.00 83.12 754 THR A N 1
ATOM 5769 C CA . THR A 1 754 ? -2.220 -1.894 -14.186 1.00 83.12 754 THR A CA 1
ATOM 5770 C C . THR A 1 754 ? -3.725 -2.194 -14.202 1.00 83.12 754 THR A C 1
ATOM 5772 O O . THR A 1 754 ? -4.248 -2.602 -15.229 1.00 83.12 754 THR A O 1
ATOM 5775 N N . GLY A 1 755 ? -4.445 -1.961 -13.096 1.00 87.88 755 GLY A N 1
ATOM 5776 C CA . GLY A 1 755 ? -5.903 -2.156 -13.012 1.00 87.88 755 GLY A CA 1
ATOM 5777 C C . GLY A 1 755 ? -6.362 -3.424 -12.281 1.00 87.88 755 GLY A C 1
ATOM 5778 O O . GLY A 1 755 ? -7.549 -3.713 -12.296 1.00 87.88 755 GLY A O 1
ATOM 5779 N N . VAL A 1 756 ? -5.460 -4.155 -11.615 1.00 92.00 756 VAL A N 1
ATOM 5780 C CA . VAL A 1 756 ? -5.779 -5.360 -10.810 1.00 92.00 756 VAL A CA 1
ATOM 5781 C C . VAL A 1 756 ? -6.870 -5.089 -9.765 1.00 92.00 756 VAL A C 1
ATOM 5783 O O . VAL A 1 756 ? -7.901 -5.749 -9.773 1.00 92.00 756 VAL A O 1
ATOM 5786 N N . VAL A 1 757 ? -6.694 -4.044 -8.948 1.00 91.38 757 VAL A N 1
ATOM 5787 C CA . VAL A 1 757 ? -7.685 -3.589 -7.949 1.00 91.38 757 VAL A CA 1
ATOM 5788 C C . VAL A 1 757 ? -9.042 -3.277 -8.593 1.00 91.38 757 VAL A C 1
ATOM 5790 O O . VAL A 1 757 ? -10.097 -3.550 -8.034 1.00 91.38 757 VAL A O 1
ATOM 5793 N N . THR A 1 758 ? -9.037 -2.724 -9.811 1.00 92.38 758 THR A N 1
ATOM 5794 C CA . THR A 1 758 ? -10.275 -2.428 -10.544 1.00 92.38 758 THR A CA 1
ATOM 5795 C C . THR A 1 758 ? -11.004 -3.702 -10.958 1.00 92.38 758 THR A C 1
ATOM 5797 O O . THR A 1 758 ? -12.225 -3.735 -10.862 1.00 92.38 758 THR A O 1
ATOM 5800 N N . VAL A 1 759 ? -10.285 -4.747 -11.381 1.00 95.06 759 VAL A N 1
ATOM 5801 C CA . VAL A 1 759 ? -10.894 -6.050 -11.693 1.00 95.06 759 VAL A CA 1
ATOM 5802 C C . VAL A 1 759 ? -11.570 -6.630 -10.451 1.00 95.06 759 VAL A C 1
ATOM 5804 O O . VAL A 1 759 ? -12.748 -6.974 -10.522 1.00 95.06 759 VAL A O 1
ATOM 5807 N N . GLY A 1 760 ? -10.874 -6.657 -9.308 1.00 95.50 760 GLY A N 1
ATOM 5808 C CA . GLY A 1 760 ? -11.444 -7.147 -8.049 1.00 95.50 760 GLY A CA 1
ATOM 5809 C C . GLY A 1 760 ? -12.693 -6.370 -7.619 1.00 95.50 760 GLY A C 1
ATOM 5810 O O . GLY A 1 760 ? -13.738 -6.964 -7.351 1.00 95.50 760 GLY A O 1
ATOM 5811 N N . ALA A 1 761 ? -12.631 -5.035 -7.658 1.00 94.12 761 ALA A N 1
ATOM 5812 C CA . ALA A 1 761 ? -13.759 -4.169 -7.319 1.00 94.12 761 ALA A CA 1
ATOM 5813 C C . ALA A 1 761 ? -14.969 -4.342 -8.257 1.00 94.12 761 ALA A C 1
ATOM 5815 O O . ALA A 1 761 ? -16.108 -4.326 -7.791 1.00 94.12 761 ALA A O 1
ATOM 5816 N N . VAL A 1 762 ? -14.747 -4.521 -9.567 1.00 95.75 762 VAL A N 1
ATOM 5817 C CA . VAL A 1 762 ? -15.823 -4.764 -10.546 1.00 95.75 762 VAL A CA 1
ATOM 5818 C C . VAL A 1 762 ? -16.510 -6.103 -10.279 1.00 95.75 762 VAL A C 1
ATOM 5820 O O . VAL A 1 762 ? -17.737 -6.156 -10.282 1.00 95.75 762 VAL A O 1
ATOM 5823 N N . ILE A 1 763 ? -15.748 -7.166 -10.004 1.00 97.44 763 ILE A N 1
ATOM 5824 C CA . ILE A 1 763 ? -16.307 -8.493 -9.700 1.00 97.44 763 ILE A CA 1
ATOM 5825 C C . ILE A 1 763 ? -17.114 -8.452 -8.394 1.00 97.44 763 ILE A C 1
ATOM 5827 O O . ILE A 1 763 ? -18.254 -8.912 -8.360 1.00 97.44 763 ILE A O 1
ATOM 5831 N N . ALA A 1 764 ? -16.578 -7.838 -7.336 1.00 96.75 764 ALA A N 1
ATOM 5832 C CA . ALA A 1 764 ? -17.285 -7.714 -6.061 1.00 96.75 764 ALA A CA 1
ATOM 5833 C C . ALA A 1 764 ? -18.560 -6.853 -6.174 1.00 96.75 764 ALA A C 1
ATOM 5835 O O . ALA A 1 764 ? -19.600 -7.204 -5.613 1.00 96.75 764 ALA A O 1
ATOM 5836 N N . MET A 1 765 ? -18.518 -5.761 -6.947 1.00 96.88 765 MET A N 1
ATOM 5837 C CA . MET A 1 765 ? -19.700 -4.942 -7.236 1.00 96.88 765 MET A CA 1
ATOM 5838 C C . MET A 1 765 ? -20.746 -5.719 -8.042 1.00 96.88 765 MET A C 1
ATOM 5840 O O . MET A 1 765 ? -21.931 -5.623 -7.743 1.00 96.88 765 MET A O 1
ATOM 5844 N N . ALA A 1 766 ? -20.341 -6.520 -9.029 1.00 97.06 766 ALA A N 1
ATOM 5845 C CA . ALA A 1 766 ? -21.268 -7.358 -9.787 1.00 97.06 766 ALA A CA 1
ATOM 5846 C C . ALA A 1 766 ? -21.993 -8.369 -8.881 1.00 97.06 766 ALA A C 1
ATOM 5848 O O . ALA A 1 766 ? -23.215 -8.492 -8.948 1.00 97.06 766 ALA A O 1
ATOM 5849 N N . ALA A 1 767 ? -21.278 -9.012 -7.954 1.00 96.94 767 ALA A N 1
ATOM 5850 C CA . ALA A 1 767 ? -21.894 -9.877 -6.950 1.00 96.94 767 ALA A CA 1
ATOM 5851 C C . ALA A 1 767 ? -22.901 -9.117 -6.072 1.00 96.94 767 ALA A C 1
ATOM 5853 O O . ALA A 1 767 ? -24.031 -9.574 -5.876 1.00 96.94 767 ALA A O 1
ATOM 5854 N N . HIS A 1 768 ? -22.531 -7.914 -5.622 1.00 96.44 768 HIS A N 1
ATOM 5855 C CA . HIS A 1 768 ? -23.444 -7.039 -4.896 1.00 96.44 768 HIS A CA 1
ATOM 5856 C C . HIS A 1 768 ? -24.694 -6.699 -5.725 1.00 96.44 768 HIS A C 1
ATOM 5858 O O . HIS A 1 768 ? -25.805 -6.753 -5.211 1.00 96.44 768 HIS A O 1
ATOM 5864 N N . LEU A 1 769 ? -24.581 -6.407 -7.016 1.00 96.31 769 LEU A N 1
ATOM 5865 C CA . LEU A 1 769 ? -25.744 -6.099 -7.856 1.00 96.31 769 LEU A CA 1
ATOM 5866 C C . LEU A 1 769 ? -26.717 -7.286 -8.002 1.00 96.31 769 LEU A C 1
ATOM 5868 O O . LEU A 1 769 ? -27.925 -7.078 -8.116 1.00 96.31 769 LEU A O 1
ATOM 5872 N N . GLU A 1 770 ? -26.226 -8.524 -7.936 1.00 95.00 770 GLU A N 1
ATOM 5873 C CA . GLU A 1 770 ? -27.018 -9.760 -8.069 1.00 95.00 770 GLU A CA 1
ATOM 5874 C C . GLU A 1 770 ? -27.712 -10.244 -6.795 1.00 95.00 770 GLU A C 1
ATOM 5876 O O . GLU A 1 770 ? -28.362 -11.289 -6.811 1.00 95.00 770 GLU A O 1
ATOM 5881 N N . GLY A 1 771 ? -27.574 -9.543 -5.671 1.00 94.38 771 GLY A N 1
ATOM 5882 C CA . GLY A 1 771 ? -28.119 -10.039 -4.402 1.00 94.38 771 GLY A CA 1
ATOM 5883 C C . GLY A 1 771 ? -27.128 -10.844 -3.563 1.00 94.38 771 GLY A C 1
ATOM 5884 O O . GLY A 1 771 ? -27.449 -11.142 -2.419 1.00 94.38 771 GLY A O 1
ATOM 5885 N N . LYS A 1 772 ? -25.936 -11.151 -4.087 1.00 95.38 772 LYS A N 1
ATOM 5886 C CA . LYS A 1 772 ? -24.920 -11.972 -3.413 1.00 95.38 772 LYS A CA 1
ATOM 5887 C C . LYS A 1 772 ? -24.118 -11.160 -2.398 1.00 95.38 772 LYS A C 1
ATOM 5889 O O . LYS A 1 772 ? -24.085 -9.926 -2.450 1.00 95.38 772 LYS A O 1
ATOM 5894 N N . ALA A 1 773 ? -23.465 -11.862 -1.478 1.00 94.81 773 ALA A N 1
ATOM 5895 C CA . ALA A 1 773 ? -22.477 -11.277 -0.587 1.00 94.81 773 ALA A CA 1
ATOM 5896 C C . ALA A 1 773 ? -21.093 -11.332 -1.246 1.00 94.81 773 ALA A C 1
ATOM 5898 O O . ALA A 1 773 ? -20.746 -12.290 -1.936 1.00 94.81 773 ALA A O 1
ATOM 5899 N N . ALA A 1 774 ? -20.299 -10.290 -1.028 1.00 95.94 774 ALA A N 1
ATOM 5900 C CA . ALA A 1 774 ? -18.933 -10.223 -1.522 1.00 95.94 774 ALA A CA 1
ATOM 5901 C C . ALA A 1 774 ? -18.047 -9.473 -0.539 1.00 95.94 774 ALA A C 1
ATOM 5903 O O . ALA A 1 774 ? -18.501 -8.506 0.088 1.00 95.94 774 ALA A O 1
ATOM 5904 N N . SER A 1 775 ? -16.789 -9.894 -0.470 1.00 95.88 775 SER A N 1
ATOM 5905 C CA . SER A 1 775 ? -15.688 -9.131 0.100 1.00 95.88 775 SER A CA 1
ATOM 5906 C C . SER A 1 775 ? -14.530 -9.058 -0.892 1.00 95.88 775 SER A C 1
ATOM 5908 O O . SER A 1 775 ? -14.300 -9.972 -1.685 1.00 95.88 775 SER A O 1
ATOM 5910 N N . VAL A 1 776 ? -13.820 -7.936 -0.872 1.00 96.25 776 VAL A N 1
ATOM 5911 C CA . VAL A 1 776 ? -12.574 -7.760 -1.619 1.00 96.25 776 VAL A CA 1
ATOM 5912 C C . VAL A 1 776 ? -11.539 -7.134 -0.705 1.00 96.25 776 VAL A C 1
ATOM 5914 O O . VAL A 1 776 ? -11.849 -6.154 -0.033 1.00 96.25 776 VAL A O 1
ATOM 5917 N N . LEU A 1 777 ? -10.340 -7.702 -0.659 1.00 94.81 777 LEU A N 1
ATOM 5918 C CA . LEU A 1 777 ? -9.187 -7.157 0.054 1.00 94.81 777 LEU A CA 1
ATOM 5919 C C . LEU A 1 777 ? -8.049 -6.938 -0.939 1.00 94.81 777 LEU A C 1
ATOM 5921 O O . LEU A 1 777 ? -7.626 -7.876 -1.611 1.00 94.81 777 LEU A O 1
ATOM 5925 N N . ASP A 1 778 ? -7.543 -5.711 -1.014 1.00 91.25 778 ASP A N 1
ATOM 5926 C CA . ASP A 1 778 ? -6.482 -5.337 -1.944 1.00 91.25 778 ASP A CA 1
ATOM 5927 C C . ASP A 1 778 ? -5.178 -5.052 -1.202 1.00 91.25 778 ASP A C 1
ATOM 5929 O O . ASP A 1 778 ? -4.994 -3.967 -0.655 1.00 91.25 778 ASP A O 1
ATOM 5933 N N . PHE A 1 779 ? -4.223 -5.981 -1.260 1.00 84.44 779 PHE A N 1
ATOM 5934 C CA . PHE A 1 779 ? -2.877 -5.720 -0.762 1.00 84.44 779 PHE A CA 1
ATOM 5935 C C . PHE A 1 779 ? -2.007 -5.113 -1.851 1.00 84.44 779 PHE A C 1
ATOM 5937 O O . PHE A 1 779 ? -1.543 -5.782 -2.779 1.00 84.44 779 PHE A O 1
ATOM 5944 N N . MET A 1 780 ? -1.762 -3.817 -1.704 1.00 74.44 780 MET A N 1
ATOM 5945 C CA . MET A 1 780 ? -0.794 -3.073 -2.491 1.00 74.44 780 MET A CA 1
ATOM 5946 C C . MET A 1 780 ? 0.479 -2.955 -1.653 1.00 74.44 780 MET A C 1
ATOM 5948 O O . MET A 1 780 ? 0.477 -2.287 -0.624 1.00 74.44 780 MET A O 1
ATOM 5952 N N . GLY A 1 781 ? 1.568 -3.616 -2.058 1.00 69.44 781 GLY A N 1
ATOM 5953 C CA . GLY A 1 781 ? 2.845 -3.496 -1.346 1.00 69.44 781 GLY A CA 1
ATOM 5954 C C . GLY A 1 781 ? 3.380 -2.052 -1.308 1.00 69.44 781 GLY A C 1
ATOM 5955 O O . GLY A 1 781 ? 2.762 -1.108 -1.797 1.00 69.44 781 GLY A O 1
ATOM 5956 N N . PHE A 1 782 ? 4.604 -1.866 -0.808 1.00 71.81 782 PHE A N 1
ATOM 5957 C CA . PHE A 1 782 ? 5.203 -0.539 -0.568 1.00 71.81 782 PHE A CA 1
ATOM 5958 C C . PHE A 1 782 ? 5.205 0.427 -1.779 1.00 71.81 782 PHE A C 1
ATOM 5960 O O . PHE A 1 782 ? 5.301 1.639 -1.611 1.00 71.81 782 PHE A O 1
ATOM 5967 N N . ALA A 1 783 ? 5.125 -0.075 -3.017 1.00 75.12 783 ALA A N 1
ATOM 5968 C CA . ALA A 1 783 ? 5.050 0.753 -4.220 1.00 75.12 783 ALA A CA 1
ATOM 5969 C C . ALA A 1 783 ? 3.655 0.730 -4.852 1.00 75.12 783 ALA A C 1
ATOM 5971 O O . ALA A 1 783 ? 3.215 -0.294 -5.368 1.00 75.12 783 ALA A O 1
ATOM 5972 N N . GLN A 1 784 ? 3.039 1.910 -4.983 1.00 68.62 784 GLN A N 1
ATOM 5973 C CA . GLN A 1 784 ? 1.774 2.078 -5.717 1.00 68.62 784 GLN A CA 1
ATOM 5974 C C . GLN A 1 784 ? 1.844 1.634 -7.190 1.00 68.62 784 GLN A C 1
ATOM 5976 O O . GLN A 1 784 ? 0.821 1.334 -7.806 1.00 68.62 784 GLN A O 1
ATOM 5981 N N . LYS A 1 785 ? 3.038 1.659 -7.797 1.00 73.62 785 LYS A N 1
ATOM 5982 C CA . LYS A 1 785 ? 3.268 1.238 -9.184 1.00 73.62 785 LYS A CA 1
ATOM 5983 C C . LYS A 1 785 ? 4.487 0.341 -9.284 1.00 73.62 785 LYS A C 1
ATOM 5985 O O . LYS A 1 785 ? 5.513 0.644 -8.686 1.00 73.62 785 LYS A O 1
ATOM 5990 N N . GLY A 1 786 ? 4.387 -0.718 -10.081 1.00 73.25 786 GLY A N 1
ATOM 5991 C CA . GLY A 1 786 ? 5.497 -1.644 -10.331 1.00 73.25 786 GLY A CA 1
ATOM 5992 C C . GLY A 1 786 ? 5.726 -2.702 -9.243 1.00 73.25 786 GLY A C 1
ATOM 5993 O O . GLY A 1 786 ? 6.418 -3.679 -9.516 1.00 73.25 786 GLY A O 1
ATOM 5994 N N . GLY A 1 787 ? 5.141 -2.536 -8.050 1.00 83.06 787 GLY A N 1
ATOM 5995 C CA . GLY A 1 787 ? 5.106 -3.562 -7.003 1.00 83.06 787 GLY A CA 1
ATOM 5996 C C . GLY A 1 787 ? 4.054 -4.643 -7.270 1.00 83.06 787 GLY A C 1
ATOM 5997 O O . GLY A 1 787 ? 3.194 -4.471 -8.139 1.00 83.06 787 GLY A O 1
ATOM 5998 N N . SER A 1 788 ? 4.130 -5.744 -6.523 1.00 89.94 788 SER A N 1
ATOM 5999 C CA . SER A 1 788 ? 3.107 -6.791 -6.520 1.00 89.94 788 SER A CA 1
ATOM 6000 C C . SER A 1 788 ? 1.797 -6.293 -5.908 1.00 89.94 788 SER A C 1
ATOM 6002 O O . SER A 1 788 ? 1.791 -5.510 -4.954 1.00 89.94 788 SER A O 1
ATOM 6004 N N . VAL A 1 789 ? 0.688 -6.757 -6.478 1.00 91.94 789 VAL A N 1
ATOM 6005 C CA . VAL A 1 789 ? -0.664 -6.565 -5.956 1.00 91.94 789 VAL A CA 1
ATOM 6006 C C . VAL A 1 789 ? -1.371 -7.911 -5.929 1.00 91.94 789 VAL A C 1
ATOM 6008 O O . VAL A 1 789 ? -1.377 -8.629 -6.934 1.00 91.94 789 VAL A O 1
ATOM 6011 N N . LEU A 1 790 ? -1.976 -8.217 -4.785 1.00 94.31 790 LEU A N 1
ATOM 6012 C CA . LEU A 1 790 ? -2.850 -9.366 -4.577 1.00 94.31 790 LEU A CA 1
ATOM 6013 C C . LEU A 1 790 ? -4.236 -8.833 -4.206 1.00 94.31 790 LEU A C 1
ATOM 6015 O O . LEU A 1 790 ? -4.372 -8.124 -3.210 1.00 94.31 790 LEU A O 1
ATOM 6019 N N . SER A 1 791 ? -5.238 -9.138 -5.025 1.00 96.50 791 SER A N 1
ATOM 6020 C CA . SER A 1 791 ? -6.638 -8.784 -4.784 1.00 96.50 791 SER A CA 1
ATOM 6021 C C . SER A 1 791 ? -7.418 -10.059 -4.482 1.00 96.50 791 SER A C 1
ATOM 6023 O O . SER A 1 791 ? -7.561 -10.934 -5.337 1.00 96.50 791 SER A O 1
ATOM 6025 N N . PHE A 1 792 ? -7.860 -10.183 -3.238 1.00 97.06 792 PHE A N 1
ATOM 6026 C CA . PHE A 1 792 ? -8.567 -11.338 -2.701 1.00 97.06 792 PHE A CA 1
ATOM 6027 C C . PHE A 1 792 ? -10.065 -11.094 -2.834 1.00 97.06 792 PHE A C 1
ATOM 6029 O O . PHE A 1 792 ? -10.614 -10.304 -2.072 1.00 97.06 792 PHE A O 1
ATOM 6036 N N . VAL A 1 793 ? -10.721 -11.732 -3.802 1.00 97.75 793 VAL A N 1
ATOM 6037 C CA . VAL A 1 793 ? -12.158 -11.576 -4.050 1.00 97.75 793 VAL A CA 1
ATOM 6038 C C . VAL A 1 793 ? -12.877 -12.822 -3.552 1.00 97.75 793 VAL A C 1
ATOM 6040 O O . VAL A 1 793 ? -12.712 -13.897 -4.122 1.00 97.75 793 VAL A O 1
ATOM 6043 N N . ARG A 1 794 ? -13.696 -12.682 -2.507 1.00 97.38 794 ARG A N 1
ATOM 6044 C CA . ARG A 1 794 ? -14.507 -13.780 -1.965 1.00 97.38 794 ARG A CA 1
ATOM 6045 C C . ARG A 1 794 ? -15.980 -13.509 -2.227 1.00 97.38 794 ARG A C 1
ATOM 6047 O O . ARG A 1 794 ? -16.480 -12.421 -1.931 1.00 97.38 794 ARG A O 1
ATOM 6054 N N . LEU A 1 795 ? -16.677 -14.492 -2.782 1.00 97.38 795 LEU A N 1
ATOM 6055 C CA . LEU A 1 795 ? -18.083 -14.398 -3.174 1.00 97.38 795 LEU A CA 1
ATOM 6056 C C . LEU A 1 795 ? -18.897 -15.467 -2.447 1.00 97.38 795 LEU A C 1
ATOM 6058 O O . LEU A 1 795 ? -18.411 -16.575 -2.239 1.00 97.38 795 LEU A O 1
ATOM 6062 N N . ALA A 1 796 ? -20.142 -15.169 -2.092 1.00 96.19 796 ALA A N 1
ATOM 6063 C CA . ALA A 1 796 ? -21.061 -16.161 -1.541 1.00 96.19 796 ALA A CA 1
ATOM 6064 C C . ALA A 1 796 ? -22.521 -15.832 -1.873 1.00 96.19 796 ALA A C 1
ATOM 6066 O O . ALA A 1 796 ? -22.897 -14.670 -2.043 1.00 96.19 796 ALA A O 1
ATOM 6067 N N . ASP A 1 797 ? -23.359 -16.865 -1.916 1.00 94.38 797 ASP A N 1
ATOM 6068 C CA . ASP A 1 797 ? -24.818 -16.750 -2.005 1.00 94.38 797 ASP A CA 1
ATOM 6069 C C . ASP A 1 797 ? -25.424 -16.034 -0.788 1.00 94.38 797 ASP A C 1
ATOM 6071 O O . ASP A 1 797 ? -26.386 -15.282 -0.941 1.00 94.38 797 ASP A O 1
ATOM 6075 N N . SER A 1 798 ? -24.835 -16.217 0.397 1.00 91.38 798 SER A N 1
ATOM 6076 C CA . SER A 1 798 ? -25.246 -15.569 1.644 1.00 91.38 798 SER A CA 1
ATOM 6077 C C . SER A 1 798 ? -24.064 -14.981 2.419 1.00 91.38 798 SER A C 1
ATOM 6079 O O . SER A 1 798 ? -22.906 -15.366 2.244 1.00 91.38 798 SER A O 1
ATOM 6081 N N . ARG A 1 799 ? -24.349 -14.017 3.300 1.00 88.38 799 ARG A N 1
ATOM 6082 C CA . ARG A 1 799 ? -23.319 -13.317 4.080 1.00 88.38 799 ARG A CA 1
ATOM 6083 C C . ARG A 1 799 ? -22.683 -14.222 5.131 1.00 88.38 799 ARG A C 1
ATOM 6085 O O . ARG A 1 799 ? -21.500 -14.082 5.415 1.00 88.38 799 ARG A O 1
ATOM 6092 N N . GLU A 1 800 ? -23.461 -15.133 5.698 1.00 87.69 800 GLU A N 1
ATOM 6093 C CA . GLU A 1 800 ? -23.077 -15.999 6.814 1.00 87.69 800 GLU A CA 1
ATOM 6094 C C . GLU A 1 800 ? -21.942 -16.953 6.434 1.00 87.69 800 GLU A C 1
ATOM 6096 O O . GLU A 1 800 ? -21.210 -17.399 7.310 1.00 87.69 800 GLU A O 1
ATOM 6101 N N . ARG A 1 801 ? -21.760 -17.226 5.134 1.00 89.81 801 ARG A N 1
ATOM 6102 C CA . ARG A 1 801 ? -20.653 -18.046 4.626 1.00 89.81 801 ARG A CA 1
ATOM 6103 C C . ARG A 1 801 ? -19.327 -17.292 4.521 1.00 89.81 801 ARG A C 1
ATOM 6105 O O . ARG A 1 801 ? -18.283 -17.933 4.441 1.00 89.81 801 ARG A O 1
ATOM 6112 N N . LEU A 1 802 ? -19.341 -15.957 4.491 1.00 92.38 802 LEU A N 1
ATOM 6113 C CA . LEU A 1 802 ? -18.125 -15.147 4.400 1.00 92.38 802 LEU A CA 1
ATOM 6114 C C . LEU A 1 802 ? -17.618 -14.815 5.804 1.00 92.38 802 LEU A C 1
ATOM 6116 O O . LEU A 1 802 ? -18.211 -14.010 6.522 1.00 92.38 802 LEU A O 1
ATOM 6120 N N . HIS A 1 803 ? -16.501 -15.434 6.185 1.00 92.19 803 HIS A N 1
ATOM 6121 C CA . HIS A 1 803 ? -15.837 -15.181 7.461 1.00 92.19 803 HIS A CA 1
ATOM 6122 C C . HIS A 1 803 ? -14.643 -14.236 7.288 1.00 92.19 803 HIS A C 1
ATOM 6124 O O . HIS A 1 803 ? -14.796 -13.026 7.448 1.00 92.19 803 HIS A O 1
ATOM 6130 N N . GLN A 1 804 ? -13.459 -14.753 6.949 1.00 90.56 804 GLN A N 1
ATOM 6131 C CA . GLN A 1 804 ? -12.276 -13.917 6.716 1.00 90.56 804 GLN A CA 1
ATOM 6132 C C . GLN A 1 804 ? -12.321 -13.207 5.350 1.00 90.56 804 GLN A C 1
ATOM 6134 O O . GLN A 1 804 ? -12.959 -13.687 4.414 1.00 90.56 804 GLN A O 1
ATOM 6139 N N . VAL A 1 805 ? -11.622 -12.079 5.208 1.00 91.31 805 VAL A N 1
ATOM 6140 C CA . VAL A 1 805 ? -11.547 -11.325 3.936 1.00 91.31 805 VAL A CA 1
ATOM 6141 C C . VAL A 1 805 ? -10.387 -11.758 3.034 1.00 91.31 805 VAL A C 1
ATOM 6143 O O . VAL A 1 805 ? -10.474 -11.612 1.819 1.00 91.31 805 VAL A O 1
ATOM 6146 N N . ARG A 1 806 ? -9.317 -12.316 3.608 1.00 92.88 806 ARG A N 1
ATOM 6147 C CA . ARG A 1 806 ? -8.177 -12.859 2.862 1.00 92.88 806 ARG A CA 1
ATOM 6148 C C . ARG A 1 806 ? -8.481 -14.282 2.380 1.00 92.88 806 ARG A C 1
ATOM 6150 O O . ARG A 1 806 ? -9.128 -15.042 3.092 1.00 92.88 806 ARG A O 1
ATOM 6157 N N . ILE A 1 807 ? -7.971 -14.654 1.207 1.00 94.69 807 ILE A N 1
ATOM 6158 C CA . ILE A 1 807 ? -7.873 -16.064 0.794 1.00 94.69 807 ILE A CA 1
ATOM 6159 C C . ILE A 1 807 ? -6.571 -16.598 1.387 1.00 94.69 807 ILE A C 1
ATOM 6161 O O . ILE A 1 807 ? -5.483 -16.141 1.034 1.00 94.69 807 ILE A O 1
ATOM 6165 N N . ASP A 1 808 ? -6.695 -17.500 2.346 1.00 92.94 808 ASP A N 1
ATOM 6166 C CA . ASP A 1 808 ? -5.580 -18.147 3.024 1.00 92.94 808 ASP A CA 1
ATOM 6167 C C . ASP A 1 808 ? -5.180 -19.428 2.269 1.00 92.94 808 ASP A C 1
ATOM 6169 O O . ASP A 1 808 ? -5.533 -19.666 1.111 1.00 92.94 808 ASP A O 1
ATOM 6173 N N . THR A 1 809 ? -4.387 -20.241 2.936 1.00 93.38 809 THR A N 1
ATOM 6174 C CA . THR A 1 809 ? -3.733 -21.429 2.429 1.00 93.38 809 THR A CA 1
ATOM 6175 C C . THR A 1 809 ? -4.715 -22.439 1.832 1.00 93.38 809 THR A C 1
ATOM 6177 O O . THR A 1 809 ? -5.696 -22.816 2.470 1.00 93.38 809 THR A O 1
ATOM 6180 N N . GLN A 1 810 ? -4.441 -22.890 0.604 1.00 93.38 810 GLN A N 1
ATOM 6181 C CA . GLN A 1 810 ? -5.234 -23.891 -0.123 1.00 93.38 810 GLN A CA 1
ATOM 6182 C C . GLN A 1 810 ? -6.754 -23.589 -0.198 1.00 93.38 810 GLN A C 1
ATOM 6184 O O . GLN A 1 810 ? -7.593 -24.501 -0.159 1.00 93.38 810 GLN A O 1
ATOM 6189 N N . GLN A 1 811 ? -7.135 -22.308 -0.275 1.00 93.25 811 GLN A N 1
ATOM 6190 C CA . GLN A 1 811 ? -8.539 -21.883 -0.364 1.00 93.25 811 GLN A CA 1
ATOM 6191 C C . GLN A 1 811 ? -8.997 -21.471 -1.759 1.00 93.25 811 GLN A C 1
ATOM 6193 O O . GLN A 1 811 ? -10.187 -21.586 -2.030 1.00 93.25 811 GLN A O 1
ATOM 6198 N N . ALA A 1 812 ? -8.102 -20.999 -2.627 1.00 96.06 812 ALA A N 1
ATOM 6199 C CA . ALA A 1 812 ? -8.498 -20.419 -3.904 1.00 96.06 812 ALA A CA 1
ATOM 6200 C C . ALA A 1 812 ? -9.215 -21.451 -4.788 1.00 96.06 812 ALA A C 1
ATOM 6202 O O . ALA A 1 812 ? -8.707 -22.546 -5.027 1.00 96.06 812 ALA A O 1
ATOM 6203 N N . ASP A 1 813 ? -10.366 -21.084 -5.336 1.00 97.38 813 ASP A N 1
ATOM 6204 C CA . ASP A 1 813 ? -11.021 -21.838 -6.405 1.00 97.38 813 ASP A CA 1
ATOM 6205 C C . ASP A 1 813 ? -10.430 -21.466 -7.763 1.00 97.38 813 ASP A C 1
ATOM 6207 O O . ASP A 1 813 ? -10.255 -22.322 -8.633 1.00 97.38 813 ASP A O 1
ATOM 6211 N N . ALA A 1 814 ? -10.061 -20.192 -7.923 1.00 98.06 814 ALA A N 1
ATOM 6212 C CA . ALA A 1 814 ? -9.423 -19.701 -9.130 1.00 98.06 814 ALA A CA 1
ATOM 6213 C C . ALA A 1 814 ? -8.345 -18.647 -8.851 1.00 98.06 814 ALA A C 1
ATOM 6215 O O . ALA A 1 814 ? -8.461 -17.826 -7.939 1.00 98.06 814 ALA A O 1
ATOM 6216 N N . ILE A 1 815 ? -7.320 -18.629 -9.703 1.00 98.38 815 ILE A N 1
ATOM 6217 C CA . ILE A 1 815 ? -6.326 -17.559 -9.775 1.00 98.38 815 ILE A CA 1
ATOM 6218 C C . ILE A 1 815 ? -6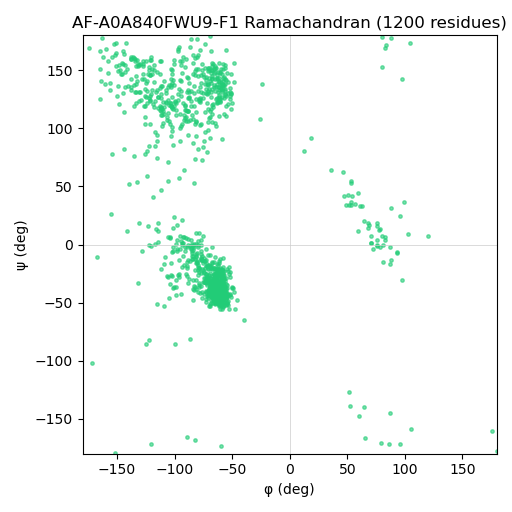.380 -16.923 -11.160 1.00 98.38 815 ILE A C 1
ATOM 6220 O O . ILE A 1 815 ? -6.128 -17.579 -12.168 1.00 98.38 815 ILE A O 1
ATOM 6224 N N . LEU A 1 816 ? -6.648 -15.620 -11.203 1.00 98.19 816 LEU A N 1
ATOM 6225 C CA . LEU A 1 816 ? -6.453 -14.785 -12.382 1.00 98.19 816 LEU A CA 1
ATOM 6226 C C . LEU A 1 816 ? -5.089 -14.097 -12.281 1.00 98.19 816 LEU A C 1
ATOM 6228 O O . LEU A 1 816 ? -4.965 -12.995 -11.734 1.00 98.19 816 LEU A O 1
ATOM 6232 N N . ALA A 1 817 ? -4.054 -14.754 -12.798 1.00 97.44 817 ALA A N 1
ATOM 6233 C CA . ALA A 1 817 ? -2.695 -14.237 -12.764 1.00 97.44 817 ALA A CA 1
ATOM 6234 C C . ALA A 1 817 ? -2.456 -13.274 -13.932 1.00 97.44 817 ALA A C 1
ATOM 6236 O O . ALA A 1 817 ? -1.980 -13.669 -14.993 1.00 97.44 817 ALA A O 1
ATOM 6237 N N . CYS A 1 818 ? -2.770 -11.988 -13.735 1.00 96.19 818 CYS A N 1
ATOM 6238 C CA . CYS A 1 818 ? -2.526 -10.939 -14.735 1.00 96.19 818 CYS A CA 1
ATOM 6239 C C . CYS A 1 818 ? -1.025 -10.637 -14.919 1.00 96.19 818 CYS A C 1
ATOM 6241 O O . CYS A 1 818 ? -0.641 -10.036 -15.923 1.00 96.19 818 CYS A O 1
ATOM 6243 N N . ASP A 1 819 ? -0.184 -11.042 -13.962 1.00 94.62 819 ASP A N 1
ATOM 6244 C CA . ASP A 1 819 ? 1.280 -11.049 -14.051 1.00 94.62 819 ASP A CA 1
ATOM 6245 C C . ASP A 1 819 ? 1.818 -12.392 -13.550 1.00 94.62 819 ASP A C 1
ATOM 6247 O O . ASP A 1 819 ? 1.597 -12.754 -12.391 1.00 94.62 819 ASP A O 1
ATOM 6251 N N . VAL A 1 820 ? 2.556 -13.110 -14.397 1.00 95.00 820 VAL A N 1
ATOM 6252 C CA . VAL A 1 820 ? 3.077 -14.445 -14.066 1.00 95.00 820 VAL A CA 1
ATOM 6253 C C . VAL A 1 820 ? 4.040 -14.432 -12.871 1.00 95.00 820 VAL A C 1
ATOM 6255 O O . VAL A 1 820 ? 3.998 -15.341 -12.048 1.00 95.00 820 VAL A O 1
ATOM 6258 N N . VAL A 1 821 ? 4.842 -13.371 -12.696 1.00 94.69 821 VAL A N 1
ATOM 6259 C CA . VAL A 1 821 ? 5.789 -13.258 -11.568 1.00 94.69 821 VAL A CA 1
ATOM 6260 C C . VAL A 1 821 ? 5.047 -13.155 -10.234 1.00 94.69 821 VAL A C 1
ATOM 6262 O O . VAL A 1 821 ? 5.432 -13.798 -9.261 1.00 94.69 821 VAL A O 1
ATOM 6265 N N . VAL A 1 822 ? 3.974 -12.359 -10.166 1.00 94.31 822 VAL A N 1
ATOM 6266 C CA . VAL A 1 822 ? 3.160 -12.266 -8.942 1.00 94.31 822 VAL A CA 1
ATOM 6267 C C . VAL A 1 822 ? 2.332 -13.534 -8.739 1.00 94.31 822 VAL A C 1
ATOM 6269 O O . VAL A 1 822 ? 2.259 -14.026 -7.616 1.00 94.31 822 VAL A O 1
ATOM 6272 N N . GLY A 1 823 ? 1.753 -14.101 -9.801 1.00 95.31 823 GLY A N 1
ATOM 6273 C CA . GLY A 1 823 ? 0.997 -15.353 -9.712 1.00 95.31 823 GLY A CA 1
ATOM 6274 C C . GLY A 1 823 ? 1.831 -16.547 -9.232 1.00 95.31 823 GLY A C 1
ATOM 6275 O O . GLY A 1 823 ? 1.301 -17.398 -8.531 1.00 95.31 823 GLY A O 1
ATOM 6276 N N . ALA A 1 824 ? 3.125 -16.591 -9.563 1.00 96.00 824 ALA A N 1
ATOM 6277 C CA . ALA A 1 824 ? 4.057 -17.634 -9.123 1.00 96.00 824 ALA A CA 1
ATOM 6278 C C . ALA A 1 824 ? 4.803 -17.282 -7.820 1.00 96.00 824 ALA A C 1
ATOM 6280 O O . ALA A 1 824 ? 5.723 -17.995 -7.415 1.00 96.00 824 ALA A O 1
ATOM 6281 N N . SER A 1 825 ? 4.450 -16.175 -7.159 1.00 94.25 825 SER A N 1
ATOM 6282 C CA . SER A 1 825 ? 5.026 -15.831 -5.857 1.00 94.25 825 SER A CA 1
ATOM 6283 C C . SER A 1 825 ? 4.533 -16.785 -4.767 1.00 94.25 825 SER A C 1
ATOM 6285 O O . SER A 1 825 ? 3.409 -17.279 -4.837 1.00 94.25 825 SER A O 1
ATOM 6287 N N . ALA A 1 826 ? 5.339 -16.999 -3.723 1.00 92.94 826 ALA A N 1
ATOM 6288 C CA . ALA A 1 826 ? 4.948 -17.836 -2.585 1.00 92.94 826 ALA A CA 1
ATOM 6289 C C . ALA A 1 826 ? 3.624 -17.371 -1.948 1.00 92.94 826 ALA A C 1
ATOM 6291 O O . ALA A 1 826 ? 2.776 -18.197 -1.619 1.00 92.94 826 ALA A O 1
ATOM 6292 N N . ASP A 1 827 ? 3.410 -16.052 -1.860 1.00 91.12 827 ASP A N 1
ATOM 6293 C CA . ASP A 1 827 ? 2.187 -15.485 -1.289 1.00 91.12 827 ASP A CA 1
ATOM 6294 C C . ASP A 1 827 ? 0.924 -15.824 -2.094 1.00 91.12 827 ASP A C 1
ATOM 6296 O O . ASP A 1 827 ? -0.150 -15.946 -1.507 1.00 91.12 827 ASP A O 1
ATOM 6300 N N . ALA A 1 828 ? 1.042 -15.978 -3.417 1.00 95.31 828 ALA A N 1
ATOM 6301 C CA . ALA A 1 828 ? -0.056 -16.408 -4.278 1.00 95.31 828 ALA A CA 1
ATOM 6302 C C . ALA A 1 828 ? -0.191 -17.938 -4.289 1.00 95.31 828 ALA A C 1
ATOM 6304 O O . ALA A 1 828 ? -1.286 -18.459 -4.083 1.00 95.31 828 ALA A O 1
ATOM 6305 N N . LEU A 1 829 ? 0.919 -18.661 -4.472 1.00 96.00 829 LEU A N 1
ATOM 6306 C CA . LEU A 1 829 ? 0.922 -20.122 -4.584 1.00 96.00 829 LEU A CA 1
ATOM 6307 C C . LEU A 1 829 ? 0.476 -20.824 -3.300 1.00 96.00 829 LEU A C 1
ATOM 6309 O O . LEU A 1 829 ? -0.133 -21.883 -3.390 1.00 96.00 829 LEU A O 1
ATOM 6313 N N . GLN A 1 830 ? 0.676 -20.231 -2.117 1.00 95.06 830 GLN A N 1
ATOM 6314 C CA . GLN A 1 830 ? 0.148 -20.813 -0.876 1.00 95.06 830 GLN A CA 1
ATOM 6315 C C . GLN A 1 830 ? -1.384 -20.961 -0.896 1.00 95.06 830 GLN A C 1
ATOM 6317 O O . GLN A 1 830 ? -1.917 -21.839 -0.227 1.00 95.06 830 GLN A O 1
ATOM 6322 N N . THR A 1 831 ? -2.100 -20.130 -1.665 1.00 95.81 831 THR A N 1
ATOM 6323 C CA . THR A 1 831 ? -3.571 -20.170 -1.756 1.00 95.81 831 THR A CA 1
ATOM 6324 C C . THR A 1 831 ? -4.090 -21.307 -2.639 1.00 95.81 831 THR A C 1
ATOM 6326 O O . THR A 1 831 ? -5.279 -21.615 -2.596 1.00 95.81 831 THR A O 1
ATOM 6329 N N . VAL A 1 832 ? -3.213 -21.944 -3.422 1.00 95.88 832 VAL A N 1
ATOM 6330 C CA . VAL A 1 832 ? -3.547 -22.991 -4.394 1.00 95.88 832 VAL A CA 1
ATOM 6331 C C . VAL A 1 832 ? -3.742 -24.327 -3.690 1.00 95.88 832 VAL A C 1
ATOM 6333 O O . VAL A 1 832 ? -2.887 -24.758 -2.923 1.00 95.88 832 VAL A O 1
ATOM 6336 N N . ARG A 1 833 ? -4.836 -25.018 -4.009 1.00 93.31 833 ARG A N 1
ATOM 6337 C CA . ARG A 1 833 ? -5.076 -26.419 -3.665 1.00 93.31 833 ARG A CA 1
ATOM 6338 C C . ARG A 1 833 ? -4.870 -27.294 -4.898 1.00 93.31 833 ARG A C 1
ATOM 6340 O O . ARG A 1 833 ? -5.558 -27.121 -5.909 1.00 93.31 833 ARG A O 1
ATOM 6347 N N . HIS A 1 834 ? -3.953 -28.251 -4.787 1.00 94.06 834 HIS A N 1
ATOM 6348 C CA . HIS A 1 834 ? -3.605 -29.163 -5.874 1.00 94.06 834 HIS A CA 1
ATOM 6349 C C . HIS A 1 834 ? -4.835 -29.912 -6.406 1.00 94.06 834 HIS A C 1
ATOM 6351 O O . HIS A 1 834 ? -5.659 -30.402 -5.634 1.00 94.06 834 HIS A O 1
ATOM 6357 N N . GLY A 1 835 ? -4.978 -29.970 -7.731 1.00 93.81 835 GLY A N 1
ATOM 6358 C CA . GLY A 1 835 ? -6.080 -30.641 -8.419 1.00 93.81 835 GLY A CA 1
ATOM 6359 C C . GLY A 1 835 ? -7.441 -29.935 -8.340 1.00 93.81 835 GLY A C 1
ATOM 6360 O O . GLY A 1 835 ? -8.383 -30.407 -8.973 1.00 93.81 835 GLY A O 1
ATOM 6361 N N . ARG A 1 836 ? -7.570 -28.819 -7.602 1.00 93.31 836 ARG A N 1
ATOM 6362 C CA . ARG A 1 836 ? -8.823 -28.048 -7.467 1.00 93.31 836 ARG A CA 1
ATOM 6363 C C . ARG A 1 836 ? -8.716 -26.645 -8.051 1.00 93.31 836 ARG A C 1
ATOM 6365 O O . ARG A 1 836 ? -9.607 -26.226 -8.784 1.00 93.31 836 ARG A O 1
ATOM 6372 N N . THR A 1 837 ? -7.690 -25.894 -7.662 1.00 97.25 837 THR A N 1
ATOM 6373 C CA . THR A 1 837 ? -7.584 -24.475 -8.013 1.00 97.25 837 THR A CA 1
ATOM 6374 C C . THR A 1 837 ? -7.263 -24.318 -9.489 1.00 97.25 837 THR A C 1
ATOM 6376 O O . THR A 1 837 ? -6.213 -24.768 -9.938 1.00 97.25 837 THR A O 1
ATOM 6379 N N . ARG A 1 838 ? -8.115 -23.608 -10.229 1.00 98.19 838 ARG A N 1
ATOM 6380 C CA . ARG A 1 838 ? -7.877 -23.296 -11.644 1.00 98.19 838 ARG A CA 1
ATOM 6381 C C . ARG A 1 838 ? -7.063 -22.017 -11.792 1.00 98.19 838 ARG A C 1
ATOM 6383 O O . ARG A 1 838 ? -7.447 -20.970 -11.281 1.00 98.19 838 ARG A O 1
ATOM 6390 N N . VAL A 1 839 ? -5.964 -22.063 -12.530 1.00 98.38 839 VAL A N 1
ATOM 6391 C CA . VAL A 1 839 ? -5.083 -20.913 -12.758 1.00 98.38 839 VAL A CA 1
ATOM 6392 C C . VAL A 1 839 ? -5.206 -20.465 -14.208 1.00 98.38 839 VAL A C 1
ATOM 6394 O O . VAL A 1 839 ? -4.931 -21.234 -15.122 1.00 98.38 839 VAL A O 1
ATOM 6397 N N . LEU A 1 840 ? -5.579 -19.205 -14.423 1.00 98.19 840 LEU A N 1
ATOM 6398 C CA . LEU A 1 840 ? -5.471 -18.542 -15.717 1.00 98.19 840 LEU A CA 1
ATOM 6399 C C . LEU A 1 840 ? -4.284 -17.576 -15.674 1.00 98.19 840 LEU A C 1
ATOM 6401 O O . LEU A 1 840 ? -4.356 -16.519 -15.040 1.00 98.19 840 LEU A O 1
ATOM 6405 N N . ALA A 1 841 ? -3.193 -17.949 -16.336 1.00 97.88 841 ALA A N 1
ATOM 6406 C CA . ALA A 1 841 ? -1.935 -17.221 -16.319 1.00 97.88 841 ALA A CA 1
ATOM 6407 C C . ALA A 1 841 ? -1.723 -16.414 -17.599 1.00 97.88 841 ALA A C 1
ATOM 6409 O O . ALA A 1 841 ? -1.661 -16.939 -18.711 1.00 97.88 841 ALA A O 1
ATOM 6410 N N . ASN A 1 842 ? -1.561 -15.109 -17.424 1.00 96.25 842 ASN A N 1
ATOM 6411 C CA . ASN A 1 842 ? -1.139 -14.225 -18.487 1.00 96.25 842 ASN A CA 1
ATOM 6412 C C . ASN A 1 842 ? 0.388 -14.295 -18.655 1.00 96.25 842 ASN A C 1
ATOM 6414 O O . ASN A 1 842 ? 1.131 -13.876 -17.764 1.00 96.25 842 ASN A O 1
ATOM 6418 N N . VAL A 1 843 ? 0.851 -14.805 -19.797 1.00 95.00 843 VAL A N 1
ATOM 6419 C CA . VAL A 1 843 ? 2.277 -15.102 -20.045 1.00 95.00 843 VAL A CA 1
ATOM 6420 C C . VAL A 1 843 ? 3.087 -13.898 -20.516 1.00 95.00 843 VAL A C 1
ATOM 6422 O O . VAL A 1 843 ? 4.291 -14.011 -20.732 1.00 95.00 843 VAL A O 1
ATOM 6425 N N . HIS A 1 844 ? 2.448 -12.738 -20.671 1.00 91.56 844 HIS A N 1
ATOM 6426 C CA . HIS A 1 844 ? 3.119 -11.543 -21.155 1.00 91.56 844 HIS A CA 1
ATOM 6427 C C . HIS A 1 844 ? 4.264 -11.104 -20.231 1.00 91.56 844 HIS A C 1
ATOM 6429 O O . HIS A 1 844 ? 4.069 -10.833 -19.042 1.00 91.56 844 HIS A O 1
ATOM 6435 N N . GLU A 1 845 ? 5.460 -10.955 -20.797 1.00 86.94 845 GLU A N 1
ATOM 6436 C CA . GLU A 1 845 ? 6.650 -10.548 -20.056 1.00 86.94 845 GLU A CA 1
ATOM 6437 C C . GLU A 1 845 ? 6.615 -9.063 -19.677 1.00 86.94 845 GLU A C 1
ATOM 6439 O O . GLU A 1 845 ? 7.000 -8.173 -20.441 1.00 86.94 845 GLU A O 1
ATOM 6444 N N . ILE A 1 846 ? 6.195 -8.777 -18.446 1.00 84.38 846 ILE A N 1
ATOM 6445 C CA . ILE A 1 846 ? 6.277 -7.434 -17.871 1.00 84.38 846 ILE A CA 1
ATOM 6446 C C . ILE A 1 846 ? 7.622 -7.298 -17.133 1.00 84.38 846 ILE A C 1
ATOM 6448 O O . ILE A 1 846 ? 7.841 -7.995 -16.141 1.00 84.38 846 ILE A O 1
ATOM 6452 N N . PRO A 1 847 ? 8.520 -6.371 -17.510 1.00 82.25 847 PRO A N 1
ATOM 6453 C CA . PRO A 1 847 ? 9.849 -6.276 -16.900 1.00 82.25 847 PRO A CA 1
ATOM 6454 C C . PRO A 1 847 ? 9.829 -6.055 -15.383 1.00 82.25 847 PRO A C 1
ATOM 6456 O O . PRO A 1 847 ? 8.994 -5.311 -14.859 1.00 82.25 847 PRO A O 1
ATOM 6459 N N . VAL A 1 848 ? 10.785 -6.666 -14.680 1.00 85.62 848 VAL A N 1
ATOM 6460 C CA . VAL A 1 848 ? 11.008 -6.489 -13.234 1.00 85.62 848 VAL A CA 1
ATOM 6461 C C . VAL A 1 848 ? 12.110 -5.459 -12.965 1.00 85.62 848 VAL A C 1
ATOM 6463 O O . VAL A 1 848 ? 12.848 -5.052 -13.863 1.00 85.62 848 VAL A O 1
ATOM 6466 N N . ALA A 1 849 ? 12.256 -5.029 -11.707 1.00 82.25 849 ALA A N 1
ATOM 6467 C CA . ALA A 1 849 ? 13.279 -4.057 -11.308 1.00 82.25 849 ALA A CA 1
ATOM 6468 C C . ALA A 1 849 ? 14.712 -4.506 -11.660 1.00 82.25 849 ALA A C 1
ATOM 6470 O O . ALA A 1 849 ? 15.578 -3.673 -11.933 1.00 82.25 849 ALA A O 1
ATOM 6471 N N . GLU A 1 850 ? 14.968 -5.816 -11.689 1.00 82.38 850 GLU A N 1
ATOM 6472 C CA . GLU A 1 850 ? 16.259 -6.366 -12.096 1.00 82.38 850 GLU A CA 1
ATOM 6473 C C . GLU A 1 850 ? 16.635 -5.994 -13.535 1.00 82.38 850 GLU A C 1
ATOM 6475 O O . GLU A 1 850 ? 17.789 -5.639 -13.774 1.00 82.38 850 GLU A O 1
ATOM 6480 N N . SER A 1 851 ? 15.668 -5.932 -14.457 1.00 80.81 851 SER A N 1
ATOM 6481 C CA . SER A 1 851 ? 15.886 -5.585 -15.870 1.00 80.81 851 SER A CA 1
ATOM 6482 C C . SER A 1 851 ? 16.454 -4.172 -16.088 1.00 80.81 851 SER A C 1
ATOM 6484 O O . SER A 1 851 ? 16.925 -3.844 -17.184 1.00 80.81 851 SER A O 1
ATOM 6486 N N . LEU A 1 852 ? 16.410 -3.317 -15.056 1.00 80.38 852 LEU A N 1
ATOM 6487 C CA . LEU A 1 852 ? 17.031 -1.990 -15.055 1.00 80.38 852 LEU A CA 1
ATOM 6488 C C . LEU A 1 852 ? 18.531 -2.032 -14.746 1.00 80.38 852 LEU A C 1
ATOM 6490 O O . LEU A 1 852 ? 19.261 -1.164 -15.233 1.00 80.38 852 LEU A O 1
ATOM 6494 N N . ARG A 1 853 ? 18.974 -3.015 -13.950 1.00 78.44 853 ARG A N 1
ATOM 6495 C CA . ARG A 1 853 ? 20.373 -3.220 -13.537 1.00 78.44 853 ARG A CA 1
ATOM 6496 C C . ARG A 1 853 ? 21.094 -4.206 -14.448 1.00 78.44 853 ARG A C 1
ATOM 6498 O O . ARG A 1 853 ? 22.228 -3.950 -14.832 1.00 78.44 853 ARG A O 1
ATOM 6505 N N . ASN A 1 854 ? 20.422 -5.295 -14.810 1.00 83.19 854 ASN A N 1
ATOM 6506 C CA . ASN A 1 854 ? 20.934 -6.322 -15.701 1.00 83.19 854 ASN A CA 1
ATOM 6507 C C . ASN A 1 854 ? 20.193 -6.250 -17.048 1.00 83.19 854 ASN A C 1
ATOM 6509 O O . ASN A 1 854 ? 18.996 -6.545 -17.109 1.00 83.19 854 ASN A O 1
ATOM 6513 N N . PRO A 1 855 ? 20.871 -5.863 -18.144 1.00 80.56 855 PRO A N 1
ATOM 6514 C CA . PRO A 1 855 ? 20.243 -5.820 -19.454 1.00 80.56 855 PRO A CA 1
ATOM 6515 C C . PRO A 1 855 ? 19.726 -7.156 -19.976 1.00 80.56 855 PRO A C 1
ATOM 6517 O O . PRO A 1 855 ? 18.767 -7.158 -20.748 1.00 80.56 855 PRO A O 1
ATOM 6520 N N . ASP A 1 856 ? 20.311 -8.257 -19.520 1.00 81.69 856 ASP A N 1
ATOM 6521 C CA . ASP A 1 856 ? 19.985 -9.615 -19.950 1.00 81.69 856 ASP A CA 1
ATOM 6522 C C . ASP A 1 856 ? 19.099 -10.344 -18.935 1.00 81.69 856 ASP A C 1
ATOM 6524 O O . ASP A 1 856 ? 18.963 -11.556 -19.014 1.00 81.69 856 ASP A O 1
ATOM 6528 N N . ALA A 1 857 ? 18.494 -9.621 -17.980 1.00 82.56 857 ALA A N 1
ATOM 6529 C CA . ALA A 1 857 ? 17.569 -10.220 -17.022 1.00 82.56 857 ALA A CA 1
ATOM 6530 C C . ALA A 1 857 ? 16.416 -10.921 -17.752 1.00 82.56 857 ALA A C 1
ATOM 6532 O O . ALA A 1 857 ? 15.727 -10.297 -18.567 1.00 82.56 857 ALA A O 1
ATOM 6533 N N . ASP A 1 858 ? 16.213 -12.188 -17.431 1.00 83.06 858 ASP A N 1
ATOM 6534 C CA . ASP A 1 858 ? 15.144 -13.036 -17.937 1.00 83.06 858 ASP A CA 1
ATOM 6535 C C . ASP A 1 858 ? 14.143 -13.283 -16.799 1.00 83.06 858 ASP A C 1
ATOM 6537 O O . ASP A 1 858 ? 14.524 -13.393 -15.633 1.00 83.06 858 ASP A O 1
ATOM 6541 N N . LEU A 1 859 ? 12.853 -13.288 -17.127 1.00 86.19 859 LEU A N 1
ATOM 6542 C CA . LEU A 1 859 ? 11.795 -13.599 -16.169 1.00 86.19 859 LEU A CA 1
ATOM 6543 C C . LEU A 1 859 ? 11.631 -15.104 -15.970 1.00 86.19 859 LEU A C 1
ATOM 6545 O O . LEU A 1 859 ? 11.006 -15.506 -14.993 1.00 86.19 859 LEU A O 1
ATOM 6549 N N . HIS A 1 860 ? 12.182 -15.916 -16.876 1.00 89.88 860 HIS A N 1
ATOM 6550 C CA . HIS A 1 860 ? 12.055 -17.366 -16.876 1.00 89.88 860 HIS A CA 1
ATOM 6551 C C . HIS A 1 860 ? 10.584 -17.800 -16.808 1.00 89.88 860 HIS A C 1
ATOM 6553 O O . HIS A 1 860 ? 10.197 -18.572 -15.931 1.00 89.88 860 HIS A O 1
ATOM 6559 N N . VAL A 1 861 ? 9.754 -17.271 -17.719 1.00 92.00 861 VAL A N 1
ATOM 6560 C CA . VAL A 1 861 ? 8.294 -17.487 -17.724 1.00 92.00 861 VAL A CA 1
ATOM 6561 C C . VAL A 1 861 ? 7.943 -18.971 -17.661 1.00 92.00 861 VAL A C 1
ATOM 6563 O O . VAL A 1 861 ? 7.100 -19.347 -16.852 1.00 92.00 861 VAL A O 1
ATOM 6566 N N . ASP A 1 862 ? 8.636 -19.823 -18.417 1.00 93.62 862 ASP A N 1
ATOM 6567 C CA . ASP A 1 862 ? 8.398 -21.271 -18.397 1.00 93.62 862 ASP A CA 1
ATOM 6568 C C . ASP A 1 862 ? 8.634 -21.893 -17.014 1.00 93.62 862 ASP A C 1
ATOM 6570 O O . ASP A 1 862 ? 7.831 -22.706 -16.566 1.00 93.62 862 ASP A O 1
ATOM 6574 N N . LEU A 1 863 ? 9.672 -21.457 -16.292 1.00 95.31 863 LEU A N 1
ATOM 6575 C CA . LEU A 1 863 ? 9.963 -21.917 -14.928 1.00 95.31 863 LEU A CA 1
ATOM 6576 C C . LEU A 1 863 ? 8.969 -21.364 -13.895 1.00 95.31 863 LEU A C 1
ATOM 6578 O O . LEU A 1 863 ? 8.716 -22.003 -12.873 1.00 95.31 863 LEU A O 1
ATOM 6582 N N . LEU A 1 864 ? 8.401 -20.179 -14.136 1.00 95.69 864 LEU A N 1
ATOM 6583 C CA . LEU A 1 864 ? 7.315 -19.638 -13.313 1.00 95.69 864 LEU A CA 1
ATOM 6584 C C . LEU A 1 864 ? 6.009 -20.414 -13.548 1.00 95.69 864 LEU A C 1
ATOM 6586 O O . LEU A 1 864 ? 5.290 -20.710 -12.594 1.00 95.69 864 LEU A O 1
ATOM 6590 N N . LEU A 1 865 ? 5.714 -20.780 -14.798 1.00 96.81 865 LEU A N 1
ATOM 6591 C CA . LEU A 1 865 ? 4.575 -21.632 -15.144 1.00 96.81 865 LEU A CA 1
ATOM 6592 C C . LEU A 1 865 ? 4.747 -23.052 -14.599 1.00 96.81 865 LEU A C 1
ATOM 6594 O O . LEU A 1 865 ? 3.778 -23.627 -14.112 1.00 96.81 865 LEU A O 1
ATOM 6598 N N . GLU A 1 866 ? 5.964 -23.597 -14.623 1.00 96.75 866 GLU A N 1
ATOM 6599 C CA . GLU A 1 866 ? 6.305 -24.882 -14.002 1.00 96.75 866 GLU A CA 1
ATOM 6600 C C . GLU A 1 866 ? 5.946 -24.888 -12.510 1.00 96.75 866 GLU A C 1
ATOM 6602 O O . GLU A 1 866 ? 5.318 -25.829 -12.038 1.00 96.75 866 GLU A O 1
ATOM 6607 N N . LYS A 1 867 ? 6.238 -23.807 -11.774 1.00 96.12 867 LYS A N 1
ATOM 6608 C CA . LYS A 1 867 ? 5.825 -23.673 -10.367 1.00 96.12 867 LYS A CA 1
ATOM 6609 C C . LYS A 1 867 ? 4.311 -23.688 -10.191 1.00 96.12 867 LYS A C 1
ATOM 6611 O O . LYS A 1 867 ? 3.807 -24.371 -9.305 1.00 96.12 867 LYS A O 1
ATOM 6616 N N . MET A 1 868 ? 3.581 -22.936 -11.017 1.00 96.62 868 MET A N 1
ATOM 6617 C CA . MET A 1 868 ? 2.115 -22.921 -10.959 1.00 96.62 868 MET A CA 1
ATOM 6618 C C . MET A 1 868 ? 1.541 -24.313 -11.235 1.00 96.62 868 MET A C 1
ATOM 6620 O O . MET A 1 868 ? 0.665 -24.769 -10.507 1.00 96.62 868 MET A O 1
ATOM 6624 N N . ARG A 1 869 ? 2.067 -24.994 -12.256 1.00 97.44 869 ARG A N 1
ATOM 6625 C CA . ARG A 1 869 ? 1.686 -26.356 -12.645 1.00 97.44 869 ARG A CA 1
ATOM 6626 C C . ARG A 1 869 ? 2.019 -27.386 -11.575 1.00 97.44 869 ARG A C 1
ATOM 6628 O O . ARG A 1 869 ? 1.189 -28.235 -11.287 1.00 97.44 869 ARG A O 1
ATOM 6635 N N . PHE A 1 870 ? 3.176 -27.267 -10.929 1.00 96.56 870 PHE A N 1
ATOM 6636 C CA . PHE A 1 870 ? 3.569 -28.135 -9.823 1.00 96.56 870 PHE A CA 1
ATOM 6637 C C . PHE A 1 870 ? 2.561 -28.064 -8.667 1.00 96.56 870 PHE A C 1
ATOM 6639 O O . PHE A 1 870 ? 2.096 -29.093 -8.180 1.00 96.56 870 PHE A O 1
ATOM 6646 N N . VAL A 1 871 ? 2.164 -26.852 -8.260 1.00 95.06 871 VAL A N 1
ATOM 6647 C CA . VAL A 1 871 ? 1.251 -26.676 -7.121 1.00 95.06 871 VAL A CA 1
ATOM 6648 C C . VAL A 1 871 ? -0.208 -26.963 -7.502 1.00 95.06 871 VAL A C 1
ATOM 6650 O O . VAL A 1 871 ? -0.906 -27.619 -6.736 1.00 95.06 871 VAL A O 1
ATOM 6653 N N . ALA A 1 872 ? -0.683 -26.517 -8.670 1.00 96.12 872 ALA A N 1
ATOM 6654 C CA . ALA A 1 872 ? -2.088 -26.658 -9.079 1.00 96.12 872 ALA A CA 1
ATOM 6655 C C . ALA A 1 872 ? -2.410 -27.989 -9.788 1.00 96.12 872 ALA A C 1
ATOM 6657 O O . ALA A 1 872 ? -3.533 -28.479 -9.678 1.00 96.12 872 ALA A O 1
ATOM 6658 N N . GLY A 1 873 ? -1.441 -28.578 -10.489 1.00 96.31 873 GLY A N 1
ATOM 6659 C CA . GLY A 1 873 ? -1.617 -29.656 -11.467 1.00 96.31 873 GLY A CA 1
ATOM 6660 C C . GLY A 1 873 ? -1.673 -29.126 -12.907 1.00 96.31 873 GLY A C 1
ATOM 6661 O O . GLY A 1 873 ? -2.260 -28.075 -13.165 1.00 96.31 873 GLY A O 1
ATOM 6662 N N . ASP A 1 874 ? -1.085 -29.859 -13.859 1.00 94.50 874 ASP A N 1
ATOM 6663 C CA . ASP A 1 874 ? -0.951 -29.430 -15.265 1.00 94.50 874 ASP A CA 1
ATOM 6664 C C . ASP A 1 874 ? -2.293 -29.080 -15.924 1.00 94.50 874 ASP A C 1
ATOM 6666 O O . ASP A 1 874 ? -2.410 -28.047 -16.582 1.00 94.50 874 ASP A O 1
ATOM 6670 N N . GLU A 1 875 ? -3.325 -29.899 -15.702 1.00 95.62 875 GLU A N 1
ATOM 6671 C CA . GLU A 1 875 ? -4.668 -29.701 -16.271 1.00 95.62 875 GLU A CA 1
ATOM 6672 C C . GLU A 1 875 ? -5.387 -28.460 -15.719 1.00 95.62 875 GLU A C 1
ATOM 6674 O O . GLU A 1 875 ? -6.368 -27.997 -16.302 1.00 95.62 875 GLU A O 1
ATOM 6679 N N . GLN A 1 876 ? -4.906 -27.909 -14.600 1.00 97.00 876 GLN A N 1
ATOM 6680 C CA . GLN A 1 876 ? -5.519 -26.764 -13.935 1.00 97.00 876 GLN A CA 1
ATOM 6681 C C . GLN A 1 876 ? -4.937 -25.420 -14.378 1.00 97.00 876 GLN A C 1
ATOM 6683 O O . GLN A 1 876 ? -5.502 -24.381 -14.031 1.00 97.00 876 GLN A O 1
ATOM 6688 N N . VAL A 1 877 ? -3.830 -25.408 -15.131 1.00 97.75 877 VAL A N 1
ATOM 6689 C CA . VAL A 1 877 ? -3.148 -24.175 -15.551 1.00 97.75 877 VAL A CA 1
ATOM 6690 C C . VAL A 1 877 ? -3.391 -23.900 -17.032 1.00 97.75 877 VAL A C 1
ATOM 6692 O O . VAL A 1 877 ? -2.824 -24.548 -17.909 1.00 97.75 877 VAL A O 1
ATOM 6695 N N . GLU A 1 878 ? -4.182 -22.871 -17.313 1.00 97.12 878 GLU A N 1
ATOM 6696 C CA . GLU A 1 878 ? -4.411 -22.345 -18.656 1.00 97.12 878 GLU A CA 1
ATOM 6697 C C . GLU A 1 878 ? -3.609 -21.054 -18.868 1.00 97.12 878 GLU A C 1
ATOM 6699 O O . GLU A 1 878 ? -3.478 -20.231 -17.959 1.00 97.12 878 GLU A O 1
ATOM 6704 N N . THR A 1 879 ? -3.072 -20.856 -20.072 1.00 96.44 879 THR A N 1
ATOM 6705 C CA . THR A 1 879 ? -2.253 -19.687 -20.413 1.00 96.44 879 THR A CA 1
ATOM 6706 C C . THR A 1 879 ? -2.826 -18.899 -21.584 1.00 96.44 879 THR A C 1
ATOM 6708 O O . THR A 1 879 ? -3.477 -19.446 -22.470 1.00 96.44 879 THR A O 1
ATOM 6711 N N . PHE A 1 880 ? -2.573 -17.591 -21.596 1.00 94.31 880 PHE A N 1
ATOM 6712 C CA . PHE A 1 880 ? -2.935 -16.687 -22.692 1.00 94.31 880 PHE A CA 1
ATOM 6713 C C . PHE A 1 880 ? -2.083 -15.406 -22.632 1.00 94.31 880 PHE A C 1
ATOM 6715 O O . PHE A 1 880 ? -1.408 -15.164 -21.633 1.00 94.31 880 PHE A O 1
ATOM 6722 N N . ASP A 1 881 ? -2.106 -14.575 -23.679 1.00 93.81 881 ASP A N 1
ATOM 6723 C CA . ASP A 1 881 ? -1.426 -13.266 -23.696 1.00 93.81 881 ASP A CA 1
ATOM 6724 C C . ASP A 1 881 ? -2.451 -12.127 -23.814 1.00 93.81 881 ASP A C 1
ATOM 6726 O O . ASP A 1 881 ? -2.896 -11.748 -24.902 1.00 93.81 881 ASP A O 1
ATOM 6730 N N . ALA A 1 882 ? -2.848 -11.582 -22.664 1.00 93.00 882 ALA A N 1
ATOM 6731 C CA . ALA A 1 882 ? -3.867 -10.542 -22.573 1.00 93.00 882 ALA A CA 1
ATOM 6732 C C . ALA A 1 882 ? -3.417 -9.212 -23.198 1.00 93.00 882 ALA A C 1
ATOM 6734 O O . ALA A 1 882 ? -4.232 -8.476 -23.759 1.00 93.00 882 ALA A O 1
ATOM 6735 N N . GLN A 1 883 ? -2.133 -8.870 -23.070 1.00 89.88 883 GLN A N 1
ATOM 6736 C CA . GLN A 1 883 ? -1.573 -7.597 -23.518 1.00 89.88 883 GLN A CA 1
ATOM 6737 C C . GLN A 1 883 ? -1.437 -7.580 -25.030 1.00 89.88 883 GLN A C 1
ATOM 6739 O O . GLN A 1 883 ? -1.807 -6.577 -25.636 1.00 89.88 883 GLN A O 1
ATOM 6744 N N . SER A 1 884 ? -0.966 -8.672 -25.633 1.00 87.88 884 SER A N 1
ATOM 6745 C CA . SER A 1 884 ? -0.890 -8.790 -27.090 1.00 87.88 884 SER A CA 1
ATOM 6746 C C . SER A 1 884 ? -2.285 -8.700 -27.712 1.00 87.88 884 SER A C 1
ATOM 6748 O O . SER A 1 884 ? -2.484 -7.929 -28.650 1.00 87.88 884 SER A O 1
ATOM 6750 N N . LEU A 1 885 ? -3.285 -9.372 -27.123 1.00 88.31 885 LEU A N 1
ATOM 6751 C CA . LEU A 1 885 ? -4.683 -9.261 -27.556 1.00 88.31 885 LEU A CA 1
ATOM 6752 C C . LEU A 1 885 ? -5.225 -7.831 -27.437 1.00 88.31 885 LEU A C 1
ATOM 6754 O O . LEU A 1 885 ? -5.852 -7.320 -28.366 1.00 88.31 885 LEU A O 1
ATOM 6758 N N . ALA A 1 886 ? -4.982 -7.163 -26.308 1.00 88.44 886 ALA A N 1
ATOM 6759 C CA . ALA A 1 886 ? -5.419 -5.785 -26.111 1.00 88.44 886 ALA A CA 1
ATOM 6760 C C . ALA A 1 886 ? -4.735 -4.825 -27.106 1.00 88.44 886 ALA A C 1
ATOM 6762 O O . ALA A 1 886 ? -5.410 -4.007 -27.734 1.00 88.44 886 ALA A O 1
ATOM 6763 N N . GLU A 1 887 ? -3.423 -4.955 -27.321 1.00 83.50 887 GLU A N 1
ATOM 6764 C CA . GLU A 1 887 ? -2.692 -4.120 -28.276 1.00 83.50 887 GLU A CA 1
ATOM 6765 C C . GLU A 1 887 ? -3.183 -4.329 -29.718 1.00 83.50 887 GLU A C 1
ATOM 6767 O O . GLU A 1 887 ? -3.384 -3.351 -30.441 1.00 83.50 887 GLU A O 1
ATOM 6772 N N . GLU A 1 888 ? -3.405 -5.576 -30.134 1.00 81.19 888 GLU A N 1
ATOM 6773 C CA . GLU A 1 888 ? -3.824 -5.932 -31.494 1.00 81.19 888 GLU A CA 1
ATOM 6774 C C . GLU A 1 888 ? -5.256 -5.457 -31.807 1.00 81.19 888 GLU A C 1
ATOM 6776 O O . GLU A 1 888 ? -5.511 -4.824 -32.838 1.00 81.19 888 GLU A O 1
ATOM 6781 N N . PHE A 1 889 ? -6.205 -5.717 -30.903 1.00 80.75 889 PHE A N 1
ATOM 6782 C CA . PHE A 1 889 ? -7.632 -5.504 -31.165 1.00 80.75 889 PHE A CA 1
ATOM 6783 C C . PHE A 1 889 ? -8.173 -4.167 -30.650 1.00 80.75 889 PHE A C 1
ATOM 6785 O O . PHE A 1 889 ? -9.125 -3.640 -31.233 1.00 80.75 889 PHE A O 1
ATOM 6792 N N . LEU A 1 890 ? -7.581 -3.603 -29.591 1.00 80.75 890 LEU A N 1
ATOM 6793 C CA . LEU A 1 890 ? -8.014 -2.341 -28.970 1.00 80.75 890 LEU A CA 1
ATOM 6794 C C . LEU A 1 890 ? -7.028 -1.190 -29.215 1.00 80.75 890 LEU A C 1
ATOM 6796 O O . LEU A 1 890 ? -7.404 -0.028 -29.068 1.00 80.75 890 LEU A O 1
ATOM 6800 N N . GLY A 1 891 ? -5.792 -1.495 -29.622 1.00 74.56 891 GLY A N 1
ATOM 6801 C CA . GLY A 1 891 ? -4.758 -0.507 -29.938 1.00 74.56 891 GLY A CA 1
ATOM 6802 C C . GLY A 1 891 ? -3.914 -0.046 -28.745 1.00 74.56 891 GLY A C 1
ATOM 6803 O O . GLY A 1 891 ? -2.994 0.751 -28.941 1.00 74.56 891 GLY A O 1
ATOM 6804 N N . ASP A 1 892 ? -4.191 -0.527 -27.528 1.00 77.94 892 ASP A N 1
ATOM 6805 C CA . ASP A 1 892 ? -3.384 -0.276 -26.330 1.00 77.94 892 ASP A CA 1
ATOM 6806 C C . ASP A 1 892 ? -3.479 -1.423 -25.307 1.00 77.94 892 ASP A C 1
ATOM 6808 O O . ASP A 1 892 ? -4.382 -2.251 -25.355 1.00 77.94 892 ASP A O 1
ATOM 6812 N N . THR A 1 893 ? -2.533 -1.470 -24.366 1.00 82.25 893 THR A N 1
ATOM 6813 C CA . THR A 1 893 ? -2.428 -2.533 -23.353 1.00 82.25 893 THR A CA 1
ATOM 6814 C C . THR A 1 893 ? -3.128 -2.209 -22.029 1.00 82.25 893 THR A C 1
ATOM 6816 O O . THR A 1 893 ? -3.101 -3.023 -21.107 1.00 82.25 893 THR A O 1
ATOM 6819 N N . LEU A 1 894 ? -3.760 -1.035 -21.881 1.00 81.12 894 LEU A N 1
ATOM 6820 C CA . LEU A 1 894 ? -4.328 -0.600 -20.595 1.00 81.12 894 LEU A CA 1
ATOM 6821 C C . LEU A 1 894 ? -5.535 -1.441 -20.174 1.00 81.12 894 LEU A C 1
ATOM 6823 O O . LEU A 1 894 ? -5.781 -1.589 -18.980 1.00 81.12 894 LEU A O 1
ATOM 6827 N N . ALA A 1 895 ? -6.275 -1.981 -21.141 1.00 87.69 895 ALA A N 1
ATOM 6828 C CA . ALA A 1 895 ? -7.445 -2.815 -20.894 1.00 87.69 895 ALA A CA 1
ATOM 6829 C C . ALA A 1 895 ? -7.120 -4.318 -20.772 1.00 87.69 895 ALA A C 1
ATOM 6831 O O . ALA A 1 895 ? -8.042 -5.119 -20.632 1.00 87.69 895 ALA A O 1
ATOM 6832 N N . ALA A 1 896 ? -5.839 -4.716 -20.790 1.00 92.38 896 ALA A N 1
ATOM 6833 C CA . ALA A 1 896 ? -5.423 -6.124 -20.779 1.00 92.38 896 ALA A CA 1
ATOM 6834 C C . ALA A 1 896 ? -6.011 -6.920 -19.599 1.00 92.38 896 ALA A C 1
ATOM 6836 O O . ALA A 1 896 ? -6.528 -8.015 -19.789 1.00 92.38 896 ALA A O 1
ATOM 6837 N N . ASN A 1 897 ? -6.047 -6.347 -18.393 1.00 95.00 897 ASN A N 1
ATOM 6838 C CA . ASN A 1 897 ? -6.623 -7.032 -17.228 1.00 95.00 897 ASN A CA 1
ATOM 6839 C C . ASN A 1 897 ? -8.157 -7.198 -17.327 1.00 95.00 897 ASN A C 1
ATOM 6841 O O . ASN A 1 897 ? -8.719 -8.112 -16.731 1.00 95.00 897 ASN A O 1
ATOM 6845 N N . ILE A 1 898 ? -8.850 -6.352 -18.100 1.00 95.81 898 ILE A N 1
ATOM 6846 C CA . ILE A 1 898 ? -10.286 -6.515 -18.383 1.00 95.81 898 ILE A CA 1
ATOM 6847 C C . ILE A 1 898 ? -10.512 -7.583 -19.463 1.00 95.81 898 ILE A C 1
ATOM 6849 O O . ILE A 1 898 ? -11.467 -8.351 -19.360 1.00 95.81 898 ILE A O 1
ATOM 6853 N N . VAL A 1 899 ? -9.611 -7.694 -20.450 1.00 96.25 899 VAL A N 1
ATOM 6854 C CA . VAL A 1 899 ? -9.576 -8.840 -21.382 1.00 96.25 899 VAL A CA 1
ATOM 6855 C C . VAL A 1 899 ? -9.395 -10.141 -20.595 1.00 96.25 899 VAL A C 1
ATOM 6857 O O . VAL A 1 899 ? -10.164 -11.080 -20.781 1.00 96.25 899 VAL A O 1
ATOM 6860 N N . ALA A 1 900 ? -8.451 -10.167 -19.651 1.00 96.62 900 ALA A N 1
ATOM 6861 C CA . ALA A 1 900 ? -8.222 -11.294 -18.749 1.00 96.62 900 ALA A CA 1
ATOM 6862 C C . ALA A 1 900 ? -9.486 -11.686 -17.965 1.00 96.62 900 ALA A C 1
ATOM 6864 O O . ALA A 1 900 ? -9.854 -12.858 -17.925 1.00 96.62 900 ALA A O 1
ATOM 6865 N N . ALA A 1 901 ? -10.198 -10.705 -17.399 1.00 97.31 901 ALA A N 1
ATOM 6866 C CA . ALA A 1 901 ? -11.449 -10.939 -16.681 1.00 97.31 901 ALA A CA 1
ATOM 6867 C C . ALA A 1 901 ? -12.561 -11.508 -17.586 1.00 97.31 901 ALA A C 1
ATOM 6869 O O . ALA A 1 901 ? -13.290 -12.408 -17.171 1.00 97.31 901 ALA A O 1
ATOM 6870 N N . GLY A 1 902 ? -12.675 -11.026 -18.829 1.00 97.12 902 GLY A N 1
ATOM 6871 C CA . GLY A 1 902 ? -13.630 -11.553 -19.810 1.00 97.12 902 GLY A CA 1
ATOM 6872 C C . GLY A 1 902 ? -13.330 -12.992 -20.232 1.00 97.12 902 GLY A C 1
ATOM 6873 O O . GLY A 1 902 ? -14.245 -13.810 -20.344 1.00 97.12 902 GLY A O 1
ATOM 6874 N N . TYR A 1 903 ? -12.045 -13.313 -20.405 1.00 97.56 903 TYR A N 1
ATOM 6875 C CA . TYR A 1 903 ? -11.570 -14.673 -20.670 1.00 97.56 903 TYR A CA 1
ATOM 6876 C C . TYR A 1 903 ? -11.906 -15.603 -19.498 1.00 97.56 903 TYR A C 1
ATOM 6878 O O . TYR A 1 903 ? -12.524 -16.651 -19.683 1.00 97.56 903 TYR A O 1
ATOM 6886 N N . ALA A 1 904 ? -11.567 -15.181 -18.275 1.00 97.44 904 ALA A N 1
ATOM 6887 C CA . ALA A 1 904 ? -11.848 -15.919 -17.048 1.00 97.44 904 ALA A CA 1
ATOM 6888 C C . ALA A 1 904 ? -13.349 -16.193 -16.871 1.00 97.44 904 ALA A C 1
ATOM 6890 O O . ALA A 1 904 ? -13.739 -17.321 -16.569 1.00 97.44 904 ALA A O 1
ATOM 6891 N N . TRP A 1 905 ? -14.201 -15.192 -17.122 1.00 97.69 905 TRP A N 1
ATOM 6892 C CA . TRP A 1 905 ? -15.652 -15.360 -17.073 1.00 97.69 905 TRP A CA 1
ATOM 6893 C C . TRP A 1 905 ? -16.134 -16.413 -18.070 1.00 97.69 905 TRP A C 1
ATOM 6895 O O . TRP A 1 905 ? -16.842 -17.336 -17.685 1.00 97.69 905 TRP A O 1
ATOM 6905 N N . GLN A 1 906 ? -15.694 -16.341 -19.328 1.00 97.12 906 GLN A N 1
ATOM 6906 C CA . GLN A 1 906 ? -16.110 -17.289 -20.364 1.00 97.12 906 GLN A CA 1
ATOM 6907 C C . GLN A 1 906 ? -15.646 -18.729 -20.080 1.00 97.12 906 GLN A C 1
ATOM 6909 O O . GLN A 1 906 ? -16.306 -19.679 -20.500 1.00 97.12 906 GLN A O 1
ATOM 6914 N N . ARG A 1 907 ? -14.544 -18.897 -19.337 1.00 95.56 907 ARG A N 1
ATOM 6915 C CA . ARG A 1 907 ? -14.061 -20.189 -18.819 1.00 95.56 907 ARG A CA 1
ATOM 6916 C C . ARG A 1 907 ? -14.766 -20.659 -17.539 1.00 95.56 907 ARG A C 1
ATOM 6918 O O . ARG A 1 907 ? -14.413 -21.721 -17.026 1.00 95.56 907 ARG A O 1
ATOM 6925 N N . GLY A 1 908 ? -15.731 -19.899 -17.020 1.00 95.75 908 GLY A N 1
ATOM 6926 C CA . GLY A 1 908 ? -16.474 -20.218 -15.798 1.00 95.75 908 GLY A CA 1
ATOM 6927 C C . GLY A 1 908 ? -15.699 -19.975 -14.500 1.00 95.75 908 GLY A C 1
ATOM 6928 O O . GLY A 1 908 ? -16.068 -20.524 -13.471 1.00 95.75 908 GLY A O 1
ATOM 6929 N N . LEU A 1 909 ? -14.624 -19.177 -14.530 1.00 96.69 909 LEU A N 1
ATOM 6930 C CA . LEU A 1 909 ? -13.805 -18.859 -13.348 1.00 96.69 909 LEU A CA 1
ATOM 6931 C C . LEU A 1 909 ? -14.364 -17.700 -12.510 1.00 96.69 909 LEU A C 1
ATOM 6933 O O . LEU A 1 909 ? -13.867 -17.437 -11.417 1.00 96.69 909 LEU A O 1
ATOM 6937 N N . VAL A 1 910 ? -15.367 -16.986 -13.025 1.00 97.38 910 VAL A N 1
ATOM 6938 C CA . VAL A 1 910 ? -16.054 -15.890 -12.331 1.00 97.38 910 VAL A CA 1
ATOM 6939 C C . VAL A 1 910 ? -17.541 -16.255 -12.243 1.00 97.38 910 VAL A C 1
ATOM 6941 O O . VAL A 1 910 ? -18.233 -16.153 -13.258 1.00 97.38 910 VAL A O 1
ATOM 6944 N N . PRO A 1 911 ? -18.052 -16.689 -11.074 1.00 95.94 911 PRO A N 1
ATOM 6945 C CA . PRO A 1 911 ? -19.387 -17.281 -10.925 1.00 95.94 911 PRO A CA 1
ATOM 6946 C C . PRO A 1 911 ? -20.492 -16.218 -10.791 1.00 95.94 911 PRO A C 1
ATOM 6948 O O . PRO A 1 911 ? -21.269 -16.215 -9.836 1.00 95.94 911 PRO A O 1
ATOM 6951 N N . LEU A 1 912 ? -20.541 -15.281 -11.738 1.00 96.75 912 LEU A N 1
ATOM 6952 C CA . LEU A 1 912 ? -21.496 -14.170 -11.776 1.00 96.75 912 LEU A CA 1
ATOM 6953 C C . LEU A 1 912 ? -22.149 -14.082 -13.156 1.00 96.75 912 LEU A C 1
ATOM 6955 O O . LEU A 1 912 ? -21.582 -14.511 -14.161 1.00 96.75 912 LEU A O 1
ATOM 6959 N N . SER A 1 913 ? -23.341 -13.505 -13.221 1.00 95.75 913 SER A N 1
ATOM 6960 C CA . SER A 1 913 ? -24.029 -13.218 -14.475 1.00 95.75 913 SER A CA 1
ATOM 6961 C C . SER A 1 913 ? -23.268 -12.184 -15.308 1.00 95.75 913 SER A C 1
ATOM 6963 O O . SER A 1 913 ? -22.627 -11.256 -14.802 1.00 95.75 913 SER A O 1
ATOM 6965 N N . LEU A 1 914 ? -23.390 -12.319 -16.630 1.00 95.50 914 LEU A N 1
ATOM 6966 C CA . LEU A 1 914 ? -22.845 -11.343 -17.569 1.00 95.50 914 LEU A CA 1
ATOM 6967 C C . LEU A 1 914 ? -23.450 -9.950 -17.349 1.00 95.50 914 LEU A C 1
ATOM 6969 O O . LEU A 1 914 ? -22.736 -8.953 -17.418 1.00 95.50 914 LEU A O 1
ATOM 6973 N N . GLU A 1 915 ? -24.758 -9.889 -17.083 1.00 95.00 915 GLU A N 1
ATOM 6974 C CA . GLU A 1 915 ? -25.513 -8.644 -16.901 1.00 95.00 915 GLU A CA 1
ATOM 6975 C C . GLU A 1 915 ? -24.933 -7.804 -15.761 1.00 95.00 915 GLU A C 1
ATOM 6977 O O . GLU A 1 915 ? -24.663 -6.616 -15.938 1.00 95.00 915 GLU A O 1
ATOM 6982 N N . ALA A 1 916 ? -24.664 -8.426 -14.611 1.00 95.94 916 ALA A N 1
ATOM 6983 C CA . ALA A 1 916 ? -24.121 -7.719 -13.461 1.00 95.94 916 ALA A CA 1
ATOM 6984 C C . ALA A 1 916 ? -22.675 -7.260 -13.670 1.00 95.94 916 ALA A C 1
ATOM 6986 O O . ALA A 1 916 ? -22.322 -6.161 -13.246 1.00 95.94 916 ALA A O 1
ATOM 6987 N N . LEU A 1 917 ? -21.842 -8.055 -14.354 1.00 96.56 917 LEU A N 1
ATOM 6988 C CA . LEU A 1 917 ? -20.474 -7.655 -14.703 1.00 96.56 917 LEU A CA 1
ATOM 6989 C C . LEU A 1 917 ? -20.464 -6.470 -15.673 1.00 96.56 917 LEU A C 1
ATOM 6991 O O . LEU A 1 917 ? -19.703 -5.522 -15.476 1.00 96.56 917 LEU A O 1
ATOM 6995 N N . MET A 1 918 ? -21.333 -6.485 -16.688 1.00 95.81 918 MET A N 1
ATOM 6996 C CA . MET A 1 918 ? -21.474 -5.357 -17.612 1.00 95.81 918 MET A CA 1
ATOM 6997 C C . MET A 1 918 ? -21.946 -4.097 -16.881 1.00 95.81 918 MET A C 1
ATOM 6999 O O . MET A 1 918 ? -21.359 -3.033 -17.082 1.00 95.81 918 MET A O 1
ATOM 7003 N N . HIS A 1 919 ? -22.925 -4.221 -15.981 1.00 95.38 919 HIS A N 1
ATOM 7004 C CA . HIS A 1 919 ? -23.427 -3.087 -15.208 1.00 95.38 919 HIS A CA 1
ATOM 7005 C C . HIS A 1 919 ? -22.406 -2.561 -14.183 1.00 95.38 919 HIS A C 1
ATOM 7007 O O . HIS A 1 919 ? -22.248 -1.354 -14.012 1.00 95.38 919 HIS A O 1
ATOM 7013 N N . ALA A 1 920 ? -21.619 -3.434 -13.550 1.00 95.88 920 ALA A N 1
ATOM 7014 C CA . ALA A 1 920 ? -20.528 -3.018 -12.669 1.00 95.88 920 ALA A CA 1
ATOM 7015 C C . ALA A 1 920 ? -19.437 -2.227 -13.422 1.00 95.88 920 ALA A C 1
ATOM 7017 O O . ALA A 1 920 ? -18.907 -1.244 -12.895 1.00 95.88 920 ALA A O 1
ATOM 7018 N N . ILE A 1 921 ? -19.127 -2.603 -14.672 1.00 95.00 921 ILE A N 1
ATOM 7019 C CA . ILE A 1 921 ? -18.221 -1.836 -15.547 1.00 95.00 921 ILE A CA 1
ATOM 7020 C C . ILE A 1 921 ? -18.802 -0.448 -15.862 1.00 95.00 921 ILE A C 1
ATOM 7022 O O . ILE A 1 921 ? -18.054 0.534 -15.883 1.00 95.00 921 ILE A O 1
ATOM 7026 N N . GLU A 1 922 ? -20.116 -0.346 -16.079 1.00 94.56 922 GLU A N 1
ATOM 7027 C CA . GLU A 1 922 ? -20.811 0.932 -16.294 1.00 94.56 922 GLU A CA 1
ATOM 7028 C C . GLU A 1 922 ? -20.733 1.832 -15.061 1.00 94.56 922 GLU A C 1
ATOM 7030 O O . GLU A 1 922 ? -20.314 2.987 -15.178 1.00 94.56 922 GLU A O 1
ATOM 7035 N N . LEU A 1 923 ? -21.047 1.295 -13.876 1.00 92.44 923 LEU A N 1
ATOM 7036 C CA . LEU A 1 923 ? -20.998 2.029 -12.609 1.00 92.44 923 LEU A CA 1
ATOM 7037 C C . LEU A 1 923 ? -19.600 2.569 -12.296 1.00 92.44 923 LEU A C 1
ATOM 7039 O O . LEU A 1 923 ? -19.472 3.675 -11.772 1.00 92.44 923 LEU A O 1
ATOM 7043 N N . ASN A 1 924 ? -18.542 1.833 -12.649 1.00 89.75 924 ASN A N 1
ATOM 7044 C CA . ASN A 1 924 ? -17.166 2.300 -12.476 1.00 89.75 924 ASN A CA 1
ATOM 7045 C C . ASN A 1 924 ? -16.873 3.597 -13.267 1.00 89.75 924 ASN A C 1
ATOM 7047 O O . ASN A 1 924 ? -15.986 4.363 -12.892 1.00 89.75 924 ASN A O 1
ATOM 7051 N N . GLY A 1 925 ? -17.603 3.866 -14.358 1.00 85.94 925 GLY A N 1
ATOM 7052 C CA . GLY A 1 925 ? -17.625 5.166 -15.043 1.00 85.94 925 GLY A CA 1
ATOM 7053 C C . GLY A 1 925 ? -16.352 5.555 -15.807 1.00 85.94 925 GLY A C 1
ATOM 7054 O O . GLY A 1 925 ? -16.284 6.634 -16.397 1.00 85.94 925 GLY A O 1
ATOM 7055 N N . VAL A 1 926 ? -15.326 4.699 -15.838 1.00 83.44 926 VAL A N 1
ATOM 7056 C CA . VAL A 1 926 ? -14.054 4.965 -16.528 1.00 83.44 926 VAL A CA 1
ATOM 7057 C C . VAL A 1 926 ? -14.008 4.206 -17.848 1.00 83.44 926 VAL A C 1
ATOM 7059 O O . VAL A 1 926 ? -13.993 2.981 -17.848 1.00 83.44 926 VAL A O 1
ATOM 7062 N N . ALA A 1 927 ? -13.924 4.936 -18.968 1.00 84.12 927 ALA A N 1
ATOM 7063 C CA . ALA A 1 927 ? -13.752 4.374 -20.317 1.00 84.12 927 ALA A CA 1
ATOM 7064 C C . ALA A 1 927 ? -14.706 3.196 -20.626 1.00 84.12 927 ALA A C 1
ATOM 7066 O O . ALA A 1 927 ? -14.297 2.196 -21.213 1.00 84.12 927 ALA A O 1
ATOM 7067 N N . VAL A 1 928 ? -15.975 3.326 -20.218 1.00 88.19 928 VAL A N 1
ATOM 7068 C CA . VAL A 1 928 ? -16.978 2.244 -20.171 1.00 88.19 928 VAL A CA 1
ATOM 7069 C C . VAL A 1 928 ? -17.024 1.422 -21.462 1.00 88.19 928 VAL A C 1
ATOM 7071 O O . VAL A 1 928 ? -16.787 0.218 -21.427 1.00 88.19 928 VAL A O 1
ATOM 7074 N N . ALA A 1 929 ? -17.222 2.070 -22.614 1.00 88.00 929 ALA A N 1
ATOM 7075 C CA . ALA A 1 929 ? -17.326 1.377 -23.901 1.00 88.00 929 ALA A CA 1
ATOM 7076 C C . ALA A 1 929 ? -16.057 0.583 -24.276 1.00 88.00 929 ALA A C 1
ATOM 7078 O O . ALA A 1 929 ? -16.152 -0.494 -24.869 1.00 88.00 929 ALA A O 1
ATOM 7079 N N . ALA A 1 930 ? -14.870 1.094 -23.926 1.00 87.00 930 ALA A N 1
ATOM 7080 C CA . ALA A 1 930 ? -13.606 0.404 -24.177 1.00 87.00 930 ALA A CA 1
ATOM 7081 C C . ALA A 1 930 ? -13.462 -0.825 -23.269 1.00 87.00 930 ALA A C 1
ATOM 7083 O O . ALA A 1 930 ? -13.098 -1.894 -23.749 1.00 87.00 930 ALA A O 1
ATOM 7084 N N . ASN A 1 931 ? -13.825 -0.705 -21.990 1.00 92.31 931 ASN A N 1
ATOM 7085 C CA . ASN A 1 931 ? -13.782 -1.816 -21.039 1.00 92.31 931 ASN A CA 1
ATOM 7086 C C . ASN A 1 931 ? -14.812 -2.911 -21.361 1.00 92.31 931 ASN A C 1
ATOM 7088 O O . ASN A 1 931 ? -14.477 -4.089 -21.305 1.00 92.31 931 ASN A O 1
ATOM 7092 N N . GLN A 1 932 ? -16.032 -2.558 -21.776 1.00 93.56 932 GLN A N 1
ATOM 7093 C CA . GLN A 1 932 ? -17.025 -3.540 -22.240 1.00 93.56 932 GLN A CA 1
ATOM 7094 C C . GLN A 1 932 ? -16.554 -4.281 -23.503 1.00 93.56 932 GLN A C 1
ATOM 7096 O O . GLN A 1 932 ? -16.724 -5.498 -23.622 1.00 93.56 932 GLN A O 1
ATOM 7101 N N . SER A 1 933 ? -15.909 -3.563 -24.432 1.00 91.44 933 SER A N 1
ATOM 7102 C CA . SER A 1 933 ? -15.316 -4.168 -25.633 1.00 91.44 933 SER A CA 1
ATOM 7103 C C . SER A 1 933 ? -14.146 -5.089 -25.276 1.00 91.44 933 SER A C 1
ATOM 7105 O O . SER A 1 933 ? -14.059 -6.189 -25.811 1.00 91.44 933 SER A O 1
ATOM 7107 N N . ALA A 1 934 ? -13.291 -4.685 -24.332 1.00 93.31 934 ALA A N 1
ATOM 7108 C CA . ALA A 1 934 ? -12.184 -5.496 -23.828 1.00 93.31 934 ALA A CA 1
ATOM 7109 C C . ALA A 1 934 ? -12.667 -6.780 -23.143 1.00 93.31 934 ALA A C 1
ATOM 7111 O O . ALA A 1 934 ? -12.156 -7.861 -23.424 1.00 93.31 934 ALA A O 1
ATOM 7112 N N . PHE A 1 935 ? -13.700 -6.686 -22.305 1.00 95.75 935 PHE A N 1
ATOM 7113 C CA . PHE A 1 935 ? -14.299 -7.856 -21.666 1.00 95.75 935 PHE A CA 1
ATOM 7114 C C . PHE A 1 935 ? -14.881 -8.813 -22.716 1.00 95.75 935 PHE A C 1
ATOM 7116 O O . PHE A 1 935 ? -14.628 -10.014 -22.688 1.00 95.75 935 PHE A O 1
ATOM 7123 N N . SER A 1 936 ? -15.601 -8.271 -23.702 1.00 94.81 936 SER A N 1
ATOM 7124 C CA . SER A 1 936 ? -16.151 -9.041 -24.825 1.00 94.81 936 SER A CA 1
ATOM 7125 C C . SER A 1 936 ? -15.066 -9.706 -25.679 1.00 94.81 936 SER A C 1
ATOM 7127 O O . SER A 1 936 ? -15.250 -10.830 -26.137 1.00 94.81 936 SER A O 1
ATOM 7129 N N . LEU A 1 937 ? -13.921 -9.043 -25.865 1.00 93.50 937 LEU A N 1
ATOM 7130 C CA . LEU A 1 937 ? -12.770 -9.594 -26.580 1.00 93.50 937 LEU A CA 1
ATOM 7131 C C . LEU A 1 937 ? -12.184 -10.792 -25.830 1.00 93.50 937 LEU A C 1
ATOM 7133 O O . LEU A 1 937 ? -11.942 -11.830 -26.439 1.00 93.50 937 LEU A O 1
ATOM 7137 N N . GLY A 1 938 ? -12.020 -10.669 -24.511 1.00 95.31 938 GLY A N 1
ATOM 7138 C CA . GLY A 1 938 ? -11.594 -11.774 -23.655 1.00 95.31 938 GLY A CA 1
ATOM 7139 C C . GLY A 1 938 ? -12.526 -12.978 -23.756 1.00 95.31 938 GLY A C 1
ATOM 7140 O O . GLY A 1 938 ? -12.067 -14.108 -23.903 1.00 95.31 938 GLY A O 1
ATOM 7141 N N . ARG A 1 939 ? -13.843 -12.732 -23.770 1.00 96.12 939 ARG A N 1
ATOM 7142 C CA . ARG A 1 939 ? -14.839 -13.789 -23.986 1.00 96.12 939 ARG A CA 1
ATOM 7143 C C . ARG A 1 939 ? -14.662 -14.481 -25.333 1.00 96.12 939 ARG A C 1
ATOM 7145 O O . ARG A 1 939 ? -14.656 -15.705 -25.387 1.00 96.12 939 ARG A O 1
ATOM 7152 N N . LEU A 1 940 ? -14.499 -13.723 -26.418 1.00 93.94 940 LEU A N 1
ATOM 7153 C CA . LEU A 1 940 ? -14.289 -14.311 -27.742 1.00 93.94 940 LEU A CA 1
ATOM 7154 C C . LEU A 1 940 ? -13.016 -15.159 -27.790 1.00 93.94 940 LEU A C 1
ATOM 7156 O O . LEU A 1 940 ? -13.062 -16.276 -28.296 1.00 93.94 940 LEU A O 1
ATOM 7160 N N . ALA A 1 941 ? -11.924 -14.665 -27.203 1.00 93.44 941 ALA A N 1
ATOM 7161 C CA . ALA A 1 941 ? -10.651 -15.376 -27.145 1.00 93.44 941 ALA A CA 1
ATOM 7162 C C . ALA A 1 941 ? -10.749 -16.725 -26.413 1.00 93.44 941 ALA A C 1
ATOM 7164 O O . ALA A 1 941 ? -10.138 -17.692 -26.849 1.00 93.44 941 ALA A O 1
ATOM 7165 N N . ALA A 1 942 ? -11.545 -16.813 -25.346 1.00 94.44 942 ALA A N 1
ATOM 7166 C CA . ALA A 1 942 ? -11.764 -18.066 -24.623 1.00 94.44 942 ALA A CA 1
ATOM 7167 C C . ALA A 1 942 ? -12.771 -19.003 -25.312 1.00 94.44 942 ALA A C 1
ATOM 7169 O O . ALA A 1 942 ? -12.609 -20.223 -25.291 1.00 94.44 942 ALA A O 1
ATOM 7170 N N . GLY A 1 943 ? -13.856 -18.444 -25.855 1.00 92.00 943 GLY A N 1
ATOM 7171 C CA . GLY A 1 943 ? -15.005 -19.212 -26.335 1.00 92.00 943 GLY A CA 1
ATOM 7172 C C . GLY A 1 943 ? -14.913 -19.655 -27.795 1.00 92.00 943 GLY A C 1
ATOM 7173 O O . GLY A 1 943 ? -15.529 -20.655 -28.156 1.00 92.00 943 GLY A O 1
ATOM 7174 N N . ASN A 1 944 ? -14.177 -18.924 -28.637 1.00 89.62 944 ASN A N 1
ATOM 7175 C CA . ASN A 1 944 ? -13.974 -19.264 -30.045 1.00 89.62 944 ASN A CA 1
ATOM 7176 C C . ASN A 1 944 ? -12.654 -18.665 -30.590 1.00 89.62 944 ASN A C 1
ATOM 7178 O O . ASN A 1 944 ? -12.686 -17.644 -31.289 1.00 89.62 944 ASN A O 1
ATOM 7182 N N . PRO A 1 945 ? -11.497 -19.285 -30.275 1.00 85.25 945 PRO A N 1
ATOM 7183 C CA . PRO A 1 945 ? -10.185 -18.837 -30.750 1.00 85.25 945 PRO A CA 1
ATOM 7184 C C . PRO A 1 945 ? -10.095 -18.746 -32.281 1.00 85.25 945 PRO A C 1
ATOM 7186 O O . PRO A 1 945 ? -9.619 -17.744 -32.806 1.00 85.25 945 PRO A O 1
ATOM 7189 N N . ASP A 1 946 ? -10.653 -19.719 -33.007 1.00 83.94 946 ASP A N 1
ATOM 7190 C CA . ASP A 1 946 ? -10.625 -19.741 -34.477 1.00 83.94 946 ASP A CA 1
ATOM 7191 C C . ASP A 1 946 ? -11.347 -18.525 -35.085 1.00 83.94 946 ASP A C 1
ATOM 7193 O O . ASP A 1 946 ? -10.913 -17.932 -36.076 1.00 83.94 946 ASP A O 1
ATOM 7197 N N . ALA A 1 947 ? -12.462 -18.104 -34.478 1.00 79.50 947 ALA A N 1
ATOM 7198 C CA . ALA A 1 947 ? -13.187 -16.916 -34.915 1.00 79.50 947 ALA A CA 1
ATOM 7199 C C . ALA A 1 947 ? -12.453 -15.612 -34.586 1.00 79.50 947 ALA A C 1
ATOM 7201 O O . ALA A 1 947 ? -12.671 -14.617 -35.286 1.00 79.50 947 ALA A O 1
ATOM 7202 N N . LEU A 1 948 ? -11.624 -15.597 -33.540 1.00 81.62 948 LEU A N 1
ATOM 7203 C CA . LEU A 1 948 ? -10.727 -14.486 -33.238 1.00 81.62 948 LEU A CA 1
ATOM 7204 C C . LEU A 1 948 ? -9.599 -14.414 -34.274 1.00 81.62 948 LEU A C 1
ATOM 7206 O O . LEU A 1 948 ? -9.340 -13.337 -34.809 1.00 81.62 948 LEU A O 1
ATOM 7210 N N . ASP A 1 949 ? -9.010 -15.556 -34.628 1.00 79.44 949 ASP A N 1
ATOM 7211 C CA . ASP A 1 949 ? -7.986 -15.656 -35.669 1.00 79.44 949 ASP A CA 1
ATOM 7212 C C . ASP A 1 949 ? -8.523 -15.192 -37.029 1.00 79.44 949 ASP A C 1
ATOM 7214 O O . ASP A 1 949 ? -7.852 -14.453 -37.743 1.00 79.44 949 ASP A O 1
ATOM 7218 N N . ALA A 1 950 ? -9.780 -15.504 -37.353 1.00 75.62 950 ALA A N 1
ATOM 7219 C CA . ALA A 1 950 ? -10.439 -15.013 -38.563 1.00 75.62 950 ALA A CA 1
ATOM 7220 C C . ALA A 1 950 ? -10.724 -13.493 -38.562 1.00 75.62 950 ALA A C 1
ATOM 7222 O O . ALA A 1 950 ? -10.996 -12.928 -39.622 1.00 75.62 950 ALA A O 1
ATOM 7223 N N . LEU A 1 951 ? -10.726 -12.824 -37.399 1.00 72.75 951 LEU A N 1
ATOM 7224 C CA . LEU A 1 951 ? -10.808 -11.355 -37.305 1.00 72.75 951 LEU A CA 1
ATOM 7225 C C . LEU A 1 951 ? -9.439 -10.684 -37.452 1.00 72.75 951 LEU A C 1
ATOM 7227 O O . LEU A 1 951 ? -9.390 -9.467 -37.647 1.00 72.75 951 LEU A O 1
ATOM 7231 N N . ARG A 1 952 ? -8.340 -11.445 -37.392 1.00 70.06 952 ARG A N 1
ATOM 7232 C CA . ARG A 1 952 ? -7.016 -10.924 -37.719 1.00 70.06 952 ARG A CA 1
ATOM 7233 C C . ARG A 1 952 ? -6.954 -10.673 -39.226 1.00 70.06 952 ARG A C 1
ATOM 7235 O O . ARG A 1 952 ? -6.919 -11.600 -40.031 1.00 70.06 952 ARG A O 1
ATOM 7242 N N . ALA A 1 953 ? -6.948 -9.405 -39.634 1.00 51.19 953 ALA A N 1
ATOM 7243 C CA . ALA A 1 953 ? -6.480 -9.059 -40.974 1.00 51.19 953 ALA A CA 1
ATOM 7244 C C . ALA A 1 953 ? -5.000 -9.476 -41.083 1.00 51.19 953 ALA A C 1
ATOM 7246 O O . ALA A 1 953 ? -4.277 -9.335 -40.103 1.00 51.19 953 ALA A O 1
ATOM 7247 N N . ALA A 1 954 ? -4.602 -10.020 -42.241 1.00 34.75 954 ALA A N 1
ATOM 7248 C CA . ALA A 1 954 ? -3.321 -10.684 -42.534 1.00 34.75 954 ALA A CA 1
ATOM 7249 C C . ALA A 1 954 ? -2.115 -10.293 -41.640 1.00 34.75 954 ALA A C 1
ATOM 7251 O O . ALA A 1 954 ? -1.889 -9.107 -41.393 1.00 34.75 954 ALA A O 1
ATOM 7252 N N . PRO A 1 955 ? -1.291 -11.269 -41.215 1.00 35.94 955 PRO A N 1
ATOM 7253 C CA . PRO A 1 955 ? -0.290 -11.070 -40.174 1.00 35.94 955 PRO A CA 1
ATOM 7254 C C . PRO A 1 955 ? 0.764 -10.039 -40.590 1.00 35.94 955 PRO A C 1
ATOM 7256 O O . PRO A 1 955 ? 1.478 -10.225 -41.573 1.00 35.94 955 PRO A O 1
ATOM 7259 N N . ALA A 1 956 ? 0.903 -8.979 -39.795 1.00 35.72 956 ALA A N 1
ATOM 7260 C CA . ALA A 1 956 ? 2.153 -8.241 -39.698 1.00 35.72 956 ALA A CA 1
ATOM 7261 C C . ALA A 1 956 ? 2.994 -8.912 -38.601 1.00 35.72 956 ALA A C 1
ATOM 7263 O O . ALA A 1 956 ? 2.784 -8.651 -37.421 1.00 35.72 956 ALA A O 1
ATOM 7264 N N . ASP A 1 957 ? 3.876 -9.828 -39.013 1.00 37.03 957 ASP A N 1
ATOM 7265 C CA . ASP A 1 957 ? 5.028 -10.354 -38.265 1.00 37.03 957 ASP A CA 1
ATOM 7266 C C . ASP A 1 957 ? 4.838 -10.523 -36.743 1.00 37.03 957 ASP A C 1
ATOM 7268 O O . ASP A 1 957 ? 5.534 -9.916 -35.930 1.00 37.03 957 ASP A O 1
ATOM 7272 N N . ALA A 1 958 ? 3.919 -11.404 -36.346 1.00 34.31 958 ALA A N 1
ATOM 7273 C CA . ALA A 1 958 ? 3.807 -11.892 -34.973 1.00 34.31 958 ALA A CA 1
ATOM 7274 C C . ALA A 1 958 ? 4.330 -13.333 -34.887 1.00 34.31 958 ALA A C 1
ATOM 7276 O O . ALA A 1 958 ? 3.575 -14.286 -34.736 1.00 34.31 958 ALA A O 1
ATOM 7277 N N . GLN A 1 959 ? 5.647 -13.485 -35.003 1.00 32.41 959 GLN A N 1
ATOM 7278 C CA . GLN A 1 959 ? 6.377 -14.680 -34.576 1.00 32.41 959 GLN A CA 1
ATOM 7279 C C . GLN A 1 959 ? 7.623 -14.220 -33.822 1.00 32.41 959 GLN A C 1
ATOM 7281 O O . GLN A 1 959 ? 8.742 -14.216 -34.326 1.00 32.41 959 GLN A O 1
ATOM 7286 N N . ALA A 1 960 ? 7.394 -13.789 -32.585 1.00 34.94 960 ALA A N 1
ATOM 7287 C CA . ALA A 1 960 ? 8.412 -13.773 -31.546 1.00 34.94 960 ALA A CA 1
ATOM 7288 C C . ALA A 1 960 ? 8.256 -15.049 -30.702 1.00 34.94 960 ALA A C 1
ATOM 7290 O O . ALA A 1 960 ? 8.027 -14.985 -29.501 1.00 34.94 960 ALA A O 1
ATOM 7291 N N . SER A 1 961 ? 8.327 -16.219 -31.343 1.00 34.91 961 SER A N 1
ATOM 7292 C CA . SER A 1 961 ? 8.771 -17.425 -30.646 1.00 34.91 961 SER A CA 1
ATOM 7293 C C . SER A 1 961 ? 10.286 -17.316 -30.445 1.00 34.91 961 SER A C 1
ATOM 7295 O O . SER A 1 961 ? 10.961 -16.621 -31.213 1.00 34.91 961 SER A O 1
ATOM 7297 N N . SER A 1 962 ? 10.800 -17.948 -29.390 1.00 41.59 962 SER A N 1
ATOM 7298 C CA . SER A 1 962 ? 12.213 -17.997 -28.989 1.00 41.59 962 SER A CA 1
ATOM 7299 C C . SER A 1 962 ? 13.183 -17.809 -30.174 1.00 41.59 962 SER A C 1
ATOM 7301 O O . SER A 1 962 ? 13.363 -18.668 -31.039 1.00 41.59 962 SER A O 1
ATOM 7303 N N . LEU A 1 963 ? 13.848 -16.646 -30.238 1.00 50.59 963 LEU A N 1
ATOM 7304 C CA . LEU A 1 963 ? 14.807 -16.307 -31.308 1.00 50.59 963 LEU A CA 1
ATOM 7305 C C . LEU A 1 963 ? 15.978 -17.310 -31.412 1.00 50.59 963 LEU A C 1
ATOM 7307 O O . LEU A 1 963 ? 16.737 -17.278 -32.392 1.00 50.59 963 LEU A O 1
ATOM 7311 N N . ASP A 1 964 ? 16.111 -18.187 -30.414 1.00 49.25 964 ASP A N 1
ATOM 7312 C CA . ASP A 1 964 ? 17.100 -19.252 -30.284 1.00 49.25 964 ASP A CA 1
ATOM 7313 C C . ASP A 1 964 ? 16.773 -20.532 -31.058 1.00 49.25 964 ASP A C 1
ATOM 7315 O O . ASP A 1 964 ? 17.708 -21.266 -31.378 1.00 49.25 964 ASP A O 1
ATOM 7319 N N . GLU A 1 965 ? 15.533 -20.735 -31.515 1.00 51.84 965 GLU A N 1
ATOM 7320 C CA . GLU A 1 965 ? 15.127 -21.942 -32.259 1.00 51.84 965 GLU A CA 1
ATOM 7321 C C . GLU A 1 965 ? 15.159 -21.796 -33.787 1.00 51.84 965 GLU A C 1
ATOM 7323 O O . GLU A 1 965 ? 14.975 -22.771 -34.517 1.00 51.84 965 GLU A O 1
ATOM 7328 N N . ARG A 1 966 ? 15.458 -20.601 -34.317 1.00 66.31 966 ARG A N 1
ATOM 7329 C CA . ARG A 1 966 ? 15.517 -20.401 -35.777 1.00 66.31 966 ARG A CA 1
ATOM 7330 C C . ARG A 1 966 ? 16.551 -21.341 -36.425 1.00 66.31 966 ARG A C 1
ATOM 7332 O O . ARG A 1 966 ? 17.655 -21.485 -35.882 1.00 66.31 966 ARG A O 1
ATOM 7339 N N . PRO A 1 967 ? 16.260 -21.954 -37.587 1.00 79.81 967 PRO A N 1
ATOM 7340 C CA . PRO A 1 967 ? 17.242 -22.767 -38.298 1.00 79.81 967 PRO A CA 1
ATOM 7341 C C . PRO A 1 967 ? 18.507 -21.955 -38.607 1.00 79.81 967 PRO A C 1
ATOM 7343 O O . PRO A 1 967 ? 18.423 -20.800 -39.029 1.00 79.81 967 PRO A O 1
ATOM 7346 N N . LEU A 1 968 ? 19.687 -22.554 -38.415 1.00 83.75 968 LEU A N 1
ATOM 7347 C CA . LEU A 1 968 ? 20.979 -21.883 -38.628 1.00 83.75 968 LEU A CA 1
ATOM 7348 C C . LEU A 1 968 ? 21.103 -21.299 -40.049 1.00 83.75 968 LEU A C 1
ATOM 7350 O O . LEU A 1 968 ? 21.674 -20.226 -40.226 1.00 83.75 968 LEU A O 1
ATOM 7354 N N . ASP A 1 969 ? 20.510 -21.959 -41.044 1.00 85.44 969 ASP A N 1
ATOM 7355 C CA . ASP A 1 969 ? 20.511 -21.511 -42.440 1.00 85.44 969 ASP A CA 1
ATOM 7356 C C . ASP A 1 969 ? 19.776 -20.176 -42.642 1.00 85.44 969 ASP A C 1
ATOM 7358 O O . ASP A 1 969 ? 20.230 -19.328 -43.412 1.00 85.44 969 ASP A O 1
ATOM 7362 N N . VAL A 1 970 ? 18.689 -19.938 -41.898 1.00 85.19 970 VAL A N 1
ATOM 7363 C CA . VAL A 1 970 ? 17.966 -18.654 -41.925 1.00 85.19 970 VAL A CA 1
ATOM 7364 C C . VAL A 1 970 ? 18.850 -17.548 -41.356 1.00 85.19 970 VAL A C 1
ATOM 7366 O O . VAL A 1 970 ? 18.968 -16.478 -41.953 1.00 85.19 970 VAL A O 1
ATOM 7369 N N . LEU A 1 971 ? 19.536 -17.828 -40.244 1.00 85.31 971 LEU A N 1
ATOM 7370 C CA . LEU A 1 971 ? 20.459 -16.883 -39.617 1.00 85.31 971 LEU A CA 1
ATOM 7371 C C . LEU A 1 971 ? 21.625 -16.526 -40.551 1.00 85.31 971 LEU A C 1
ATOM 7373 O O . LEU A 1 971 ? 21.973 -15.352 -40.663 1.00 85.31 971 LEU A O 1
ATOM 7377 N N . ILE A 1 972 ? 22.195 -17.507 -41.260 1.00 89.69 972 ILE A N 1
ATOM 7378 C CA . ILE A 1 972 ? 23.260 -17.275 -42.249 1.00 89.69 972 ILE A CA 1
ATOM 7379 C C . ILE A 1 972 ? 22.742 -16.428 -43.420 1.00 89.69 972 ILE A C 1
ATOM 7381 O O . ILE A 1 972 ? 23.402 -15.467 -43.816 1.00 89.69 972 ILE A O 1
ATOM 7385 N N . ALA A 1 973 ? 21.557 -16.734 -43.955 1.00 88.62 973 ALA A N 1
ATOM 7386 C CA . ALA A 1 973 ? 20.975 -15.992 -45.073 1.00 88.62 973 ALA A CA 1
ATOM 7387 C C . ALA A 1 973 ? 20.668 -14.524 -44.712 1.00 88.62 973 ALA A C 1
ATOM 7389 O O . ALA A 1 973 ? 20.951 -13.611 -45.496 1.00 88.62 973 ALA A O 1
ATOM 7390 N N . GLU A 1 974 ? 20.123 -14.276 -43.519 1.00 87.19 974 GLU A N 1
ATOM 7391 C CA . GLU A 1 974 ? 19.887 -12.926 -42.994 1.00 87.19 974 GLU A CA 1
ATOM 7392 C C . GLU A 1 974 ? 21.198 -12.172 -42.761 1.00 87.19 974 GLU A C 1
ATOM 7394 O O . GLU A 1 974 ? 21.332 -11.024 -43.193 1.00 87.19 974 GLU A O 1
ATOM 7399 N N . ALA A 1 975 ? 22.184 -12.829 -42.142 1.00 90.00 975 ALA A N 1
ATOM 7400 C CA . ALA A 1 975 ? 23.515 -12.277 -41.919 1.00 90.00 975 ALA A CA 1
ATOM 7401 C C . ALA A 1 975 ? 24.178 -11.872 -43.241 1.00 90.00 975 ALA A C 1
ATOM 7403 O O . ALA A 1 975 ? 24.679 -10.754 -43.366 1.00 90.00 975 ALA A O 1
ATOM 7404 N N . ARG A 1 976 ? 24.106 -12.732 -44.265 1.00 93.81 976 ARG A N 1
ATOM 7405 C CA . ARG A 1 976 ? 24.635 -12.458 -45.606 1.00 93.81 976 ARG A CA 1
ATOM 7406 C C . ARG A 1 976 ? 23.978 -11.223 -46.224 1.00 93.81 976 ARG A C 1
ATOM 7408 O O . ARG A 1 976 ? 24.671 -10.337 -46.732 1.00 93.81 976 ARG A O 1
ATOM 7415 N N . ARG A 1 977 ? 22.645 -11.131 -46.150 1.00 90.69 977 ARG A N 1
ATOM 7416 C CA . ARG A 1 977 ? 21.877 -9.977 -46.649 1.00 90.69 977 ARG A CA 1
ATOM 7417 C C . ARG A 1 977 ? 22.275 -8.692 -45.920 1.00 90.69 977 ARG A C 1
ATOM 7419 O O . ARG A 1 977 ? 22.519 -7.673 -46.566 1.00 90.69 977 ARG A O 1
ATOM 7426 N N . HIS A 1 978 ? 22.384 -8.752 -44.594 1.00 90.69 978 HIS A N 1
ATOM 7427 C CA . HIS A 1 978 ? 22.777 -7.620 -43.762 1.00 90.69 978 HIS A CA 1
ATOM 7428 C C . HIS A 1 978 ? 24.206 -7.150 -44.074 1.00 90.69 978 HIS A C 1
ATOM 7430 O O . HIS A 1 978 ? 24.411 -5.969 -44.349 1.00 90.69 978 HIS A O 1
ATOM 7436 N N . LEU A 1 979 ? 25.178 -8.068 -44.122 1.00 93.62 979 LEU A N 1
ATOM 7437 C CA . LEU A 1 979 ? 26.587 -7.759 -44.391 1.00 93.62 979 LEU A CA 1
ATOM 7438 C C . LEU A 1 979 ? 26.824 -7.241 -45.817 1.00 93.62 979 LEU A C 1
ATOM 7440 O O . LEU A 1 979 ? 27.648 -6.346 -46.010 1.00 93.62 979 LEU A O 1
ATOM 7444 N N . THR A 1 980 ? 26.046 -7.718 -46.795 1.00 93.25 980 THR A N 1
ATOM 7445 C CA . THR A 1 980 ? 26.061 -7.177 -48.166 1.00 93.25 980 THR A CA 1
ATOM 7446 C C . THR A 1 980 ? 25.602 -5.716 -48.191 1.00 93.25 980 THR A C 1
ATOM 7448 O O . THR A 1 980 ? 26.201 -4.865 -48.855 1.00 93.25 980 THR A O 1
ATOM 7451 N N . GLY A 1 981 ? 24.546 -5.398 -47.433 1.00 89.38 981 GLY A N 1
ATOM 7452 C CA . GLY A 1 981 ? 24.072 -4.026 -47.246 1.00 89.38 981 GLY A CA 1
ATOM 7453 C C . GLY A 1 981 ? 25.094 -3.148 -46.518 1.00 89.38 981 GLY A C 1
ATOM 7454 O O . GLY A 1 981 ? 25.358 -2.024 -46.960 1.00 89.38 981 GLY A O 1
ATOM 7455 N N . TYR A 1 982 ? 25.705 -3.687 -45.460 1.00 91.94 982 TYR A N 1
ATOM 7456 C CA . TYR A 1 982 ? 26.716 -3.034 -44.627 1.00 91.94 982 TYR A CA 1
ATOM 7457 C C . TYR A 1 982 ? 27.972 -2.648 -45.418 1.00 91.94 982 TYR A C 1
ATOM 7459 O O . TYR A 1 982 ? 28.379 -1.486 -45.383 1.00 91.94 982 TYR A O 1
ATOM 7467 N N . GLN A 1 983 ? 28.567 -3.591 -46.156 1.00 91.94 983 GLN A N 1
ATOM 7468 C CA . GLN A 1 983 ? 29.790 -3.398 -46.939 1.00 91.94 983 GLN A CA 1
ATOM 7469 C C . GLN A 1 983 ? 29.546 -3.796 -48.405 1.00 91.94 983 GLN A C 1
ATOM 7471 O O . GLN A 1 983 ? 29.176 -2.928 -49.206 1.00 91.94 983 GLN A O 1
ATOM 7476 N N . ASP A 1 984 ? 29.695 -5.082 -48.735 1.00 92.69 984 ASP A N 1
ATOM 7477 C CA . ASP A 1 984 ? 29.527 -5.677 -50.066 1.00 92.69 984 ASP A CA 1
ATOM 7478 C C . ASP A 1 984 ? 29.369 -7.215 -49.985 1.00 92.69 984 ASP A C 1
ATOM 7480 O O . ASP A 1 984 ? 29.395 -7.802 -48.901 1.00 92.69 984 ASP A O 1
ATOM 7484 N N . ALA A 1 985 ? 29.168 -7.868 -51.137 1.00 93.12 985 ALA A N 1
ATOM 7485 C CA . ALA A 1 985 ? 28.960 -9.316 -51.214 1.00 93.12 985 ALA A CA 1
ATOM 7486 C C . ALA A 1 985 ? 30.194 -10.127 -50.776 1.00 93.12 985 ALA A C 1
ATOM 7488 O O . ALA A 1 985 ? 30.029 -11.132 -50.092 1.00 93.12 985 ALA A O 1
ATOM 7489 N N . ALA A 1 986 ? 31.412 -9.664 -51.084 1.00 93.12 986 ALA A N 1
ATOM 7490 C CA . ALA A 1 986 ? 32.643 -10.363 -50.710 1.00 93.12 986 ALA A CA 1
ATOM 7491 C C . ALA A 1 986 ? 32.832 -10.398 -49.183 1.00 93.12 986 ALA A C 1
ATOM 7493 O O . ALA A 1 986 ? 33.279 -11.399 -48.620 1.00 93.12 986 ALA A O 1
ATOM 7494 N N . TRP A 1 987 ? 32.436 -9.327 -48.488 1.00 93.31 987 TRP A N 1
ATOM 7495 C CA . TRP A 1 987 ? 32.417 -9.290 -47.026 1.00 93.31 987 TRP A CA 1
ATOM 7496 C C . TRP A 1 987 ? 31.442 -10.313 -46.428 1.00 93.31 987 TRP A C 1
ATOM 7498 O O . TRP A 1 987 ? 31.758 -10.979 -45.440 1.00 93.31 987 TRP A O 1
ATOM 7508 N N . ALA A 1 988 ? 30.272 -10.468 -47.049 1.00 93.69 988 ALA A N 1
ATOM 7509 C CA . ALA A 1 988 ? 29.273 -11.452 -46.651 1.00 93.69 988 ALA A CA 1
ATOM 7510 C C . ALA A 1 988 ? 29.716 -12.899 -46.953 1.00 93.69 988 ALA A C 1
ATOM 7512 O O . ALA A 1 988 ? 29.494 -13.785 -46.127 1.00 93.69 988 ALA A O 1
ATOM 7513 N N . ASP A 1 989 ? 30.394 -13.130 -48.083 1.00 93.94 989 ASP A N 1
ATOM 7514 C CA . ASP A 1 989 ? 30.973 -14.430 -48.449 1.00 93.94 989 ASP A CA 1
ATOM 7515 C C . ASP A 1 989 ? 31.996 -14.903 -47.406 1.00 93.94 989 ASP A C 1
ATOM 7517 O O . ASP A 1 989 ? 31.983 -16.069 -47.010 1.00 93.94 989 ASP A O 1
ATOM 7521 N N . ARG A 1 990 ? 32.846 -13.994 -46.900 1.00 94.44 990 ARG A N 1
ATOM 7522 C CA . ARG A 1 990 ? 33.821 -14.308 -45.841 1.00 94.44 990 ARG A CA 1
ATOM 7523 C C . ARG A 1 990 ? 33.142 -14.817 -44.567 1.00 94.44 990 ARG A C 1
ATOM 7525 O O . ARG A 1 990 ? 33.597 -15.800 -43.985 1.00 94.44 990 ARG A O 1
ATOM 7532 N N . PHE A 1 991 ? 32.070 -14.150 -44.136 1.00 95.44 991 PHE A N 1
ATOM 7533 C CA . PHE A 1 991 ? 31.289 -14.576 -42.974 1.00 95.44 991 PHE A CA 1
ATOM 7534 C C . PHE A 1 991 ? 30.724 -15.986 -43.182 1.00 95.44 991 PHE A C 1
ATOM 7536 O O . PHE A 1 991 ? 30.921 -16.870 -42.349 1.00 95.44 991 PHE A O 1
ATOM 7543 N N . GLU A 1 992 ? 30.051 -16.205 -44.312 1.00 94.75 992 GLU A N 1
ATOM 7544 C CA . GLU A 1 992 ? 29.395 -17.475 -44.611 1.00 94.75 992 GLU A CA 1
ATOM 7545 C C . GLU A 1 992 ? 30.397 -18.631 -44.699 1.00 94.75 992 GLU A C 1
ATOM 7547 O O . GLU A 1 992 ? 30.158 -19.688 -44.114 1.00 94.75 992 GLU A O 1
ATOM 7552 N N . ALA A 1 993 ? 31.540 -18.419 -45.358 1.00 93.75 993 ALA A N 1
ATOM 7553 C CA . ALA A 1 993 ? 32.604 -19.414 -45.453 1.00 93.75 993 ALA A CA 1
ATOM 7554 C C . ALA A 1 993 ? 33.103 -19.854 -44.067 1.00 93.75 993 ALA A C 1
ATOM 7556 O O . ALA A 1 993 ? 33.229 -21.054 -43.809 1.00 93.75 993 ALA A O 1
ATOM 7557 N N . ARG A 1 994 ? 33.320 -18.904 -43.142 1.00 94.44 994 ARG A N 1
ATOM 7558 C CA . ARG A 1 994 ? 33.749 -19.227 -41.774 1.00 94.44 994 ARG A CA 1
ATOM 7559 C C . ARG A 1 994 ? 32.694 -20.033 -41.022 1.00 94.44 994 ARG A C 1
ATOM 7561 O O . ARG A 1 994 ? 33.029 -21.051 -40.423 1.00 94.44 994 ARG A O 1
ATOM 7568 N N . ILE A 1 995 ? 31.431 -19.607 -41.050 1.00 95.19 995 ILE A N 1
ATOM 7569 C CA . ILE A 1 995 ? 30.361 -20.294 -40.310 1.00 95.19 995 ILE A CA 1
ATOM 7570 C C . ILE A 1 995 ? 30.091 -21.693 -40.871 1.00 95.19 995 ILE A C 1
ATOM 7572 O O . ILE A 1 995 ? 29.878 -22.619 -40.091 1.00 95.19 995 ILE A O 1
ATOM 7576 N N . ARG A 1 996 ? 30.167 -21.887 -42.194 1.00 93.25 996 ARG A N 1
ATOM 7577 C CA . ARG A 1 996 ? 30.069 -23.224 -42.804 1.00 93.25 996 ARG A CA 1
ATOM 7578 C C . ARG A 1 996 ? 31.210 -24.141 -42.357 1.00 93.25 996 ARG A C 1
ATOM 7580 O O . ARG A 1 996 ? 30.940 -25.263 -41.947 1.00 93.25 996 ARG A O 1
ATOM 7587 N N . SER A 1 997 ? 32.447 -23.641 -42.333 1.00 93.12 997 SER A N 1
ATOM 7588 C CA . SER A 1 997 ? 33.603 -24.404 -41.837 1.00 93.12 997 SER A CA 1
ATOM 7589 C C . SER A 1 997 ? 33.443 -24.822 -40.365 1.00 93.12 997 SER A C 1
ATOM 7591 O O . SER A 1 997 ? 33.709 -25.972 -40.014 1.00 93.12 997 SER A O 1
ATOM 7593 N N . LEU A 1 998 ? 32.947 -23.924 -39.504 1.00 93.69 998 LEU A N 1
ATOM 7594 C CA . LEU A 1 998 ? 32.664 -24.249 -38.101 1.00 93.69 998 LEU A CA 1
ATOM 7595 C C . LEU A 1 998 ? 31.534 -25.273 -37.956 1.00 93.69 998 LEU A C 1
ATOM 7597 O O . LEU A 1 998 ? 31.671 -26.208 -37.170 1.00 93.69 998 LEU A O 1
ATOM 7601 N N . ARG A 1 999 ? 30.464 -25.134 -38.751 1.00 92.69 999 ARG A N 1
ATOM 7602 C CA . ARG A 1 999 ? 29.335 -26.075 -38.785 1.00 92.69 999 ARG A CA 1
ATOM 7603 C C . ARG A 1 999 ? 29.805 -27.485 -39.113 1.00 92.69 999 ARG A C 1
ATOM 7605 O O . ARG A 1 999 ? 29.430 -28.421 -38.419 1.00 92.69 999 ARG A O 1
ATOM 7612 N N . GLU A 1 1000 ? 30.610 -27.629 -40.164 1.00 90.81 1000 GLU A N 1
ATOM 7613 C CA . GLU A 1 1000 ? 31.174 -28.916 -40.580 1.00 90.81 1000 GLU A CA 1
ATOM 7614 C C . GLU A 1 1000 ? 32.023 -29.523 -39.461 1.00 90.81 1000 GLU A C 1
ATOM 7616 O O . GLU A 1 1000 ? 31.865 -30.697 -39.133 1.00 90.81 1000 GLU A O 1
ATOM 7621 N N . ARG A 1 1001 ? 32.868 -28.717 -38.807 1.00 91.38 1001 ARG A N 1
ATOM 7622 C CA . ARG A 1 1001 ? 33.699 -29.191 -37.698 1.00 91.38 1001 ARG A CA 1
ATOM 7623 C C . ARG A 1 1001 ? 32.870 -29.628 -36.490 1.00 91.38 1001 ARG A C 1
ATOM 7625 O O . ARG A 1 1001 ? 33.087 -30.728 -35.986 1.00 91.38 1001 ARG A O 1
ATOM 7632 N N . GLU A 1 1002 ? 31.937 -28.804 -36.025 1.00 92.12 1002 GLU A N 1
ATOM 7633 C CA . GLU A 1 1002 ? 31.112 -29.099 -34.848 1.00 92.12 1002 GLU A CA 1
ATOM 7634 C C . GLU A 1 1002 ? 30.171 -30.289 -35.087 1.00 92.12 1002 GLU A C 1
ATOM 7636 O O . GLU A 1 1002 ? 30.026 -31.138 -34.212 1.00 92.12 1002 GLU A O 1
ATOM 7641 N N . ALA A 1 1003 ? 29.609 -30.422 -36.293 1.00 89.12 1003 ALA A N 1
ATOM 7642 C CA . ALA A 1 1003 ? 28.731 -31.540 -36.644 1.00 89.12 1003 ALA A CA 1
ATOM 7643 C C . ALA A 1 1003 ? 29.447 -32.906 -36.665 1.00 89.12 1003 ALA A C 1
ATOM 7645 O O . ALA A 1 1003 ? 28.792 -33.939 -36.559 1.00 89.12 1003 ALA A O 1
ATOM 7646 N N . THR A 1 1004 ? 30.782 -32.935 -36.787 1.00 89.06 1004 THR A N 1
ATOM 7647 C CA . THR A 1 1004 ? 31.574 -34.184 -36.758 1.00 89.06 1004 THR A CA 1
ATOM 7648 C C . THR A 1 1004 ? 31.904 -34.686 -35.346 1.00 89.06 1004 THR A C 1
ATOM 7650 O O . THR A 1 1004 ? 32.534 -35.736 -35.203 1.00 89.06 1004 THR A O 1
ATOM 7653 N N . LEU A 1 1005 ? 31.504 -33.963 -34.292 1.00 87.81 1005 LEU A N 1
ATOM 7654 C CA . LEU A 1 1005 ? 31.788 -34.337 -32.904 1.00 87.81 1005 LEU A CA 1
ATOM 7655 C C . LEU A 1 1005 ? 30.934 -35.529 -32.451 1.00 87.81 1005 LEU A C 1
ATOM 7657 O O . LEU A 1 1005 ? 29.721 -35.421 -32.279 1.00 87.81 1005 LEU A O 1
ATOM 7661 N N . GLN A 1 1006 ? 31.579 -36.663 -32.178 1.00 81.44 1006 GLN A N 1
ATOM 7662 C CA . GLN A 1 1006 ? 30.910 -37.818 -31.576 1.00 81.44 1006 GLN A CA 1
ATOM 7663 C C . GLN A 1 1006 ? 30.480 -37.497 -30.135 1.00 81.44 1006 GLN A C 1
ATOM 7665 O O . GLN A 1 1006 ? 31.320 -37.173 -29.296 1.00 81.44 1006 GLN A O 1
ATOM 7670 N N . GLY A 1 1007 ? 29.174 -37.581 -29.856 1.00 80.25 1007 GLY A N 1
ATOM 7671 C CA . GLY A 1 1007 ? 28.594 -37.246 -28.548 1.00 80.25 1007 GLY A CA 1
ATOM 7672 C C . GLY A 1 1007 ? 28.448 -35.744 -28.270 1.00 80.25 1007 GLY A C 1
ATOM 7673 O O . GLY A 1 1007 ? 28.223 -35.373 -27.122 1.00 80.25 1007 GLY A O 1
ATOM 7674 N N . GLY A 1 1008 ? 28.608 -34.888 -29.288 1.00 79.75 1008 GLY A N 1
ATOM 7675 C CA . GLY A 1 1008 ? 28.357 -33.449 -29.183 1.00 79.75 1008 GLY A CA 1
ATOM 7676 C C . GLY A 1 1008 ? 26.870 -33.085 -29.271 1.00 79.75 1008 GLY A C 1
ATOM 7677 O O . GLY A 1 1008 ? 26.041 -33.870 -29.728 1.00 79.75 1008 GLY A O 1
ATOM 7678 N N . ASP A 1 1009 ? 26.542 -31.868 -28.847 1.00 80.75 1009 ASP A N 1
ATOM 7679 C CA . ASP A 1 1009 ? 25.203 -31.288 -28.930 1.00 80.75 1009 ASP A CA 1
ATOM 7680 C C . ASP A 1 1009 ? 24.793 -31.049 -30.396 1.00 80.75 1009 ASP A C 1
ATOM 7682 O O . ASP A 1 1009 ? 25.451 -30.304 -31.133 1.00 80.75 1009 ASP A O 1
ATOM 7686 N N . ALA A 1 1010 ? 23.685 -31.675 -30.805 1.00 83.19 1010 ALA A N 1
ATOM 7687 C CA . ALA A 1 1010 ? 23.135 -31.610 -32.156 1.00 83.19 1010 ALA A CA 1
ATOM 7688 C C . ALA A 1 1010 ? 22.586 -30.219 -32.530 1.00 83.19 1010 ALA A C 1
ATOM 7690 O O . ALA A 1 1010 ? 22.383 -29.945 -33.715 1.00 83.19 1010 ALA A O 1
ATOM 7691 N N . SER A 1 1011 ? 22.363 -29.323 -31.560 1.00 82.25 1011 SER A N 1
ATOM 7692 C CA . SER A 1 1011 ? 21.884 -27.959 -31.818 1.00 82.25 1011 SER A CA 1
ATOM 7693 C C . SER A 1 1011 ? 22.973 -27.004 -32.334 1.00 82.25 1011 SER A C 1
ATOM 7695 O O . SER A 1 1011 ? 22.667 -25.857 -32.693 1.00 82.25 1011 SER A O 1
ATOM 7697 N N . LEU A 1 1012 ? 24.229 -27.470 -32.389 1.00 90.19 1012 LEU A N 1
ATOM 7698 C CA . LEU A 1 1012 ? 25.421 -26.731 -32.821 1.00 90.19 1012 LEU A CA 1
ATOM 7699 C C . LEU A 1 1012 ? 25.620 -25.394 -32.069 1.00 90.19 1012 LEU A C 1
ATOM 7701 O O . LEU A 1 1012 ? 25.690 -24.322 -32.695 1.00 90.19 1012 LEU A O 1
ATOM 7705 N N . PRO A 1 1013 ? 25.657 -25.410 -30.720 1.00 88.94 1013 PRO A N 1
ATOM 7706 C CA . PRO A 1 1013 ? 25.707 -24.198 -29.906 1.00 88.94 1013 PRO A CA 1
ATOM 7707 C C . PRO A 1 1013 ? 26.960 -23.346 -30.164 1.00 88.94 1013 PRO A C 1
ATOM 7709 O O . PRO A 1 1013 ? 26.880 -22.115 -30.105 1.00 88.94 1013 PRO A O 1
ATOM 7712 N N . PHE A 1 1014 ? 28.105 -23.955 -30.494 1.00 93.25 1014 PHE A N 1
ATOM 7713 C CA . PHE A 1 1014 ? 29.328 -23.210 -30.794 1.00 93.25 1014 PHE A CA 1
ATOM 7714 C C . PHE A 1 1014 ? 29.197 -22.425 -32.101 1.00 93.25 1014 PHE A C 1
ATOM 7716 O O . PHE A 1 1014 ? 29.410 -21.211 -32.110 1.00 93.25 1014 PHE A O 1
ATOM 7723 N N . THR A 1 1015 ? 28.761 -23.079 -33.177 1.00 93.62 1015 THR A N 1
ATOM 7724 C CA . THR A 1 1015 ? 28.558 -22.465 -34.495 1.00 93.62 1015 THR A CA 1
ATOM 7725 C C . THR A 1 1015 ? 27.477 -21.392 -34.448 1.00 93.62 1015 THR A C 1
ATOM 7727 O O . THR A 1 1015 ? 27.652 -20.314 -35.017 1.00 93.62 1015 THR A O 1
ATOM 7730 N N . ARG A 1 1016 ? 26.367 -21.641 -33.743 1.00 91.38 1016 ARG A N 1
ATOM 7731 C CA . ARG A 1 1016 ? 25.264 -20.678 -33.605 1.00 91.38 1016 ARG A CA 1
ATOM 7732 C C . ARG A 1 1016 ? 25.716 -19.401 -32.892 1.00 91.38 1016 ARG A C 1
ATOM 7734 O O . ARG A 1 1016 ? 25.449 -18.299 -33.379 1.00 91.38 1016 ARG A O 1
ATOM 7741 N N . ASN A 1 1017 ? 26.441 -19.534 -31.781 1.00 92.50 1017 ASN A N 1
ATOM 7742 C CA . ASN A 1 1017 ? 26.978 -18.384 -31.052 1.00 92.50 1017 ASN A CA 1
ATOM 7743 C C . ASN A 1 1017 ? 28.076 -17.669 -31.846 1.00 92.50 1017 ASN A C 1
ATOM 7745 O O . ASN A 1 1017 ? 28.076 -16.438 -31.903 1.00 92.50 1017 ASN A O 1
ATOM 7749 N N . ALA A 1 1018 ? 28.946 -18.416 -32.532 1.00 93.81 1018 ALA A N 1
ATOM 7750 C CA . ALA A 1 1018 ? 29.960 -17.859 -33.421 1.00 93.81 1018 ALA A CA 1
ATOM 7751 C C . ALA A 1 1018 ? 29.327 -17.044 -34.557 1.00 93.81 1018 ALA A C 1
ATOM 7753 O O . ALA A 1 1018 ? 29.765 -15.926 -34.811 1.00 93.81 1018 ALA A O 1
ATOM 7754 N N . ALA A 1 1019 ? 28.259 -17.542 -35.185 1.00 92.94 1019 ALA A N 1
ATOM 7755 C CA . ALA A 1 1019 ? 27.547 -16.839 -36.249 1.00 92.94 1019 ALA A CA 1
ATOM 7756 C C . ALA A 1 1019 ? 26.944 -15.515 -35.764 1.00 92.94 1019 ALA A C 1
ATOM 7758 O O . ALA A 1 1019 ? 27.100 -14.485 -36.418 1.00 92.94 1019 ALA A O 1
ATOM 7759 N N . ARG A 1 1020 ? 26.319 -15.502 -34.583 1.00 91.31 1020 ARG A N 1
ATOM 7760 C CA . ARG A 1 1020 ? 25.759 -14.277 -33.986 1.00 91.31 1020 ARG A CA 1
ATOM 7761 C C . ARG A 1 1020 ? 26.842 -13.264 -33.624 1.00 91.31 1020 ARG A C 1
ATOM 7763 O O . ARG A 1 1020 ? 26.723 -12.084 -33.956 1.00 91.31 1020 ARG A O 1
ATOM 7770 N N . SER A 1 1021 ? 27.900 -13.720 -32.958 1.00 93.94 1021 SER A N 1
ATOM 7771 C CA . SER A 1 1021 ? 29.018 -12.875 -32.537 1.00 93.94 1021 SER A CA 1
ATOM 7772 C C . SER A 1 1021 ? 29.800 -12.322 -33.716 1.00 93.94 1021 SER A C 1
ATOM 7774 O O . SER A 1 1021 ? 30.093 -11.129 -33.746 1.00 93.94 1021 SER A O 1
ATOM 7776 N N . LEU A 1 1022 ? 30.104 -13.160 -34.708 1.00 94.06 1022 LEU A N 1
ATOM 7777 C CA . LEU A 1 1022 ? 30.848 -12.751 -35.891 1.00 94.06 1022 LEU A CA 1
ATOM 7778 C C . LEU A 1 1022 ? 30.023 -11.789 -36.748 1.00 94.06 1022 LEU A C 1
ATOM 7780 O O . LEU A 1 1022 ? 30.572 -10.781 -37.179 1.00 94.06 1022 LEU A O 1
ATOM 7784 N N . LEU A 1 1023 ? 28.712 -12.021 -36.917 1.00 93.50 1023 LEU A N 1
ATOM 7785 C CA . LEU A 1 1023 ? 27.816 -11.059 -37.565 1.00 93.50 1023 LEU A CA 1
ATOM 7786 C C . LEU A 1 1023 ? 27.895 -9.702 -36.860 1.00 93.50 1023 LEU A C 1
ATOM 7788 O O . LEU A 1 1023 ? 28.184 -8.702 -37.509 1.00 93.50 1023 LEU A O 1
ATOM 7792 N N . LYS A 1 1024 ? 27.719 -9.675 -35.532 1.00 92.62 1024 LYS A N 1
ATOM 7793 C CA . LYS A 1 1024 ? 27.785 -8.445 -34.730 1.00 92.62 1024 LYS A CA 1
ATOM 7794 C C . LYS A 1 1024 ? 29.123 -7.716 -34.884 1.00 92.62 1024 LYS A C 1
ATOM 7796 O O . LYS A 1 1024 ? 29.135 -6.498 -35.051 1.00 92.62 1024 LYS A O 1
ATOM 7801 N N . LEU A 1 1025 ? 30.238 -8.444 -34.809 1.00 93.56 1025 LEU A N 1
ATOM 7802 C CA . LEU A 1 1025 ? 31.576 -7.869 -34.951 1.00 93.56 1025 LEU A CA 1
ATOM 7803 C C . LEU A 1 1025 ? 31.821 -7.362 -36.376 1.00 93.56 1025 LEU A C 1
ATOM 7805 O O . LEU A 1 1025 ? 32.384 -6.288 -36.538 1.00 93.56 1025 LEU A O 1
ATOM 7809 N N . MET A 1 1026 ? 31.374 -8.086 -37.405 1.00 94.19 1026 MET A N 1
ATOM 7810 C CA . MET A 1 1026 ? 31.536 -7.709 -38.816 1.00 94.19 1026 MET A CA 1
ATOM 7811 C C . MET A 1 1026 ? 30.564 -6.618 -39.284 1.00 94.19 1026 MET A C 1
ATOM 7813 O O . MET A 1 1026 ? 30.774 -6.066 -40.365 1.00 94.19 1026 MET A O 1
ATOM 7817 N N . SER A 1 1027 ? 29.537 -6.300 -38.492 1.00 92.94 1027 SER A N 1
ATOM 7818 C CA . SER A 1 1027 ? 28.571 -5.220 -38.720 1.00 92.94 1027 SER A CA 1
ATOM 7819 C C . SER A 1 1027 ? 28.603 -4.176 -37.593 1.00 92.94 1027 SER A C 1
ATOM 7821 O O . SER A 1 1027 ? 27.558 -3.712 -37.123 1.00 92.94 1027 SER A O 1
ATOM 7823 N N . TYR A 1 1028 ? 29.798 -3.826 -37.107 1.00 91.94 1028 TYR A N 1
ATOM 7824 C CA . TYR A 1 1028 ? 29.936 -2.836 -36.042 1.00 91.94 1028 TYR A CA 1
ATOM 7825 C C . TYR A 1 1028 ? 29.347 -1.480 -36.463 1.00 91.94 1028 TYR A C 1
ATOM 7827 O O . TYR A 1 1028 ? 29.500 -1.024 -37.599 1.00 91.94 1028 TYR A O 1
ATOM 7835 N N . LYS A 1 1029 ? 28.660 -0.819 -35.526 1.00 91.94 1029 LYS A N 1
ATOM 7836 C CA . LYS A 1 1029 ? 27.908 0.418 -35.784 1.00 91.94 1029 LYS A CA 1
ATOM 7837 C C . LYS A 1 1029 ? 28.823 1.631 -35.816 1.00 91.94 1029 LYS A C 1
ATOM 7839 O O . LYS A 1 1029 ? 28.998 2.323 -34.807 1.00 91.94 1029 LYS A O 1
ATOM 7844 N N . ASP A 1 1030 ? 29.445 1.845 -36.964 1.00 91.38 1030 ASP A N 1
ATOM 7845 C CA . ASP A 1 1030 ? 30.177 3.064 -37.299 1.00 91.38 1030 ASP A CA 1
ATOM 7846 C C . ASP A 1 1030 ? 29.276 4.150 -37.869 1.00 91.38 1030 ASP A C 1
ATOM 7848 O O . ASP A 1 1030 ? 28.067 3.984 -38.017 1.00 91.38 1030 ASP A O 1
ATOM 7852 N N . GLU A 1 1031 ? 29.864 5.305 -38.139 1.00 91.06 1031 GLU A N 1
ATOM 7853 C CA . GLU A 1 1031 ? 29.166 6.488 -38.613 1.00 91.06 1031 GLU A CA 1
ATOM 7854 C C . GLU A 1 1031 ? 28.420 6.217 -39.926 1.00 91.06 1031 GLU A C 1
ATOM 7856 O O . GLU A 1 1031 ? 27.298 6.693 -40.099 1.00 91.06 1031 GLU A O 1
ATOM 7861 N N . TYR A 1 1032 ? 29.002 5.408 -40.817 1.00 92.75 1032 TYR A N 1
ATOM 7862 C CA . TYR A 1 1032 ? 28.385 5.005 -42.080 1.00 92.75 1032 TYR A CA 1
ATOM 7863 C C . TYR A 1 1032 ? 27.185 4.075 -41.858 1.00 92.75 1032 TYR A C 1
ATOM 7865 O O . TYR A 1 1032 ? 26.131 4.277 -42.462 1.00 92.75 1032 TYR A O 1
ATOM 7873 N N . GLU A 1 1033 ? 27.314 3.083 -40.975 1.00 93.50 1033 GLU A N 1
ATOM 7874 C CA . GLU A 1 1033 ? 26.239 2.135 -40.681 1.00 93.50 1033 GLU A CA 1
ATOM 7875 C C . GLU A 1 1033 ? 25.101 2.777 -39.890 1.00 93.50 1033 GLU A C 1
ATOM 7877 O O . GLU A 1 1033 ? 23.937 2.605 -40.243 1.00 93.50 1033 GLU A O 1
ATOM 7882 N N . VAL A 1 1034 ? 25.400 3.586 -38.870 1.00 93.19 1034 VAL A N 1
ATOM 7883 C CA . VAL A 1 1034 ? 24.368 4.354 -38.157 1.00 93.19 1034 VAL A CA 1
ATOM 7884 C C . VAL A 1 1034 ? 23.610 5.251 -39.136 1.00 93.19 1034 VAL A C 1
ATOM 7886 O O . VAL A 1 1034 ? 22.382 5.301 -39.092 1.00 93.19 1034 VAL A O 1
ATOM 7889 N N . ALA A 1 1035 ? 24.315 5.911 -40.058 1.00 93.19 1035 ALA A N 1
ATOM 7890 C CA . ALA A 1 1035 ? 23.687 6.726 -41.086 1.00 93.19 1035 ALA A CA 1
ATOM 7891 C C . ALA A 1 1035 ? 22.788 5.904 -42.028 1.00 93.19 1035 ALA A C 1
ATOM 7893 O O . ALA A 1 1035 ? 21.672 6.334 -42.336 1.00 93.19 1035 ALA A O 1
ATOM 7894 N N . ARG A 1 1036 ? 23.220 4.701 -42.433 1.00 94.25 1036 ARG A N 1
ATOM 7895 C CA . ARG A 1 1036 ? 22.414 3.766 -43.233 1.00 94.25 1036 ARG A CA 1
ATOM 7896 C C . ARG A 1 1036 ? 21.144 3.346 -42.488 1.00 94.25 1036 ARG A C 1
ATOM 7898 O O . ARG A 1 1036 ? 20.062 3.484 -43.042 1.00 94.25 1036 ARG A O 1
ATOM 7905 N N . LEU A 1 1037 ? 21.253 2.942 -41.222 1.00 93.19 1037 LEU A N 1
ATOM 7906 C CA . LEU A 1 1037 ? 20.129 2.495 -40.380 1.00 93.19 1037 LEU A CA 1
ATOM 7907 C C . LEU A 1 1037 ? 19.103 3.595 -40.050 1.00 93.19 1037 LEU A C 1
ATOM 7909 O O . LEU A 1 1037 ? 18.004 3.306 -39.575 1.00 93.19 1037 LEU A O 1
ATOM 7913 N N . TYR A 1 1038 ? 19.450 4.867 -40.260 1.00 93.88 1038 TYR A N 1
ATOM 7914 C CA . TYR A 1 1038 ? 18.502 5.981 -40.197 1.00 93.88 1038 TYR A CA 1
ATOM 7915 C C . TYR A 1 1038 ? 17.892 6.346 -41.554 1.00 93.88 1038 TYR A C 1
ATOM 7917 O O . TYR A 1 1038 ? 16.863 7.023 -41.588 1.00 93.88 1038 TYR A O 1
ATOM 7925 N N . THR A 1 1039 ? 18.517 5.952 -42.668 1.00 93.31 1039 THR A N 1
ATOM 7926 C CA . THR A 1 1039 ? 18.163 6.436 -44.013 1.00 93.31 1039 THR A CA 1
ATOM 7927 C C . THR A 1 1039 ? 17.769 5.350 -45.013 1.00 93.31 1039 THR A C 1
ATOM 7929 O O . THR A 1 1039 ? 17.365 5.695 -46.122 1.00 93.31 1039 THR A O 1
ATOM 7932 N N . ASP A 1 1040 ? 17.784 4.077 -44.612 1.00 87.81 1040 ASP A N 1
ATOM 7933 C CA . ASP A 1 1040 ? 17.343 2.914 -45.400 1.00 87.81 1040 ASP A CA 1
ATOM 7934 C C . ASP A 1 1040 ? 15.816 2.799 -45.573 1.00 87.81 1040 ASP A C 1
ATOM 7936 O O . ASP A 1 1040 ? 15.337 1.924 -46.287 1.00 87.81 1040 ASP A O 1
ATOM 7940 N N . GLY A 1 1041 ? 15.051 3.698 -44.948 1.00 87.56 1041 GLY A N 1
ATOM 7941 C CA . GLY A 1 1041 ? 13.592 3.772 -45.033 1.00 87.56 1041 GLY A CA 1
ATOM 7942 C C . GLY A 1 1041 ? 12.865 3.091 -43.872 1.00 87.56 1041 GLY A C 1
ATOM 7943 O O . GLY A 1 1041 ? 11.829 3.603 -43.444 1.00 87.56 1041 GLY A O 1
ATOM 7944 N N . ALA A 1 1042 ? 13.439 2.039 -43.277 1.00 88.69 1042 ALA A N 1
ATOM 7945 C CA . ALA A 1 1042 ? 12.803 1.275 -42.200 1.00 88.69 1042 ALA A CA 1
ATOM 7946 C C . ALA A 1 1042 ? 12.564 2.132 -40.944 1.00 88.69 1042 ALA A C 1
ATOM 7948 O O . ALA A 1 1042 ? 11.519 2.038 -40.301 1.00 88.69 1042 ALA A O 1
ATOM 7949 N N . PHE A 1 1043 ? 13.506 3.025 -40.622 1.00 91.44 1043 PHE A N 1
ATOM 7950 C CA . PHE A 1 1043 ? 13.359 3.973 -39.515 1.00 91.44 1043 PHE A CA 1
ATOM 7951 C C . PHE A 1 1043 ? 12.143 4.900 -39.686 1.00 91.44 1043 PHE A C 1
ATOM 7953 O O . PHE A 1 1043 ? 11.346 5.044 -38.760 1.00 91.44 1043 PHE A O 1
ATOM 7960 N N . LEU A 1 1044 ? 11.989 5.525 -40.861 1.00 89.06 1044 LEU A N 1
ATOM 7961 C CA . LEU A 1 1044 ? 10.871 6.439 -41.125 1.00 89.06 1044 LEU A CA 1
ATOM 7962 C C . LEU A 1 1044 ? 9.539 5.692 -41.188 1.00 89.06 1044 LEU A C 1
ATOM 7964 O O . LEU A 1 1044 ? 8.536 6.219 -40.715 1.00 89.06 1044 LEU A O 1
ATOM 7968 N N . GLN A 1 1045 ? 9.533 4.469 -41.724 1.00 88.06 1045 GLN A N 1
ATOM 7969 C CA . GLN A 1 1045 ? 8.355 3.610 -41.724 1.00 88.06 1045 GLN A CA 1
ATOM 7970 C C . GLN A 1 1045 ? 7.872 3.340 -40.291 1.00 88.06 1045 GLN A C 1
ATOM 7972 O O . GLN A 1 1045 ? 6.745 3.706 -39.965 1.00 88.06 1045 GLN A O 1
ATOM 7977 N N . LYS A 1 1046 ? 8.741 2.825 -39.410 1.00 87.94 1046 LYS A N 1
ATOM 7978 C CA . LYS A 1 1046 ? 8.402 2.570 -37.995 1.00 87.94 1046 LYS A CA 1
ATOM 7979 C C . LYS A 1 1046 ? 7.945 3.827 -37.263 1.00 87.94 1046 LYS A C 1
ATOM 7981 O O . LYS A 1 1046 ? 7.031 3.794 -36.440 1.00 87.94 1046 LYS A O 1
ATOM 7986 N N . LEU A 1 1047 ? 8.569 4.962 -37.571 1.00 88.19 1047 LEU A N 1
ATOM 7987 C CA . LEU A 1 1047 ? 8.184 6.235 -36.982 1.00 88.19 1047 LEU A CA 1
ATOM 7988 C C . LEU A 1 1047 ? 6.768 6.656 -37.403 1.00 88.19 1047 LEU A C 1
ATOM 7990 O O . LEU A 1 1047 ? 5.994 7.086 -36.554 1.00 88.19 1047 LEU A O 1
ATOM 7994 N N . ASN A 1 1048 ? 6.426 6.495 -38.683 1.00 86.81 1048 ASN A N 1
ATOM 7995 C CA . ASN A 1 1048 ? 5.096 6.788 -39.224 1.00 86.81 1048 ASN A CA 1
ATOM 7996 C C . ASN A 1 1048 ? 4.040 5.754 -38.797 1.00 86.81 1048 ASN A C 1
ATOM 7998 O O . ASN A 1 1048 ? 2.854 6.069 -38.756 1.00 86.81 1048 ASN A O 1
ATOM 8002 N N . GLU A 1 1049 ? 4.441 4.522 -38.479 1.00 84.94 1049 GLU A N 1
ATOM 8003 C CA . GLU A 1 1049 ? 3.566 3.512 -37.874 1.00 84.94 1049 GLU A CA 1
ATOM 8004 C C . GLU A 1 1049 ? 3.183 3.896 -36.437 1.00 84.94 1049 GLU A C 1
ATOM 8006 O O . GLU A 1 1049 ? 2.030 3.722 -36.042 1.00 84.94 1049 GLU A O 1
ATOM 8011 N N . GLN A 1 1050 ? 4.118 4.465 -35.666 1.00 83.44 1050 GLN A N 1
ATOM 8012 C CA . GLN A 1 1050 ? 3.889 4.830 -34.264 1.00 83.44 1050 GLN A CA 1
ATOM 8013 C C . GLN A 1 1050 ? 3.315 6.244 -34.066 1.00 83.44 1050 GLN A C 1
ATOM 8015 O O . GLN A 1 1050 ? 2.562 6.475 -33.114 1.00 83.44 1050 GLN A O 1
ATOM 8020 N N . PHE A 1 1051 ? 3.676 7.202 -34.920 1.00 87.38 1051 PHE A N 1
ATOM 8021 C CA . PHE A 1 1051 ? 3.303 8.609 -34.782 1.00 87.38 1051 PHE A CA 1
ATOM 8022 C C . PHE A 1 1051 ? 2.559 9.138 -36.010 1.00 87.38 1051 PHE A C 1
ATOM 8024 O O . PHE A 1 1051 ? 2.840 8.769 -37.145 1.00 87.38 1051 PHE A O 1
ATOM 8031 N N . GLU A 1 1052 ? 1.630 10.059 -35.772 1.00 84.94 1052 GLU A N 1
ATOM 8032 C CA . GLU A 1 1052 ? 0.888 10.794 -36.796 1.00 84.94 1052 GLU A CA 1
ATOM 8033 C C . GLU A 1 1052 ? 1.083 12.312 -36.654 1.00 84.94 1052 GLU A C 1
ATOM 8035 O O . GLU A 1 1052 ? 1.417 12.817 -35.576 1.00 84.94 1052 GLU A O 1
ATOM 8040 N N . GLY A 1 1053 ? 0.836 13.041 -37.745 1.00 85.00 1053 GLY A N 1
ATOM 8041 C CA . GLY A 1 1053 ? 0.996 14.495 -37.831 1.00 85.00 1053 GLY A CA 1
ATOM 8042 C C . GLY A 1 1053 ? 2.346 14.933 -38.409 1.00 85.00 1053 GLY A C 1
ATOM 8043 O O . GLY A 1 1053 ? 3.126 14.123 -38.906 1.00 85.00 1053 GLY A O 1
ATOM 8044 N N . GLU A 1 1054 ? 2.620 16.237 -38.357 1.00 82.75 1054 GLU A N 1
ATOM 8045 C CA . GLU A 1 1054 ? 3.882 16.808 -38.836 1.00 82.75 1054 GLU A CA 1
ATOM 8046 C C . GLU A 1 1054 ? 5.014 16.562 -37.828 1.00 82.75 1054 GLU A C 1
ATOM 8048 O O . GLU A 1 1054 ? 5.111 17.214 -36.784 1.00 82.75 1054 GLU A O 1
ATOM 8053 N N . LEU A 1 1055 ? 5.886 15.599 -38.137 1.00 88.31 1055 LEU A N 1
ATOM 8054 C CA . LEU A 1 1055 ? 6.966 15.173 -37.247 1.00 88.31 1055 LEU A CA 1
ATOM 8055 C C . LEU A 1 1055 ? 8.216 16.048 -37.417 1.00 88.31 1055 LEU A C 1
ATOM 8057 O O . LEU A 1 1055 ? 8.855 16.048 -38.469 1.00 88.31 1055 LEU A O 1
ATOM 8061 N N . LYS A 1 1056 ? 8.635 16.737 -36.349 1.00 91.12 1056 LYS A N 1
ATOM 8062 C CA . LYS A 1 1056 ? 9.958 17.381 -36.265 1.00 91.12 1056 LYS A CA 1
ATOM 8063 C C . LYS A 1 1056 ? 10.915 16.500 -35.471 1.00 91.12 1056 LYS A C 1
ATOM 8065 O O . LYS A 1 1056 ? 10.637 16.173 -34.318 1.00 91.12 1056 LYS A O 1
ATOM 8070 N N . LEU A 1 1057 ? 12.041 16.134 -36.085 1.00 93.31 1057 LEU A N 1
ATOM 8071 C CA . LEU A 1 1057 ? 13.013 15.204 -35.506 1.00 93.31 1057 LEU A CA 1
ATOM 8072 C C . LEU A 1 1057 ? 14.242 15.919 -34.947 1.00 93.31 1057 LEU A C 1
ATOM 8074 O O . LEU A 1 1057 ? 14.803 16.810 -35.586 1.00 93.31 1057 LEU A O 1
ATOM 8078 N N . GLU A 1 1058 ? 14.679 15.473 -33.774 1.00 94.06 1058 GLU A N 1
ATOM 8079 C CA . GLU A 1 1058 ? 15.915 15.883 -33.111 1.00 94.06 1058 GLU A CA 1
ATOM 8080 C C . GLU A 1 1058 ? 16.757 14.647 -32.782 1.00 94.06 1058 GLU A C 1
ATOM 8082 O O . GLU A 1 1058 ? 16.345 13.788 -32.008 1.00 94.06 1058 GLU A O 1
ATOM 8087 N N . PHE A 1 1059 ? 17.963 14.547 -33.323 1.00 93.62 1059 PHE A N 1
ATOM 8088 C CA . PHE A 1 1059 ? 18.866 13.427 -33.073 1.00 93.62 1059 PHE A CA 1
ATOM 8089 C C . PHE A 1 1059 ? 19.747 13.709 -31.854 1.00 93.62 1059 PHE A C 1
ATOM 8091 O O . PHE A 1 1059 ? 20.352 14.777 -31.746 1.00 93.62 1059 PHE A O 1
ATOM 8098 N N . HIS A 1 1060 ? 19.827 12.749 -30.929 1.00 92.88 1060 HIS A N 1
ATOM 8099 C CA . HIS A 1 1060 ? 20.672 12.833 -29.736 1.00 92.88 1060 HIS A CA 1
ATOM 8100 C C . HIS A 1 1060 ? 21.942 11.997 -29.936 1.00 92.88 1060 HIS A C 1
ATOM 8102 O O . HIS A 1 1060 ? 21.931 10.785 -29.714 1.00 92.88 1060 HIS A O 1
ATOM 8108 N N . MET A 1 1061 ? 23.044 12.639 -30.330 1.00 90.19 1061 MET A N 1
ATOM 8109 C CA . MET A 1 1061 ? 24.285 11.970 -30.752 1.00 90.19 1061 MET A CA 1
ATOM 8110 C C . MET A 1 1061 ? 25.526 12.670 -30.187 1.00 90.19 1061 MET A C 1
ATOM 8112 O O . MET A 1 1061 ? 25.454 13.828 -29.790 1.00 90.19 1061 MET A O 1
ATOM 8116 N N . ALA A 1 1062 ? 26.670 11.986 -30.165 1.00 87.69 1062 ALA A N 1
ATOM 8117 C CA . ALA A 1 1062 ? 27.969 12.569 -29.815 1.00 87.69 1062 ALA A CA 1
ATOM 8118 C C . ALA A 1 1062 ? 28.973 12.339 -30.961 1.00 87.69 1062 ALA A C 1
ATOM 8120 O O . ALA A 1 1062 ? 29.740 11.378 -30.902 1.00 87.69 1062 ALA A O 1
ATOM 8121 N N . PRO A 1 1063 ? 28.946 13.152 -32.036 1.00 82.62 1063 PRO A N 1
ATOM 8122 C CA . PRO A 1 1063 ? 29.858 12.977 -33.165 1.00 82.62 1063 PRO A CA 1
ATOM 8123 C C . PRO A 1 1063 ? 31.325 13.126 -32.713 1.00 82.62 1063 PRO A C 1
ATOM 8125 O O . PRO A 1 1063 ? 31.645 14.150 -32.103 1.00 82.62 1063 PRO A O 1
ATOM 8128 N N . PRO A 1 1064 ? 32.238 12.183 -33.026 1.00 72.19 1064 PRO A N 1
ATOM 8129 C CA . PRO A 1 1064 ? 33.596 12.155 -32.458 1.00 72.19 1064 PRO A CA 1
ATOM 8130 C C . PRO A 1 1064 ? 34.438 13.420 -32.677 1.00 72.19 1064 PRO A C 1
ATOM 8132 O O . PRO A 1 1064 ? 35.304 13.746 -31.870 1.00 72.19 1064 PRO A O 1
ATOM 8135 N N . VAL A 1 1065 ? 34.188 14.151 -33.766 1.00 72.81 1065 VAL A N 1
ATOM 8136 C CA . VAL A 1 1065 ? 34.925 15.380 -34.108 1.00 72.81 1065 VAL A CA 1
ATOM 8137 C C . VAL A 1 1065 ? 34.419 16.596 -33.316 1.00 72.81 1065 VAL A C 1
ATOM 8139 O O . VAL A 1 1065 ? 35.187 17.522 -33.067 1.00 72.81 1065 VAL A O 1
ATOM 8142 N N . LEU A 1 1066 ? 33.152 16.583 -32.886 1.00 72.00 1066 LEU A N 1
ATOM 8143 C CA . LEU A 1 1066 ? 32.469 17.713 -32.239 1.00 72.00 1066 LEU A CA 1
ATOM 8144 C C . LEU A 1 1066 ? 32.334 17.540 -30.720 1.00 72.00 1066 LEU A C 1
ATOM 8146 O O . LEU A 1 1066 ? 32.392 18.514 -29.974 1.00 72.00 1066 LEU A O 1
ATOM 8150 N N . SER A 1 1067 ? 32.161 16.304 -30.252 1.00 70.69 1067 SER A N 1
ATOM 8151 C CA . SER A 1 1067 ? 31.931 15.974 -28.846 1.00 70.69 1067 SER A CA 1
ATOM 8152 C C . SER A 1 1067 ? 33.221 15.461 -28.203 1.00 70.69 1067 SER A C 1
ATOM 8154 O O . SER A 1 1067 ? 33.451 14.255 -28.141 1.00 70.69 1067 SER A O 1
ATOM 8156 N N . ARG A 1 1068 ? 34.075 16.370 -27.711 1.00 65.44 1068 ARG A N 1
ATOM 8157 C CA . ARG A 1 1068 ? 35.255 16.016 -26.898 1.00 65.44 1068 ARG A CA 1
ATOM 8158 C C . ARG A 1 1068 ? 34.923 16.091 -25.406 1.00 65.44 1068 ARG A C 1
ATOM 8160 O O . ARG A 1 1068 ? 34.192 16.980 -24.977 1.00 65.44 1068 ARG A O 1
ATOM 8167 N N . GLY A 1 1069 ? 35.446 15.148 -24.621 1.00 63.22 1069 GLY A N 1
ATOM 8168 C CA . GLY A 1 1069 ? 35.357 15.198 -23.160 1.00 63.22 1069 GLY A CA 1
ATOM 8169 C C . GLY A 1 1069 ? 36.180 16.360 -22.597 1.00 63.22 1069 GLY A C 1
ATOM 8170 O O . GLY A 1 1069 ? 37.237 16.687 -23.136 1.00 63.22 1069 GLY A O 1
ATOM 8171 N N . ALA A 1 1070 ? 35.703 16.978 -21.518 1.00 57.12 1070 ALA A N 1
ATOM 8172 C CA . ALA A 1 1070 ? 36.407 18.039 -20.799 1.00 57.12 1070 ALA A CA 1
ATOM 8173 C C . ALA A 1 1070 ? 36.700 17.584 -19.361 1.00 57.12 1070 ALA A C 1
ATOM 8175 O O . ALA A 1 1070 ? 35.848 16.957 -18.731 1.00 57.12 1070 ALA A O 1
ATOM 8176 N N . HIS A 1 1071 ? 37.892 17.901 -18.842 1.00 55.47 1071 HIS A N 1
ATOM 8177 C CA . HIS A 1 1071 ? 38.285 17.673 -17.439 1.00 55.47 1071 HIS A CA 1
ATOM 8178 C C . HIS A 1 1071 ? 38.034 16.240 -16.919 1.00 55.47 1071 HIS A C 1
ATOM 8180 O O . HIS A 1 1071 ? 37.519 16.055 -15.820 1.00 55.47 1071 HIS A O 1
ATOM 8186 N N . GLY A 1 1072 ? 38.339 15.218 -17.725 1.00 58.41 1072 GLY A N 1
ATOM 8187 C CA . GLY A 1 1072 ? 38.165 13.810 -17.338 1.00 58.41 1072 GLY A CA 1
ATOM 8188 C C . GLY A 1 1072 ? 36.717 13.295 -17.352 1.00 58.41 1072 GLY A C 1
ATOM 8189 O O . GLY A 1 1072 ? 36.487 12.141 -17.004 1.00 58.41 1072 GLY A O 1
ATOM 8190 N N . LYS A 1 1073 ? 35.732 14.103 -17.774 1.00 65.69 1073 LYS A N 1
ATOM 8191 C CA . LYS A 1 1073 ? 34.340 13.658 -17.963 1.00 65.69 1073 LYS A CA 1
ATOM 8192 C C . LYS A 1 1073 ? 34.148 13.012 -19.339 1.00 65.69 1073 LYS A C 1
ATOM 8194 O O . LYS A 1 1073 ? 34.742 13.443 -20.330 1.00 65.69 1073 LYS A O 1
ATOM 8199 N N . ALA A 1 1074 ? 33.267 12.013 -19.406 1.00 70.50 1074 ALA A N 1
ATOM 8200 C CA . ALA A 1 1074 ? 32.875 11.385 -20.664 1.00 70.50 1074 ALA A CA 1
ATOM 8201 C C . ALA A 1 1074 ? 32.242 12.407 -21.640 1.00 70.50 1074 ALA A C 1
ATOM 8203 O O . ALA A 1 1074 ? 31.619 13.377 -21.194 1.00 70.50 1074 ALA A O 1
ATOM 8204 N N . PRO A 1 1075 ? 32.363 12.209 -22.968 1.00 78.75 1075 PRO A N 1
ATOM 8205 C CA . PRO A 1 1075 ? 31.760 13.103 -23.954 1.00 78.75 1075 PRO A CA 1
ATOM 8206 C C . PRO A 1 1075 ? 30.237 13.204 -23.791 1.00 78.75 1075 PRO A C 1
ATOM 8208 O O . PRO A 1 1075 ? 29.550 12.197 -23.621 1.00 78.75 1075 PRO A O 1
ATOM 8211 N N . ALA A 1 1076 ? 29.694 14.418 -23.887 1.00 78.31 1076 ALA A N 1
ATOM 8212 C CA . ALA A 1 1076 ? 28.254 14.649 -23.812 1.00 78.31 1076 ALA A CA 1
ATOM 8213 C C . ALA A 1 1076 ? 27.593 14.558 -25.197 1.00 78.31 1076 ALA A C 1
ATOM 8215 O O . ALA A 1 1076 ? 28.151 15.000 -26.206 1.00 78.31 1076 ALA A O 1
ATOM 8216 N N . LYS A 1 1077 ? 26.366 14.025 -25.239 1.00 88.69 1077 LYS A N 1
ATOM 8217 C CA . LYS A 1 1077 ? 25.539 14.062 -26.451 1.00 88.69 1077 LYS A CA 1
ATOM 8218 C C . LYS A 1 1077 ? 25.002 15.469 -26.694 1.00 88.69 1077 LYS A C 1
ATOM 8220 O O . LYS A 1 1077 ? 24.518 16.126 -25.775 1.00 88.69 1077 LYS A O 1
ATOM 8225 N N . ILE A 1 1078 ? 25.020 15.881 -27.953 1.00 89.19 1078 ILE A N 1
ATOM 8226 C CA . ILE A 1 1078 ? 24.406 17.109 -28.448 1.00 89.19 1078 ILE A CA 1
ATOM 8227 C C . ILE A 1 1078 ? 23.066 16.799 -29.125 1.00 89.19 1078 ILE A C 1
ATOM 8229 O O . ILE A 1 1078 ? 22.792 15.664 -29.527 1.00 89.19 1078 ILE A O 1
ATOM 8233 N N . ARG A 1 1079 ? 22.212 17.821 -29.226 1.00 91.44 1079 ARG A N 1
ATOM 8234 C CA . ARG A 1 1079 ? 20.958 17.767 -29.985 1.00 91.44 1079 ARG A CA 1
ATOM 8235 C C . ARG A 1 1079 ? 21.209 18.316 -31.380 1.00 91.44 1079 ARG A C 1
ATOM 8237 O O . ARG A 1 1079 ? 21.716 19.427 -31.505 1.00 91.44 1079 ARG A O 1
ATOM 8244 N N . ILE A 1 1080 ? 20.837 17.558 -32.402 1.00 92.31 1080 ILE A N 1
ATOM 8245 C CA . ILE A 1 1080 ? 21.019 17.944 -33.801 1.00 92.31 1080 ILE A CA 1
ATOM 8246 C C . ILE A 1 1080 ? 19.664 17.905 -34.507 1.00 92.31 1080 ILE A C 1
ATOM 8248 O O . ILE A 1 1080 ? 18.912 16.948 -34.348 1.00 92.31 1080 ILE A O 1
ATOM 8252 N N . GLY A 1 1081 ? 19.330 18.959 -35.252 1.00 91.31 1081 GLY A N 1
ATOM 8253 C CA . GLY A 1 1081 ? 18.034 19.083 -35.925 1.00 91.31 1081 GLY A CA 1
ATOM 8254 C C . GLY A 1 1081 ? 17.832 18.110 -37.093 1.00 91.31 1081 GLY A C 1
ATOM 8255 O O . GLY A 1 1081 ? 18.721 17.343 -37.469 1.00 91.31 1081 GLY A O 1
ATOM 8256 N N . SER A 1 1082 ? 16.654 18.193 -37.714 1.00 89.75 1082 SER A N 1
ATOM 8257 C CA . SER A 1 1082 ? 16.209 17.310 -38.803 1.00 89.75 1082 SER A CA 1
ATOM 8258 C C . SER A 1 1082 ? 17.107 17.319 -40.047 1.00 89.75 1082 SER A C 1
ATOM 8260 O O . SER A 1 1082 ? 17.121 16.335 -40.785 1.00 89.75 1082 SER A O 1
ATOM 8262 N N . TRP A 1 1083 ? 17.910 18.371 -40.253 1.00 90.25 1083 TRP A N 1
ATOM 8263 C CA . TRP A 1 1083 ? 18.906 18.456 -41.331 1.00 90.25 1083 TRP A CA 1
ATOM 8264 C C . TRP A 1 1083 ? 19.949 17.326 -41.286 1.00 90.25 1083 TRP A C 1
ATOM 8266 O O . TRP A 1 1083 ? 20.580 17.027 -42.298 1.00 90.25 1083 TRP A O 1
ATOM 8276 N N . MET A 1 1084 ? 20.113 16.653 -40.143 1.00 90.75 1084 MET A N 1
ATOM 8277 C CA . MET A 1 1084 ? 21.014 15.508 -40.029 1.00 90.75 1084 MET A CA 1
ATOM 8278 C C . MET A 1 1084 ? 20.554 14.307 -40.876 1.00 90.75 1084 MET A C 1
ATOM 8280 O O . MET A 1 1084 ? 21.394 13.534 -41.316 1.00 90.75 1084 MET A O 1
ATOM 8284 N N . LEU A 1 1085 ? 19.259 14.150 -41.183 1.00 90.19 1085 LEU A N 1
ATOM 8285 C CA . LEU A 1 1085 ? 18.780 13.064 -42.059 1.00 90.19 1085 LEU A CA 1
ATOM 8286 C C . LEU A 1 1085 ? 19.367 13.108 -43.476 1.00 90.19 1085 LEU A C 1
ATOM 8288 O O . LEU A 1 1085 ? 19.954 12.109 -43.897 1.00 90.19 1085 LEU A O 1
ATOM 8292 N N . PRO A 1 1086 ? 19.249 14.217 -44.235 1.00 90.38 1086 PRO A N 1
ATOM 8293 C CA . PRO A 1 1086 ? 19.879 14.294 -45.547 1.00 90.38 1086 PRO A CA 1
ATOM 8294 C C . PRO A 1 1086 ? 21.409 14.187 -45.462 1.00 90.38 1086 PRO A C 1
ATOM 8296 O O . PRO A 1 1086 ? 22.003 13.552 -46.328 1.00 90.38 1086 PRO A O 1
ATOM 8299 N N . ALA A 1 1087 ? 22.050 14.708 -44.408 1.00 90.88 1087 ALA A N 1
ATOM 8300 C CA . ALA A 1 1087 ? 23.490 14.529 -44.196 1.00 90.88 1087 ALA A CA 1
ATOM 8301 C C . ALA A 1 1087 ? 23.873 13.050 -43.986 1.00 90.88 1087 ALA A C 1
ATOM 8303 O O . ALA A 1 1087 ? 24.806 12.558 -44.621 1.00 90.88 1087 ALA A O 1
ATOM 8304 N N . MET A 1 1088 ? 23.115 12.312 -43.168 1.00 92.81 1088 MET A N 1
ATOM 8305 C CA . MET A 1 1088 ? 23.280 10.867 -42.983 1.00 92.81 1088 MET A CA 1
ATOM 8306 C C . MET A 1 1088 ? 23.046 10.101 -44.291 1.00 92.81 1088 MET A C 1
ATOM 8308 O O . MET A 1 1088 ? 23.770 9.155 -44.578 1.00 92.81 1088 MET A O 1
ATOM 8312 N N . ARG A 1 1089 ? 22.111 10.531 -45.146 1.00 92.50 1089 ARG A N 1
ATOM 8313 C CA . ARG A 1 1089 ? 21.882 9.876 -46.445 1.00 92.50 1089 ARG A CA 1
ATOM 8314 C C . ARG A 1 1089 ? 23.126 9.944 -47.336 1.00 92.50 1089 ARG A C 1
ATOM 8316 O O . ARG A 1 1089 ? 23.480 8.950 -47.966 1.00 92.50 1089 ARG A O 1
ATOM 8323 N N . TRP A 1 1090 ? 23.814 11.084 -47.361 1.00 92.38 1090 TRP A N 1
ATOM 8324 C CA . TRP A 1 1090 ? 25.104 11.211 -48.049 1.00 92.38 1090 TRP A CA 1
ATOM 8325 C C . TRP A 1 1090 ? 26.192 10.379 -47.370 1.00 92.38 1090 TRP A C 1
ATOM 8327 O O . TRP A 1 1090 ? 26.911 9.642 -48.044 1.00 92.38 1090 TRP A O 1
ATOM 8337 N N . LEU A 1 1091 ? 26.271 10.435 -46.039 1.00 90.94 1091 LEU A N 1
ATOM 8338 C CA . LEU A 1 1091 ? 27.258 9.687 -45.265 1.00 90.94 1091 LEU A CA 1
ATOM 8339 C C . LEU A 1 1091 ? 27.130 8.170 -45.471 1.00 90.94 1091 LEU A C 1
ATOM 8341 O O . LEU A 1 1091 ? 28.145 7.505 -45.635 1.00 90.94 1091 LEU A O 1
ATOM 8345 N N . ALA A 1 1092 ? 25.915 7.624 -45.568 1.00 91.31 1092 ALA A N 1
ATOM 8346 C CA . ALA A 1 1092 ? 25.667 6.197 -45.791 1.00 91.31 1092 ALA A CA 1
ATOM 8347 C C . ALA A 1 1092 ? 26.302 5.661 -47.094 1.00 91.31 1092 ALA A C 1
ATOM 8349 O O . ALA A 1 1092 ? 26.772 4.523 -47.136 1.00 91.31 1092 ALA A O 1
ATOM 8350 N N . HIS A 1 1093 ? 26.396 6.485 -48.148 1.00 89.94 1093 HIS A N 1
ATOM 8351 C CA . HIS A 1 1093 ? 27.082 6.116 -49.398 1.00 89.94 1093 HIS A CA 1
ATOM 8352 C C . HIS A 1 1093 ? 28.610 6.045 -49.232 1.00 89.94 1093 HIS A C 1
ATOM 8354 O O . HIS A 1 1093 ? 29.293 5.362 -49.998 1.00 89.94 1093 HIS A O 1
ATOM 8360 N N . GLY A 1 1094 ? 29.141 6.693 -48.192 1.00 89.56 1094 GLY A N 1
ATOM 8361 C CA . GLY A 1 1094 ? 30.545 6.668 -47.796 1.00 89.56 1094 GLY A CA 1
ATOM 8362 C C . GLY A 1 1094 ? 31.039 5.319 -47.274 1.00 89.56 1094 GLY A C 1
ATOM 8363 O O . GLY A 1 1094 ? 32.234 5.197 -47.028 1.00 89.56 1094 GLY A O 1
ATOM 8364 N N . LYS A 1 1095 ? 30.189 4.282 -47.175 1.00 88.50 1095 LYS A N 1
ATOM 8365 C CA . LYS A 1 1095 ? 30.599 2.929 -46.746 1.00 88.50 1095 LYS A CA 1
ATOM 8366 C C . LYS A 1 1095 ? 31.791 2.355 -47.526 1.00 88.50 1095 LYS A C 1
ATOM 8368 O O . LYS A 1 1095 ? 32.567 1.586 -46.977 1.00 88.50 1095 LYS A O 1
ATOM 8373 N N . ARG A 1 1096 ? 31.987 2.769 -48.788 1.00 88.19 1096 ARG A N 1
ATOM 8374 C CA . ARG A 1 1096 ? 33.143 2.368 -49.618 1.00 88.19 1096 ARG A CA 1
ATOM 8375 C C . ARG A 1 1096 ? 34.481 2.911 -49.108 1.00 88.19 1096 ARG A C 1
ATOM 8377 O O . ARG A 1 1096 ? 35.522 2.386 -49.476 1.00 88.19 1096 ARG A O 1
ATOM 8384 N N . LEU A 1 1097 ? 34.456 3.965 -48.292 1.00 88.69 1097 LEU A N 1
ATOM 8385 C CA . LEU A 1 1097 ? 35.650 4.543 -47.685 1.00 88.69 1097 LEU A CA 1
ATOM 8386 C C . LEU A 1 1097 ? 36.122 3.733 -46.478 1.00 88.69 1097 LEU A C 1
ATOM 8388 O O . LEU A 1 1097 ? 37.292 3.855 -46.129 1.00 88.69 1097 LEU A O 1
ATOM 8392 N N . ARG A 1 1098 ? 35.259 2.909 -45.865 1.00 88.88 1098 ARG A N 1
ATOM 8393 C CA . ARG A 1 1098 ? 35.558 2.126 -44.658 1.00 88.88 1098 ARG A CA 1
ATOM 8394 C C . ARG A 1 1098 ? 36.843 1.316 -44.829 1.00 88.88 1098 ARG A C 1
ATOM 8396 O O . ARG A 1 1098 ? 36.983 0.549 -45.776 1.00 88.88 1098 ARG A O 1
ATOM 8403 N N . GLY A 1 1099 ? 37.790 1.498 -43.911 1.00 82.44 1099 GLY A N 1
ATOM 8404 C CA . GLY A 1 1099 ? 39.077 0.790 -43.932 1.00 82.44 1099 GLY A CA 1
ATOM 8405 C C . GLY A 1 1099 ? 40.092 1.287 -44.973 1.00 82.44 1099 GLY A C 1
ATOM 8406 O O . GLY A 1 1099 ? 41.214 0.787 -44.997 1.00 82.44 1099 GLY A O 1
ATOM 8407 N N . THR A 1 1100 ? 39.754 2.284 -45.796 1.00 86.69 1100 THR A N 1
ATOM 8408 C CA . THR A 1 1100 ? 40.700 2.928 -46.724 1.00 86.69 1100 THR A CA 1
ATOM 8409 C C . THR A 1 1100 ? 41.466 4.070 -46.043 1.00 86.69 1100 THR A C 1
ATOM 8411 O O . THR A 1 1100 ? 41.103 4.532 -44.962 1.00 86.69 1100 THR A O 1
ATOM 8414 N N . ALA A 1 1101 ? 42.505 4.606 -46.695 1.00 84.81 1101 ALA A N 1
ATOM 8415 C CA . ALA A 1 1101 ? 43.241 5.775 -46.190 1.00 84.81 1101 ALA A CA 1
ATOM 8416 C C . ALA A 1 1101 ? 42.362 7.036 -46.010 1.00 84.81 1101 ALA A C 1
ATOM 8418 O O . ALA A 1 1101 ? 42.704 7.918 -45.209 1.00 84.81 1101 ALA A O 1
ATOM 8419 N N . PHE A 1 1102 ? 41.232 7.100 -46.726 1.00 86.69 1102 PHE A N 1
ATOM 8420 C CA . PHE A 1 1102 ? 40.249 8.186 -46.691 1.00 86.69 1102 PHE A CA 1
ATOM 8421 C C . PHE A 1 1102 ? 39.162 7.998 -45.617 1.00 86.69 1102 PHE A C 1
ATOM 8423 O O . PHE A 1 1102 ? 38.305 8.867 -45.458 1.00 86.69 1102 PHE A O 1
ATOM 8430 N N . ASP A 1 1103 ? 39.207 6.908 -44.843 1.00 86.69 1103 ASP A N 1
ATOM 8431 C CA . ASP A 1 1103 ? 38.348 6.698 -43.676 1.00 86.69 1103 ASP A CA 1
ATOM 8432 C C . ASP A 1 1103 ? 38.801 7.576 -42.498 1.00 86.69 1103 ASP A C 1
ATOM 8434 O O . ASP A 1 1103 ? 39.643 7.191 -41.679 1.00 86.69 1103 ASP A O 1
ATOM 8438 N N . ILE A 1 1104 ? 38.269 8.795 -42.412 1.00 85.06 1104 ILE A N 1
ATOM 8439 C CA . ILE A 1 1104 ? 38.615 9.722 -41.326 1.00 85.06 1104 ILE A CA 1
ATOM 8440 C C . ILE A 1 1104 ? 38.134 9.217 -39.955 1.00 85.06 1104 ILE A C 1
ATOM 8442 O O . ILE A 1 1104 ? 38.819 9.433 -38.953 1.00 85.06 1104 ILE A O 1
ATOM 8446 N N . PHE A 1 1105 ? 36.998 8.512 -39.904 1.00 85.88 1105 PHE A N 1
ATOM 8447 C CA . PHE A 1 1105 ? 36.407 7.993 -38.665 1.00 85.88 1105 PHE A CA 1
ATOM 8448 C C . PHE A 1 1105 ? 37.113 6.717 -38.197 1.00 85.88 1105 PHE A C 1
ATOM 8450 O O . PHE A 1 1105 ? 37.337 6.507 -3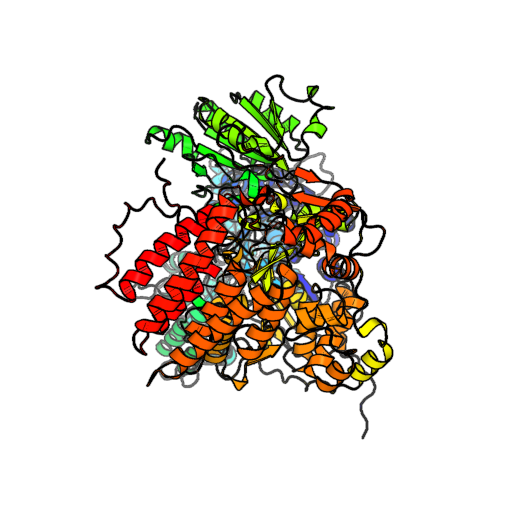7.000 1.00 85.88 1105 PHE A O 1
ATOM 8457 N N . GLY A 1 1106 ? 37.588 5.918 -39.153 1.00 83.38 1106 GLY A N 1
ATOM 8458 C CA . GLY A 1 1106 ? 38.376 4.715 -38.934 1.00 83.38 1106 GLY A CA 1
ATOM 8459 C C . GLY A 1 1106 ? 39.698 4.943 -38.201 1.00 83.38 1106 GLY A C 1
ATOM 8460 O O . GLY A 1 1106 ? 40.312 3.973 -37.758 1.00 83.38 1106 GLY A O 1
ATOM 8461 N N . ARG A 1 1107 ? 40.155 6.191 -38.037 1.00 84.69 1107 ARG A N 1
ATOM 8462 C CA . ARG A 1 1107 ? 41.384 6.519 -37.294 1.00 84.69 1107 ARG A CA 1
ATOM 8463 C C . ARG A 1 1107 ? 41.190 6.591 -35.778 1.00 84.69 1107 ARG A C 1
ATOM 8465 O O . ARG A 1 1107 ? 42.189 6.625 -35.064 1.00 84.69 1107 ARG A O 1
ATOM 8472 N N . THR A 1 1108 ? 39.950 6.610 -35.289 1.00 85.06 1108 THR A N 1
ATOM 8473 C CA . THR A 1 1108 ? 39.662 6.634 -33.847 1.00 85.06 1108 THR A CA 1
ATOM 8474 C C . THR A 1 1108 ? 40.063 5.318 -33.168 1.00 85.06 1108 THR A C 1
ATOM 8476 O O . THR A 1 1108 ? 40.086 4.259 -33.799 1.00 85.06 1108 THR A O 1
ATOM 8479 N N . ALA A 1 1109 ? 40.376 5.375 -31.869 1.00 85.12 1109 ALA A N 1
ATOM 8480 C CA . ALA A 1 1109 ? 40.764 4.195 -31.093 1.00 85.12 1109 ALA A CA 1
ATOM 8481 C C . ALA A 1 1109 ? 39.661 3.119 -31.075 1.00 85.12 1109 ALA A C 1
ATOM 8483 O O . ALA A 1 1109 ? 39.960 1.946 -31.276 1.00 85.12 1109 ALA A O 1
ATOM 8484 N N . GLU A 1 1110 ? 38.388 3.520 -30.940 1.00 87.06 1110 GLU A N 1
ATOM 8485 C CA . GLU A 1 1110 ? 37.245 2.591 -30.960 1.00 87.06 1110 GLU A CA 1
ATOM 8486 C C . GLU A 1 1110 ? 37.159 1.827 -32.293 1.00 87.06 1110 GLU A C 1
ATOM 8488 O O . GLU A 1 1110 ? 37.047 0.605 -32.280 1.00 87.06 1110 GLU A O 1
ATOM 8493 N N . ARG A 1 1111 ? 37.290 2.505 -33.449 1.00 90.12 1111 ARG A N 1
ATOM 8494 C CA . ARG A 1 1111 ? 37.218 1.826 -34.759 1.00 90.12 1111 ARG A CA 1
ATOM 8495 C C . ARG A 1 1111 ? 38.416 0.915 -35.029 1.00 90.12 1111 ARG A C 1
ATOM 8497 O O . ARG A 1 1111 ? 38.270 -0.105 -35.699 1.00 90.12 1111 ARG A O 1
ATOM 8504 N N . ARG A 1 1112 ? 39.609 1.268 -34.533 1.00 89.69 1112 ARG A N 1
ATOM 8505 C CA . ARG A 1 1112 ? 40.791 0.389 -34.610 1.00 89.69 1112 ARG A CA 1
ATOM 8506 C C . ARG A 1 1112 ? 40.570 -0.889 -33.802 1.00 89.69 1112 ARG A C 1
ATOM 8508 O O . ARG A 1 1112 ? 40.764 -1.968 -34.350 1.00 89.69 1112 ARG A O 1
ATOM 8515 N N . MET A 1 1113 ? 40.082 -0.745 -32.570 1.00 91.75 1113 MET A N 1
ATOM 8516 C CA . MET A 1 1113 ? 39.732 -1.860 -31.689 1.00 91.75 1113 MET A CA 1
ATOM 8517 C C . MET A 1 1113 ? 38.672 -2.777 -32.319 1.00 91.75 1113 MET A C 1
ATOM 8519 O O . MET A 1 1113 ? 38.836 -3.989 -32.294 1.00 91.75 1113 MET A O 1
ATOM 8523 N N . GLU A 1 1114 ? 37.610 -2.236 -32.929 1.00 91.44 1114 GLU A N 1
ATOM 8524 C CA . GLU A 1 1114 ? 36.567 -3.047 -33.587 1.00 91.44 1114 GLU A CA 1
ATOM 8525 C C . GLU A 1 1114 ? 37.110 -3.886 -34.754 1.00 91.44 1114 GLU A C 1
ATOM 8527 O O . GLU A 1 1114 ? 36.765 -5.059 -34.882 1.00 91.44 1114 GLU A O 1
ATOM 8532 N N . ARG A 1 1115 ? 38.001 -3.326 -35.583 1.00 91.00 1115 ARG A N 1
ATOM 8533 C CA . ARG A 1 1115 ? 38.623 -4.086 -36.683 1.00 91.00 1115 ARG A CA 1
ATOM 8534 C C . ARG A 1 1115 ? 39.591 -5.154 -36.185 1.00 91.00 1115 ARG A C 1
ATOM 8536 O O . ARG A 1 1115 ? 39.626 -6.246 -36.745 1.00 91.00 1115 ARG A O 1
ATOM 8543 N N . GLU A 1 1116 ? 40.358 -4.849 -35.143 1.00 91.69 1116 GLU A N 1
ATOM 8544 C CA . GLU A 1 1116 ? 41.247 -5.818 -34.500 1.00 91.69 1116 GLU A CA 1
ATOM 8545 C C . GLU A 1 1116 ? 40.452 -6.962 -33.856 1.00 91.69 1116 GLU A C 1
ATOM 8547 O O . GLU A 1 1116 ? 40.811 -8.125 -34.025 1.00 91.69 1116 GLU A O 1
ATOM 8552 N N . LEU A 1 1117 ? 39.322 -6.648 -33.214 1.00 93.06 1117 LEU A N 1
ATOM 8553 C CA . LEU A 1 1117 ? 38.399 -7.618 -32.627 1.00 93.06 1117 LEU A CA 1
ATOM 8554 C C . LEU A 1 1117 ? 37.882 -8.638 -33.642 1.00 93.06 1117 LEU A C 1
ATOM 8556 O O . LEU A 1 1117 ? 37.799 -9.814 -33.303 1.00 93.06 1117 LEU A O 1
ATOM 8560 N N . ILE A 1 1118 ? 37.563 -8.221 -34.873 1.00 94.19 1118 ILE A N 1
ATOM 8561 C CA . ILE A 1 1118 ? 37.130 -9.148 -35.933 1.00 94.19 1118 ILE A CA 1
ATOM 8562 C C . ILE A 1 1118 ? 38.241 -10.156 -36.226 1.00 94.19 1118 ILE A C 1
ATOM 8564 O O . ILE A 1 1118 ? 38.000 -11.358 -36.180 1.00 94.19 1118 ILE A O 1
ATOM 8568 N N . SER A 1 1119 ? 39.458 -9.678 -36.503 1.00 92.62 1119 SER A N 1
ATOM 8569 C CA . SER A 1 1119 ? 40.595 -10.546 -36.835 1.00 92.62 1119 SER A CA 1
ATOM 8570 C C . SER A 1 1119 ? 40.983 -11.457 -35.670 1.00 92.62 1119 SER A C 1
ATOM 8572 O O . SER A 1 1119 ? 41.248 -12.639 -35.873 1.00 92.62 1119 SER A O 1
ATOM 8574 N N . HIS A 1 1120 ? 40.983 -10.925 -34.447 1.00 92.94 1120 HIS A N 1
ATOM 8575 C CA . HIS A 1 1120 ? 41.272 -11.687 -33.240 1.00 92.94 1120 HIS A CA 1
ATOM 8576 C C . HIS A 1 1120 ? 40.225 -12.776 -32.990 1.00 92.94 1120 HIS A C 1
ATOM 8578 O O . HIS A 1 1120 ? 40.590 -13.921 -32.742 1.00 92.94 1120 HIS A O 1
ATOM 8584 N N . PHE A 1 1121 ? 38.935 -12.442 -33.086 1.00 95.06 1121 PHE A N 1
ATOM 8585 C CA . PHE A 1 1121 ? 37.853 -13.398 -32.863 1.00 95.06 1121 PHE A CA 1
ATOM 8586 C C . PHE A 1 1121 ? 37.799 -14.471 -33.956 1.00 95.06 1121 PHE A C 1
ATOM 8588 O O . PHE A 1 1121 ? 37.632 -15.642 -33.639 1.00 95.06 1121 PHE A O 1
ATOM 8595 N N . ASP A 1 1122 ? 38.006 -14.103 -35.223 1.00 92.44 1122 ASP A N 1
ATOM 8596 C CA . ASP A 1 1122 ? 38.094 -15.048 -36.346 1.00 92.44 1122 ASP A CA 1
ATOM 8597 C C . ASP A 1 1122 ? 39.244 -16.054 -36.136 1.00 92.44 1122 ASP A C 1
ATOM 8599 O O . ASP A 1 1122 ? 39.046 -17.264 -36.250 1.00 92.44 1122 ASP A O 1
ATOM 8603 N N . GLY A 1 1123 ? 40.419 -15.571 -35.710 1.00 92.81 1123 GLY A N 1
ATOM 8604 C CA . GLY A 1 1123 ? 41.548 -16.430 -35.337 1.00 92.81 1123 GLY A CA 1
ATOM 8605 C C . GLY A 1 1123 ? 41.284 -17.286 -34.093 1.00 92.81 1123 GLY A C 1
ATOM 8606 O O . GLY A 1 1123 ? 41.719 -18.436 -34.032 1.00 92.81 1123 GLY A O 1
ATOM 8607 N N . LEU A 1 1124 ? 40.540 -16.765 -33.111 1.00 92.31 1124 LEU A N 1
ATOM 8608 C CA . LEU A 1 1124 ? 40.147 -17.511 -31.914 1.00 92.31 1124 LEU A CA 1
ATOM 8609 C C . LEU A 1 1124 ? 39.177 -18.650 -32.252 1.00 92.31 1124 LEU A C 1
ATOM 8611 O O . LEU A 1 1124 ? 39.351 -19.762 -31.762 1.00 92.31 1124 LEU A O 1
ATOM 8615 N N . LEU A 1 1125 ? 38.182 -18.391 -33.106 1.00 94.00 1125 LEU A N 1
ATOM 8616 C CA . LEU A 1 1125 ? 37.247 -19.404 -33.598 1.00 94.00 1125 LEU A CA 1
ATOM 8617 C C . LEU A 1 1125 ? 37.980 -20.529 -34.332 1.00 94.00 1125 LEU A C 1
ATOM 8619 O O . LEU A 1 1125 ? 37.688 -21.699 -34.094 1.00 94.00 1125 LEU A O 1
ATOM 8623 N N . GLU A 1 1126 ? 38.953 -20.186 -35.178 1.00 91.88 1126 GLU A N 1
ATOM 8624 C CA . GLU A 1 1126 ? 39.779 -21.160 -35.896 1.00 91.88 1126 GLU A CA 1
ATOM 8625 C C . GLU A 1 1126 ? 40.648 -21.998 -34.947 1.00 91.88 1126 GLU A C 1
ATOM 8627 O O . GLU A 1 1126 ? 40.672 -23.225 -35.049 1.00 91.88 1126 GLU A O 1
ATOM 8632 N N . ALA A 1 1127 ? 41.293 -21.361 -33.963 1.00 89.69 1127 ALA A N 1
ATOM 8633 C CA . ALA A 1 1127 ? 42.075 -22.060 -32.947 1.00 89.69 1127 ALA A CA 1
ATOM 8634 C C . ALA A 1 1127 ? 41.213 -23.014 -32.101 1.00 89.69 1127 ALA A C 1
ATOM 8636 O O . ALA A 1 1127 ? 41.607 -24.159 -31.877 1.00 89.69 1127 ALA A O 1
ATOM 8637 N N . MET A 1 1128 ? 40.028 -22.570 -31.665 1.00 92.25 1128 MET A N 1
ATOM 8638 C CA . MET A 1 1128 ? 39.097 -23.399 -30.893 1.00 92.25 1128 MET A CA 1
ATOM 8639 C C . MET A 1 1128 ? 38.528 -24.550 -31.723 1.00 92.25 1128 MET A C 1
ATOM 8641 O O . MET A 1 1128 ? 38.386 -25.648 -31.197 1.00 92.25 1128 MET A O 1
ATOM 8645 N N . ALA A 1 1129 ? 38.244 -24.343 -33.013 1.00 89.38 1129 ALA A N 1
ATOM 8646 C CA . ALA A 1 1129 ? 37.756 -25.398 -33.902 1.00 89.38 1129 ALA A CA 1
ATOM 8647 C C . ALA A 1 1129 ? 38.749 -26.573 -34.019 1.00 89.38 1129 ALA A C 1
ATOM 8649 O O . ALA A 1 1129 ? 38.328 -27.731 -34.108 1.00 89.38 1129 ALA A O 1
ATOM 8650 N N . GLY A 1 1130 ? 40.058 -26.290 -33.960 1.00 87.19 1130 GLY A N 1
ATOM 8651 C CA . GLY A 1 1130 ? 41.112 -27.309 -33.944 1.00 87.19 1130 GLY A CA 1
ATOM 8652 C C . GLY A 1 1130 ? 41.099 -28.198 -32.693 1.00 87.19 1130 GLY A C 1
ATOM 8653 O O . GLY A 1 1130 ? 41.361 -29.393 -32.791 1.00 87.19 1130 GLY A O 1
ATOM 8654 N N . GLU A 1 1131 ? 40.723 -27.644 -31.539 1.00 87.75 1131 GLU A N 1
ATOM 8655 C CA . GLU A 1 1131 ? 40.728 -28.322 -30.229 1.00 87.75 1131 GLU A CA 1
ATOM 8656 C C . GLU A 1 1131 ? 39.313 -28.699 -29.731 1.00 87.75 1131 GLU A C 1
ATOM 8658 O O . GLU A 1 1131 ? 39.135 -29.164 -28.602 1.00 87.75 1131 GLU A O 1
ATOM 8663 N N . LEU A 1 1132 ? 38.287 -28.496 -30.564 1.00 90.62 1132 LEU A N 1
ATOM 8664 C CA . LEU A 1 1132 ? 36.889 -28.735 -30.213 1.00 90.62 1132 LEU A CA 1
ATOM 8665 C C . LEU A 1 1132 ? 36.610 -30.236 -30.022 1.00 90.62 1132 LEU A C 1
ATOM 8667 O O . LEU A 1 1132 ? 36.951 -31.065 -30.867 1.00 90.62 1132 LEU A O 1
ATOM 8671 N N . SER A 1 1133 ? 35.955 -30.569 -28.914 1.00 89.69 1133 SER A N 1
ATOM 8672 C CA . SER A 1 1133 ? 35.541 -31.914 -28.511 1.00 89.69 1133 SER A CA 1
ATOM 8673 C C . SER A 1 1133 ? 34.184 -31.857 -27.799 1.00 89.69 1133 SER A C 1
ATOM 8675 O O . SER A 1 1133 ? 33.770 -30.795 -27.334 1.00 89.69 1133 SER A O 1
ATOM 8677 N N . ALA A 1 1134 ? 33.499 -32.994 -27.643 1.00 86.69 1134 ALA A N 1
ATOM 8678 C CA . ALA A 1 1134 ? 32.228 -33.042 -26.908 1.00 86.69 1134 ALA A CA 1
ATOM 8679 C C . ALA A 1 1134 ? 32.358 -32.525 -25.455 1.00 86.69 1134 ALA A C 1
ATOM 8681 O O . ALA A 1 1134 ? 31.478 -31.830 -24.959 1.00 86.69 1134 ALA A O 1
ATOM 8682 N N . GLY A 1 1135 ? 33.495 -32.781 -24.791 1.00 86.69 1135 GLY A N 1
ATOM 8683 C CA . GLY A 1 1135 ? 33.732 -32.370 -23.400 1.00 86.69 1135 GLY A CA 1
ATOM 8684 C C . GLY A 1 1135 ? 33.987 -30.871 -23.194 1.00 86.69 1135 GLY A C 1
ATOM 8685 O O . GLY A 1 1135 ? 33.815 -30.376 -22.082 1.00 86.69 1135 GLY A O 1
ATOM 8686 N N . ASN A 1 1136 ? 34.380 -30.130 -24.238 1.00 90.19 1136 ASN A N 1
ATOM 8687 C CA . ASN A 1 1136 ? 34.641 -28.685 -24.158 1.00 90.19 1136 ASN A CA 1
ATOM 8688 C C . ASN A 1 1136 ? 33.699 -27.833 -25.032 1.00 90.19 1136 ASN A C 1
ATOM 8690 O O . ASN A 1 1136 ? 33.793 -26.604 -24.989 1.00 90.19 1136 ASN A O 1
ATOM 8694 N N . GLN A 1 1137 ? 32.757 -28.454 -25.753 1.00 91.00 1137 GLN A N 1
ATOM 8695 C CA . GLN A 1 1137 ? 31.804 -27.789 -26.648 1.00 91.00 1137 GLN A CA 1
ATOM 8696 C C . GLN A 1 1137 ? 30.989 -26.697 -25.941 1.00 91.00 1137 GLN A C 1
ATOM 8698 O O . GLN A 1 1137 ? 30.880 -25.583 -26.452 1.00 91.00 1137 GLN A O 1
ATOM 8703 N N . ALA A 1 1138 ? 30.474 -26.965 -24.737 1.00 89.06 1138 ALA A N 1
ATOM 8704 C CA . ALA A 1 1138 ? 29.715 -25.978 -23.965 1.00 89.06 1138 ALA A CA 1
ATOM 8705 C C . ALA A 1 1138 ? 30.572 -24.755 -23.579 1.00 89.06 1138 ALA A C 1
ATOM 8707 O O . ALA A 1 1138 ? 30.120 -23.610 -23.660 1.00 89.06 1138 ALA A O 1
ATOM 8708 N N . THR A 1 1139 ? 31.836 -24.971 -23.202 1.00 90.81 1139 THR A N 1
ATOM 8709 C CA . THR A 1 1139 ? 32.781 -23.883 -22.905 1.00 90.81 1139 THR A CA 1
ATOM 8710 C C . THR A 1 1139 ? 33.128 -23.098 -24.171 1.00 90.81 1139 THR A C 1
ATOM 8712 O O . THR A 1 1139 ? 33.108 -21.868 -24.135 1.00 90.81 1139 THR A O 1
ATOM 8715 N N . ALA A 1 1140 ? 33.360 -23.779 -25.299 1.00 92.00 1140 ALA A N 1
ATOM 8716 C CA . ALA A 1 1140 ? 33.589 -23.145 -26.598 1.00 92.00 1140 ALA A CA 1
ATOM 8717 C C . ALA A 1 1140 ? 32.404 -22.264 -27.005 1.00 92.00 1140 ALA A C 1
ATOM 8719 O O . ALA A 1 1140 ? 32.591 -21.115 -27.400 1.00 92.00 1140 ALA A O 1
ATOM 8720 N N . ALA A 1 1141 ? 31.175 -22.763 -26.845 1.00 92.25 1141 ALA A N 1
ATOM 8721 C CA . ALA A 1 1141 ? 29.958 -22.016 -27.136 1.00 92.25 1141 ALA A CA 1
ATOM 8722 C C . ALA A 1 1141 ? 29.821 -20.758 -26.268 1.00 92.25 1141 ALA A C 1
ATOM 8724 O O . ALA A 1 1141 ? 29.399 -19.715 -26.770 1.00 92.25 1141 ALA A O 1
ATOM 8725 N N . ARG A 1 1142 ? 30.220 -20.818 -24.990 1.00 91.50 1142 ARG A N 1
ATOM 8726 C CA . ARG A 1 1142 ? 30.258 -19.644 -24.101 1.00 91.50 1142 ARG A CA 1
ATOM 8727 C C . ARG A 1 1142 ? 31.309 -18.620 -24.528 1.00 91.50 1142 ARG A C 1
ATOM 8729 O O . ARG A 1 1142 ? 31.011 -17.430 -24.519 1.00 91.50 1142 ARG A O 1
ATOM 8736 N N . ILE A 1 1143 ? 32.504 -19.063 -24.931 1.00 92.94 1143 ILE A N 1
ATOM 8737 C CA . ILE A 1 1143 ? 33.543 -18.171 -25.477 1.00 92.94 1143 ILE A CA 1
ATOM 8738 C C . ILE A 1 1143 ? 33.041 -17.521 -26.770 1.00 92.94 1143 ILE A C 1
ATOM 8740 O O . ILE A 1 1143 ? 33.121 -16.305 -26.925 1.00 92.94 1143 ILE A O 1
ATOM 8744 N N . ALA A 1 1144 ? 32.447 -18.308 -27.669 1.00 94.12 1144 ALA A N 1
ATOM 8745 C CA . ALA A 1 1144 ? 31.885 -17.819 -28.921 1.00 94.12 1144 ALA A CA 1
ATOM 8746 C C . ALA A 1 1144 ? 30.741 -16.818 -28.715 1.00 94.12 1144 ALA A C 1
ATOM 8748 O O . ALA A 1 1144 ? 30.547 -15.955 -29.563 1.00 94.12 1144 ALA A O 1
ATOM 8749 N N . ALA A 1 1145 ? 29.999 -16.885 -27.607 1.00 92.81 1145 ALA A N 1
ATOM 8750 C CA . ALA A 1 1145 ? 28.949 -15.921 -27.271 1.00 92.81 1145 ALA A CA 1
ATOM 8751 C C . ALA A 1 1145 ? 29.486 -14.608 -26.677 1.00 92.81 1145 ALA A C 1
ATOM 8753 O O . ALA A 1 1145 ? 28.773 -13.605 -26.664 1.00 92.81 1145 ALA A O 1
ATOM 8754 N N . LEU A 1 1146 ? 30.729 -14.584 -26.188 1.00 91.88 1146 LEU A N 1
ATOM 8755 C CA . LEU A 1 1146 ? 31.265 -13.464 -25.419 1.00 91.88 1146 LEU A CA 1
ATOM 8756 C C . LEU A 1 1146 ? 31.233 -12.115 -26.164 1.00 91.88 1146 LEU A C 1
ATOM 8758 O O . LEU A 1 1146 ? 30.840 -11.127 -25.545 1.00 91.88 1146 LEU A O 1
ATOM 8762 N N . PRO A 1 1147 ? 31.524 -12.016 -27.479 1.00 93.38 1147 PRO A N 1
ATOM 8763 C CA . PRO A 1 1147 ? 31.386 -10.745 -28.194 1.00 93.38 1147 PRO A CA 1
ATOM 8764 C C . PRO A 1 1147 ? 29.972 -10.143 -28.171 1.00 93.38 1147 PRO A C 1
ATOM 8766 O O . PRO A 1 1147 ? 29.810 -8.926 -28.325 1.00 93.38 1147 PRO A O 1
ATOM 8769 N N . LEU A 1 1148 ? 28.923 -10.942 -27.935 1.00 90.38 1148 LEU A N 1
ATOM 8770 C CA . LEU A 1 1148 ? 27.557 -10.435 -27.772 1.00 90.38 1148 LEU A CA 1
ATOM 8771 C C . LEU A 1 1148 ? 27.414 -9.533 -26.538 1.00 90.38 1148 LEU A C 1
ATOM 8773 O O . LEU A 1 1148 ? 26.601 -8.605 -26.583 1.00 90.38 1148 LEU A O 1
ATOM 8777 N N . SER A 1 1149 ? 28.253 -9.698 -25.507 1.00 89.12 1149 SER A N 1
ATOM 8778 C CA . SER A 1 1149 ? 28.254 -8.846 -24.309 1.00 89.12 1149 SER A CA 1
ATOM 8779 C C . SER A 1 1149 ? 28.872 -7.458 -24.549 1.00 89.12 1149 SER A C 1
ATOM 8781 O O . SER A 1 1149 ? 28.475 -6.495 -23.889 1.00 89.12 1149 SER A O 1
ATOM 8783 N N . ILE A 1 1150 ? 29.751 -7.312 -25.554 1.00 91.88 1150 ILE A N 1
ATOM 8784 C CA . ILE A 1 1150 ? 30.426 -6.051 -25.924 1.00 91.88 1150 ILE A CA 1
ATOM 8785 C C . ILE A 1 1150 ? 29.424 -5.093 -26.585 1.00 91.88 1150 ILE A C 1
ATOM 8787 O O . ILE A 1 1150 ? 29.307 -5.021 -27.808 1.00 91.88 1150 ILE A O 1
ATOM 8791 N N . ARG A 1 1151 ? 28.606 -4.408 -25.787 1.00 91.50 1151 ARG A N 1
ATOM 8792 C CA . ARG A 1 1151 ? 27.505 -3.548 -26.254 1.00 91.50 1151 ARG A CA 1
ATOM 8793 C C . ARG A 1 1151 ? 27.780 -2.080 -25.956 1.00 91.50 1151 ARG A C 1
ATOM 8795 O O . ARG A 1 1151 ? 28.485 -1.741 -25.013 1.00 91.50 1151 ARG A O 1
ATOM 8802 N N . GLY A 1 1152 ? 27.129 -1.192 -26.698 1.00 91.69 1152 GLY A N 1
ATOM 8803 C CA . GLY A 1 1152 ? 27.129 0.248 -26.431 1.00 91.69 1152 GLY A CA 1
ATOM 8804 C C . GLY A 1 1152 ? 28.007 1.027 -27.398 1.00 91.69 1152 GLY A C 1
ATOM 8805 O O . GLY A 1 1152 ? 28.272 0.574 -28.506 1.00 91.69 1152 GLY A O 1
ATOM 8806 N N . PHE A 1 1153 ? 28.415 2.228 -26.997 1.00 90.50 1153 PHE A N 1
ATOM 8807 C CA . PHE A 1 1153 ? 29.198 3.149 -27.823 1.00 90.50 1153 PHE A CA 1
ATOM 8808 C C . PHE A 1 1153 ? 30.242 3.858 -26.954 1.00 90.50 1153 PHE A C 1
ATOM 8810 O O . PHE A 1 1153 ? 30.006 4.059 -25.759 1.00 90.50 1153 PHE A O 1
ATOM 8817 N N . GLY A 1 1154 ? 31.381 4.243 -27.534 1.00 88.50 1154 GLY A N 1
ATOM 8818 C CA . GLY A 1 1154 ? 32.435 4.994 -26.843 1.00 88.50 1154 GLY A CA 1
ATOM 8819 C C . GLY A 1 1154 ? 32.858 4.343 -25.522 1.00 88.50 1154 GLY A C 1
ATOM 8820 O O . GLY A 1 1154 ? 33.154 3.152 -25.477 1.00 88.50 1154 GLY A O 1
ATOM 8821 N N . HIS A 1 1155 ? 32.842 5.114 -24.430 1.00 86.75 1155 HIS A N 1
ATOM 8822 C CA . HIS A 1 1155 ? 33.259 4.639 -23.104 1.00 86.75 1155 HIS A CA 1
ATOM 8823 C C . HIS A 1 1155 ? 32.414 3.470 -22.564 1.00 86.75 1155 HIS A C 1
ATOM 8825 O O . HIS A 1 1155 ? 32.948 2.611 -21.871 1.00 86.75 1155 HIS A O 1
ATOM 8831 N N . VAL A 1 1156 ? 31.125 3.384 -22.921 1.00 89.69 1156 VAL A N 1
ATOM 8832 C CA . VAL A 1 1156 ? 30.259 2.259 -22.517 1.00 89.69 1156 VAL A CA 1
ATOM 8833 C C . VAL A 1 1156 ? 30.691 0.967 -23.213 1.00 89.69 1156 VAL A C 1
ATOM 8835 O O . VAL A 1 1156 ? 30.723 -0.090 -22.588 1.00 89.69 1156 VAL A O 1
ATOM 8838 N N . LYS A 1 1157 ? 31.052 1.043 -24.502 1.00 91.06 1157 LYS A N 1
ATOM 8839 C CA . LYS A 1 1157 ? 31.569 -0.121 -25.234 1.00 91.06 1157 LYS A CA 1
ATOM 8840 C C . LYS A 1 1157 ? 32.927 -0.547 -24.693 1.00 91.06 1157 LYS A C 1
ATOM 8842 O O . LYS A 1 1157 ? 33.139 -1.740 -24.527 1.00 91.06 1157 LYS A O 1
ATOM 8847 N N . LEU A 1 1158 ? 33.811 0.412 -24.409 1.00 89.19 1158 LEU A N 1
ATOM 8848 C CA . LEU A 1 1158 ? 35.144 0.133 -23.876 1.00 89.19 1158 LEU A CA 1
ATOM 8849 C C . LEU A 1 1158 ? 35.069 -0.618 -22.540 1.00 89.19 1158 LEU A C 1
ATOM 8851 O O . LEU A 1 1158 ? 35.689 -1.666 -22.409 1.00 89.19 1158 LEU A O 1
ATOM 8855 N N . ALA A 1 1159 ? 34.231 -0.160 -21.606 1.00 87.25 1159 ALA A N 1
ATOM 8856 C CA . ALA A 1 1159 ? 34.025 -0.853 -20.333 1.00 87.25 1159 ALA A CA 1
ATOM 8857 C C . ALA A 1 1159 ? 33.508 -2.293 -20.530 1.00 87.25 1159 ALA A C 1
ATOM 8859 O O . ALA A 1 1159 ? 34.011 -3.233 -19.917 1.00 87.25 1159 ALA A O 1
ATOM 8860 N N . ASN A 1 1160 ? 32.540 -2.490 -21.435 1.00 89.94 1160 ASN A N 1
ATOM 8861 C CA . ASN A 1 1160 ? 32.031 -3.829 -21.751 1.00 89.94 1160 ASN A CA 1
ATOM 8862 C C . ASN A 1 1160 ? 33.071 -4.705 -22.471 1.00 89.94 1160 ASN A C 1
ATOM 8864 O O . ASN A 1 1160 ? 33.073 -5.919 -22.289 1.00 89.94 1160 ASN A O 1
ATOM 8868 N N . PHE A 1 1161 ? 33.955 -4.113 -23.276 1.00 91.56 1161 PHE A N 1
ATOM 8869 C CA . PHE A 1 1161 ? 35.068 -4.809 -23.918 1.00 91.56 1161 PHE A CA 1
ATOM 8870 C C . PHE A 1 1161 ? 36.098 -5.291 -22.891 1.00 91.56 1161 PHE A C 1
ATOM 8872 O O . PHE A 1 1161 ? 36.485 -6.455 -22.933 1.00 91.56 1161 PHE A O 1
ATOM 8879 N N . GLU A 1 1162 ? 36.498 -4.444 -21.943 1.00 89.06 1162 GLU A N 1
ATOM 8880 C CA . GLU A 1 1162 ? 37.429 -4.823 -20.873 1.00 89.06 1162 GLU A CA 1
ATOM 8881 C C . GLU A 1 1162 ? 36.841 -5.931 -19.985 1.00 89.06 1162 GLU A C 1
ATOM 8883 O O . GLU A 1 1162 ? 37.511 -6.927 -19.700 1.00 89.06 1162 GLU A O 1
ATOM 8888 N N . ALA A 1 1163 ? 35.556 -5.820 -19.627 1.00 86.62 1163 ALA A N 1
ATOM 8889 C CA . ALA A 1 1163 ? 34.835 -6.865 -18.904 1.00 86.62 1163 ALA A CA 1
ATOM 8890 C C . ALA A 1 1163 ? 34.787 -8.190 -19.686 1.00 86.62 1163 ALA A C 1
ATOM 8892 O O . ALA A 1 1163 ? 35.049 -9.255 -19.119 1.00 86.62 1163 ALA A O 1
ATOM 8893 N N . ALA A 1 1164 ? 34.509 -8.128 -20.993 1.00 90.00 1164 ALA A N 1
ATOM 8894 C CA . ALA A 1 1164 ? 34.525 -9.295 -21.866 1.00 90.00 1164 ALA A CA 1
ATOM 8895 C C . ALA A 1 1164 ? 35.924 -9.920 -21.948 1.00 90.00 1164 ALA A C 1
ATOM 8897 O O . ALA A 1 1164 ? 36.043 -11.132 -21.835 1.00 90.00 1164 ALA A O 1
ATOM 8898 N N . LYS A 1 1165 ? 36.995 -9.125 -22.064 1.00 88.94 1165 LYS A N 1
ATOM 8899 C CA . LYS A 1 1165 ? 38.378 -9.629 -22.126 1.00 88.94 1165 LYS A CA 1
ATOM 8900 C C . LYS A 1 1165 ? 38.805 -10.368 -20.860 1.00 88.94 1165 LYS A C 1
ATOM 8902 O O . LYS A 1 1165 ? 39.443 -11.416 -20.954 1.00 88.94 1165 LYS A O 1
ATOM 8907 N N . MET A 1 1166 ? 38.405 -9.884 -19.684 1.00 85.12 1166 MET A N 1
ATOM 8908 C CA . MET A 1 1166 ? 38.636 -10.623 -18.438 1.00 85.12 1166 MET A CA 1
ATOM 8909 C C . MET A 1 1166 ? 37.923 -11.982 -18.457 1.00 85.12 1166 MET A C 1
ATOM 8911 O O . MET A 1 1166 ? 38.552 -13.012 -18.214 1.00 85.12 1166 MET A O 1
ATOM 8915 N N . GLN A 1 1167 ? 36.635 -12.009 -18.813 1.00 88.44 1167 GLN A N 1
ATOM 8916 C CA . GLN A 1 1167 ? 35.879 -13.263 -18.929 1.00 88.44 1167 GLN A CA 1
ATOM 8917 C C . GLN A 1 1167 ? 36.459 -14.201 -19.998 1.00 88.44 1167 GLN A C 1
ATOM 8919 O O . GLN A 1 1167 ? 36.474 -15.414 -19.799 1.00 88.44 1167 GLN A O 1
ATOM 8924 N N . GLU A 1 1168 ? 36.972 -13.655 -21.102 1.00 90.25 1168 GLU A N 1
ATOM 8925 C CA . GLU A 1 1168 ? 37.614 -14.408 -22.183 1.00 90.25 1168 GLU A CA 1
ATOM 8926 C C . GLU A 1 1168 ? 38.812 -15.184 -21.649 1.00 90.25 1168 GLU A C 1
ATOM 8928 O O . GLU A 1 1168 ? 38.897 -16.390 -21.852 1.00 90.25 1168 GLU A O 1
ATOM 8933 N N . SER A 1 1169 ? 39.701 -14.517 -20.904 1.00 88.56 1169 SER A N 1
ATOM 8934 C CA . SER A 1 1169 ? 40.888 -15.155 -20.327 1.00 88.56 1169 SER A CA 1
ATOM 8935 C C . SER A 1 1169 ? 40.543 -16.277 -19.342 1.00 88.56 1169 SER A C 1
ATOM 8937 O O . SER A 1 1169 ? 41.173 -17.335 -19.363 1.00 88.56 1169 SER A O 1
ATOM 8939 N N . GLU A 1 1170 ? 39.500 -16.096 -18.526 1.00 87.81 1170 GLU A N 1
ATOM 8940 C CA . GLU A 1 1170 ? 39.029 -17.132 -17.608 1.00 87.81 1170 GLU A CA 1
ATOM 8941 C C . GLU A 1 1170 ? 38.426 -18.328 -18.357 1.00 87.81 1170 GLU A C 1
ATOM 8943 O O . GLU A 1 1170 ? 38.730 -19.480 -18.036 1.00 87.81 1170 GLU A O 1
ATOM 8948 N N . LEU A 1 1171 ? 37.584 -18.078 -19.362 1.00 90.69 1171 LEU A N 1
ATOM 8949 C CA . LEU A 1 1171 ? 36.955 -19.140 -20.145 1.00 90.69 1171 LEU A CA 1
ATOM 8950 C C . LEU A 1 1171 ? 37.966 -19.881 -21.026 1.00 90.69 1171 LEU A C 1
ATOM 8952 O O . LEU A 1 1171 ? 37.879 -21.102 -21.128 1.00 90.69 1171 LEU A O 1
ATOM 8956 N N . LEU A 1 1172 ? 38.947 -19.186 -21.604 1.00 90.31 1172 LEU A N 1
ATOM 8957 C CA . LEU A 1 1172 ? 40.017 -19.800 -22.392 1.00 90.31 1172 LEU A CA 1
ATOM 8958 C C . LEU A 1 1172 ? 40.910 -20.696 -21.535 1.00 90.31 1172 LEU A C 1
ATOM 8960 O O . LEU A 1 1172 ? 41.225 -21.810 -21.951 1.00 90.31 1172 LEU A O 1
ATOM 8964 N N . HIS A 1 1173 ? 41.237 -20.275 -20.308 1.00 89.19 1173 HIS A N 1
ATOM 8965 C CA . HIS A 1 1173 ? 41.923 -21.144 -19.351 1.00 89.19 1173 HIS A CA 1
ATOM 8966 C C . HIS A 1 1173 ? 41.111 -22.410 -19.048 1.00 89.19 1173 HIS A C 1
ATOM 8968 O O . HIS A 1 1173 ? 41.680 -23.493 -18.984 1.00 89.19 1173 HIS A O 1
ATOM 8974 N N . ARG A 1 1174 ? 39.780 -22.314 -18.913 1.00 87.62 1174 ARG A N 1
ATOM 8975 C CA . ARG A 1 1174 ? 38.914 -23.497 -18.728 1.00 87.62 1174 ARG A CA 1
ATOM 8976 C C . ARG A 1 1174 ? 38.814 -24.368 -19.983 1.00 87.62 1174 ARG A C 1
ATOM 8978 O O . ARG A 1 1174 ? 38.639 -25.574 -19.854 1.00 87.62 1174 ARG A O 1
ATOM 8985 N N . PHE A 1 1175 ? 38.890 -23.772 -21.172 1.00 88.94 1175 PHE A N 1
ATOM 8986 C CA . PHE A 1 1175 ? 38.796 -24.480 -22.449 1.00 88.94 1175 PHE A CA 1
ATOM 8987 C C . PHE A 1 1175 ? 40.058 -25.298 -22.750 1.00 88.94 1175 PHE A C 1
ATOM 8989 O O . PHE A 1 1175 ? 39.949 -26.471 -23.096 1.00 88.94 1175 PHE A O 1
ATOM 8996 N N . ALA A 1 1176 ? 41.240 -24.700 -22.569 1.00 86.94 1176 ALA A N 1
ATOM 8997 C CA . ALA A 1 1176 ? 42.527 -25.363 -22.770 1.00 86.94 1176 ALA A CA 1
ATOM 8998 C C . ALA A 1 1176 ? 43.570 -24.881 -21.735 1.00 86.94 1176 ALA A C 1
ATOM 9000 O O . ALA A 1 1176 ? 44.412 -24.030 -22.047 1.00 86.94 1176 ALA A O 1
ATOM 9001 N N . PRO A 1 1177 ? 43.563 -25.439 -20.504 1.00 84.25 1177 PRO A N 1
ATOM 9002 C CA . PRO A 1 1177 ? 44.426 -24.986 -19.404 1.00 84.25 1177 PRO A CA 1
ATOM 9003 C C . PRO A 1 1177 ? 45.930 -25.054 -19.700 1.00 84.25 1177 PRO A C 1
ATOM 9005 O O . PRO A 1 1177 ? 46.702 -24.276 -19.148 1.00 84.25 1177 PRO A O 1
ATOM 9008 N N . ALA A 1 1178 ? 46.349 -25.984 -20.566 1.00 82.56 1178 ALA A N 1
ATOM 9009 C CA . ALA A 1 1178 ? 47.746 -26.152 -20.968 1.00 82.56 1178 ALA A CA 1
ATOM 9010 C C . ALA A 1 1178 ? 48.235 -25.057 -21.935 1.00 82.56 1178 ALA A C 1
ATOM 9012 O O . ALA A 1 1178 ? 49.434 -24.801 -22.015 1.00 82.56 1178 ALA A O 1
ATOM 9013 N N . ARG A 1 1179 ? 47.315 -24.418 -22.669 1.00 84.69 1179 ARG A N 1
ATOM 9014 C CA . ARG A 1 1179 ? 47.611 -23.383 -23.668 1.00 84.69 1179 ARG A CA 1
ATOM 9015 C C . ARG A 1 1179 ? 47.416 -21.975 -23.113 1.00 84.69 1179 ARG A C 1
ATOM 9017 O O . ARG A 1 1179 ? 48.179 -21.074 -23.450 1.00 84.69 1179 ARG A O 1
ATOM 9024 N N . TYR A 1 1180 ? 46.403 -21.790 -22.269 1.00 85.88 1180 TYR A N 1
ATOM 9025 C CA . TYR A 1 1180 ? 46.049 -20.495 -21.699 1.00 85.88 1180 TYR A CA 1
ATOM 9026 C C . TYR A 1 1180 ? 46.363 -20.479 -20.200 1.00 85.88 1180 TYR A C 1
ATOM 9028 O O . TYR A 1 1180 ? 45.762 -21.255 -19.452 1.00 85.88 1180 TYR A O 1
ATOM 9036 N N . PRO A 1 1181 ? 47.288 -19.622 -19.734 1.00 83.00 1181 PRO A N 1
ATOM 9037 C CA . PRO A 1 1181 ? 47.642 -19.555 -18.323 1.00 83.00 1181 PRO A CA 1
ATOM 9038 C C . PRO A 1 1181 ? 46.455 -19.080 -17.482 1.00 83.00 1181 PRO A C 1
ATOM 9040 O O . PRO A 1 1181 ? 45.577 -18.358 -17.958 1.00 83.00 1181 PRO A O 1
ATOM 9043 N N . LYS A 1 1182 ? 46.442 -19.476 -16.206 1.00 80.94 1182 LYS A N 1
ATOM 9044 C CA . LYS A 1 1182 ? 45.428 -19.011 -15.258 1.00 80.94 1182 LYS A CA 1
ATOM 9045 C C . LYS A 1 1182 ? 45.540 -17.486 -15.127 1.00 80.94 1182 LYS A C 1
ATOM 9047 O O . LYS A 1 1182 ? 46.629 -17.015 -14.801 1.00 80.94 1182 LYS A O 1
ATOM 9052 N N . PRO A 1 1183 ? 44.460 -16.718 -15.345 1.00 78.50 1183 PRO A N 1
ATOM 9053 C CA . PRO A 1 1183 ? 44.521 -15.271 -15.195 1.00 78.50 1183 PRO A CA 1
ATOM 9054 C C . PRO A 1 1183 ? 44.868 -14.913 -13.744 1.00 78.50 1183 PRO A C 1
ATOM 9056 O O . PRO A 1 1183 ? 44.313 -15.494 -12.802 1.00 78.50 1183 PRO A O 1
ATOM 9059 N N . GLU A 1 1184 ? 45.790 -13.966 -13.551 1.00 64.88 1184 GLU A N 1
ATOM 9060 C CA . GLU A 1 1184 ? 46.041 -13.388 -12.231 1.00 64.88 1184 GLU A CA 1
ATOM 9061 C C . GLU A 1 1184 ? 44.747 -12.728 -11.751 1.00 64.88 1184 GLU A C 1
ATOM 9063 O O . GLU A 1 1184 ? 44.182 -11.863 -12.423 1.00 64.88 1184 GLU A O 1
ATOM 9068 N N . ARG A 1 1185 ? 44.239 -13.154 -10.588 1.00 51.25 1185 ARG A N 1
ATOM 9069 C CA . ARG A 1 1185 ? 43.138 -12.437 -9.945 1.00 51.25 1185 ARG A CA 1
ATOM 9070 C C . ARG A 1 1185 ? 43.674 -11.062 -9.571 1.00 51.25 1185 ARG A C 1
ATOM 9072 O O . ARG A 1 1185 ? 44.400 -10.944 -8.586 1.00 51.25 1185 ARG A O 1
ATOM 9079 N N . ALA A 1 1186 ? 43.298 -10.035 -10.331 1.00 45.84 1186 ALA A N 1
ATOM 9080 C CA . ALA A 1 1186 ? 43.394 -8.667 -9.848 1.00 45.84 1186 ALA A CA 1
ATOM 9081 C C . ALA A 1 1186 ? 42.760 -8.620 -8.442 1.00 45.84 1186 ALA A C 1
ATOM 9083 O O . ALA A 1 1186 ? 41.749 -9.307 -8.223 1.00 45.84 1186 ALA A O 1
ATOM 9084 N N . PRO A 1 1187 ? 43.335 -7.875 -7.475 1.00 36.84 1187 PRO A N 1
ATOM 9085 C CA . PRO A 1 1187 ? 42.678 -7.686 -6.191 1.00 36.84 1187 PRO A CA 1
ATOM 9086 C C . PRO A 1 1187 ? 41.257 -7.233 -6.495 1.00 36.84 1187 PRO A C 1
ATOM 9088 O O . PRO A 1 1187 ? 41.062 -6.368 -7.349 1.00 36.84 1187 PRO A O 1
ATOM 9091 N N . SER A 1 1188 ? 40.274 -7.876 -5.871 1.00 35.72 1188 SER A N 1
ATOM 9092 C CA . SER A 1 1188 ? 38.870 -7.552 -6.071 1.00 35.72 1188 SER A CA 1
ATOM 9093 C C . SER A 1 1188 ? 38.644 -6.086 -5.701 1.00 35.72 1188 SER A C 1
ATOM 9095 O O . SER A 1 1188 ? 38.363 -5.765 -4.547 1.00 35.72 1188 SER A O 1
ATOM 9097 N N . ALA A 1 1189 ? 38.771 -5.184 -6.672 1.00 34.75 1189 ALA A N 1
ATOM 9098 C CA . ALA A 1 1189 ? 38.075 -3.920 -6.636 1.00 34.75 1189 ALA A CA 1
ATOM 9099 C C . ALA A 1 1189 ? 36.603 -4.327 -6.631 1.00 34.75 1189 ALA A C 1
ATOM 9101 O O . ALA A 1 1189 ? 36.142 -4.995 -7.557 1.00 34.75 1189 ALA A O 1
ATOM 9102 N N . GLY A 1 1190 ? 35.934 -4.100 -5.501 1.00 34.53 1190 GLY A N 1
ATOM 9103 C CA . GLY A 1 1190 ? 34.608 -4.641 -5.237 1.00 34.53 1190 GLY A CA 1
ATOM 9104 C C . GLY A 1 1190 ? 33.632 -4.415 -6.392 1.00 34.53 1190 GLY A C 1
ATOM 9105 O O . GLY A 1 1190 ? 33.768 -3.483 -7.185 1.00 34.53 1190 GLY A O 1
ATOM 9106 N N . GLN A 1 1191 ? 32.608 -5.264 -6.465 1.00 26.89 1191 GLN A N 1
ATOM 9107 C CA . GLN A 1 1191 ? 31.440 -4.975 -7.286 1.00 26.89 1191 GLN A CA 1
ATOM 9108 C C . GLN A 1 1191 ? 30.867 -3.623 -6.854 1.00 26.89 1191 GLN A C 1
ATOM 9110 O O . GLN A 1 1191 ? 30.281 -3.507 -5.780 1.00 26.89 1191 GLN A O 1
ATOM 9115 N N . ILE A 1 1192 ? 30.988 -2.606 -7.699 1.00 34.16 1192 ILE A N 1
ATOM 9116 C CA . ILE A 1 1192 ? 30.043 -1.498 -7.663 1.00 34.16 1192 ILE A CA 1
ATOM 9117 C C . ILE A 1 1192 ? 28.936 -1.886 -8.639 1.00 34.16 1192 ILE A C 1
ATOM 9119 O O . ILE A 1 1192 ? 29.165 -1.990 -9.842 1.00 34.16 1192 ILE A O 1
ATOM 9123 N N . ARG A 1 1193 ? 27.714 -2.079 -8.134 1.00 41.31 1193 ARG A N 1
ATOM 9124 C CA . ARG A 1 1193 ? 26.496 -2.026 -8.963 1.00 41.31 1193 ARG A CA 1
ATOM 9125 C C . ARG A 1 1193 ? 26.378 -3.076 -10.074 1.00 41.31 1193 ARG A C 1
ATOM 9127 O O . ARG A 1 1193 ? 25.785 -2.788 -11.107 1.00 41.31 1193 ARG A O 1
ATOM 9134 N N . GLY A 1 1194 ? 26.905 -4.287 -9.884 1.00 36.62 1194 GLY A N 1
ATOM 9135 C CA . GLY A 1 1194 ? 26.714 -5.387 -10.845 1.00 36.62 1194 GLY A CA 1
ATOM 9136 C C . GLY A 1 1194 ? 27.407 -5.196 -12.203 1.00 36.62 1194 GLY A C 1
ATOM 9137 O O . GLY A 1 1194 ? 27.114 -5.934 -13.138 1.00 36.62 1194 GLY A O 1
ATOM 9138 N N . ILE A 1 1195 ? 28.335 -4.240 -12.315 1.00 34.94 1195 ILE A N 1
ATOM 9139 C CA . ILE A 1 1195 ? 29.221 -4.065 -13.470 1.00 34.94 1195 ILE A CA 1
ATOM 9140 C C . ILE A 1 1195 ? 30.645 -4.341 -12.985 1.00 34.94 1195 ILE A C 1
ATOM 9142 O O . ILE A 1 1195 ? 31.090 -3.756 -11.998 1.00 34.94 1195 ILE A O 1
ATOM 9146 N N . ALA A 1 1196 ? 31.367 -5.237 -13.658 1.00 29.41 1196 ALA A N 1
ATOM 9147 C CA . ALA A 1 1196 ? 32.792 -5.414 -13.404 1.00 29.41 1196 ALA A CA 1
ATOM 9148 C C . ALA A 1 1196 ? 33.534 -4.148 -13.866 1.00 29.41 1196 ALA A C 1
ATOM 9150 O O . ALA A 1 1196 ? 33.565 -3.857 -15.059 1.00 29.41 1196 ALA A O 1
ATOM 9151 N N . ILE A 1 1197 ? 34.098 -3.382 -12.929 1.00 37.34 1197 ILE A N 1
ATOM 9152 C CA . ILE A 1 1197 ? 35.011 -2.280 -13.246 1.00 37.34 1197 ILE A CA 1
ATOM 9153 C C . ILE A 1 1197 ? 36.416 -2.868 -13.285 1.00 37.34 1197 ILE A C 1
ATOM 9155 O O . ILE A 1 1197 ? 36.930 -3.316 -12.261 1.00 37.34 1197 ILE A O 1
ATOM 9159 N N . VAL A 1 1198 ? 37.045 -2.850 -14.456 1.00 32.94 1198 VAL A N 1
ATOM 9160 C CA . VAL A 1 1198 ? 38.496 -3.017 -14.538 1.00 32.94 1198 VAL A CA 1
ATOM 9161 C C . VAL A 1 1198 ? 39.090 -1.679 -14.137 1.00 32.94 1198 VAL A C 1
ATOM 9163 O O . VAL A 1 1198 ? 38.753 -0.645 -14.713 1.00 32.94 1198 VAL A O 1
ATOM 9166 N N . ALA A 1 1199 ? 39.935 -1.664 -13.110 1.00 28.47 1199 ALA A N 1
ATOM 9167 C CA . ALA A 1 1199 ? 40.789 -0.512 -12.885 1.00 28.47 1199 ALA A CA 1
ATOM 9168 C C . ALA A 1 1199 ? 41.726 -0.429 -14.095 1.00 28.47 1199 ALA A C 1
ATOM 9170 O O . ALA A 1 1199 ? 42.661 -1.219 -14.204 1.00 28.47 1199 ALA A O 1
ATOM 9171 N N . GLY A 1 1200 ? 41.434 0.474 -15.032 1.00 27.41 1200 GLY A N 1
ATOM 9172 C CA . GLY A 1 1200 ? 42.343 0.758 -16.132 1.00 27.41 1200 GLY A CA 1
ATOM 9173 C C . GLY A 1 1200 ? 43.712 1.111 -15.555 1.00 27.41 1200 GLY A C 1
ATOM 9174 O O . GLY A 1 1200 ? 43.835 2.043 -14.753 1.00 27.41 1200 GLY A O 1
ATOM 9175 N N . ALA A 1 1201 ? 44.734 0.340 -15.924 1.00 26.53 1201 ALA A N 1
ATOM 9176 C CA . ALA A 1 1201 ? 46.104 0.796 -15.771 1.00 26.53 1201 ALA A CA 1
ATOM 9177 C C . ALA A 1 1201 ? 46.240 2.094 -16.585 1.00 26.53 1201 ALA A C 1
ATOM 9179 O O . ALA A 1 1201 ? 45.742 2.170 -17.707 1.00 26.53 1201 ALA A O 1
ATOM 9180 N N . ARG A 1 1202 ? 46.814 3.115 -15.946 1.00 29.64 1202 ARG A N 1
ATOM 9181 C CA . ARG A 1 1202 ? 46.943 4.491 -16.446 1.00 29.64 1202 ARG A CA 1
ATOM 9182 C C . ARG A 1 1202 ? 47.442 4.605 -17.880 1.00 29.64 1202 ARG A C 1
ATOM 9184 O O . ARG A 1 1202 ? 48.364 3.836 -18.231 1.00 29.64 1202 ARG A O 1
#

Foldseek 3Di:
DDDDPDPDLFPFPPDFLCCLQPPQFFKDKHFLLSLLLSLQLNLLVVCVVVVFFEAEEEEEEADPPNNCNVVSQVVCPPVSVVSRYDYDYDLAQQVRLQVQLVQQCLCVDPPRPGNGYAYEYEDEQVSCVVNLVSLLVSQLLFGHLSHAAEYEYEFELQCQAHPDGGDCVVSCVVSLAWEFFAQASQVSNLVSNVRRQLRNQLRGHHYYYDYNQRNQKMWIYGNVVSVVLNVQADHNVRLCVVQVQDAPPVGQHRDPPPDDDCVSVVSSVSSLVSSLSRCLRSPPKDWPADAPQAAEEEEEEHNQQLQVVVLCVLLVHDSVLCRVLRYTYMYHRTLPPGNLPVVLVVQQNYQEYEYGYEADDRNLVNLCVSQVPPDPNSHHHYQYCADPVRHGQHDNHGTDHNLSCNQSLLVVQLVVCVPDPNRNPSNVSNVLRHFDDFDDDPLVPPALQFAAAFLFLCLQLLAAAPPAAEEAEPAPSVSVVVVLRNYDDYDDQLQFPVVQLVVVVPDPQQEHETEAEPSSCSSRVVVNLLNQQVSQHQYEYEYEYAQAPVQSPGHGRNDDDDPLNVQVSSVVSPAPAEEEEECCQCVCVVPVVSHDPRYYTYYSVCVHVVNVVSNPDGGYYYYYYYDHGLVVLVVCVVVVNDDDAQKDKWFLQLQFLLLLLLLVQRVGLQWDWDQDLLGIGTTGNPPRHSPSCRSLQRAGQRIKMKGFWDFDQPQFLCNVQVVVLVVLLVPFDADDADDFPAKAKEKEKDWAPLCSVVLLQLLQQLLVSSQWIKMWRWSDGSHNGSGIIIIIIIIHRDPSRNRRRHQAACQHQEYLALDLSRCLDSRNLRSHRAQGYAYEHALDDRDHSVCSQDSPDDSPSVVSQVRSCVSHNPVRYHYDHLQVLCCRHVVGRSLSVLLSSLLCSLVVNRNGDPSSSLVSLVSVVPPSVSSVVSSSSSNCCNRPVPVVVVSDDDDPDPPPDPSLPDPVVVLLVVLQVLLCLLARNVLSVVLSVLLVVLVVLQCPADLADPSSLLSSLLSSLLSCLSRDDDLLSVLCSLAVCPVVVVVCNGIDDDIWMKTFHQPPVRFDDDPPDDTGTDIDTPVVNVVSVVSNVCSNCPPPPNPPRCPDPVNVVSVVCSVVSSVVSVVLSVLDHRVLSVLSSVLSNLSSQQGRDDPSSVQSVVVSVVVNLCSVCVNPVPVRPHDDPDPPPDDSSPRDGDPDDD

Secondary structure (DSSP, 8-state):
--PPP---S-S-TT--TTHHHH--SSEEEEEHHHHHHHHHHHHHHHHHHTT---EEEEEE---TTGGGHHHHHHHHHHHHHHTTEEE---SSHHHHHHHHHHHHTGGG-TT-SSS-EEEEEEEEHHHHHHTHHHHHHHHHH---TTT-EEEEEEE-TT-SSSSS----HHHHHHTT--EE---SHHHHHHHHHHHHHHHHHHS--EEEEEEHHHHSEEEEEEHHHHHHHHHTSPPHHHHHHHHT----TT-SS--S---SSHHHHHHHHHHHHHHHHHHHHS---EEEE--TT-SEEEEEETTHHHHHHHHHHHTT--HHHHHHHTEEEEEESEEES--HHHHHHHHTT-SEEEEE-SSS-SHHHHHHHHHHTS-GGG--EEESSB-TTS-B-S-SSS---HHHHHHHHHHHHHHH-TT-TTTSS-THHHHTTSPPP----GGGG------PPTT-THHHHT---TT--EEPPSGGGGGGGGTTSSEE----TT-TTHHHHHHHTT-S----EEEEEHHHIIIIIHHHHHHHHHTT--EEEEEEE-SSBTTTTSBPPSS---HHHHHHHHHHTT-SEEEEEETTGGGGGGGGGGS-TT-EEEEGGGHHHHHHHHHTSSSEEEEEEE---HHHHHHHHHHTSS---SEEEEE-TTT-----HHHHHH--TTEEEE--TTS-EEEE-TTT-----GGGGSS-TTEEEEESPEEP----GGGG-HHHHHHHHHTSPPPPPP--SS-EEEEEEEETTSSHHHHHHHHHHHHHHTT-EEEEEEEE-S-TTTSEEEEEEEEESSGGG---SS--TT-BSEEEESSHHHHTSHHHHTTBPTTT-EEEEE---PPPTHHHH-TT----HHHHHHHHHHHH-GGGEEEE-HHHHHHHHHSSSTTHHHHHHHHHHHTT-S-S-HHHHHHHHHHH-SSHHHHHHHHHHHHHHHH-HHHHHTTS-S-SS---S-TTSS-HHHHHHHHHHHHHHHS-HHHHHHHHHHHHHHHHHHHT-TT--TT-HHHHHHHHHHHHHHT---HHHHHHHHHSSHHHHHHHHHEES-PEEEEEE--TTT----TTPPPPPEEE-TTHHHHHHHHHHGGGGTTSTT-SGGGSHHHHHHHHHHHHHHHHHHHHHHH--TTTHHHHHHHHHGGGG--SSHHHHHHHHHHHHHHHHHHHHHH-TTTSPPPP-------BTTB-------

Radius of gyration: 34.36 Å; Cα contacts (8 Å, |Δi|>4): 2364; chains: 1; bounding box: 87×79×95 Å